Protein AF-0000000079727562 (afdb_homodimer)

Structure (mmCIF, N/CA/C/O backbone):
data_AF-0000000079727562-model_v1
#
loop_
_entity.id
_entity.type
_entity.pdbx_description
1 polymer 'Guanylate cyclase'
#
loop_
_atom_site.group_PDB
_atom_site.id
_atom_site.type_symbol
_atom_site.label_atom_id
_atom_site.label_alt_id
_atom_site.label_comp_id
_atom_site.label_asym_id
_atom_site.label_entity_id
_atom_site.label_seq_id
_atom_site.pdbx_PDB_ins_code
_atom_site.Cartn_x
_atom_site.Cartn_y
_atom_site.Cartn_z
_atom_site.occupancy
_atom_site.B_iso_or_equiv
_atom_site.auth_seq_id
_atom_site.auth_comp_id
_atom_site.auth_asym_id
_atom_site.auth_atom_id
_atom_site.pdbx_PDB_model_num
ATOM 1 N N . MET A 1 1 ? 8.445 -37.344 26.656 1 87.5 1 MET A N 1
ATOM 2 C CA . MET A 1 1 ? 7.121 -37.594 26.094 1 87.5 1 MET A CA 1
ATOM 3 C C . MET A 1 1 ? 7.133 -37.469 24.578 1 87.5 1 MET A C 1
ATOM 5 O O . MET A 1 1 ? 7.984 -36.781 24.016 1 87.5 1 MET A O 1
ATOM 9 N N . LEU A 1 2 ? 6.203 -38.219 24.016 1 90.19 2 LEU A N 1
ATOM 10 C CA . LEU A 1 2 ? 6.082 -38.25 22.562 1 90.19 2 LEU A CA 1
ATOM 11 C C . LEU A 1 2 ? 4.801 -37.531 22.109 1 90.19 2 LEU A C 1
ATOM 13 O O . LEU A 1 2 ? 3.715 -37.844 22.609 1 90.19 2 LEU A O 1
ATOM 17 N N . ILE A 1 3 ? 4.988 -36.531 21.375 1 89.56 3 ILE A N 1
ATOM 18 C CA . ILE A 1 3 ? 3.857 -35.812 20.766 1 89.56 3 ILE A CA 1
ATOM 19 C C . ILE A 1 3 ? 3.842 -36.062 19.266 1 89.56 3 ILE A C 1
ATOM 21 O O . ILE A 1 3 ? 4.797 -35.688 18.562 1 89.56 3 ILE A O 1
ATOM 25 N N . LEU A 1 4 ? 2.805 -36.656 18.844 1 87.56 4 LEU A N 1
ATOM 26 C CA . LEU A 1 4 ? 2.674 -36.906 17.406 1 87.56 4 LEU A CA 1
ATOM 27 C C . LEU A 1 4 ? 1.614 -36.031 16.781 1 87.56 4 LEU A C 1
ATOM 29 O O . LEU A 1 4 ? 0.444 -36.062 17.172 1 87.56 4 LEU A O 1
ATOM 33 N N . PHE A 1 5 ? 1.981 -35.188 15.883 1 83.44 5 PHE A N 1
ATOM 34 C CA . PHE A 1 5 ? 1.043 -34.469 15.031 1 83.44 5 PHE A CA 1
ATOM 35 C C . PHE A 1 5 ? 0.772 -35.25 13.75 1 83.44 5 PHE A C 1
ATOM 37 O O . PHE A 1 5 ? 1.681 -35.469 12.945 1 83.44 5 PHE A O 1
ATOM 44 N N . GLU A 1 6 ? -0.417 -35.625 13.625 1 79.12 6 GLU A N 1
ATOM 45 C CA . GLU A 1 6 ? -0.771 -36.469 12.469 1 79.12 6 GLU A CA 1
ATOM 46 C C . GLU A 1 6 ? -0.336 -35.812 11.164 1 79.12 6 GLU A C 1
ATOM 48 O O . GLU A 1 6 ? -0.551 -34.594 10.969 1 79.12 6 GLU A O 1
ATOM 53 N N . ASN A 1 7 ? 0.292 -36.5 10.242 1 66.06 7 ASN A N 1
ATOM 54 C CA . ASN A 1 7 ? 0.739 -36.125 8.914 1 66.06 7 ASN A CA 1
ATOM 55 C C . ASN A 1 7 ? 1.915 -35.156 8.977 1 66.06 7 ASN A C 1
ATOM 57 O O . ASN A 1 7 ? 2.18 -34.406 8.016 1 66.06 7 ASN A O 1
ATOM 61 N N . ASP A 1 8 ? 2.445 -34.969 10.156 1 74.25 8 ASP A N 1
ATOM 62 C CA . ASP A 1 8 ? 3.66 -34.156 10.297 1 74.25 8 ASP A CA 1
ATOM 63 C C . ASP A 1 8 ? 4.77 -34.969 10.969 1 74.25 8 ASP A C 1
ATOM 65 O O . ASP A 1 8 ? 5.188 -36 10.453 1 74.25 8 ASP A O 1
ATOM 69 N N . ARG A 1 9 ? 5.301 -34.562 12.102 1 75.62 9 ARG A N 1
ATOM 70 C CA . ARG A 1 9 ? 6.426 -35.281 12.688 1 75.62 9 ARG A CA 1
ATOM 71 C C . ARG A 1 9 ? 6.168 -35.594 14.156 1 75.62 9 ARG A C 1
ATOM 73 O O . ARG A 1 9 ? 5.246 -35.062 14.766 1 75.62 9 ARG A O 1
ATOM 80 N N . GLU A 1 10 ? 6.859 -36.719 14.547 1 83.62 10 GLU A N 1
ATOM 81 C CA . GLU A 1 10 ? 6.891 -37.094 15.961 1 83.62 10 GLU A CA 1
ATOM 82 C C . GLU A 1 10 ? 7.961 -36.312 16.719 1 83.62 10 GLU A C 1
ATOM 84 O O . GLU A 1 10 ? 9.102 -36.219 16.266 1 83.62 10 GLU A O 1
ATOM 89 N N . ILE A 1 11 ? 7.5 -35.688 17.75 1 85.62 11 ILE A N 1
ATOM 90 C CA . ILE A 1 11 ? 8.398 -34.844 18.531 1 85.62 11 ILE A CA 1
ATOM 91 C C . ILE A 1 11 ? 8.641 -35.469 19.906 1 85.62 11 ILE A C 1
ATOM 93 O O . ILE A 1 11 ? 7.688 -35.781 20.625 1 85.62 11 ILE A O 1
ATOM 97 N N . SER A 1 12 ? 9.867 -35.781 20.172 1 87.12 12 SER A N 1
ATOM 98 C CA . SER A 1 12 ? 10.25 -36.188 21.516 1 87.12 12 SER A CA 1
ATOM 99 C C . SER A 1 12 ? 10.734 -35 22.344 1 87.12 12 SER A C 1
ATOM 101 O O . SER A 1 12 ? 11.758 -34.406 22.016 1 87.12 12 SER A O 1
ATOM 103 N N . ILE A 1 13 ? 9.969 -34.594 23.25 1 82.19 13 ILE A N 1
ATOM 104 C CA . ILE A 1 13 ? 10.336 -33.375 23.984 1 82.19 13 ILE A CA 1
ATOM 105 C C . ILE A 1 13 ? 9.875 -33.5 25.422 1 82.19 13 ILE A C 1
ATOM 107 O O . ILE A 1 13 ? 8.914 -34.219 25.719 1 82.19 13 ILE A O 1
ATOM 111 N N . ASP A 1 14 ? 10.648 -33.031 26.297 1 82.12 14 ASP A N 1
ATOM 112 C CA . ASP A 1 14 ? 10.266 -32.812 27.688 1 82.12 14 ASP A CA 1
ATOM 113 C C . ASP A 1 14 ? 10.148 -31.312 28.016 1 82.12 14 ASP A C 1
ATOM 115 O O . ASP A 1 14 ? 11.156 -30.641 28.234 1 82.12 14 ASP A O 1
ATOM 119 N N . SER A 1 15 ? 8.883 -30.766 27.734 1 81.06 15 SER A N 1
ATOM 120 C CA . SER A 1 15 ? 8.703 -29.328 27.875 1 81.06 15 SER A CA 1
ATOM 121 C C . SER A 1 15 ? 7.371 -29 28.547 1 81.06 15 SER A C 1
ATOM 123 O O . SER A 1 15 ? 6.438 -29.797 28.516 1 81.06 15 SER A O 1
ATOM 125 N N . ASP A 1 16 ? 7.363 -27.922 29.281 1 88 16 ASP A N 1
ATOM 126 C CA . ASP A 1 16 ? 6.141 -27.406 29.875 1 88 16 ASP A CA 1
ATOM 127 C C . ASP A 1 16 ? 5.465 -26.391 28.969 1 88 16 ASP A C 1
ATOM 129 O O . ASP A 1 16 ? 4.582 -25.641 29.391 1 88 16 ASP A O 1
ATOM 133 N N . GLU A 1 17 ? 5.863 -26.484 27.766 1 91.44 17 GLU A N 1
ATOM 134 C CA . GLU A 1 17 ? 5.293 -25.547 26.797 1 91.44 17 GLU A CA 1
ATOM 135 C C . GLU A 1 17 ? 3.951 -26.047 26.281 1 91.44 17 GLU A C 1
ATOM 137 O O . GLU A 1 17 ? 3.625 -27.234 26.406 1 91.44 17 GLU A O 1
ATOM 142 N N . THR A 1 18 ? 3.129 -25.141 25.828 1 95 18 THR A N 1
ATOM 143 C CA . THR A 1 18 ? 1.855 -25.531 25.234 1 95 18 THR A CA 1
ATOM 144 C C . THR A 1 18 ? 2.076 -26.281 23.922 1 95 18 THR A C 1
ATOM 146 O O . THR A 1 18 ? 3.158 -26.219 23.328 1 95 18 THR A O 1
ATOM 149 N N . LEU A 1 19 ? 1.041 -26.969 23.484 1 92.94 19 LEU A N 1
ATOM 150 C CA . LEU A 1 19 ? 1.109 -27.703 22.234 1 92.94 19 LEU A CA 1
ATOM 151 C C . LEU A 1 19 ? 1.435 -26.766 21.078 1 92.94 19 LEU A C 1
ATOM 153 O O . LEU A 1 19 ? 2.16 -27.141 20.156 1 92.94 19 LEU A O 1
ATOM 157 N N . LEU A 1 20 ? 0.893 -25.516 21.125 1 90.25 20 LEU A N 1
ATOM 158 C CA . LEU A 1 20 ? 1.159 -24.547 20.078 1 90.25 20 LEU A CA 1
ATOM 159 C C . LEU A 1 20 ? 2.629 -24.141 20.078 1 90.25 20 LEU A C 1
ATOM 161 O O . LEU A 1 20 ? 3.268 -24.125 19.016 1 90.25 20 LEU A O 1
ATOM 165 N N . GLN A 1 21 ? 3.115 -23.859 21.219 1 90.38 21 GLN A N 1
ATOM 166 C CA . GLN A 1 21 ? 4.516 -23.469 21.328 1 90.38 21 GLN A CA 1
ATOM 167 C C . GLN A 1 21 ? 5.438 -24.578 20.828 1 90.38 21 GLN A C 1
ATOM 169 O O . GLN A 1 21 ? 6.438 -24.297 20.156 1 90.38 21 GLN A O 1
ATOM 174 N N . ILE A 1 22 ? 5.086 -25.797 21.172 1 88.81 22 ILE A N 1
ATOM 175 C CA . ILE A 1 22 ? 5.871 -26.953 20.75 1 88.81 22 ILE A CA 1
ATOM 176 C C . ILE A 1 22 ? 5.832 -27.078 19.234 1 88.81 22 ILE A C 1
ATOM 178 O O . ILE A 1 22 ? 6.867 -27.25 18.594 1 88.81 22 ILE A O 1
ATOM 182 N N . SER A 1 23 ? 4.664 -26.938 18.656 1 86.62 23 SER A N 1
ATOM 183 C CA . SER A 1 23 ? 4.516 -27.031 17.203 1 86.62 23 SER A CA 1
ATOM 184 C C . SER A 1 23 ? 5.348 -25.969 16.484 1 86.62 23 SER A C 1
ATOM 186 O O . SER A 1 23 ? 6.07 -26.266 15.539 1 86.62 23 SER A O 1
ATOM 188 N N . LEU A 1 24 ? 5.301 -24.797 16.969 1 80.12 24 LEU A N 1
ATOM 189 C CA . LEU A 1 24 ? 6.004 -23.688 16.328 1 80.12 24 LEU A CA 1
ATOM 190 C C . LEU A 1 24 ? 7.512 -23.844 16.469 1 80.12 24 LEU A C 1
ATOM 192 O O . LEU A 1 24 ? 8.258 -23.594 15.523 1 80.12 24 LEU A O 1
ATOM 196 N N . ALA A 1 25 ? 7.918 -24.266 17.656 1 81.62 25 ALA A N 1
ATOM 197 C CA . ALA A 1 25 ? 9.336 -24.453 17.922 1 81.62 25 ALA A CA 1
ATOM 198 C C . ALA A 1 25 ? 9.922 -25.531 17 1 81.62 25 ALA A C 1
ATOM 200 O O . ALA A 1 25 ? 11.094 -25.469 16.625 1 81.62 25 ALA A O 1
ATOM 201 N N . GLU A 1 26 ? 9.086 -26.453 16.672 1 78.56 26 GLU A N 1
ATOM 202 C CA . GLU A 1 26 ? 9.539 -27.578 15.836 1 78.56 26 GLU A CA 1
ATOM 203 C C . GLU A 1 26 ? 9.297 -27.297 14.359 1 78.56 26 GLU A C 1
ATOM 205 O O . GLU A 1 26 ? 9.406 -28.203 13.523 1 78.56 26 GLU A O 1
ATOM 210 N N . GLY A 1 27 ? 8.789 -26.094 14.062 1 72.31 27 GLY A N 1
ATOM 211 C CA . GLY A 1 27 ? 8.617 -25.688 12.68 1 72.31 27 GLY A CA 1
ATOM 212 C C . GLY A 1 27 ? 7.344 -26.25 12.055 1 72.31 27 GLY A C 1
ATOM 213 O O . GLY A 1 27 ? 7.219 -26.297 10.828 1 72.31 27 GLY A O 1
ATOM 214 N N . ILE A 1 28 ? 6.469 -26.781 12.852 1 75.19 28 ILE A N 1
ATOM 215 C CA . ILE A 1 28 ? 5.184 -27.25 12.352 1 75.19 28 ILE A CA 1
ATOM 216 C C . ILE A 1 28 ? 4.238 -26.062 12.164 1 75.19 28 ILE A C 1
ATOM 218 O O . ILE A 1 28 ? 3.979 -25.312 13.109 1 75.19 28 ILE A O 1
ATOM 222 N N . PRO A 1 29 ? 3.805 -25.891 10.938 1 73 29 PRO A N 1
ATOM 223 C CA . PRO A 1 29 ? 2.859 -24.781 10.734 1 73 29 PRO A CA 1
ATOM 224 C C . PRO A 1 29 ? 1.58 -24.953 11.547 1 73 29 PRO A C 1
ATOM 226 O O . PRO A 1 29 ? 0.974 -26.016 11.547 1 73 29 PRO A O 1
ATOM 229 N N . HIS A 1 30 ? 1.269 -24.031 12.32 1 78.25 30 HIS A N 1
ATOM 230 C CA . HIS A 1 30 ? 0.078 -24.062 13.164 1 78.25 30 HIS A CA 1
ATOM 231 C C . HIS A 1 30 ? -0.588 -22.688 13.211 1 78.25 30 HIS A C 1
ATOM 233 O O . HIS A 1 30 ? -0.001 -21.719 13.711 1 78.25 30 HIS A O 1
ATOM 239 N N . VAL A 1 31 ? -1.779 -22.672 12.727 1 77.56 31 VAL A N 1
ATOM 240 C CA . VAL A 1 31 ? -2.475 -21.406 12.648 1 77.56 31 VAL A CA 1
ATOM 241 C C . VAL A 1 31 ? -2.844 -20.922 14.047 1 77.56 31 VAL A C 1
ATOM 243 O O . VAL A 1 31 ? -3.291 -21.703 14.883 1 77.56 31 VAL A O 1
ATOM 246 N N . HIS A 1 32 ? -2.523 -19.75 14.32 1 81.06 32 HIS A N 1
ATOM 247 C CA . HIS A 1 32 ? -2.842 -19.078 15.586 1 81.06 32 HIS A CA 1
ATOM 248 C C . HIS A 1 32 ? -3.125 -17.594 15.375 1 81.06 32 HIS A C 1
ATOM 250 O O . HIS A 1 32 ? -2.332 -16.75 15.773 1 81.06 32 HIS A O 1
ATOM 256 N N . ALA A 1 33 ? -4.258 -17.359 14.922 1 74.12 33 ALA A N 1
ATOM 257 C CA . ALA A 1 33 ? -4.625 -16.016 14.453 1 74.12 33 ALA A CA 1
ATOM 258 C C . ALA A 1 33 ? -4.543 -14.992 15.578 1 74.12 33 ALA A C 1
ATOM 260 O O . ALA A 1 33 ? -4.211 -13.828 15.344 1 74.12 33 ALA A O 1
ATOM 261 N N . CYS A 1 34 ? -4.812 -15.461 16.828 1 77.19 34 CYS A N 1
ATOM 262 C CA . CYS A 1 34 ? -4.832 -14.508 17.938 1 77.19 34 CYS A CA 1
ATOM 263 C C . CYS A 1 34 ? -3.49 -14.477 18.656 1 77.19 34 CYS A C 1
ATOM 265 O O . CYS A 1 34 ? -3.377 -13.906 19.75 1 77.19 34 CYS A O 1
ATOM 267 N N . GLY A 1 35 ? -2.562 -15.148 18.125 1 76.94 35 GLY A N 1
ATOM 268 C CA . GLY A 1 35 ? -1.248 -15.188 18.75 1 76.94 35 GLY A CA 1
ATOM 269 C C . GLY A 1 35 ? -1.159 -16.172 19.891 1 76.94 35 GLY A C 1
ATOM 270 O O . GLY A 1 35 ? -0.282 -16.062 20.75 1 76.94 35 GLY A O 1
ATOM 271 N N . GLY A 1 36 ? -2.102 -17.062 20 1 82.38 36 GLY A N 1
ATOM 272 C CA . GLY A 1 36 ? -2.068 -18.078 21.047 1 82.38 36 GLY A CA 1
ATOM 273 C C . GLY A 1 36 ? -2.656 -17.609 22.359 1 82.38 36 GLY A C 1
ATOM 274 O O . GLY A 1 36 ? -2.129 -17.938 23.422 1 82.38 36 GLY A O 1
ATOM 275 N N . ASN A 1 37 ? -3.732 -16.812 22.297 1 82.06 37 ASN A N 1
ATOM 276 C CA . ASN A 1 37 ? -4.273 -16.203 23.516 1 82.06 37 ASN A CA 1
ATOM 277 C C . ASN A 1 37 ? -5.699 -16.688 23.781 1 82.06 37 ASN A C 1
ATOM 279 O O . ASN A 1 37 ? -6.426 -16.062 24.562 1 82.06 37 ASN A O 1
ATOM 283 N N . ALA A 1 38 ? -6.094 -17.766 23.109 1 86.75 38 ALA A N 1
ATOM 284 C CA . ALA A 1 38 ? -7.422 -18.359 23.266 1 86.75 38 ALA A CA 1
ATOM 285 C C . ALA A 1 38 ? -8.516 -17.344 22.953 1 86.75 38 ALA A C 1
ATOM 287 O O . ALA A 1 38 ? -9.547 -17.297 23.625 1 86.75 38 ALA A O 1
ATOM 288 N N . ARG A 1 39 ? -8.195 -16.516 22.062 1 81.19 39 ARG A N 1
ATOM 289 C CA . ARG A 1 39 ? -9.188 -15.547 21.594 1 81.19 39 ARG A CA 1
ATOM 290 C C . ARG A 1 39 ? -9.727 -15.93 20.219 1 81.19 39 ARG A C 1
ATOM 292 O O . ARG A 1 39 ? -10.57 -15.234 19.656 1 81.19 39 ARG A O 1
ATOM 299 N N . CYS A 1 40 ? -9.188 -16.922 19.734 1 81.38 40 CYS A N 1
ATOM 300 C CA . CYS A 1 40 ? -9.688 -17.531 18.516 1 81.38 40 CYS A CA 1
ATOM 301 C C . CYS A 1 40 ? -9.727 -19.062 18.625 1 81.38 40 CYS A C 1
ATOM 303 O O . CYS A 1 40 ? -9.43 -19.609 19.688 1 81.38 40 CYS A O 1
ATOM 305 N N . SER A 1 41 ? -10.195 -19.703 17.562 1 83.19 41 SER A N 1
ATOM 306 C CA . SER A 1 41 ? -10.281 -21.156 17.609 1 83.19 41 SER A CA 1
ATOM 307 C C . SER A 1 41 ? -9.43 -21.797 16.516 1 83.19 41 SER A C 1
ATOM 309 O O . SER A 1 41 ? -9.703 -22.922 16.078 1 83.19 41 SER A O 1
ATOM 311 N N . THR A 1 42 ? -8.461 -21.031 16.047 1 80.44 42 THR A N 1
ATOM 312 C CA . THR A 1 42 ? -7.781 -21.453 14.82 1 80.44 42 THR A CA 1
ATOM 313 C C . THR A 1 42 ? -6.68 -22.453 15.141 1 80.44 42 THR A C 1
ATOM 315 O O . THR A 1 42 ? -6.227 -23.188 14.258 1 80.44 42 THR A O 1
ATOM 318 N N . CYS A 1 43 ? -6.266 -22.562 16.406 1 86.62 43 CYS A N 1
ATOM 319 C CA . CYS A 1 43 ? -5.188 -23.469 16.75 1 86.62 43 CYS A CA 1
ATOM 320 C C . CYS A 1 43 ? -5.746 -24.797 17.25 1 86.62 43 CYS A C 1
ATOM 322 O O . CYS A 1 43 ? -5.031 -25.578 17.891 1 86.62 43 CYS A O 1
ATOM 324 N N . ARG A 1 44 ? -6.941 -25.078 16.938 1 86 44 ARG A N 1
ATOM 325 C CA . ARG A 1 44 ? -7.625 -26.266 17.438 1 86 44 ARG A CA 1
ATOM 326 C C . ARG A 1 44 ? -6.898 -27.547 17.016 1 86 44 ARG A C 1
ATOM 328 O O . ARG A 1 44 ? -6.355 -27.609 15.914 1 86 44 ARG A O 1
ATOM 335 N N . VAL A 1 45 ? -6.906 -28.469 17.938 1 89.12 45 VAL A N 1
ATOM 336 C CA . VAL A 1 45 ? -6.387 -29.812 17.641 1 89.12 45 VAL A CA 1
ATOM 337 C C . VAL A 1 45 ? -7.395 -30.859 18.094 1 89.12 45 VAL A C 1
ATOM 339 O O . VAL A 1 45 ? -8.094 -30.672 19.094 1 89.12 45 VAL A O 1
ATOM 342 N N . LEU A 1 46 ? -7.461 -31.844 17.281 1 89.38 46 LEU A N 1
ATOM 343 C CA . LEU A 1 46 ? -8.219 -33.031 17.672 1 89.38 46 LEU A CA 1
ATOM 344 C C . LEU A 1 46 ? -7.32 -34.031 18.391 1 89.38 46 LEU A C 1
ATOM 346 O O . LEU A 1 46 ? -6.273 -34.438 17.875 1 89.38 46 LEU A O 1
ATOM 350 N N . VAL A 1 47 ? -7.727 -34.344 19.578 1 92.44 47 VAL A N 1
ATOM 351 C CA . VAL A 1 47 ? -6.973 -35.344 20.359 1 92.44 47 VAL A CA 1
ATOM 352 C C . VAL A 1 47 ? -7.379 -36.75 19.938 1 92.44 47 VAL A C 1
ATOM 354 O O . VAL A 1 47 ? -8.5 -37.188 20.219 1 92.44 47 VAL A O 1
ATOM 357 N N . LEU A 1 48 ? -6.438 -37.375 19.312 1 90.81 48 LEU A N 1
ATOM 358 C CA . LEU A 1 48 ? -6.719 -38.719 18.812 1 90.81 48 LEU A CA 1
ATOM 359 C C . LEU A 1 48 ? -6.426 -39.781 19.891 1 90.81 48 LEU A C 1
ATOM 361 O O . LEU A 1 48 ? -7.191 -40.719 20.078 1 90.81 48 LEU A O 1
ATOM 365 N N . GLU A 1 49 ? -5.27 -39.656 20.5 1 90.88 49 GLU A N 1
ATOM 366 C CA . GLU A 1 49 ? -4.852 -40.531 21.578 1 90.88 49 GLU A CA 1
ATOM 367 C C . GLU A 1 49 ? -4.156 -39.781 22.703 1 90.88 49 GLU A C 1
ATOM 369 O O . GLU A 1 49 ? -3.551 -38.719 22.453 1 90.88 49 GLU A O 1
ATOM 374 N N . GLY A 1 50 ? -4.414 -40.312 23.953 1 92.5 50 GLY A N 1
ATOM 375 C CA . GLY A 1 50 ? -3.666 -39.781 25.078 1 92.5 50 GLY A CA 1
ATOM 376 C C . GLY A 1 50 ? -4.312 -38.531 25.688 1 92.5 50 GLY A C 1
ATOM 377 O O . GLY A 1 50 ? -3.617 -37.656 26.203 1 92.5 50 GLY A O 1
ATOM 378 N N . GLY A 1 51 ? -5.516 -38.375 25.562 1 92.44 51 GLY A N 1
ATOM 379 C CA . GLY A 1 51 ? -6.234 -37.25 26.125 1 92.44 51 GLY A CA 1
ATOM 380 C C . GLY A 1 51 ? -6.039 -37.094 27.625 1 92.44 51 GLY A C 1
ATOM 381 O O . GLY A 1 51 ? -6.09 -36 28.156 1 92.44 51 GLY A O 1
ATOM 382 N N . GLU A 1 52 ? -5.793 -38.188 28.234 1 92.06 52 GLU A N 1
ATOM 383 C CA . GLU A 1 52 ? -5.613 -38.219 29.688 1 92.06 52 GLU A CA 1
ATOM 384 C C . GLU A 1 52 ? -4.285 -37.562 30.078 1 92.06 52 GLU A C 1
ATOM 386 O O . GLU A 1 52 ? -4.086 -37.188 31.234 1 92.06 52 GLU A O 1
ATOM 391 N N . HIS A 1 53 ? -3.439 -37.406 29.109 1 94.31 53 HIS A N 1
ATOM 392 C CA . HIS A 1 53 ? -2.121 -36.875 29.391 1 94.31 53 HIS A CA 1
ATOM 393 C C . HIS A 1 53 ? -2.1 -35.344 29.188 1 94.31 53 HIS A C 1
ATOM 395 O O . HIS A 1 53 ? -1.049 -34.719 29.312 1 94.31 53 HIS A O 1
ATOM 401 N N . LEU A 1 54 ? -3.213 -34.781 28.859 1 94.94 54 LEU A N 1
ATOM 402 C CA . LEU A 1 54 ? -3.258 -33.375 28.578 1 94.94 54 LEU A CA 1
ATOM 403 C C . LEU A 1 54 ? -3.703 -32.562 29.797 1 94.94 54 LEU A C 1
ATOM 405 O O . LEU A 1 54 ? -4.402 -33.094 30.656 1 94.94 54 LEU A O 1
ATOM 409 N N . SER A 1 55 ? -3.225 -31.391 29.828 1 94.88 55 SER A N 1
ATOM 410 C CA . SER A 1 55 ? -3.682 -30.484 30.891 1 94.88 55 SER A CA 1
ATOM 411 C C . SER A 1 55 ? -5.18 -30.234 30.797 1 94.88 55 SER A C 1
ATOM 413 O O . SER A 1 55 ? -5.773 -30.391 29.719 1 94.88 55 SER A O 1
ATOM 415 N N . ARG A 1 56 ? -5.727 -29.891 31.984 1 93.62 56 ARG A N 1
ATOM 416 C CA . ARG A 1 56 ? -7.125 -29.484 31.969 1 93.62 56 ARG A CA 1
ATOM 417 C C . ARG A 1 56 ? -7.305 -28.172 31.219 1 93.62 56 ARG A C 1
ATOM 419 O O . ARG A 1 56 ? -6.348 -27.406 31.047 1 93.62 56 ARG A O 1
ATOM 426 N N . ARG A 1 57 ? -8.539 -27.984 30.703 1 95 57 ARG A N 1
ATOM 427 C CA . ARG A 1 57 ? -8.82 -26.734 30.016 1 95 57 ARG A CA 1
ATOM 428 C C . ARG A 1 57 ? -8.586 -25.547 30.938 1 95 57 ARG A C 1
ATOM 430 O O . ARG A 1 57 ? -8.945 -25.578 32.125 1 95 57 ARG A O 1
ATOM 437 N N . THR A 1 58 ? -7.875 -24.594 30.422 1 94.44 58 THR A N 1
ATOM 438 C CA . THR A 1 58 ? -7.812 -23.312 31.125 1 94.44 58 THR A CA 1
ATOM 439 C C . THR A 1 58 ? -9.18 -22.641 31.141 1 94.44 58 THR A C 1
ATOM 441 O O . THR A 1 58 ? -10.102 -23.078 30.453 1 94.44 58 THR A O 1
ATOM 444 N N . GLU A 1 59 ? -9.305 -21.578 31.938 1 93.19 59 GLU A N 1
ATOM 445 C CA . GLU A 1 59 ? -10.555 -20.828 31.984 1 93.19 59 GLU A CA 1
ATOM 446 C C . GLU A 1 59 ? -10.891 -20.25 30.609 1 93.19 59 GLU A C 1
ATOM 448 O O . GLU A 1 59 ? -12.039 -20.297 30.188 1 93.19 59 GLU A O 1
ATOM 453 N N . LYS A 1 60 ? -9.906 -19.719 30.016 1 92.19 60 LYS A N 1
ATOM 454 C CA . LYS A 1 60 ? -10.109 -19.109 28.703 1 92.19 60 LYS A CA 1
ATOM 455 C C . LYS A 1 60 ? -10.547 -20.156 27.672 1 92.19 60 LYS A C 1
ATOM 457 O O . LYS A 1 60 ? -11.461 -19.906 26.891 1 92.19 60 LYS A O 1
ATOM 462 N N . GLU A 1 61 ? -9.906 -21.312 27.703 1 93.38 61 GLU A N 1
ATOM 463 C CA . GLU A 1 61 ? -10.258 -22.375 26.781 1 93.38 61 GLU A CA 1
ATOM 464 C C . GLU A 1 61 ? -11.672 -22.906 27.047 1 93.38 61 GLU A C 1
ATOM 466 O O . GLU A 1 61 ? -12.422 -23.188 26.125 1 93.38 61 GLU A O 1
ATOM 471 N N . SER A 1 62 ? -11.984 -23.047 28.328 1 92.88 62 SER A N 1
ATOM 472 C CA . SER A 1 62 ? -13.297 -23.547 28.719 1 92.88 62 SER A CA 1
ATOM 473 C C . SER A 1 62 ? -14.414 -22.625 28.234 1 92.88 62 SER A C 1
ATOM 475 O O . SER A 1 62 ? -15.43 -23.094 27.719 1 92.88 62 SER A O 1
ATOM 477 N N . THR A 1 63 ? -14.18 -21.344 28.406 1 90.44 63 THR A N 1
ATOM 478 C CA . THR A 1 63 ? -15.156 -20.359 27.969 1 90.44 63 THR A CA 1
ATOM 479 C C . THR A 1 63 ? -15.375 -20.453 26.453 1 90.44 63 THR A C 1
ATOM 481 O O . THR A 1 63 ? -16.516 -20.453 25.984 1 90.44 63 THR A O 1
ATOM 484 N N . LEU A 1 64 ? -14.328 -20.547 25.812 1 87.31 64 LEU A N 1
ATOM 485 C CA . LEU A 1 64 ? -14.406 -20.609 24.359 1 87.31 64 LEU A CA 1
ATOM 486 C C . LEU A 1 64 ? -15.023 -21.938 23.906 1 87.31 64 LEU A C 1
ATOM 488 O O . LEU A 1 64 ? -15.805 -21.969 22.953 1 87.31 64 LEU A O 1
ATOM 492 N N . ALA A 1 65 ? -14.641 -23 24.5 1 88.25 65 ALA A N 1
ATOM 493 C CA . ALA A 1 65 ? -15.156 -24.328 24.156 1 88.25 65 ALA A CA 1
ATOM 494 C C . ALA A 1 65 ? -16.672 -24.391 24.359 1 88.25 65 ALA A C 1
ATOM 496 O O . ALA A 1 65 ? -17.375 -25.016 23.562 1 88.25 65 ALA A O 1
ATOM 497 N N . GLU A 1 66 ? -17.062 -23.781 25.391 1 87.88 66 GLU A N 1
ATOM 498 C CA . GLU A 1 66 ? -18.484 -23.734 25.656 1 87.88 66 GLU A CA 1
ATOM 499 C C . GLU A 1 66 ? -19.219 -22.891 24.625 1 87.88 66 GLU A C 1
ATOM 501 O O . GLU A 1 66 ? -20.281 -23.297 24.125 1 87.88 66 GLU A O 1
ATOM 506 N N . ARG A 1 67 ? -18.672 -21.828 24.328 1 81.06 67 ARG A N 1
ATOM 507 C CA . ARG A 1 67 ? -19.281 -20.906 23.375 1 81.06 67 ARG A CA 1
ATOM 508 C C . ARG A 1 67 ? -19.359 -21.531 21.984 1 81.06 67 ARG A C 1
ATOM 510 O O . ARG A 1 67 ? -20.328 -21.297 21.25 1 81.06 67 ARG A O 1
ATOM 517 N N . LYS A 1 68 ? -18.344 -22.328 21.641 1 81.62 68 LYS A N 1
ATOM 518 C CA . LYS A 1 68 ? -18.25 -22.859 20.281 1 81.62 68 LYS A CA 1
ATOM 519 C C . LYS A 1 68 ? -18.75 -24.297 20.219 1 81.62 68 LYS A C 1
ATOM 521 O O . LYS A 1 68 ? -18.891 -24.859 19.125 1 81.62 68 LYS A O 1
ATOM 526 N N . GLY A 1 69 ? -18.969 -24.797 21.312 1 81.06 69 GLY A N 1
ATOM 527 C CA . GLY A 1 69 ? -19.469 -26.172 21.375 1 81.06 69 GLY A CA 1
ATOM 528 C C . GLY A 1 69 ? -18.422 -27.203 21 1 81.06 69 GLY A C 1
ATOM 529 O O . GLY A 1 69 ? -18.703 -28.125 20.234 1 81.06 69 GLY A O 1
ATOM 530 N N . PHE A 1 70 ? -17.172 -27 21.484 1 83 70 PHE A N 1
ATOM 531 C CA . PHE A 1 70 ? -16.125 -27.969 21.203 1 83 70 PHE A CA 1
ATOM 532 C C . PHE A 1 70 ? -16.359 -29.266 21.969 1 83 70 PHE A C 1
ATOM 534 O O . PHE A 1 70 ? -16.656 -29.25 23.156 1 83 70 PHE A O 1
ATOM 541 N N . PRO A 1 71 ? -16.25 -30.375 21.188 1 84.31 71 PRO A N 1
ATOM 542 C CA . PRO A 1 71 ? -16.25 -31.641 21.922 1 84.31 71 PRO A CA 1
ATOM 543 C C . PRO A 1 71 ? -15.055 -31.781 22.859 1 84.31 71 PRO A C 1
ATOM 545 O O . PRO A 1 71 ? -14.109 -30.984 22.781 1 84.31 71 PRO A O 1
ATOM 548 N N . GLU A 1 72 ? -15.086 -32.719 23.734 1 85.94 72 GLU A N 1
ATOM 549 C CA . GLU A 1 72 ? -14.062 -32.906 24.75 1 85.94 72 GLU A CA 1
ATOM 550 C C . GLU A 1 72 ? -12.711 -33.219 24.125 1 85.94 72 GLU A C 1
ATOM 552 O O . GLU A 1 72 ? -11.664 -32.875 24.672 1 85.94 72 GLU A O 1
ATOM 557 N N . ASN A 1 73 ? -12.758 -33.781 23 1 90.44 73 ASN A N 1
ATOM 558 C CA . ASN A 1 73 ? -11.5 -34.188 22.391 1 90.44 73 ASN A CA 1
ATOM 559 C C . ASN A 1 73 ? -10.945 -33.094 21.484 1 90.44 73 ASN A C 1
ATOM 561 O O . ASN A 1 73 ? -10 -33.344 20.719 1 90.44 73 ASN A O 1
ATOM 565 N N . VAL A 1 74 ? -11.531 -31.984 21.422 1 90.69 74 VAL A N 1
ATOM 566 C CA . VAL A 1 74 ? -10.992 -30.828 20.688 1 90.69 74 VAL A CA 1
ATOM 567 C C . VAL A 1 74 ? -10.43 -29.812 21.688 1 90.69 74 VAL A C 1
ATOM 569 O O . VAL A 1 74 ? -11.133 -29.391 22.609 1 90.69 74 VAL A O 1
ATOM 572 N N . ARG A 1 75 ? -9.219 -29.5 21.547 1 92.94 75 ARG A N 1
ATOM 573 C CA . ARG A 1 75 ? -8.516 -28.594 22.453 1 92.94 75 ARG A CA 1
ATOM 574 C C . ARG A 1 75 ? -7.891 -27.438 21.672 1 92.94 75 ARG A C 1
ATOM 576 O O . ARG A 1 75 ? -7.68 -27.516 20.469 1 92.94 75 ARG A O 1
ATOM 583 N N . LEU A 1 76 ? -7.688 -26.375 22.391 1 93 76 LEU A N 1
ATOM 584 C CA . LEU A 1 76 ? -6.863 -25.312 21.859 1 93 76 LEU A CA 1
ATOM 585 C C . LEU A 1 76 ? -5.387 -25.562 22.125 1 93 76 LEU A C 1
ATOM 587 O O . LEU A 1 76 ? -4.965 -25.625 23.281 1 93 76 LEU A O 1
ATOM 591 N N . ALA A 1 77 ? -4.68 -25.625 21.109 1 92.75 77 ALA A N 1
ATOM 592 C CA . ALA A 1 77 ? -3.258 -25.938 21.234 1 92.75 77 ALA A CA 1
ATOM 593 C C . ALA A 1 77 ? -2.533 -24.891 22.078 1 92.75 77 ALA A C 1
ATOM 595 O O . ALA A 1 77 ? -1.574 -25.219 22.781 1 92.75 77 ALA A O 1
ATOM 596 N N . CYS A 1 78 ? -2.986 -23.688 22.047 1 93.31 78 CYS A N 1
ATOM 597 C CA . CYS A 1 78 ? -2.316 -22.594 22.719 1 93.31 78 CYS A CA 1
ATOM 598 C C . CYS A 1 78 ? -2.547 -22.656 24.234 1 93.31 78 CYS A C 1
ATOM 600 O O . CYS A 1 78 ? -1.823 -22.031 25 1 93.31 78 CYS A O 1
ATOM 602 N N . GLN A 1 79 ? -3.531 -23.469 24.641 1 94.5 79 GLN A N 1
ATOM 603 C CA . GLN A 1 79 ? -3.875 -23.531 26.062 1 94.5 79 GLN A CA 1
ATOM 604 C C . GLN A 1 79 ? -3.562 -24.906 26.641 1 94.5 79 GLN A C 1
ATOM 606 O O . GLN A 1 79 ? -3.73 -25.141 27.828 1 94.5 79 GLN A O 1
ATOM 611 N N . THR A 1 80 ? -3.121 -25.812 25.75 1 95.19 80 THR A N 1
ATOM 612 C CA . THR A 1 80 ? -3.033 -27.203 26.156 1 95.19 80 THR A CA 1
ATOM 613 C C . THR A 1 80 ? -1.578 -27.625 26.328 1 95.19 80 THR A C 1
ATOM 615 O O . THR A 1 80 ? -0.748 -27.391 25.453 1 95.19 80 THR A O 1
ATOM 618 N N . LYS A 1 81 ? -1.304 -28.219 27.422 1 95.44 81 LYS A N 1
ATOM 619 C CA . LYS A 1 81 ? 0.007 -28.812 27.688 1 95.44 81 LYS A CA 1
ATOM 620 C C . LYS A 1 81 ? -0.073 -30.328 27.734 1 95.44 81 LYS A C 1
ATOM 622 O O . LYS A 1 81 ? -1.109 -30.891 28.109 1 95.44 81 LYS A O 1
ATOM 627 N N . ALA A 1 82 ? 1.022 -30.984 27.359 1 93.69 82 ALA A N 1
ATOM 628 C CA . ALA A 1 82 ? 1.079 -32.438 27.391 1 93.69 82 ALA A CA 1
ATOM 629 C C . ALA A 1 82 ? 2.061 -32.938 28.453 1 93.69 82 ALA A C 1
ATOM 631 O O . ALA A 1 82 ? 3.139 -32.344 28.625 1 93.69 82 ALA A O 1
ATOM 632 N N . PHE A 1 83 ? 1.626 -33.906 29.172 1 92.62 83 PHE A N 1
ATOM 633 C CA . PHE A 1 83 ? 2.453 -34.469 30.219 1 92.62 83 PHE A CA 1
ATOM 634 C C . PHE A 1 83 ? 2.77 -35.938 29.938 1 92.62 83 PHE A C 1
ATOM 636 O O . PHE A 1 83 ? 3.312 -36.656 30.781 1 92.62 83 PHE A O 1
ATOM 643 N N . GLY A 1 84 ? 2.438 -36.375 28.844 1 92.19 84 GLY A N 1
ATOM 644 C CA . GLY A 1 84 ? 2.68 -37.719 28.344 1 92.19 84 GLY A CA 1
ATOM 645 C C . GLY A 1 84 ? 2.504 -37.844 26.844 1 92.19 84 GLY A C 1
ATOM 646 O O . GLY A 1 84 ? 2.439 -36.812 26.141 1 92.19 84 GLY A O 1
ATOM 647 N N . ASP A 1 85 ? 2.455 -39.125 26.391 1 92.62 85 ASP A N 1
ATOM 648 C CA . ASP A 1 85 ? 2.338 -39.344 24.969 1 92.62 85 ASP A CA 1
ATOM 649 C C . ASP A 1 85 ? 0.946 -38.969 24.453 1 92.62 85 ASP A C 1
ATOM 651 O O . ASP A 1 85 ? -0.06 -39.344 25.062 1 92.62 85 ASP A O 1
ATOM 655 N N . VAL A 1 86 ? 0.958 -38.156 23.406 1 94 86 VAL A N 1
ATOM 656 C CA . VAL A 1 86 ? -0.32 -37.75 22.828 1 94 86 VAL A CA 1
ATOM 657 C C . VAL A 1 86 ? -0.225 -37.812 21.312 1 94 86 VAL A C 1
ATOM 659 O O . VAL A 1 86 ? 0.851 -37.594 20.734 1 94 86 VAL A O 1
ATOM 662 N N . LYS A 1 87 ? -1.295 -38.156 20.719 1 92.06 87 LYS A N 1
ATOM 663 C CA . LYS A 1 87 ? -1.464 -38.094 19.266 1 92.06 87 LYS A CA 1
ATOM 664 C C . LYS A 1 87 ? -2.537 -37.062 18.906 1 92.06 87 LYS A C 1
ATOM 666 O O . LYS A 1 87 ? -3.67 -37.156 19.375 1 92.06 87 LYS A O 1
ATOM 671 N N . LEU A 1 88 ? -2.119 -36.062 18.125 1 91.38 88 LEU A N 1
ATOM 672 C CA . LEU A 1 88 ? -2.998 -34.938 17.812 1 91.38 88 LEU A CA 1
ATOM 673 C C . LEU A 1 88 ? -3.145 -34.781 16.297 1 91.38 88 LEU A C 1
ATOM 675 O O . LEU A 1 88 ? -2.277 -35.188 15.539 1 91.38 88 LEU A O 1
ATOM 679 N N . ARG A 1 89 ? -4.297 -34.188 15.93 1 84.38 89 ARG A N 1
ATOM 680 C CA . ARG A 1 89 ? -4.516 -33.719 14.562 1 84.38 89 ARG A CA 1
ATOM 681 C C . ARG A 1 89 ? -4.91 -32.25 14.523 1 84.38 89 ARG A C 1
ATOM 683 O O . ARG A 1 89 ? -5.859 -31.844 15.188 1 84.38 89 ARG A O 1
ATOM 690 N N . ARG A 1 90 ? -4.164 -31.516 13.805 1 80.56 90 ARG A N 1
ATOM 691 C CA . ARG A 1 90 ? -4.535 -30.109 13.625 1 80.56 90 ARG A CA 1
ATOM 692 C C . ARG A 1 90 ? -5.801 -29.984 12.781 1 80.56 90 ARG A C 1
ATOM 694 O O . ARG A 1 90 ? -5.926 -30.625 11.742 1 80.56 90 ARG A O 1
ATOM 701 N N . LEU A 1 91 ? -6.715 -29.312 13.219 1 64.5 91 LEU A N 1
ATOM 702 C CA . LEU A 1 91 ? -8.008 -29.25 12.555 1 64.5 91 LEU A CA 1
ATOM 703 C C . LEU A 1 91 ? -8 -28.172 11.477 1 64.5 91 LEU A C 1
ATOM 705 O O . LEU A 1 91 ? -8.719 -28.281 10.477 1 64.5 91 LEU A O 1
ATOM 709 N N . VAL A 1 92 ? -7.227 -27.078 11.688 1 57.22 92 VAL A N 1
ATOM 710 C CA . VAL A 1 92 ? -7.305 -25.969 10.734 1 57.22 92 VAL A CA 1
ATOM 711 C C . VAL A 1 92 ? -6.117 -26.031 9.773 1 57.22 92 VAL A C 1
ATOM 713 O O . VAL A 1 92 ? -5.203 -25.219 9.844 1 57.22 92 VAL A O 1
ATOM 716 N N . ILE A 1 93 ? -5.629 -27.234 9.266 1 58.66 93 ILE A N 1
ATOM 717 C CA . ILE A 1 93 ? -4.402 -27.094 8.484 1 58.66 93 ILE A CA 1
ATOM 718 C C . ILE A 1 93 ? -4.625 -27.609 7.066 1 58.66 93 ILE A C 1
ATOM 720 O O . ILE A 1 93 ? -5.043 -28.75 6.875 1 58.66 93 ILE A O 1
ATOM 724 N N . ASP A 1 94 ? -5.035 -26.797 6.164 1 63.62 94 ASP A N 1
ATOM 725 C CA . ASP A 1 94 ? -4.789 -27.094 4.758 1 63.62 94 ASP A CA 1
ATOM 726 C C . ASP A 1 94 ? -3.768 -26.125 4.16 1 63.62 94 ASP A C 1
ATOM 728 O O . ASP A 1 94 ? -3.105 -25.391 4.887 1 63.62 94 ASP A O 1
ATOM 732 N N . ASP A 1 95 ? -3.422 -26.359 2.951 1 62.03 95 ASP A N 1
ATOM 733 C CA . ASP A 1 95 ? -2.41 -25.594 2.24 1 62.03 95 ASP A CA 1
ATOM 734 C C . ASP A 1 95 ? -2.66 -24.094 2.395 1 62.03 95 ASP A C 1
ATOM 736 O O . ASP A 1 95 ? -1.716 -23.312 2.543 1 62.03 95 ASP A O 1
ATOM 740 N N . SER A 1 96 ? -3.908 -23.797 2.434 1 65.75 96 SER A N 1
ATOM 741 C CA . SER A 1 96 ? -4.258 -22.391 2.551 1 65.75 96 SER A CA 1
ATOM 742 C C . SER A 1 96 ? -3.863 -21.828 3.916 1 65.75 96 SER A C 1
ATOM 744 O O . SER A 1 96 ? -3.383 -20.703 4.016 1 65.75 96 SER A O 1
ATOM 746 N N . ASP A 1 97 ? -3.967 -22.688 4.852 1 67.69 97 ASP A N 1
ATOM 747 C CA . ASP A 1 97 ? -3.633 -22.25 6.207 1 67.69 97 ASP A CA 1
ATOM 748 C C . ASP A 1 97 ? -2.125 -22.062 6.363 1 67.69 97 ASP A C 1
ATOM 750 O O . ASP A 1 97 ? -1.682 -21.156 7.078 1 67.69 97 ASP A O 1
ATOM 754 N N . LEU A 1 98 ? -1.476 -22.953 5.684 1 64.81 98 LEU A N 1
ATOM 755 C CA . LEU A 1 98 ? -0.023 -22.828 5.734 1 64.81 98 LEU A CA 1
ATOM 756 C C . LEU A 1 98 ? 0.435 -21.5 5.141 1 64.81 98 LEU A C 1
ATOM 758 O O . LEU A 1 98 ? 1.322 -20.844 5.691 1 64.81 98 LEU A O 1
ATOM 762 N N . ILE A 1 99 ? -0.181 -21.188 4.117 1 66.62 99 ILE A N 1
ATOM 763 C CA . ILE A 1 99 ? 0.158 -19.953 3.42 1 66.62 99 ILE A CA 1
ATOM 764 C C . ILE A 1 99 ? -0.173 -18.766 4.305 1 66.62 99 ILE A C 1
ATOM 766 O O . ILE A 1 99 ? 0.64 -17.844 4.453 1 66.62 99 ILE A O 1
ATOM 770 N N . LEU A 1 100 ? -1.25 -18.812 4.887 1 69.38 100 LEU A N 1
ATOM 771 C CA . LEU A 1 100 ? -1.699 -17.703 5.715 1 69.38 100 LEU A CA 1
ATOM 772 C C . LEU A 1 100 ? -0.83 -17.562 6.961 1 69.38 100 LEU A C 1
ATOM 774 O O . LEU A 1 100 ? -0.493 -16.453 7.371 1 69.38 100 LEU A O 1
ATOM 778 N N . ALA A 1 101 ? -0.514 -18.734 7.484 1 65 101 ALA A N 1
ATOM 779 C CA . ALA A 1 101 ? 0.306 -18.734 8.695 1 65 101 ALA A CA 1
ATOM 780 C C . ALA A 1 101 ? 1.695 -18.172 8.414 1 65 101 ALA A C 1
ATOM 782 O O . ALA A 1 101 ? 2.258 -17.453 9.234 1 65 101 ALA A O 1
ATOM 783 N N . SER A 1 102 ? 2.15 -18.547 7.301 1 63.88 102 SER A N 1
ATOM 784 C CA . SER A 1 102 ? 3.502 -18.109 6.961 1 63.88 102 SER A CA 1
ATOM 785 C C . SER A 1 102 ? 3.518 -16.672 6.484 1 63.88 102 SER A C 1
ATOM 787 O O . SER A 1 102 ? 4.531 -15.977 6.613 1 63.88 102 SER A O 1
ATOM 789 N N . SER A 1 103 ? 2.467 -16.312 5.828 1 62.91 103 SER A N 1
ATOM 790 C CA . SER A 1 103 ? 2.389 -14.953 5.305 1 62.91 103 SER A CA 1
ATOM 791 C C . SER A 1 103 ? 2.113 -13.945 6.418 1 62.91 103 SER A C 1
ATOM 793 O O . SER A 1 103 ? 2.518 -12.781 6.328 1 62.91 103 SER A O 1
ATOM 795 N N . PHE A 1 104 ? 1.539 -14.461 7.48 1 59.44 104 PHE A N 1
ATOM 796 C CA . PHE A 1 104 ? 1.077 -13.547 8.516 1 59.44 104 PHE A CA 1
ATOM 797 C C . PHE A 1 104 ? 1.851 -13.758 9.812 1 59.44 104 PHE A C 1
ATOM 799 O O . PHE A 1 104 ? 1.407 -13.336 10.883 1 59.44 104 PHE A O 1
ATOM 806 N N . SER A 1 105 ? 3.014 -14.469 9.625 1 52.38 105 SER A N 1
ATOM 807 C CA . SER A 1 105 ? 3.781 -14.797 10.82 1 52.38 105 SER A CA 1
ATOM 808 C C . SER A 1 105 ? 4.117 -13.547 11.625 1 52.38 105 SER A C 1
ATOM 810 O O . SER A 1 105 ? 4.746 -12.617 11.102 1 52.38 105 SER A O 1
ATOM 812 N N . GLY A 1 106 ? 3.406 -13.32 12.883 1 49.72 106 GLY A N 1
ATOM 813 C CA . GLY A 1 106 ? 3.727 -12.336 13.906 1 49.72 106 GLY A CA 1
ATOM 814 C C . GLY A 1 106 ? 2.764 -11.164 13.93 1 49.72 106 GLY A C 1
ATOM 815 O O . GLY A 1 106 ? 2.828 -10.32 14.828 1 49.72 106 GLY A O 1
ATOM 816 N N . LYS A 1 107 ? 2.201 -11.039 12.898 1 51.97 107 LYS A N 1
ATOM 817 C CA . LYS A 1 107 ? 1.308 -9.891 12.969 1 51.97 107 LYS A CA 1
ATOM 818 C C . LYS A 1 107 ? -0.103 -10.312 13.375 1 51.97 107 LYS A C 1
ATOM 820 O O . LYS A 1 107 ? -0.717 -11.148 12.711 1 51.97 107 LYS A O 1
ATOM 825 N N . VAL A 1 108 ? -0.254 -10.383 14.891 1 51.78 108 VAL A N 1
ATOM 826 C CA . VAL A 1 108 ? -1.579 -10.641 15.438 1 51.78 108 VAL A CA 1
ATOM 827 C C . VAL A 1 108 ? -2.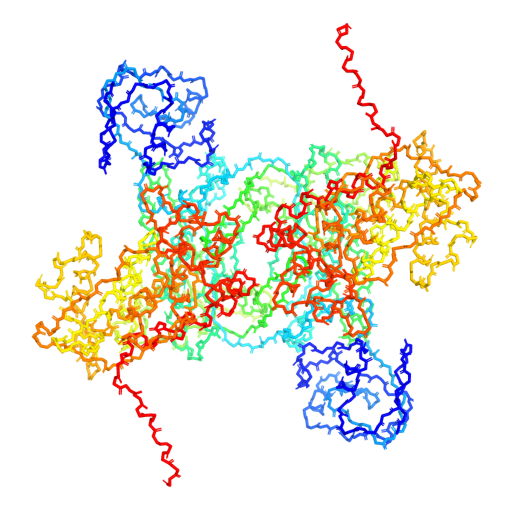648 -10.062 14.516 1 51.78 108 VAL A C 1
ATOM 829 O O . VAL A 1 108 ? -2.602 -8.883 14.164 1 51.78 108 VAL A O 1
ATOM 832 N N . SER A 1 109 ? -3.439 -11.07 13.883 1 61.66 109 SER A N 1
ATOM 833 C CA . SER A 1 109 ? -4.508 -10.766 12.938 1 61.66 109 SER A CA 1
ATOM 834 C C . SER A 1 109 ? -5.832 -10.531 13.656 1 61.66 109 SER A C 1
ATOM 836 O O . SER A 1 109 ? -6.227 -11.328 14.508 1 61.66 109 SER A O 1
ATOM 838 N N . GLY A 1 110 ? -6.434 -9.242 13.891 1 69.25 110 GLY A N 1
ATOM 839 C CA . GLY A 1 110 ? -7.844 -8.945 14.102 1 69.25 110 GLY A CA 1
ATOM 840 C C . GLY A 1 110 ? -8.156 -8.555 15.531 1 69.25 110 GLY A C 1
ATOM 841 O O . GLY A 1 110 ? -7.844 -9.289 16.469 1 69.25 110 GLY A O 1
ATOM 842 N N . LYS A 1 111 ? -8.461 -7.453 15.938 1 77.31 111 LYS A N 1
ATOM 843 C CA . LYS A 1 111 ? -8.906 -6.984 17.25 1 77.31 111 LYS A CA 1
ATOM 844 C C . LYS A 1 111 ? -10.281 -6.312 17.156 1 77.31 111 LYS A C 1
ATOM 846 O O . LYS A 1 111 ? -10.562 -5.605 16.188 1 77.31 111 LYS A O 1
ATOM 851 N N . GLU A 1 112 ? -11.07 -6.816 18.156 1 84.69 112 GLU A N 1
ATOM 852 C CA . GLU A 1 112 ? -12.352 -6.117 18.266 1 84.69 112 GLU A CA 1
ATOM 853 C C . GLU A 1 112 ? -12.211 -4.824 19.062 1 84.69 112 GLU A C 1
ATOM 855 O O . GLU A 1 112 ? -11.602 -4.812 20.125 1 84.69 112 GLU A O 1
ATOM 860 N N . LYS A 1 113 ? -12.656 -3.766 18.531 1 89.81 113 LYS A N 1
ATOM 861 C CA . LYS A 1 113 ? -12.516 -2.469 19.188 1 89.81 113 LYS A CA 1
ATOM 862 C C . LYS A 1 113 ? -13.688 -1.553 18.844 1 89.81 113 LYS A C 1
ATOM 864 O O . LYS A 1 113 ? -14.234 -1.618 17.734 1 89.81 113 LYS A O 1
ATOM 869 N N . ALA A 1 114 ? -14.102 -0.817 19.875 1 94.06 114 ALA A N 1
ATOM 870 C CA . ALA A 1 114 ? -15.062 0.248 19.594 1 94.06 114 ALA A CA 1
ATOM 871 C C . ALA A 1 114 ? -14.391 1.42 18.891 1 94.06 114 ALA A C 1
ATOM 873 O O . ALA A 1 114 ? -13.422 1.991 19.391 1 94.06 114 ALA A O 1
ATOM 874 N N . ILE A 1 115 ? -14.875 1.746 17.688 1 96.38 115 ILE A N 1
ATOM 875 C CA . ILE A 1 115 ? -14.289 2.822 16.906 1 96.38 115 ILE A CA 1
ATOM 876 C C . ILE A 1 115 ? -15.391 3.693 16.312 1 96.38 115 ILE A C 1
ATOM 878 O O . ILE A 1 115 ? -16.562 3.336 16.359 1 96.38 115 ILE A O 1
ATOM 882 N N . THR A 1 116 ? -15.047 4.828 15.859 1 98.5 116 THR A N 1
ATOM 883 C CA . THR A 1 116 ? -15.945 5.707 15.109 1 98.5 116 THR A CA 1
ATOM 884 C C . THR A 1 116 ? -15.594 5.691 13.625 1 98.5 116 THR A C 1
ATOM 886 O O . THR A 1 116 ? -14.438 5.887 13.25 1 98.5 116 THR A O 1
ATOM 889 N N . ILE A 1 117 ? -16.625 5.41 12.844 1 98.31 117 ILE A N 1
ATOM 890 C CA . ILE A 1 117 ? -16.422 5.234 11.406 1 98.31 117 ILE A CA 1
ATOM 891 C C . ILE A 1 117 ? -17.109 6.375 10.648 1 98.31 117 ILE A C 1
ATOM 893 O O . ILE A 1 117 ? -18.266 6.703 10.914 1 98.31 117 ILE A O 1
ATOM 897 N N . LEU A 1 118 ? -16.359 6.965 9.742 1 98.69 118 LEU A N 1
ATOM 898 C CA . LEU A 1 118 ? -16.859 8.055 8.906 1 98.69 118 LEU A CA 1
ATOM 899 C C . LEU A 1 118 ? -16.859 7.652 7.438 1 98.69 118 LEU A C 1
ATOM 901 O O . LEU A 1 118 ? -15.844 7.172 6.922 1 98.69 118 LEU A O 1
ATOM 905 N N . PHE A 1 119 ? -18.016 7.758 6.809 1 97.88 119 PHE A N 1
ATOM 906 C CA . PHE A 1 119 ? -18.125 7.625 5.359 1 97.88 119 PHE A CA 1
ATOM 907 C C . PHE A 1 119 ? -18.5 8.961 4.723 1 97.88 119 PHE A C 1
ATOM 909 O O . PHE A 1 119 ? -19.344 9.695 5.258 1 97.88 119 PHE A O 1
ATOM 916 N N . SER A 1 120 ? -17.891 9.266 3.684 1 97.56 120 SER A N 1
ATOM 917 C CA . SER A 1 120 ? -18.266 10.438 2.891 1 97.56 120 SER A CA 1
ATOM 918 C C . SER A 1 120 ? -18.344 10.094 1.406 1 97.56 120 SER A C 1
ATOM 920 O O . SER A 1 120 ? -17.578 9.25 0.918 1 97.56 120 SER A O 1
ATOM 922 N N . ASP A 1 121 ? -19.203 10.711 0.717 1 94.38 121 ASP A N 1
ATOM 923 C CA . ASP A 1 121 ? -19.375 10.5 -0.718 1 94.38 121 ASP A CA 1
ATOM 924 C C . ASP A 1 121 ? -19.766 11.805 -1.42 1 94.38 121 ASP A C 1
ATOM 926 O O . ASP A 1 121 ? -20.484 12.625 -0.854 1 94.38 121 ASP A O 1
ATOM 930 N N . ILE A 1 122 ? -19.25 11.977 -2.621 1 94.19 122 ILE A N 1
ATOM 931 C CA . ILE A 1 122 ? -19.562 13.156 -3.412 1 94.19 122 ILE A CA 1
ATOM 932 C C . ILE A 1 122 ? -20.891 12.953 -4.141 1 94.19 122 ILE A C 1
ATOM 934 O O . ILE A 1 122 ? -21.094 11.93 -4.797 1 94.19 122 ILE A O 1
ATOM 938 N N . ARG A 1 123 ? -21.719 13.961 -4.02 1 90.75 123 ARG A N 1
ATOM 939 C CA . ARG A 1 123 ? -23 13.906 -4.723 1 90.75 123 ARG A CA 1
ATOM 940 C C . ARG A 1 123 ? -22.859 14.422 -6.152 1 90.75 123 ARG A C 1
ATOM 942 O O . ARG A 1 123 ? -22.25 15.469 -6.383 1 90.75 123 ARG A O 1
ATOM 949 N N . GLY A 1 124 ? -23.375 13.625 -7.09 1 79.75 124 GLY A N 1
ATOM 950 C CA . GLY A 1 124 ? -23.375 14.023 -8.492 1 79.75 124 GLY A CA 1
ATOM 951 C C . GLY A 1 124 ? -22.016 13.883 -9.156 1 79.75 124 GLY A C 1
ATOM 952 O O . GLY A 1 124 ? -21.75 14.523 -10.172 1 79.75 124 GLY A O 1
ATOM 953 N N . PHE A 1 125 ? -21.078 13.188 -8.609 1 84.75 125 PHE A N 1
ATOM 954 C CA . PHE A 1 125 ? -19.734 13.023 -9.172 1 84.75 125 PHE A CA 1
ATOM 955 C C . PHE A 1 125 ? -19.797 12.25 -10.484 1 84.75 125 PHE A C 1
ATOM 957 O O . PHE A 1 125 ? -19.016 12.516 -11.406 1 84.75 125 PHE A O 1
ATOM 964 N N . THR A 1 126 ? -20.672 11.25 -10.523 1 78.81 126 THR A N 1
ATOM 965 C CA . THR A 1 126 ? -20.766 10.438 -11.734 1 78.81 126 THR A CA 1
ATOM 966 C C . THR A 1 126 ? -21.031 11.305 -12.961 1 78.81 126 THR A C 1
ATOM 968 O O . THR A 1 126 ? -20.359 11.156 -13.984 1 78.81 126 THR A O 1
ATOM 971 N N . SER A 1 127 ? -21.969 12.188 -12.805 1 81.75 127 SER A N 1
ATOM 972 C CA . SER A 1 127 ? -22.266 13.109 -13.898 1 81.75 127 SER A CA 1
ATOM 973 C C . SER A 1 127 ? -21.062 13.984 -14.227 1 81.75 127 SER A C 1
ATOM 975 O O . SER A 1 127 ? -20.781 14.258 -15.398 1 81.75 127 SER A O 1
ATOM 977 N N . PHE A 1 128 ? -20.375 14.398 -13.25 1 85.19 128 PHE A N 1
ATOM 978 C CA . PHE A 1 128 ? -19.172 15.219 -13.438 1 85.19 128 PHE A CA 1
ATOM 979 C C . PHE A 1 128 ? -18.109 14.445 -14.195 1 85.19 128 PHE A C 1
ATOM 981 O O . PHE A 1 128 ? -17.5 14.961 -15.133 1 85.19 128 PHE A O 1
ATOM 988 N N . SER A 1 129 ? -17.875 13.219 -13.797 1 82.62 129 SER A N 1
ATOM 989 C CA . SER A 1 129 ? -16.828 12.406 -14.383 1 82.62 129 SER A CA 1
ATOM 990 C C . SER A 1 129 ? -17.125 12.094 -15.852 1 82.62 129 SER A C 1
ATOM 992 O O . SER A 1 129 ? -16.203 11.93 -16.656 1 82.62 129 SER A O 1
ATOM 994 N N . GLU A 1 130 ? -18.344 12.109 -16.219 1 78.62 130 GLU A N 1
ATOM 995 C CA . GLU A 1 130 ? -18.734 11.805 -17.594 1 78.62 130 GLU A CA 1
ATOM 996 C C . GLU A 1 130 ? -18.641 13.047 -18.469 1 78.62 130 GLU A C 1
ATOM 998 O O . GLU A 1 130 ? -18.484 12.938 -19.688 1 78.62 130 GLU A O 1
ATOM 1003 N N . SER A 1 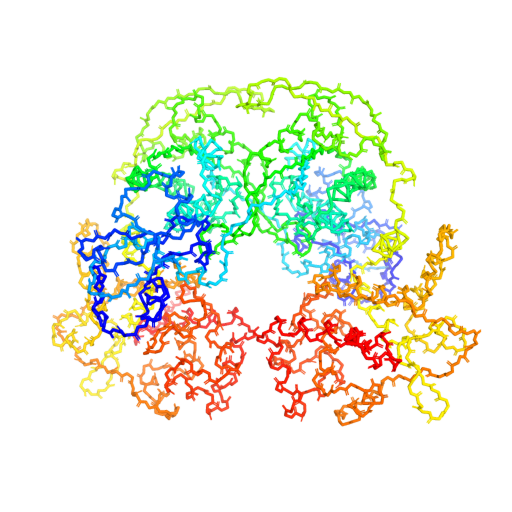131 ? -18.688 14.148 -17.812 1 80.56 131 SER A N 1
ATOM 1004 C CA . SER A 1 131 ? -18.781 15.383 -18.594 1 80.56 131 SER A CA 1
ATOM 1005 C C . SER A 1 131 ? -17.438 16.078 -18.688 1 80.56 131 SER A C 1
ATOM 1007 O O . SER A 1 131 ? -17.312 17.125 -19.328 1 80.56 131 SER A O 1
ATOM 1009 N N . HIS A 1 132 ? -16.422 15.539 -18.094 1 81.94 132 HIS A N 1
ATOM 1010 C CA . HIS A 1 132 ? -15.117 16.188 -18.078 1 81.94 132 HIS A CA 1
ATOM 1011 C C . HIS A 1 132 ? -14.023 15.242 -18.562 1 81.94 132 HIS A C 1
ATOM 1013 O O . HIS A 1 132 ? -14.234 14.031 -18.625 1 81.94 132 HIS A O 1
ATOM 1019 N N . LEU A 1 133 ? -12.938 15.859 -18.922 1 78.75 133 LEU A N 1
ATOM 1020 C CA . LEU A 1 133 ? -11.781 15.094 -19.375 1 78.75 133 LEU A CA 1
ATOM 1021 C C . LEU A 1 133 ? -11.203 14.258 -18.234 1 78.75 133 LEU A C 1
ATOM 1023 O O . LEU A 1 133 ? -11.133 14.711 -17.094 1 78.75 133 LEU A O 1
ATOM 1027 N N . PRO A 1 134 ? -10.812 13.023 -18.578 1 78.75 134 PRO A N 1
ATOM 1028 C CA . PRO A 1 134 ? -10.344 12.086 -17.562 1 78.75 134 PRO A CA 1
ATOM 1029 C C . PRO A 1 134 ? -9.258 12.695 -16.656 1 78.75 134 PRO A C 1
ATOM 1031 O O . PRO A 1 134 ? -9.312 12.539 -15.438 1 78.75 134 PRO A O 1
ATOM 1034 N N . TYR A 1 135 ? -8.312 13.32 -17.25 1 76.81 135 TYR A N 1
ATOM 1035 C CA . TYR A 1 135 ? -7.211 13.875 -16.469 1 76.81 135 TYR A CA 1
ATOM 1036 C C . TYR A 1 135 ? -7.703 14.992 -15.547 1 76.81 135 TYR A C 1
ATOM 1038 O O . TYR A 1 135 ? -7.188 15.156 -14.445 1 76.81 135 TYR A O 1
ATOM 1046 N N . ASP A 1 136 ? -8.672 15.766 -16.031 1 81.62 136 ASP A N 1
ATOM 1047 C CA . ASP A 1 136 ? -9.258 16.812 -15.203 1 81.62 136 ASP A CA 1
ATOM 1048 C C . ASP A 1 136 ? -9.992 16.203 -14.008 1 81.62 136 ASP A C 1
ATOM 1050 O O . ASP A 1 136 ? -9.914 16.734 -12.891 1 81.62 136 ASP A O 1
ATOM 1054 N N . VAL A 1 137 ? -10.664 15.125 -14.32 1 84.06 137 VAL A N 1
ATOM 1055 C CA . VAL A 1 137 ? -11.414 14.438 -13.273 1 84.06 137 VAL A CA 1
ATOM 1056 C C . VAL A 1 137 ? -10.453 13.953 -12.188 1 84.06 137 VAL A C 1
ATOM 1058 O O . VAL A 1 137 ? -10.695 14.164 -10.992 1 84.06 137 VAL A O 1
ATOM 1061 N N . ILE A 1 138 ? -9.383 13.344 -12.586 1 82.81 138 ILE A N 1
ATOM 1062 C CA . ILE A 1 138 ? -8.406 12.805 -11.648 1 82.81 138 ILE A CA 1
ATOM 1063 C C . ILE A 1 138 ? -7.781 13.945 -10.844 1 82.81 138 ILE A C 1
ATOM 1065 O O . ILE A 1 138 ? -7.578 13.82 -9.633 1 82.81 138 ILE A O 1
ATOM 1069 N N . HIS A 1 139 ? -7.523 15.016 -11.492 1 81 139 HIS A N 1
ATOM 1070 C CA . HIS A 1 139 ? -6.938 16.172 -10.828 1 81 139 HIS A CA 1
ATOM 1071 C C . HIS A 1 139 ? -7.859 16.719 -9.742 1 81 139 HIS A C 1
ATOM 1073 O O . HIS A 1 139 ? -7.418 16.984 -8.617 1 81 139 HIS A O 1
ATOM 1079 N N . ILE A 1 140 ? -9.078 16.859 -10.07 1 84.5 140 ILE A N 1
ATOM 1080 C CA . ILE A 1 140 ? -10.047 17.422 -9.141 1 84.5 140 ILE A CA 1
ATOM 1081 C C . ILE A 1 140 ? -10.258 16.469 -7.969 1 84.5 140 ILE A C 1
ATOM 1083 O O . ILE A 1 140 ? -10.352 16.906 -6.816 1 84.5 140 ILE A O 1
ATOM 1087 N N . LEU A 1 141 ? -10.336 15.219 -8.281 1 87.5 141 LEU A N 1
ATOM 1088 C CA . LEU A 1 141 ? -10.516 14.219 -7.23 1 87.5 141 LEU A CA 1
ATOM 1089 C C . LEU A 1 141 ? -9.32 14.211 -6.281 1 87.5 141 LEU A C 1
ATOM 1091 O O . LEU A 1 141 ? -9.492 14.047 -5.07 1 87.5 141 LEU A O 1
ATOM 1095 N N . ASN A 1 142 ? -8.188 14.32 -6.793 1 85.38 142 ASN A N 1
ATOM 1096 C CA . ASN A 1 142 ? -6.996 14.352 -5.945 1 85.38 142 ASN A CA 1
ATOM 1097 C C . ASN A 1 142 ? -6.965 15.602 -5.074 1 85.38 142 ASN A C 1
ATOM 1099 O O . ASN A 1 142 ? -6.527 15.555 -3.922 1 85.38 142 ASN A O 1
ATOM 1103 N N . ARG A 1 143 ? -7.379 16.703 -5.621 1 85.81 143 ARG A N 1
ATOM 1104 C CA . ARG A 1 143 ? -7.5 17.922 -4.812 1 85.81 143 ARG A CA 1
ATOM 1105 C C . ARG A 1 143 ? -8.484 17.719 -3.67 1 85.81 143 ARG A C 1
ATOM 1107 O O . ARG A 1 143 ? -8.227 18.125 -2.537 1 85.81 143 ARG A O 1
ATOM 1114 N N . TYR A 1 144 ? -9.531 17.156 -4.078 1 91 144 TYR A N 1
ATOM 1115 C CA . TYR A 1 144 ? -10.57 16.875 -3.098 1 91 144 TYR A CA 1
ATOM 1116 C C . TYR A 1 144 ? -10.047 15.953 -1.998 1 91 144 TYR A C 1
ATOM 1118 O O . TYR A 1 144 ? -10.156 16.281 -0.812 1 91 144 TYR A O 1
ATOM 1126 N N . PHE A 1 145 ? -9.484 14.812 -2.369 1 91.31 145 PHE A N 1
ATOM 1127 C CA . PHE A 1 145 ? -9.031 13.82 -1.401 1 91.31 145 PHE A CA 1
ATOM 1128 C C . PHE A 1 145 ? -7.875 14.367 -0.569 1 91.31 145 PHE A C 1
ATOM 1130 O O . PHE A 1 145 ? -7.742 14.031 0.611 1 91.31 145 PHE A O 1
ATOM 1137 N N . HIS A 1 146 ? -7.105 15.18 -1.138 1 88.38 146 HIS A N 1
ATOM 1138 C CA . HIS A 1 146 ? -6.031 15.805 -0.373 1 88.38 146 HIS A CA 1
ATOM 1139 C C . HIS A 1 146 ? -6.586 16.672 0.753 1 88.38 146 HIS A C 1
ATOM 1141 O O . HIS A 1 146 ? -6.137 16.562 1.898 1 88.38 146 HIS A O 1
ATOM 1147 N N . LYS A 1 147 ? -7.52 17.484 0.379 1 91.56 147 LYS A N 1
ATOM 1148 C CA . LYS A 1 147 ? -8.109 18.391 1.355 1 91.56 147 LYS A CA 1
ATOM 1149 C C . LYS A 1 147 ? -8.883 17.625 2.426 1 91.56 147 LYS A C 1
ATOM 1151 O O . LYS A 1 147 ? -8.719 17.891 3.619 1 91.56 147 LYS A O 1
ATOM 1156 N N . MET A 1 148 ? -9.719 16.734 1.943 1 95.19 148 MET A N 1
ATOM 1157 C CA . MET A 1 148 ? -10.516 15.953 2.893 1 95.19 148 MET A CA 1
ATOM 1158 C C . MET A 1 148 ? -9.625 15.078 3.764 1 95.19 148 MET A C 1
ATOM 1160 O O . MET A 1 148 ? -9.844 14.969 4.973 1 95.19 148 MET A O 1
ATOM 1164 N N . GLY A 1 149 ? -8.68 14.453 3.121 1 94.25 149 GLY A N 1
ATOM 1165 C CA . GLY A 1 149 ? -7.758 13.602 3.859 1 94.25 149 GLY A CA 1
ATOM 1166 C C . GLY A 1 149 ? -6.984 14.352 4.93 1 94.25 149 GLY A C 1
ATOM 1167 O O . GLY A 1 149 ? -6.734 13.812 6.012 1 94.25 149 GLY A O 1
ATOM 1168 N N . ASP A 1 150 ? -6.598 15.547 4.625 1 94.06 150 ASP A N 1
ATOM 1169 C CA . ASP A 1 150 ? -5.883 16.375 5.59 1 94.06 150 ASP A CA 1
ATOM 1170 C C . ASP A 1 150 ? -6.711 16.594 6.855 1 94.06 150 ASP A C 1
ATOM 1172 O O . ASP A 1 150 ? -6.172 16.594 7.965 1 94.06 150 ASP A O 1
ATOM 1176 N N . LYS A 1 151 ? -8.008 16.766 6.684 1 96.69 151 LYS A N 1
ATOM 1177 C CA . LYS A 1 151 ? -8.883 16.969 7.836 1 96.69 151 LYS A CA 1
ATOM 1178 C C . LYS A 1 151 ? -9.008 15.68 8.648 1 96.69 151 LYS A C 1
ATOM 1180 O O . LYS A 1 151 ? -9.047 15.719 9.883 1 96.69 151 LYS A O 1
ATOM 1185 N N . VAL A 1 152 ? -9.062 14.539 7.969 1 97.38 152 VAL A N 1
ATOM 1186 C CA . VAL A 1 152 ? -9.117 13.258 8.672 1 97.38 152 VAL A CA 1
ATOM 1187 C C . VAL A 1 152 ? -7.883 13.109 9.562 1 97.38 152 VAL A C 1
ATOM 1189 O O . VAL A 1 152 ? -8 12.789 10.742 1 97.38 152 VAL A O 1
ATOM 1192 N N . LEU A 1 153 ? -6.75 13.422 9.023 1 95.81 153 LEU A N 1
ATOM 1193 C CA . LEU A 1 153 ? -5.504 13.281 9.766 1 95.81 153 LEU A CA 1
ATOM 1194 C C . LEU A 1 153 ? -5.414 14.305 10.891 1 95.81 153 LEU A C 1
ATOM 1196 O O . LEU A 1 153 ? -4.957 13.984 11.984 1 95.81 153 LEU A O 1
ATOM 1200 N N . LYS A 1 154 ? -5.84 15.469 10.602 1 95.69 154 LYS A N 1
ATOM 1201 C CA . LYS A 1 154 ? -5.805 16.562 11.562 1 95.69 154 LYS A CA 1
ATOM 1202 C C . LYS A 1 154 ? -6.48 16.172 12.875 1 95.69 154 LYS A C 1
ATOM 1204 O O . LYS A 1 154 ? -5.977 16.469 13.953 1 95.69 154 LYS A O 1
ATOM 1209 N N . TYR A 1 155 ? -7.527 15.453 12.781 1 95.75 155 TYR A N 1
ATOM 1210 C CA . TYR A 1 155 ? -8.32 15.148 13.969 1 95.75 155 TYR A CA 1
ATOM 1211 C C . TYR A 1 155 ? -8.039 13.734 14.461 1 95.75 155 TYR A C 1
ATOM 1213 O O . TYR A 1 155 ? -8.836 13.156 15.203 1 95.75 155 TYR A O 1
ATOM 1221 N N . GLY A 1 156 ? -6.973 13.188 14 1 93.44 156 GLY A N 1
ATOM 1222 C CA . GLY A 1 156 ? -6.484 11.938 14.555 1 93.44 156 GLY A CA 1
ATOM 1223 C C . GLY A 1 156 ? -7.098 10.719 13.898 1 93.44 156 GLY A C 1
ATOM 1224 O O . GLY A 1 156 ? -7.004 9.609 14.43 1 93.44 156 GLY A O 1
ATOM 1225 N N . GLY A 1 157 ? -7.781 10.891 12.789 1 96.12 157 GLY A N 1
ATOM 1226 C CA . GLY A 1 157 ? -8.32 9.773 12.031 1 96.12 157 GLY A CA 1
ATOM 1227 C C . GLY A 1 157 ? -7.309 9.164 11.078 1 96.12 157 GLY A C 1
ATOM 1228 O O . GLY A 1 157 ? -6.211 9.695 10.906 1 96.12 157 GLY A O 1
ATOM 1229 N N . VAL A 1 158 ? -7.719 8 10.586 1 95.75 158 VAL A N 1
ATOM 1230 C CA . VAL A 1 158 ? -6.945 7.32 9.547 1 95.75 158 VAL A CA 1
ATOM 1231 C C . VAL A 1 158 ? -7.82 7.094 8.32 1 95.75 158 VAL A C 1
ATOM 1233 O O . VAL A 1 158 ? -8.992 6.727 8.445 1 95.75 158 VAL A O 1
ATOM 1236 N N . ILE A 1 159 ? -7.27 7.43 7.176 1 95.44 159 ILE A N 1
ATOM 1237 C CA . ILE A 1 159 ? -7.973 7.109 5.941 1 95.44 159 ILE A CA 1
ATOM 1238 C C . ILE A 1 159 ? -7.895 5.605 5.68 1 95.44 159 ILE A C 1
ATOM 1240 O O . ILE A 1 159 ? -6.812 5.07 5.414 1 95.44 159 ILE A O 1
ATOM 1244 N N . ASP A 1 160 ? -8.93 4.898 5.738 1 94.12 160 ASP A N 1
ATOM 1245 C CA . ASP A 1 160 ? -8.945 3.459 5.5 1 94.12 160 ASP A CA 1
ATOM 1246 C C . ASP A 1 160 ? -8.82 3.146 4.008 1 94.12 160 ASP A C 1
ATOM 1248 O O . ASP A 1 160 ? -7.906 2.434 3.592 1 94.12 160 ASP A O 1
ATOM 1252 N N . LYS A 1 161 ? -9.766 3.717 3.244 1 92.25 161 LYS A N 1
ATOM 1253 C CA . LYS A 1 161 ? -9.711 3.508 1.8 1 92.25 161 LYS A CA 1
ATOM 1254 C C . LYS A 1 161 ? -10.602 4.508 1.068 1 92.25 161 LYS A C 1
ATOM 1256 O O . LYS A 1 161 ? -11.398 5.211 1.692 1 92.25 161 LYS A O 1
ATOM 1261 N N . TYR A 1 162 ? -10.344 4.535 -0.211 1 91 162 TYR A N 1
ATOM 1262 C CA . TYR A 1 162 ? -11.18 5.289 -1.141 1 91 162 TYR A CA 1
ATOM 1263 C C . TYR A 1 162 ? -12.086 4.359 -1.935 1 91 162 TYR A C 1
ATOM 1265 O O . TYR A 1 162 ? -11.664 3.281 -2.361 1 91 162 TYR A O 1
ATOM 1273 N N . ILE A 1 163 ? -13.219 4.672 -2.031 1 86.75 163 ILE A N 1
ATOM 1274 C CA . ILE A 1 163 ? -14.195 3.893 -2.789 1 86.75 163 ILE A CA 1
ATOM 1275 C C . ILE A 1 163 ? -14.734 4.73 -3.945 1 86.75 163 ILE A C 1
ATOM 1277 O O . ILE A 1 163 ? -15.867 5.227 -3.885 1 86.75 163 ILE A O 1
ATOM 1281 N N . GLY A 1 164 ? -14 4.785 -5.008 1 81.5 164 GLY A N 1
ATOM 1282 C CA . GLY A 1 164 ? -14.312 5.719 -6.078 1 81.5 164 GLY A CA 1
ATOM 1283 C C . GLY A 1 164 ? -14.188 7.168 -5.66 1 81.5 164 GLY A C 1
ATOM 1284 O O . GLY A 1 164 ? -13.078 7.652 -5.398 1 81.5 164 GLY A O 1
ATOM 1285 N N . ASP A 1 165 ? -15.406 7.738 -5.539 1 87 165 ASP A N 1
ATOM 1286 C CA . ASP A 1 165 ? -15.469 9.141 -5.141 1 87 165 ASP A CA 1
ATOM 1287 C C . ASP A 1 165 ? -15.781 9.281 -3.654 1 87 165 ASP A C 1
ATOM 1289 O O . ASP A 1 165 ? -16 10.383 -3.158 1 87 165 ASP A O 1
ATOM 1293 N N . GLY A 1 166 ? -15.82 8.172 -2.99 1 91.62 166 GLY A N 1
ATOM 1294 C CA . GLY A 1 166 ? -16.047 8.18 -1.554 1 91.62 166 GLY A CA 1
ATOM 1295 C C . GLY A 1 166 ? -14.797 7.902 -0.745 1 91.62 166 GLY A C 1
ATOM 1296 O O . GLY A 1 166 ? -13.75 7.566 -1.306 1 91.62 166 GLY A O 1
ATOM 1297 N N . LEU A 1 167 ? -14.961 8.141 0.572 1 94.31 167 LEU A N 1
ATOM 1298 C CA . LEU A 1 167 ? -13.844 7.945 1.494 1 94.31 167 LEU A CA 1
ATOM 1299 C C . LEU A 1 167 ? -14.32 7.328 2.805 1 94.31 167 LEU A C 1
ATOM 1301 O O . LEU A 1 167 ? -15.398 7.672 3.301 1 94.31 167 LEU A O 1
ATOM 1305 N N . MET A 1 168 ? -13.578 6.375 3.314 1 96.69 168 MET A N 1
ATOM 1306 C CA . MET A 1 168 ? -13.812 5.785 4.633 1 96.69 168 MET A CA 1
ATOM 1307 C C . MET A 1 168 ? -12.664 6.125 5.586 1 96.69 168 MET A C 1
ATOM 1309 O O . MET A 1 168 ? -11.492 5.941 5.246 1 96.69 168 MET A O 1
ATOM 1313 N N . ALA A 1 169 ? -13.039 6.656 6.672 1 97.94 169 ALA A N 1
ATOM 1314 C CA . ALA A 1 169 ? -12.039 6.996 7.688 1 97.94 169 ALA A CA 1
ATOM 1315 C C . ALA A 1 169 ? -12.391 6.375 9.031 1 97.94 169 ALA A C 1
ATOM 1317 O O . ALA A 1 169 ? -13.57 6.137 9.328 1 97.94 169 ALA A O 1
ATOM 1318 N N . LEU A 1 170 ? -11.406 6.082 9.82 1 97.56 170 LEU A N 1
ATOM 1319 C CA . LEU A 1 170 ? -11.562 5.465 11.133 1 97.56 170 LEU A CA 1
ATOM 1320 C C . LEU A 1 170 ? -10.969 6.355 12.219 1 97.56 170 LEU A C 1
ATOM 1322 O O . LEU A 1 170 ? -9.898 6.93 12.047 1 97.56 170 LEU A O 1
ATOM 1326 N N . PHE A 1 171 ? -11.703 6.5 13.305 1 97.81 171 PHE A N 1
ATOM 1327 C CA . PHE A 1 171 ? -11.25 7.227 14.484 1 97.81 171 PHE A CA 1
ATOM 1328 C C . PHE A 1 171 ? -11.266 6.328 15.719 1 97.81 171 PHE A C 1
ATOM 1330 O O . PHE A 1 171 ? -12.062 5.395 15.797 1 97.81 171 PHE A O 1
ATOM 1337 N N . GLY A 1 172 ? -10.383 6.602 16.641 1 95.38 172 GLY A N 1
ATOM 1338 C CA . GLY A 1 172 ? -10.375 5.875 17.906 1 95.38 172 GLY A CA 1
ATOM 1339 C C . GLY A 1 172 ? -9.461 4.66 17.875 1 95.38 172 GLY A C 1
ATOM 1340 O O . GLY A 1 172 ? -9.617 3.752 18.703 1 95.38 172 GLY A O 1
ATOM 1341 N N . LEU A 1 173 ? -8.602 4.625 16.984 1 92.06 173 LEU A N 1
ATOM 1342 C CA . LEU A 1 173 ? -7.676 3.496 16.922 1 92.06 173 LEU A CA 1
ATOM 1343 C C . LEU A 1 173 ? -6.688 3.543 18.078 1 92.06 173 LEU A C 1
ATOM 1345 O O . LEU A 1 173 ? -6.352 2.506 18.656 1 92.06 173 LEU A O 1
ATOM 1349 N N . GLU A 1 174 ? -6.211 4.738 18.422 1 84.62 174 GLU A N 1
ATOM 1350 C CA . GLU A 1 174 ? -5.277 4.906 19.531 1 84.62 174 GLU A CA 1
ATOM 1351 C C . GLU A 1 174 ? -5.957 5.566 20.719 1 84.62 174 GLU A C 1
ATOM 1353 O O . GLU A 1 174 ? -5.445 5.512 21.844 1 84.62 174 GLU A O 1
ATOM 1358 N N . GLU A 1 175 ? -7.047 6.23 20.438 1 82.12 175 GLU A N 1
ATOM 1359 C CA . GLU A 1 175 ? -7.812 6.918 21.484 1 82.12 175 GLU A CA 1
ATOM 1360 C C . GLU A 1 175 ? -8.906 6.02 22.047 1 82.12 175 GLU A C 1
ATOM 1362 O O . GLU A 1 175 ? -9.672 5.41 21.297 1 82.12 175 GLU A O 1
ATOM 1367 N N . SER A 1 176 ? -9.031 6.023 23.406 1 83.38 176 SER A N 1
ATOM 1368 C CA . SER A 1 176 ? -9.977 5.098 24.016 1 83.38 176 SER A CA 1
ATOM 1369 C C . SER A 1 176 ? -11.211 5.832 24.531 1 83.38 176 SER A C 1
ATOM 1371 O O . SER A 1 176 ? -12.234 5.207 24.812 1 83.38 176 SER A O 1
ATOM 1373 N N . ASP A 1 177 ? -11.102 7.141 24.656 1 91.62 177 ASP A N 1
ATOM 1374 C CA . ASP A 1 177 ? -12.25 7.898 25.141 1 91.62 177 ASP A CA 1
ATOM 1375 C C . ASP A 1 177 ? -13.289 8.086 24.047 1 91.62 177 ASP A C 1
ATOM 1377 O O . ASP A 1 177 ? -13.031 8.766 23.047 1 91.62 177 ASP A O 1
ATOM 1381 N N . PRO A 1 178 ? -14.461 7.586 24.281 1 94.44 178 PRO A N 1
ATOM 1382 C CA . PRO A 1 178 ? -15.477 7.645 23.234 1 94.44 178 PRO A CA 1
ATOM 1383 C C . PRO A 1 178 ? -15.906 9.07 22.906 1 94.44 178 PRO A C 1
ATOM 1385 O O . PRO A 1 178 ? -16.188 9.383 21.75 1 94.44 178 PRO A O 1
ATOM 1388 N N . GLU A 1 179 ? -16.047 9.828 23.875 1 94.31 179 GLU A N 1
ATOM 1389 C CA . GLU A 1 179 ? -16.484 11.195 23.609 1 94.31 179 GLU A CA 1
ATOM 1390 C C . GLU A 1 179 ? -15.453 11.953 22.766 1 94.31 179 GLU A C 1
ATOM 1392 O O . GLU A 1 179 ? -15.805 12.617 21.797 1 94.31 179 GLU A O 1
ATOM 1397 N N . ARG A 1 180 ? -14.172 11.82 23.156 1 92.31 180 ARG A N 1
ATOM 1398 C CA . ARG A 1 180 ? -13.109 12.484 22.406 1 92.31 180 ARG A CA 1
ATOM 1399 C C . ARG A 1 180 ? -13.047 11.953 20.984 1 92.31 180 ARG A C 1
ATOM 1401 O O . ARG A 1 180 ? -12.867 12.727 20.031 1 92.31 180 ARG A O 1
ATOM 1408 N N . THR A 1 181 ? -13.211 10.742 20.859 1 95.38 181 THR A N 1
ATOM 1409 C CA . THR A 1 181 ? -13.148 10.094 19.547 1 95.38 181 THR A CA 1
ATOM 1410 C C . THR A 1 181 ? -14.281 10.57 18.656 1 95.38 181 THR A C 1
ATOM 1412 O O . THR A 1 181 ? -14.047 10.93 17.484 1 95.38 181 THR A O 1
ATOM 1415 N N . ASN A 1 182 ? -15.445 10.586 19.188 1 97.62 182 ASN A N 1
ATOM 1416 C CA . ASN A 1 182 ? -16.609 10.977 18.391 1 97.62 182 ASN A CA 1
ATOM 1417 C C . ASN A 1 182 ? -16.594 12.469 18.078 1 97.62 182 ASN A C 1
ATOM 1419 O O . ASN A 1 182 ? -16.969 12.875 16.984 1 97.62 182 ASN A O 1
ATOM 1423 N N . LEU A 1 183 ? -16.188 13.227 19.031 1 96 183 LEU A N 1
ATOM 1424 C CA . LEU A 1 183 ? -16.078 14.664 18.781 1 96 183 LEU A CA 1
ATOM 1425 C C . LEU A 1 183 ? -15.047 14.945 17.703 1 96 183 LEU A C 1
ATOM 1427 O O . LEU A 1 183 ? -15.234 15.844 16.875 1 96 183 LEU A O 1
ATOM 1431 N N . ALA A 1 184 ? -13.93 14.227 17.719 1 95.31 184 ALA A N 1
ATOM 1432 C CA . ALA A 1 184 ? -12.914 14.375 16.672 1 95.31 184 ALA A CA 1
ATOM 1433 C C . ALA A 1 184 ? -13.492 14.086 15.297 1 95.31 184 ALA A C 1
ATOM 1435 O O . ALA A 1 184 ? -13.266 14.852 14.352 1 95.31 184 ALA A O 1
ATOM 1436 N N . ALA A 1 185 ? -14.266 13.023 15.18 1 98.19 185 ALA A N 1
ATOM 1437 C CA . ALA A 1 185 ? -14.891 12.664 13.914 1 98.19 185 ALA A CA 1
ATOM 1438 C C . ALA A 1 185 ? -15.891 13.719 13.461 1 98.19 185 ALA A C 1
ATOM 1440 O O . ALA A 1 185 ? -15.969 14.055 12.273 1 98.19 185 ALA A O 1
ATOM 1441 N N . ILE A 1 186 ? -16.609 14.242 14.414 1 98 186 ILE A N 1
ATOM 1442 C CA . ILE A 1 186 ? -17.609 15.258 14.117 1 98 186 ILE A CA 1
ATOM 1443 C C . ILE A 1 186 ? -16.922 16.531 13.656 1 98 186 ILE A C 1
ATOM 1445 O O . ILE A 1 186 ? -17.328 17.141 12.664 1 98 186 ILE A O 1
ATOM 1449 N N . ARG A 1 187 ? -15.914 16.953 14.367 1 96.38 187 ARG A N 1
ATOM 1450 C CA . ARG A 1 187 ? -15.156 18.141 13.953 1 96.38 187 ARG A CA 1
ATOM 1451 C C . ARG A 1 187 ? -14.586 17.953 12.555 1 96.38 187 ARG A C 1
ATOM 1453 O O . ARG A 1 187 ? -14.609 18.891 11.742 1 96.38 187 ARG A O 1
ATOM 1460 N N . CYS A 1 188 ? -14.062 16.781 12.312 1 97.69 188 CYS A N 1
ATOM 1461 C CA . CYS A 1 188 ? -13.555 16.453 10.984 1 97.69 188 CYS A CA 1
ATOM 1462 C C . CYS A 1 188 ? -14.633 16.641 9.922 1 97.69 188 CYS A C 1
ATOM 1464 O O . CYS A 1 188 ? -14.398 17.328 8.922 1 97.69 188 CYS A O 1
ATOM 1466 N N . ALA A 1 189 ? -15.789 16.125 10.172 1 98.38 189 ALA A N 1
ATOM 1467 C CA . ALA A 1 189 ? -16.891 16.203 9.219 1 98.38 189 ALA A CA 1
ATOM 1468 C C . ALA A 1 189 ? -17.297 17.656 8.961 1 98.38 189 ALA A C 1
ATOM 1470 O O . ALA A 1 189 ? -17.5 18.047 7.809 1 98.38 189 ALA A O 1
ATOM 1471 N N . LEU A 1 190 ? -17.422 18.406 10 1 97 190 LEU A N 1
ATOM 1472 C CA . LEU A 1 190 ? -17.812 19.812 9.875 1 97 190 LEU A CA 1
ATOM 1473 C C . LEU A 1 190 ? -16.766 20.594 9.078 1 97 190 LEU A C 1
ATOM 1475 O O . LEU A 1 190 ? -17.125 21.406 8.227 1 97 190 LEU A O 1
ATOM 1479 N N . GLU A 1 191 ? -15.531 20.328 9.328 1 96.56 191 GLU A N 1
ATOM 1480 C CA . GLU A 1 191 ? -14.484 21.031 8.602 1 96.56 191 GLU A CA 1
ATOM 1481 C C . GLU A 1 191 ? -14.391 20.562 7.152 1 96.56 191 GLU A C 1
ATOM 1483 O O . GLU A 1 191 ? -14.039 21.328 6.258 1 96.56 191 GLU A O 1
ATOM 1488 N N . MET A 1 192 ? -14.648 19.297 6.922 1 97.19 192 MET A N 1
ATOM 1489 C CA . MET A 1 192 ? -14.719 18.812 5.551 1 97.19 192 MET A CA 1
ATOM 1490 C C . MET A 1 192 ? -15.75 19.594 4.746 1 97.19 192 MET A C 1
ATOM 1492 O O . MET A 1 192 ? -15.5 19.953 3.598 1 97.19 192 MET A O 1
ATOM 1496 N N . ARG A 1 193 ? -16.812 19.859 5.348 1 95.56 193 ARG A N 1
ATOM 1497 C CA . ARG A 1 193 ? -17.859 20.625 4.68 1 95.56 193 ARG A CA 1
ATOM 1498 C C . ARG A 1 193 ? -17.406 22.062 4.402 1 95.56 193 ARG A C 1
ATOM 1500 O O . ARG A 1 193 ? -17.688 22.609 3.332 1 95.56 193 ARG A O 1
ATOM 1507 N N . SER A 1 194 ? -16.75 22.594 5.355 1 94.31 194 SER A N 1
ATOM 1508 C CA . SER A 1 194 ? -16.219 23.938 5.16 1 94.31 194 SER A CA 1
ATOM 1509 C C . SER A 1 194 ? -15.18 23.969 4.039 1 94.31 194 SER A C 1
ATOM 1511 O O . SER A 1 194 ? -15.141 24.922 3.25 1 94.31 194 SER A O 1
ATOM 1513 N N . GLU A 1 195 ? -14.344 22.969 4.07 1 92.88 195 GLU A N 1
ATOM 1514 C CA . GLU A 1 195 ? -13.312 22.875 3.045 1 92.88 195 GLU A CA 1
ATOM 1515 C C . GLU A 1 195 ? -13.922 22.688 1.66 1 92.88 195 GLU A C 1
ATOM 1517 O O . GLU A 1 195 ? -13.367 23.156 0.663 1 92.88 195 GLU A O 1
ATOM 1522 N N . LEU A 1 196 ? -14.984 22 1.614 1 93.56 196 LEU A N 1
ATOM 1523 C CA . LEU A 1 196 ? -15.672 21.797 0.344 1 93.56 196 LEU A CA 1
ATOM 1524 C C . LEU A 1 196 ? -16.125 23.125 -0.244 1 93.56 196 LEU A C 1
ATOM 1526 O O . LEU A 1 196 ? -16.078 23.312 -1.461 1 93.56 196 LEU A O 1
ATOM 1530 N N . ASN A 1 197 ? -16.562 23.984 0.596 1 91.12 197 ASN A N 1
ATOM 1531 C CA . ASN A 1 197 ? -16.969 25.297 0.135 1 91.12 197 ASN A CA 1
ATOM 1532 C C . ASN A 1 197 ? -15.82 26.047 -0.54 1 91.12 197 ASN A C 1
ATOM 1534 O O . ASN A 1 197 ? -16.016 26.688 -1.572 1 91.12 197 ASN A O 1
ATOM 1538 N N . SER A 1 198 ? -14.703 25.891 0.03 1 87.75 198 SER A N 1
ATOM 1539 C CA . SER A 1 198 ? -13.516 26.516 -0.55 1 87.75 198 SER A CA 1
ATOM 1540 C C . SER A 1 198 ? -13.164 25.875 -1.894 1 87.75 198 SER A C 1
ATOM 1542 O O . SER A 1 198 ? -12.797 26.578 -2.84 1 87.75 198 SER A O 1
ATOM 1544 N N . LEU A 1 199 ? -13.266 24.625 -1.94 1 87.62 199 LEU A N 1
ATOM 1545 C CA . LEU A 1 199 ? -12.984 23.906 -3.182 1 87.62 199 LEU A CA 1
ATOM 1546 C C . LEU A 1 199 ? -14.008 24.266 -4.258 1 87.62 199 LEU A C 1
ATOM 1548 O O . LEU A 1 199 ? -13.656 24.406 -5.434 1 87.62 199 LEU A O 1
ATOM 1552 N N . ASN A 1 200 ? -15.211 24.438 -3.84 1 91.44 200 ASN A N 1
ATOM 1553 C CA . ASN A 1 200 ? -16.281 24.75 -4.785 1 91.44 200 ASN A CA 1
ATOM 1554 C C . ASN A 1 200 ? -16.062 26.109 -5.434 1 91.44 200 ASN A C 1
ATOM 1556 O O . ASN A 1 200 ? -16.453 26.328 -6.582 1 91.44 200 ASN A O 1
ATOM 1560 N N . SER A 1 201 ? -15.469 27 -4.715 1 87.12 201 SER A N 1
ATOM 1561 C CA . SER A 1 201 ? -15.125 28.281 -5.316 1 87.12 201 SER A CA 1
ATOM 1562 C C . SER A 1 201 ? -14.172 28.109 -6.492 1 87.12 201 SER A C 1
ATOM 1564 O O . SER A 1 201 ? -14.344 28.719 -7.543 1 87.12 201 SER A O 1
ATOM 1566 N N . TYR A 1 202 ? -13.273 27.266 -6.258 1 79.06 202 TYR A N 1
ATOM 1567 C CA . TYR A 1 202 ? -12.32 26.922 -7.309 1 79.06 202 TYR A CA 1
ATOM 1568 C C . TYR A 1 202 ? -13.008 26.203 -8.453 1 79.06 202 TYR A C 1
ATOM 1570 O O . TYR A 1 202 ? -12.789 26.516 -9.625 1 79.06 202 TYR A O 1
ATOM 1578 N N . LEU A 1 203 ? -13.859 25.25 -8.195 1 83.31 203 LEU A N 1
ATOM 1579 C CA . LEU A 1 203 ? -14.531 24.422 -9.195 1 83.31 203 LEU A CA 1
ATOM 1580 C C . LEU A 1 203 ? -15.492 25.266 -10.031 1 83.31 203 LEU A C 1
ATOM 1582 O O . LEU A 1 203 ? -15.594 25.078 -11.25 1 83.31 203 LEU A O 1
ATOM 1586 N N . LYS A 1 204 ? -16.109 26.156 -9.375 1 85.62 204 LYS A N 1
ATOM 1587 C CA . LYS A 1 204 ? -17.031 27.031 -10.086 1 85.62 204 LYS A CA 1
ATOM 1588 C C . LYS A 1 204 ? -16.281 27.938 -11.07 1 85.62 204 LYS A C 1
ATOM 1590 O O . LYS A 1 204 ? -16.719 28.109 -12.211 1 85.62 204 LYS A O 1
ATOM 1595 N N . SER A 1 205 ? -15.211 28.391 -10.609 1 76.44 205 SER A N 1
ATOM 1596 C CA . SER A 1 205 ? -14.438 29.328 -11.422 1 76.44 205 SER A CA 1
ATOM 1597 C C . SER A 1 205 ? -13.758 28.609 -12.586 1 76.44 205 SER A C 1
ATOM 1599 O O . SER A 1 205 ? -13.703 29.141 -13.703 1 76.44 205 SER A O 1
ATOM 1601 N N . GLN A 1 206 ? -13.336 27.391 -12.32 1 72.12 206 GLN A N 1
ATOM 1602 C CA . GLN A 1 206 ? -12.477 26.75 -13.305 1 72.12 206 GLN A CA 1
ATOM 1603 C C . GLN A 1 206 ? -13.25 25.703 -14.117 1 72.12 206 GLN A C 1
ATOM 1605 O O . GLN A 1 206 ? -12.906 25.438 -15.266 1 72.12 206 GLN A O 1
ATOM 1610 N N . PHE A 1 207 ? -14.305 25.188 -13.586 1 76.44 207 PHE A N 1
ATOM 1611 C CA . PHE A 1 207 ? -14.961 24.062 -14.242 1 76.44 207 PHE A CA 1
ATOM 1612 C C . PHE A 1 207 ? -16.469 24.266 -14.281 1 76.44 207 PHE A C 1
ATOM 1614 O O . PHE A 1 207 ? -17.203 23.406 -14.789 1 76.44 207 PHE A O 1
ATOM 1621 N N . ASN A 1 208 ? -16.953 25.344 -13.781 1 80.44 208 ASN A N 1
ATOM 1622 C CA . ASN A 1 208 ? -18.375 25.688 -13.766 1 80.44 208 ASN A CA 1
ATOM 1623 C C . ASN A 1 208 ? -19.203 24.562 -13.156 1 80.44 208 ASN A C 1
ATOM 1625 O O . ASN A 1 208 ? -20.203 24.141 -13.734 1 80.44 208 ASN A O 1
ATOM 1629 N N . THR A 1 209 ? -18.656 24.031 -12.094 1 84.69 209 THR A N 1
ATOM 1630 C CA . THR A 1 209 ? -19.328 22.953 -11.383 1 84.69 209 THR A CA 1
ATOM 1631 C C . THR A 1 209 ? -19.141 23.094 -9.875 1 84.69 209 THR A C 1
ATOM 1633 O O . THR A 1 209 ? -18.406 23.969 -9.414 1 84.69 209 THR A O 1
ATOM 1636 N N . GLY A 1 210 ? -19.984 22.406 -9.109 1 90 210 GLY A N 1
ATOM 1637 C CA . GLY A 1 210 ? -19.875 22.328 -7.66 1 90 210 GLY A CA 1
ATOM 1638 C C . GLY A 1 210 ? -20.25 20.969 -7.098 1 90 210 GLY A C 1
ATOM 1639 O O . GLY A 1 210 ? -21.125 20.297 -7.637 1 90 210 GLY A O 1
ATOM 1640 N N . PHE A 1 211 ? -19.531 20.656 -6.039 1 91.88 211 PHE A N 1
ATOM 1641 C CA . PHE A 1 211 ? -19.781 19.359 -5.41 1 91.88 211 PHE A CA 1
ATOM 1642 C C . PHE A 1 211 ? -20.594 19.531 -4.133 1 91.88 211 PHE A C 1
ATOM 1644 O O . PHE A 1 211 ? -20.578 20.594 -3.514 1 91.88 211 PHE A O 1
ATOM 1651 N N . GLU A 1 212 ? -21.391 18.609 -3.854 1 93.94 212 GLU A N 1
ATOM 1652 C CA . GLU A 1 212 ? -21.969 18.375 -2.531 1 93.94 212 GLU A CA 1
ATOM 1653 C C . GLU A 1 212 ? -21.5 17.031 -1.959 1 93.94 212 GLU A C 1
ATOM 1655 O O . GLU A 1 212 ? -21.172 16.109 -2.709 1 93.94 212 GLU A O 1
ATOM 1660 N N . ILE A 1 213 ? -21.453 17 -0.637 1 96.06 213 ILE A N 1
ATOM 1661 C CA . ILE A 1 213 ? -21 15.734 -0.054 1 96.06 213 ILE A CA 1
ATOM 1662 C C . ILE A 1 213 ? -21.969 15.297 1.039 1 96.06 213 ILE A C 1
ATOM 1664 O O . ILE A 1 213 ? -22.609 16.125 1.674 1 96.06 213 ILE A O 1
ATOM 1668 N N . GLY A 1 214 ? -22.172 14.047 1.118 1 97 214 GLY A N 1
ATOM 1669 C CA . GLY A 1 214 ? -22.828 13.414 2.246 1 97 214 GLY A CA 1
ATOM 1670 C C . GLY A 1 214 ? -21.875 12.711 3.188 1 97 214 GLY A C 1
ATOM 1671 O O . GLY A 1 214 ? -20.969 11.992 2.744 1 97 214 GLY A O 1
ATOM 1672 N N . ILE A 1 215 ? -22.016 13.008 4.5 1 98.38 215 ILE A N 1
ATOM 1673 C CA . ILE A 1 215 ? -21.141 12.391 5.492 1 98.38 215 ILE A CA 1
ATOM 1674 C C . ILE A 1 215 ? -21.984 11.641 6.527 1 98.38 215 ILE A C 1
ATOM 1676 O O . ILE A 1 215 ? -22.953 12.18 7.047 1 98.38 215 ILE A O 1
ATOM 1680 N N . GLY A 1 216 ? -21.656 10.414 6.734 1 98.31 216 GLY A N 1
ATOM 1681 C CA . GLY A 1 216 ? -22.266 9.602 7.781 1 98.31 216 GLY A CA 1
ATOM 1682 C C . GLY A 1 216 ? -21.266 9.109 8.812 1 98.31 216 GLY A C 1
ATOM 1683 O O . GLY A 1 216 ? -20.172 8.672 8.453 1 98.31 216 GLY A O 1
ATOM 1684 N N . ILE A 1 217 ? -21.609 9.234 10.125 1 98.75 217 ILE A N 1
ATOM 1685 C CA . ILE A 1 217 ? -20.719 8.805 11.195 1 98.75 217 ILE A CA 1
ATOM 1686 C C . ILE A 1 217 ? -21.453 7.84 12.125 1 98.75 217 ILE A C 1
ATOM 1688 O O . ILE A 1 217 ? -22.609 8.094 12.5 1 98.75 217 ILE A O 1
ATOM 1692 N N . HIS A 1 218 ? -20.797 6.789 12.445 1 97.94 218 HIS A N 1
ATOM 1693 C CA . HIS A 1 218 ? -21.312 5.805 13.391 1 97.94 218 HIS A CA 1
ATOM 1694 C C . HIS A 1 218 ? -20.219 5.34 14.352 1 97.94 218 HIS A C 1
ATOM 1696 O O . HIS A 1 218 ? -19.047 5.242 13.969 1 97.94 218 HIS A O 1
ATOM 1702 N N . HIS A 1 219 ? -20.625 5.18 15.57 1 97.88 219 HIS A N 1
ATOM 1703 C CA . HIS A 1 219 ? -19.75 4.625 16.594 1 97.88 219 HIS A CA 1
ATOM 1704 C C . HIS A 1 219 ? -20.203 3.234 17.016 1 97.88 219 HIS A C 1
ATOM 1706 O O . HIS A 1 219 ? -21.359 3.039 17.391 1 97.88 219 HIS A O 1
ATOM 1712 N N . GLY A 1 220 ? -19.312 2.279 16.891 1 94.75 220 GLY A N 1
ATOM 1713 C CA . GLY A 1 220 ? -19.625 0.92 17.297 1 94.75 220 GLY A CA 1
ATOM 1714 C C . GLY A 1 220 ? -18.422 -0.01 17.234 1 94.75 220 GLY A C 1
ATOM 1715 O O . GLY A 1 220 ? -17.312 0.421 16.922 1 94.75 220 GLY A O 1
ATOM 1716 N N . THR A 1 221 ? -18.688 -1.227 17.578 1 90 221 THR A N 1
ATOM 1717 C CA . THR A 1 221 ? -17.625 -2.23 17.609 1 90 221 THR A CA 1
ATOM 1718 C C . THR A 1 221 ? -17.344 -2.754 16.203 1 90 221 THR A C 1
ATOM 1720 O O . THR A 1 221 ? -18.281 -2.984 15.43 1 90 221 THR A O 1
ATOM 1723 N N . ALA A 1 222 ? -16.094 -2.844 15.844 1 90.19 222 ALA A N 1
ATOM 1724 C CA . ALA A 1 222 ? -15.656 -3.406 14.57 1 90.19 222 ALA A CA 1
ATOM 1725 C C . ALA A 1 222 ? -14.445 -4.316 14.766 1 90.19 222 ALA A C 1
ATOM 1727 O O . ALA A 1 222 ? -13.797 -4.285 15.812 1 90.19 222 ALA A O 1
ATOM 1728 N N . ILE A 1 223 ? -14.281 -5.164 13.883 1 86.88 223 ILE A N 1
ATOM 1729 C CA . ILE A 1 223 ? -13.102 -6.02 13.875 1 86.88 223 ILE A CA 1
ATOM 1730 C C . ILE A 1 223 ? -12.008 -5.375 13.023 1 86.88 223 ILE A C 1
ATOM 1732 O O . ILE A 1 223 ? -12.195 -5.133 11.828 1 86.88 223 ILE A O 1
ATOM 1736 N N . LEU A 1 224 ? -10.922 -5.012 13.695 1 88.94 224 LEU A N 1
ATOM 1737 C CA . LEU A 1 224 ? -9.758 -4.449 13.023 1 88.94 224 LEU A CA 1
ATOM 1738 C C . LEU A 1 224 ? -8.742 -5.539 12.695 1 88.94 224 LEU A C 1
ATOM 1740 O O . LEU A 1 224 ? -8.492 -6.43 13.508 1 88.94 224 LEU A O 1
ATOM 1744 N N . GLY A 1 225 ? -8.242 -5.516 11.445 1 84.19 225 GLY A N 1
ATOM 1745 C CA . GLY A 1 225 ? -7.25 -6.512 11.086 1 84.19 225 GLY A CA 1
ATOM 1746 C C . GLY A 1 225 ? -6.695 -6.316 9.688 1 84.19 225 GLY A C 1
ATOM 1747 O O . GLY A 1 225 ? -7.121 -5.414 8.961 1 84.19 225 GLY A O 1
ATOM 1748 N N . GLN A 1 226 ? -5.727 -7.09 9.336 1 84.62 226 GLN A N 1
ATOM 1749 C CA . GLN A 1 226 ? -5.152 -7.145 7.992 1 84.62 226 GLN A CA 1
ATOM 1750 C C . GLN A 1 226 ? -5.879 -8.164 7.125 1 84.62 226 GLN A C 1
ATOM 1752 O O . GLN A 1 226 ? -6.02 -9.328 7.508 1 84.62 226 GLN A O 1
ATOM 1757 N N . LEU A 1 227 ? -6.355 -7.699 5.973 1 85.06 227 LEU A N 1
ATOM 1758 C CA . LEU A 1 227 ? -7.18 -8.547 5.113 1 85.06 227 LEU A CA 1
ATOM 1759 C C . LEU A 1 227 ? -6.656 -8.531 3.682 1 85.06 227 LEU A C 1
ATOM 1761 O O . LEU A 1 227 ? -6.176 -7.508 3.199 1 85.06 227 LEU A O 1
ATOM 1765 N N . GLY A 1 228 ? -6.82 -9.703 3.07 1 86.12 228 GLY A N 1
ATOM 1766 C CA . GLY A 1 228 ? -6.598 -9.734 1.633 1 86.12 228 GLY A CA 1
ATOM 1767 C C . GLY A 1 228 ? -5.586 -10.781 1.206 1 86.12 228 GLY A C 1
ATOM 1768 O O . GLY A 1 228 ? -5.09 -11.547 2.033 1 86.12 228 GLY A O 1
ATOM 1769 N N . HIS A 1 229 ? -5.445 -10.828 -0.09 1 85.44 229 HIS A N 1
ATOM 1770 C CA . HIS A 1 229 ? -4.387 -11.648 -0.669 1 85.44 229 HIS A CA 1
ATOM 1771 C C . HIS A 1 229 ? -3.012 -11.18 -0.2 1 85.44 229 HIS A C 1
ATOM 1773 O O . HIS A 1 229 ? -2.801 -9.984 0.028 1 85.44 229 HIS A O 1
ATOM 1779 N N . THR A 1 230 ? -2.117 -12.07 -0.051 1 77 230 THR A N 1
ATOM 1780 C CA . THR A 1 230 ? -0.785 -11.797 0.477 1 77 230 THR A CA 1
ATOM 1781 C C . THR A 1 230 ? -0.127 -10.648 -0.28 1 77 230 THR A C 1
ATOM 1783 O O . THR A 1 230 ? 0.591 -9.836 0.312 1 77 230 THR A O 1
ATOM 1786 N N . LEU A 1 231 ? -0.397 -10.531 -1.573 1 82.19 231 LEU A N 1
ATOM 1787 C CA . LEU A 1 231 ? 0.229 -9.508 -2.402 1 82.19 231 LEU A CA 1
ATOM 1788 C C . LEU A 1 231 ? -0.539 -8.195 -2.314 1 82.19 231 LEU A C 1
ATOM 1790 O O . LEU A 1 231 ? -0.072 -7.16 -2.805 1 82.19 231 LEU A O 1
ATOM 1794 N N . ARG A 1 232 ? -1.729 -8.188 -1.688 1 86.38 232 ARG A N 1
ATOM 1795 C CA . ARG A 1 232 ? -2.574 -6.996 -1.629 1 86.38 232 ARG A CA 1
ATOM 1796 C C . ARG A 1 232 ? -3.299 -6.91 -0.291 1 86.38 232 ARG A C 1
ATOM 1798 O O . ARG A 1 232 ? -4.52 -6.738 -0.25 1 86.38 232 ARG A O 1
ATOM 1805 N N . MET A 1 233 ? -2.537 -7.09 0.742 1 85.38 233 MET A N 1
ATOM 1806 C CA . MET A 1 233 ? -3.088 -7.027 2.092 1 85.38 233 MET A CA 1
ATOM 1807 C C . MET A 1 233 ? -3.361 -5.586 2.504 1 85.38 233 MET A C 1
ATOM 1809 O O . MET A 1 233 ? -2.613 -4.68 2.137 1 85.38 233 MET A O 1
ATOM 1813 N N . SER A 1 234 ? -4.375 -5.383 3.207 1 85.56 234 SER A N 1
ATOM 1814 C CA . SER A 1 234 ? -4.703 -4.051 3.701 1 85.56 234 SER A CA 1
ATOM 1815 C C . SER A 1 234 ? -5.266 -4.109 5.117 1 85.56 234 SER A C 1
ATOM 1817 O O . SER A 1 234 ? -5.969 -5.059 5.473 1 85.56 234 SER A O 1
ATOM 1819 N N . SER A 1 235 ? -4.891 -3.139 5.914 1 87.56 235 SER A N 1
ATOM 1820 C CA . SER A 1 235 ? -5.508 -2.971 7.227 1 87.56 235 SER A CA 1
ATOM 1821 C C . SER A 1 235 ? -6.855 -2.268 7.117 1 87.56 235 SER A C 1
ATOM 1823 O O . SER A 1 235 ? -6.977 -1.241 6.445 1 87.56 235 SER A O 1
ATOM 1825 N N . THR A 1 236 ? -7.801 -2.805 7.727 1 90.56 236 THR A N 1
ATOM 1826 C CA . THR A 1 236 ? -9.141 -2.236 7.598 1 90.56 236 THR A CA 1
ATOM 1827 C C . THR A 1 236 ? -10.023 -2.662 8.766 1 90.56 236 THR A C 1
ATOM 1829 O O . THR A 1 236 ? -9.562 -3.35 9.68 1 90.56 236 THR A O 1
ATOM 1832 N N . ALA A 1 237 ? -11.203 -2.135 8.789 1 90.88 237 ALA A N 1
ATOM 1833 C CA . ALA A 1 237 ? -12.25 -2.5 9.742 1 90.88 237 ALA A CA 1
ATOM 1834 C C . ALA A 1 237 ? -13.406 -3.211 9.047 1 90.88 237 ALA A C 1
ATOM 1836 O O . ALA A 1 237 ? -13.812 -2.822 7.945 1 90.88 237 ALA A O 1
ATOM 1837 N N . ILE A 1 238 ? -13.836 -4.258 9.711 1 88.5 238 ILE A N 1
ATOM 1838 C CA . ILE A 1 238 ? -15 -4.957 9.18 1 88.5 238 ILE A CA 1
ATOM 1839 C C . ILE A 1 238 ? -16.031 -5.164 10.297 1 88.5 238 ILE A C 1
ATOM 1841 O O . ILE A 1 238 ? -15.695 -5.09 11.477 1 88.5 238 ILE A O 1
ATOM 1845 N N . GLY A 1 239 ? -17.281 -5.344 9.891 1 84.88 239 GLY A N 1
ATOM 1846 C CA . GLY A 1 239 ? -18.359 -5.57 10.836 1 84.88 239 GLY A CA 1
ATOM 1847 C C . GLY A 1 239 ? -19.609 -4.762 10.531 1 84.88 239 GLY A C 1
ATOM 1848 O O . GLY A 1 239 ? -19.625 -3.965 9.594 1 84.88 239 GLY A O 1
ATOM 1849 N N . ASP A 1 240 ? -20.594 -4.934 11.312 1 84.25 240 ASP A N 1
ATOM 1850 C CA . ASP A 1 240 ? -21.891 -4.285 11.102 1 84.25 240 ASP A CA 1
ATOM 1851 C C . ASP A 1 240 ? -21.781 -2.77 11.258 1 84.25 240 ASP A C 1
ATOM 1853 O O . ASP A 1 240 ? -22.484 -2.016 10.586 1 84.25 240 ASP A O 1
ATOM 1857 N N . SER A 1 241 ? -20.906 -2.396 12.164 1 90.88 241 SER A N 1
ATOM 1858 C CA . SER A 1 241 ? -20.734 -0.967 12.406 1 90.88 241 SER A CA 1
ATOM 1859 C C . SER A 1 241 ? -20.281 -0.242 11.148 1 90.88 241 SER A C 1
ATOM 1861 O O . SER A 1 241 ? -20.672 0.9 10.906 1 90.88 241 SER A O 1
ATOM 1863 N N . VAL A 1 242 ? -19.453 -0.901 10.406 1 92.25 242 VAL A N 1
ATOM 1864 C CA . VAL A 1 242 ? -18.969 -0.312 9.156 1 92.25 242 VAL A CA 1
ATOM 1865 C C . VAL A 1 242 ? -20.125 -0.152 8.18 1 92.25 242 VAL A C 1
ATOM 1867 O O . VAL A 1 242 ? -20.281 0.902 7.559 1 92.25 242 VAL A O 1
ATOM 1870 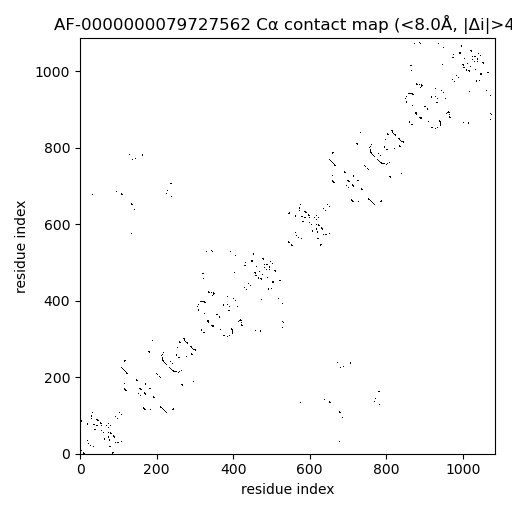N N . ASN A 1 243 ? -20.969 -1.142 8.094 1 86.94 243 ASN A N 1
ATOM 1871 C CA . ASN A 1 243 ? -22.141 -1.09 7.215 1 86.94 243 ASN A CA 1
ATOM 1872 C C . ASN A 1 243 ? -23.109 0.003 7.641 1 86.94 243 ASN A C 1
ATOM 1874 O O . ASN A 1 243 ? -23.703 0.688 6.797 1 86.94 243 ASN A O 1
ATOM 1878 N N . GLN A 1 244 ? -23.234 0.087 8.898 1 91.06 244 GLN A N 1
ATOM 1879 C CA . GLN A 1 244 ? -24.141 1.111 9.422 1 91.06 244 GLN A CA 1
ATOM 1880 C C . GLN A 1 244 ? -23.656 2.51 9.039 1 91.06 244 GLN A C 1
ATOM 1882 O O . GLN A 1 244 ? -24.453 3.354 8.625 1 91.06 244 GLN A O 1
ATOM 1887 N N . ALA A 1 245 ? -22.406 2.744 9.203 1 95.31 245 ALA A N 1
ATOM 1888 C CA . ALA A 1 245 ? -21.844 4.047 8.844 1 95.31 245 ALA A CA 1
ATOM 1889 C C . ALA A 1 245 ? -22.062 4.348 7.363 1 95.31 245 ALA A C 1
ATOM 1891 O O . ALA A 1 245 ? -22.422 5.473 7 1 95.31 245 ALA A O 1
ATOM 1892 N N . SER A 1 246 ? -21.828 3.381 6.543 1 92.19 246 SER A N 1
ATOM 1893 C CA . SER A 1 246 ? -22.031 3.529 5.105 1 92.19 246 SER A CA 1
ATOM 1894 C C . SER A 1 246 ? -23.5 3.832 4.789 1 92.19 246 SER A C 1
ATOM 1896 O O . SER A 1 246 ? -23.797 4.688 3.949 1 92.19 246 SER A O 1
ATOM 1898 N N . ARG A 1 247 ? -24.375 3.195 5.441 1 90.19 247 ARG A N 1
ATOM 1899 C CA . ARG A 1 247 ? -25.797 3.41 5.23 1 90.19 247 ARG A CA 1
ATOM 1900 C C . ARG A 1 247 ? -26.219 4.805 5.68 1 90.19 247 ARG A C 1
ATOM 1902 O O . ARG A 1 247 ? -27.094 5.426 5.07 1 90.19 247 ARG A O 1
ATOM 1909 N N . ILE A 1 248 ? -25.688 5.199 6.762 1 95.25 248 ILE A N 1
ATOM 1910 C CA . ILE A 1 248 ? -25.984 6.543 7.246 1 95.25 248 ILE A CA 1
ATOM 1911 C C . ILE A 1 248 ? -25.547 7.574 6.207 1 95.25 248 ILE A C 1
ATOM 1913 O O . ILE A 1 248 ? -26.281 8.531 5.93 1 95.25 248 ILE A O 1
ATOM 1917 N N . GLU A 1 249 ? -24.344 7.402 5.703 1 95.94 249 GLU A N 1
ATOM 1918 C CA . GLU A 1 249 ? -23.875 8.273 4.629 1 95.94 249 GLU A CA 1
ATOM 1919 C C . GLU A 1 249 ? -24.844 8.281 3.459 1 95.94 249 GLU A C 1
ATOM 1921 O O . GLU A 1 249 ? -25.188 9.344 2.938 1 95.94 249 GLU A O 1
ATOM 1926 N N . SER A 1 250 ? -25.344 7.109 3.061 1 90.88 250 SER A N 1
ATOM 1927 C CA . SER A 1 250 ? -26.281 6.996 1.955 1 90.88 250 SER A CA 1
ATOM 1928 C C . SER A 1 250 ? -27.594 7.703 2.277 1 90.88 250 SER A C 1
ATOM 1930 O O . SER A 1 250 ? -28.234 8.266 1.389 1 90.88 250 SER A O 1
ATOM 1932 N N . ALA A 1 251 ? -27.984 7.648 3.484 1 92.69 251 ALA A N 1
ATOM 1933 C CA . ALA A 1 251 ? -29.25 8.242 3.932 1 92.69 251 ALA A CA 1
ATOM 1934 C C . ALA A 1 251 ? -29.203 9.766 3.826 1 92.69 251 ALA A C 1
ATOM 1936 O O . ALA A 1 251 ? -30.25 10.414 3.785 1 92.69 251 ALA A O 1
ATOM 1937 N N . THR A 1 252 ? -28.016 10.312 3.826 1 95.06 252 THR A N 1
ATOM 1938 C CA . THR A 1 252 ? -27.891 11.766 3.742 1 95.06 252 THR A CA 1
ATOM 1939 C C . THR A 1 252 ? -28.547 12.289 2.467 1 95.06 252 THR A C 1
ATOM 1941 O O . THR A 1 252 ? -29.125 13.375 2.463 1 95.06 252 THR A O 1
ATOM 1944 N N . LYS A 1 253 ? -28.469 11.578 1.42 1 90.12 253 LYS A N 1
ATOM 1945 C CA . LYS A 1 253 ? -29.047 11.984 0.141 1 90.12 253 LYS A CA 1
ATOM 1946 C C . LYS A 1 253 ? -30.562 12.109 0.228 1 90.12 253 LYS A C 1
ATOM 1948 O O . LYS A 1 253 ? -31.141 13.133 -0.151 1 90.12 253 LYS A O 1
ATOM 1953 N N . LYS A 1 254 ? -31.203 11.133 0.753 1 87.81 254 LYS A N 1
ATOM 1954 C CA . LYS A 1 254 ? -32.656 11.117 0.885 1 87.81 254 LYS A CA 1
ATOM 1955 C C . LYS A 1 254 ? -33.125 12.195 1.863 1 87.81 254 LYS A C 1
ATOM 1957 O O . LYS A 1 254 ? -34.188 12.797 1.664 1 87.81 254 LYS A O 1
ATOM 1962 N N . ALA A 1 255 ? -32.344 12.344 2.84 1 91.56 255 ALA A N 1
ATOM 1963 C CA . ALA A 1 255 ? -32.688 13.297 3.881 1 91.56 255 ALA A CA 1
ATOM 1964 C C . ALA A 1 255 ? -32.406 14.727 3.432 1 91.56 255 ALA A C 1
ATOM 1966 O O . ALA A 1 255 ? -32.906 15.688 4.043 1 91.56 255 ALA A O 1
ATOM 1967 N N . GLY A 1 256 ? -31.672 14.875 2.422 1 91.62 256 GLY A N 1
ATOM 1968 C CA . GLY A 1 256 ? -31.234 16.203 2.023 1 91.62 256 GLY A CA 1
ATOM 1969 C C . GLY A 1 256 ? -30.344 16.875 3.051 1 91.62 256 GLY A C 1
ATOM 1970 O O . GLY A 1 256 ? -30.469 18.078 3.303 1 91.62 256 GLY A O 1
ATOM 1971 N N . ALA A 1 257 ? -29.625 16.047 3.773 1 93.06 257 ALA A N 1
ATOM 1972 C CA . ALA A 1 257 ? -28.672 16.531 4.773 1 93.06 257 ALA A CA 1
ATOM 1973 C C . ALA A 1 257 ? -27.234 16.266 4.348 1 93.06 257 ALA A C 1
ATOM 1975 O O . ALA A 1 257 ? -26.953 15.258 3.686 1 93.06 257 ALA A O 1
ATOM 1976 N N . GLY A 1 258 ? -26.391 17.141 4.777 1 93.75 258 GLY A N 1
ATOM 1977 C CA . GLY A 1 258 ? -24.984 16.969 4.414 1 93.75 258 GLY A CA 1
ATOM 1978 C C . GLY A 1 258 ? -24.203 16.141 5.41 1 93.75 258 GLY A C 1
ATOM 1979 O O . GLY A 1 258 ? -23.156 15.586 5.074 1 93.75 258 GLY A O 1
ATOM 1980 N N . PHE A 1 259 ? -24.734 16.078 6.59 1 96.62 259 PHE A N 1
ATOM 1981 C CA . PHE A 1 259 ? -23.984 15.438 7.672 1 96.62 259 PHE A CA 1
ATOM 1982 C C . PHE A 1 259 ? -24.938 14.875 8.719 1 96.62 259 PHE A C 1
ATOM 1984 O O . PHE A 1 259 ? -25.703 15.617 9.344 1 96.62 259 PHE A O 1
ATOM 1991 N N . LEU A 1 260 ? -24.844 13.469 8.867 1 98.06 260 LEU A N 1
ATOM 1992 C CA . LEU A 1 260 ? -25.703 12.773 9.828 1 98.06 260 LEU A CA 1
ATOM 1993 C C . LEU A 1 260 ? -24.875 11.852 10.719 1 98.06 260 LEU A C 1
ATOM 1995 O O . LEU A 1 260 ? -23.875 11.281 10.273 1 98.06 260 LEU A O 1
ATOM 1999 N N . VAL A 1 261 ? -25.328 11.703 11.969 1 98.31 261 VAL A N 1
ATOM 2000 C CA . VAL A 1 261 ? -24.703 10.758 12.891 1 98.31 261 VAL A CA 1
ATOM 2001 C C . VAL A 1 261 ? -25.75 9.789 13.438 1 98.31 261 VAL A C 1
ATOM 2003 O O . VAL A 1 261 ? -26.938 10.109 13.469 1 98.31 261 VAL A O 1
ATOM 2006 N N . SER A 1 262 ? -25.297 8.664 13.859 1 97.19 262 SER A N 1
ATOM 2007 C CA . SER A 1 262 ? -26.172 7.66 14.445 1 97.19 262 SER A CA 1
ATOM 2008 C C . SER A 1 262 ? -26.625 8.07 15.844 1 97.19 262 SER A C 1
ATOM 2010 O O . SER A 1 262 ? -26.062 8.984 16.453 1 97.19 262 SER A O 1
ATOM 2012 N N . GLU A 1 263 ? -27.578 7.344 16.328 1 95.62 263 GLU A N 1
ATOM 2013 C CA . GLU A 1 263 ? -28.062 7.535 17.688 1 95.62 263 GLU A CA 1
ATOM 2014 C C . GLU A 1 263 ? -26.969 7.242 18.719 1 95.62 263 GLU A C 1
ATOM 2016 O O . GLU A 1 263 ? -26.891 7.895 19.766 1 95.62 263 GLU A O 1
ATOM 2021 N N . ASN A 1 264 ? -26.141 6.27 18.453 1 95.69 264 ASN A N 1
ATOM 2022 C CA . ASN A 1 264 ? -25.031 5.938 19.328 1 95.69 264 ASN A CA 1
ATOM 2023 C C . ASN A 1 264 ? -24.078 7.121 19.5 1 95.69 264 ASN A C 1
ATOM 2025 O O . ASN A 1 264 ? -23.672 7.449 20.609 1 95.69 264 ASN A O 1
ATOM 2029 N N . VAL A 1 265 ? -23.781 7.77 18.406 1 98.06 265 VAL A N 1
ATOM 2030 C CA . VAL A 1 265 ? -22.875 8.906 18.422 1 98.06 265 VAL A CA 1
ATOM 2031 C C . VAL A 1 265 ? -23.516 10.078 19.172 1 98.06 265 VAL A C 1
ATOM 2033 O O . VAL A 1 265 ? -22.906 10.68 20.047 1 98.06 265 VAL A O 1
ATOM 2036 N N . TYR A 1 266 ? -24.719 10.352 18.859 1 97.69 266 TYR A N 1
ATOM 2037 C CA . TYR A 1 266 ? -25.406 11.469 19.5 1 97.69 266 TYR A CA 1
ATOM 2038 C C . TYR A 1 266 ? -25.516 11.25 21.016 1 97.69 266 TYR A C 1
ATOM 2040 O O . TYR A 1 266 ? -25.344 12.188 21.797 1 97.69 266 TYR A O 1
ATOM 2048 N N . GLY A 1 267 ? -25.812 10.047 21.359 1 97.06 267 GLY A N 1
ATOM 2049 C CA . GLY A 1 267 ? -25.906 9.742 22.781 1 97.06 267 GLY A CA 1
ATOM 2050 C C . GLY A 1 267 ? -24.625 10.039 23.547 1 97.06 267 GLY A C 1
ATOM 2051 O O . GLY A 1 267 ? -24.672 10.445 24.703 1 97.06 267 GLY A O 1
ATOM 2052 N N . ILE A 1 268 ? -23.531 9.906 22.891 1 96.19 268 ILE A N 1
ATOM 2053 C CA . ILE A 1 268 ? -22.219 10.086 23.516 1 96.19 268 ILE A CA 1
ATOM 2054 C C . ILE A 1 268 ? -21.891 11.57 23.594 1 96.19 268 ILE A C 1
ATOM 2056 O O . ILE A 1 268 ? -21.312 12.039 24.578 1 96.19 268 ILE A O 1
ATOM 2060 N N . VAL A 1 269 ? -22.344 12.406 22.562 1 96.56 269 VAL A N 1
ATOM 2061 C CA . VAL A 1 269 ? -21.797 13.758 22.438 1 96.56 269 VAL A CA 1
ATOM 2062 C C . VAL A 1 269 ? -22.922 14.773 22.641 1 96.56 269 VAL A C 1
ATOM 2064 O O . VAL A 1 269 ? -22.734 15.969 22.375 1 96.56 269 VAL A O 1
ATOM 2067 N N . LYS A 1 270 ? -24.078 14.422 23.062 1 95.06 270 LYS A N 1
ATOM 2068 C CA . LYS A 1 270 ? -25.281 15.242 23.094 1 95.06 270 LYS A CA 1
ATOM 2069 C C . LYS A 1 270 ? -25.047 16.547 23.844 1 95.06 270 LYS A C 1
ATOM 2071 O O . LYS A 1 270 ? -25.594 17.594 23.484 1 95.06 270 LYS A O 1
ATOM 2076 N N . ASN A 1 271 ? -24.172 16.547 24.797 1 93.88 271 ASN A N 1
ATOM 2077 C CA . ASN A 1 271 ? -23.938 17.734 25.594 1 93.88 271 ASN A CA 1
ATOM 2078 C C . ASN A 1 271 ? -22.859 18.625 24.969 1 93.88 271 ASN A C 1
ATOM 2080 O O . ASN A 1 271 ? -22.656 19.75 25.422 1 93.88 271 ASN A O 1
ATOM 2084 N N . SER A 1 272 ? -22.266 18.156 23.922 1 94.69 272 SER A N 1
ATOM 2085 C CA . SER A 1 272 ? -21.109 18.859 23.375 1 94.69 272 SER A CA 1
ATOM 2086 C C . SER A 1 272 ? -21.406 19.391 21.969 1 94.69 272 SER A C 1
ATOM 2088 O O . SER A 1 272 ? -20.562 20.031 21.344 1 94.69 272 SER A O 1
ATOM 2090 N N . VAL A 1 273 ? -22.641 19.156 21.484 1 96.44 273 VAL A N 1
ATOM 2091 C CA . VAL A 1 273 ? -22.922 19.547 20.109 1 96.44 273 VAL A CA 1
ATOM 2092 C C . VAL A 1 273 ? -24.312 20.203 20.031 1 96.44 273 VAL A C 1
ATOM 2094 O O . VAL A 1 273 ? -25.141 20.016 20.938 1 96.44 273 VAL A O 1
ATOM 2097 N N . ARG A 1 274 ? -24.5 20.969 19 1 96.5 274 ARG A N 1
ATOM 2098 C CA . ARG A 1 274 ? -25.828 21.469 18.656 1 96.5 274 ARG A CA 1
ATOM 2099 C C . ARG A 1 274 ? -26.484 20.625 17.578 1 96.5 274 ARG A C 1
ATOM 2101 O O . ARG A 1 274 ? -25.906 20.438 16.484 1 96.5 274 ARG A O 1
ATOM 2108 N N . LYS A 1 275 ? -27.656 20.141 17.875 1 95.19 275 LYS A N 1
ATOM 2109 C CA . LYS A 1 275 ? -28.391 19.234 16.984 1 95.19 275 LYS A CA 1
ATOM 2110 C C . LYS A 1 275 ? -29.281 20.016 16.031 1 95.19 275 LYS A C 1
ATOM 2112 O O . LYS A 1 275 ? -29.844 21.062 16.391 1 95.19 275 LYS A O 1
ATOM 2117 N N . GLY A 1 276 ? -29.359 19.578 14.797 1 96.25 276 GLY A N 1
ATOM 2118 C CA . GLY A 1 276 ? -30.328 20.078 13.836 1 96.25 276 GLY A CA 1
ATOM 2119 C C . GLY A 1 276 ? -31.547 19.188 13.703 1 96.25 276 GLY A C 1
ATOM 2120 O O . GLY A 1 276 ? -32.188 18.859 14.703 1 96.25 276 GLY A O 1
ATOM 2121 N N . ARG A 1 277 ? -31.859 18.781 12.492 1 95.06 277 ARG A N 1
ATOM 2122 C CA . ARG A 1 277 ? -33.031 17.938 12.219 1 95.06 277 ARG A CA 1
ATOM 2123 C C . ARG A 1 277 ? -32.75 16.484 12.633 1 95.06 277 ARG A C 1
ATOM 2125 O O . ARG A 1 277 ? -31.609 16.062 12.758 1 95.06 277 ARG A O 1
ATOM 2132 N N . THR A 1 278 ? -33.812 15.742 12.883 1 95.44 278 THR A N 1
ATOM 2133 C CA . THR A 1 278 ? -33.812 14.312 13.172 1 95.44 278 THR A CA 1
ATOM 2134 C C . THR A 1 278 ? -34.5 13.531 12.062 1 95.44 278 THR A C 1
ATOM 2136 O O . THR A 1 278 ? -35.562 13.945 11.57 1 95.44 278 THR A O 1
ATOM 2139 N N . PHE A 1 279 ? -33.906 12.469 11.672 1 93.44 279 PHE A N 1
ATOM 2140 C CA . PHE A 1 279 ? -34.469 11.648 10.602 1 93.44 279 PHE A CA 1
ATOM 2141 C C . PHE A 1 279 ? -34.625 10.203 11.062 1 93.44 279 PHE A C 1
ATOM 2143 O O . PHE A 1 279 ? -33.906 9.734 11.945 1 93.44 279 PHE A O 1
ATOM 2150 N N . GLU A 1 280 ? -35.656 9.508 10.539 1 89.81 280 GLU A N 1
ATOM 2151 C CA . GLU A 1 280 ? -35.844 8.078 10.781 1 89.81 280 GLU A CA 1
ATOM 2152 C C . GLU A 1 280 ? -35.688 7.273 9.5 1 89.81 280 GLU A C 1
ATOM 2154 O O . GLU A 1 280 ? -36.156 7.68 8.438 1 89.81 280 GLU A O 1
ATOM 2159 N N . THR A 1 281 ? -34.781 6.273 9.594 1 81.94 281 THR A N 1
ATOM 2160 C CA . THR A 1 281 ? -34.562 5.453 8.406 1 81.94 281 THR A CA 1
ATOM 2161 C C . THR A 1 281 ? -34.562 3.971 8.773 1 81.94 281 THR A C 1
ATOM 2163 O O . THR A 1 281 ? -34.438 3.615 9.945 1 81.94 281 THR A O 1
ATOM 2166 N N . SER A 1 282 ? -35.094 3.1 7.77 1 74.56 282 SER A N 1
ATOM 2167 C CA . SER A 1 282 ? -34.938 1.655 7.906 1 74.56 282 SER A CA 1
ATOM 2168 C C . SER A 1 282 ? -33.594 1.188 7.336 1 74.56 282 SER A C 1
ATOM 2170 O O . SER A 1 282 ? -33.156 1.682 6.297 1 74.56 282 SER A O 1
ATOM 2172 N N . LEU A 1 283 ? -32.781 0.711 8.188 1 60.16 283 LEU A N 1
ATOM 2173 C CA . LEU A 1 283 ? -31.5 0.212 7.676 1 60.16 283 LEU A CA 1
ATOM 2174 C C . LEU A 1 283 ? -31.625 -1.244 7.238 1 60.16 283 LEU A C 1
ATOM 2176 O O . LEU A 1 283 ? -32.25 -2.053 7.934 1 60.16 283 LEU A O 1
ATOM 2180 N N . LYS A 1 284 ? -31.234 -1.519 6.07 1 55.12 284 LYS A N 1
ATOM 2181 C CA . LYS A 1 284 ? -31.344 -2.859 5.5 1 55.12 284 LYS A CA 1
ATOM 2182 C C . LYS A 1 284 ? -30.766 -3.904 6.449 1 55.12 284 LYS A C 1
ATOM 2184 O O . LYS A 1 284 ? -29.625 -3.758 6.922 1 55.12 284 LYS A O 1
ATOM 2189 N N . GLY A 1 285 ? -31.453 -5.09 6.82 1 53.34 285 GLY A N 1
ATOM 2190 C CA . GLY A 1 285 ? -31.031 -6.234 7.609 1 53.34 285 GLY A CA 1
ATOM 2191 C C . GLY A 1 285 ? -31.359 -6.09 9.086 1 53.34 285 GLY A C 1
ATOM 2192 O O . GLY A 1 285 ? -31.141 -7.02 9.867 1 53.34 285 GLY A O 1
ATOM 2193 N N . LYS A 1 286 ? -31.562 -4.801 9.461 1 54.53 286 LYS A N 1
ATOM 2194 C CA . LYS A 1 286 ? -31.891 -4.664 10.875 1 54.53 286 LYS A CA 1
ATOM 2195 C C . LYS A 1 286 ? -33.375 -4.328 11.055 1 54.53 286 LYS A C 1
ATOM 2197 O O . LYS A 1 286 ? -33.969 -3.654 10.219 1 54.53 286 LYS A O 1
ATOM 2202 N N . THR A 1 287 ? -33.969 -5.156 11.922 1 55.22 287 THR A N 1
ATOM 2203 C CA . THR A 1 287 ? -35.375 -4.957 12.336 1 55.22 287 THR A CA 1
ATOM 2204 C C . THR A 1 287 ? -35.5 -3.727 13.227 1 55.22 287 THR A C 1
ATOM 2206 O O . THR A 1 287 ? -34.719 -3.547 14.164 1 55.22 287 THR A O 1
ATOM 2209 N N . GLY A 1 288 ? -36 -2.578 12.672 1 61.38 288 GLY A N 1
ATOM 2210 C CA . GLY A 1 288 ? -36.375 -1.445 13.508 1 61.38 288 GLY A CA 1
ATOM 2211 C C . GLY A 1 288 ? -36.031 -0.106 12.883 1 61.38 288 GLY A C 1
ATOM 2212 O O . GLY A 1 288 ? -35.312 -0.051 11.875 1 61.38 288 GLY A O 1
ATOM 2213 N N . LYS A 1 289 ? -36.625 0.855 13.336 1 72.38 289 LYS A N 1
ATOM 2214 C CA . LYS A 1 289 ? -36.406 2.246 12.938 1 72.38 289 LYS A CA 1
ATOM 2215 C C . LYS A 1 289 ? -35.219 2.863 13.672 1 72.38 289 LYS A C 1
ATOM 2217 O O . LYS A 1 289 ? -35.062 2.654 14.875 1 72.38 289 LYS A O 1
ATOM 2222 N N . TYR A 1 290 ? -34.219 3.283 12.852 1 84 290 TYR A N 1
ATOM 2223 C CA . TYR A 1 290 ? -33.031 3.945 13.414 1 84 290 TYR A CA 1
ATOM 2224 C C . TYR A 1 290 ? -33.156 5.457 13.266 1 84 290 TYR A C 1
ATOM 2226 O O . TYR A 1 290 ? -33.594 5.953 12.227 1 84 290 TYR A O 1
ATOM 2234 N N . ARG A 1 291 ? -32.875 6.121 14.352 1 92.75 291 ARG A N 1
ATOM 2235 C CA . ARG A 1 291 ? -32.844 7.578 14.32 1 92.75 291 ARG A CA 1
ATOM 2236 C C . ARG A 1 291 ? -31.484 8.109 13.93 1 92.75 291 ARG A C 1
ATOM 2238 O O . ARG A 1 291 ? -30.453 7.582 14.367 1 92.75 291 ARG A O 1
ATOM 2245 N N . LEU A 1 292 ? -31.469 9.07 13.055 1 96.69 292 LEU A N 1
ATOM 2246 C CA . LEU A 1 292 ? -30.266 9.781 12.625 1 96.69 292 LEU A CA 1
ATOM 2247 C C . LEU A 1 292 ? -30.359 11.266 12.977 1 96.69 292 LEU A C 1
ATOM 2249 O O . LEU A 1 292 ? -31.453 11.844 12.93 1 96.69 292 LEU A O 1
ATOM 2253 N N . TYR A 1 293 ? -29.25 11.875 13.32 1 98 293 TYR A N 1
ATOM 2254 C CA . TYR A 1 293 ? -29.266 13.258 13.773 1 98 293 TYR A CA 1
ATOM 2255 C C . TYR A 1 293 ? -28.328 14.117 12.922 1 98 293 TYR A C 1
ATOM 2257 O O . TYR A 1 293 ? -27.203 13.711 12.625 1 98 293 TYR A O 1
ATOM 2265 N N . GLU A 1 294 ? -28.812 15.234 12.539 1 97.56 294 GLU A N 1
ATOM 2266 C CA . GLU A 1 294 ? -27.969 16.25 11.93 1 97.56 294 GLU A CA 1
ATOM 2267 C C . GLU A 1 294 ? -27.188 17.047 12.984 1 97.56 294 GLU A C 1
ATOM 2269 O O . GLU A 1 294 ? -27.75 17.422 14.016 1 97.56 294 GLU A O 1
ATOM 2274 N N . ILE A 1 295 ? -25.906 17.188 12.812 1 96.94 295 ILE A N 1
ATOM 2275 C CA . ILE A 1 295 ? -25.094 17.984 13.727 1 96.94 295 ILE A CA 1
ATOM 2276 C C . ILE A 1 295 ? -24.719 19.312 13.062 1 96.94 295 ILE A C 1
ATOM 2278 O O . ILE A 1 295 ? -24.172 19.328 11.945 1 96.94 295 ILE A O 1
ATOM 2282 N N . LEU A 1 296 ? -24.906 20.391 13.75 1 95.75 296 LEU A N 1
ATOM 2283 C CA . LEU A 1 296 ? -24.688 21.703 13.164 1 95.75 296 LEU A CA 1
ATOM 2284 C C . LEU A 1 296 ? -23.344 22.297 13.602 1 95.75 296 LEU A C 1
ATOM 2286 O O . LEU A 1 296 ? -22.688 22.969 12.82 1 95.75 296 LEU A O 1
ATOM 2290 N N . GLU A 1 297 ? -23.016 22.109 14.852 1 94.56 297 GLU A N 1
ATOM 2291 C CA . GLU A 1 297 ? -21.766 22.656 15.375 1 94.56 297 GLU A CA 1
ATOM 2292 C C . GLU A 1 297 ? -21.359 21.969 16.672 1 94.56 297 GLU A C 1
ATOM 2294 O O . GLU A 1 297 ? -22.172 21.281 17.297 1 94.56 297 GLU A O 1
ATOM 2299 N N . VAL A 1 298 ? -20.141 22.078 16.938 1 93.88 298 VAL A N 1
ATOM 2300 C CA . VAL A 1 298 ? -19.625 21.688 18.25 1 93.88 298 VAL A CA 1
ATOM 2301 C C . VAL A 1 298 ? -19.656 22.891 19.188 1 93.88 298 VAL A C 1
ATOM 2303 O O . VAL A 1 298 ? -19.219 23.984 18.812 1 93.88 298 VAL A O 1
ATOM 2306 N N . LEU A 1 299 ? -20.156 22.656 20.312 1 92.12 299 LEU A N 1
ATOM 2307 C CA . LEU A 1 299 ? -20.328 23.75 21.266 1 92.12 299 LEU A CA 1
ATOM 2308 C C . LEU A 1 299 ? -18.969 24.188 21.828 1 92.12 299 LEU A C 1
ATOM 2310 O O . LEU A 1 299 ? -18.062 23.375 21.953 1 92.12 299 LEU A O 1
ATOM 2314 N N . PRO A 1 300 ? -18.844 25.453 22.141 1 80.12 300 PRO A N 1
ATOM 2315 C CA . PRO A 1 300 ? -17.562 25.984 22.641 1 80.12 300 PRO A CA 1
ATOM 2316 C C . PRO A 1 300 ? -17.109 25.297 23.922 1 80.12 300 PRO A C 1
ATOM 2318 O O . PRO A 1 300 ? -15.906 25.234 24.188 1 80.12 300 PRO A O 1
ATOM 2321 N N . ASN A 1 301 ? -18.016 24.859 24.766 1 72.75 301 ASN A N 1
ATOM 2322 C CA . ASN A 1 301 ? -17.656 24.281 26.062 1 72.75 301 ASN A CA 1
ATOM 2323 C C . ASN A 1 301 ? -17.172 22.844 25.922 1 72.75 301 ASN A C 1
ATOM 2325 O O . ASN A 1 301 ? -16.75 22.234 26.906 1 72.75 301 ASN A O 1
ATOM 2329 N N . ALA A 1 302 ? -17.438 22.328 24.922 1 67.75 302 ALA A N 1
ATOM 2330 C CA . ALA A 1 302 ? -17.125 20.906 24.781 1 67.75 302 ALA A CA 1
ATOM 2331 C C . ALA A 1 302 ? -15.664 20.641 25.141 1 67.75 302 ALA A C 1
ATOM 2333 O O . ALA A 1 302 ? -15.359 19.781 25.969 1 67.75 302 ALA A O 1
ATOM 2334 N N . GLU A 1 303 ? -14.703 20.375 24.344 1 59.69 303 GLU A N 1
ATOM 2335 C CA . GLU A 1 303 ? -13.383 19.891 24.719 1 59.69 303 GLU A CA 1
ATOM 2336 C C . GLU A 1 303 ? -12.383 21.031 24.844 1 59.69 303 GLU A C 1
ATOM 2338 O O . GLU A 1 303 ? -12.156 21.766 23.875 1 59.69 303 GLU A O 1
ATOM 2343 N N . LYS A 1 304 ? -11.961 21.203 26.172 1 61.81 304 LYS A N 1
ATOM 2344 C CA . LYS A 1 304 ? -11.211 22.156 26.984 1 61.81 304 LYS A CA 1
ATOM 2345 C C . LYS A 1 304 ? -9.711 21.875 26.906 1 61.81 304 LYS A C 1
ATOM 2347 O O . LYS A 1 304 ? -8.938 22.391 27.719 1 61.81 304 LYS A O 1
ATOM 2352 N N . ASP A 1 305 ? -9.312 20.953 25.891 1 76.44 305 ASP A N 1
ATOM 2353 C CA . ASP A 1 305 ? -7.875 20.719 25.969 1 76.44 305 ASP A CA 1
ATOM 2354 C C . ASP A 1 305 ? -7.098 21.734 25.141 1 76.44 305 ASP A C 1
ATOM 2356 O O . ASP A 1 305 ? -7.145 21.703 23.906 1 76.44 305 ASP A O 1
ATOM 2360 N N . PRO A 1 306 ? -6.48 22.703 25.781 1 80.12 306 PRO A N 1
ATOM 2361 C CA . PRO A 1 306 ? -5.742 23.75 25.062 1 80.12 306 PRO A CA 1
ATOM 2362 C C . PRO A 1 306 ? -4.691 23.188 24.109 1 80.12 306 PRO A C 1
ATOM 2364 O O . PRO A 1 306 ? -4.41 23.781 23.062 1 80.12 306 PRO A O 1
ATOM 2367 N N . TRP A 1 307 ? -4.16 22.016 24.422 1 84.94 307 TRP A N 1
ATOM 2368 C CA . TRP A 1 307 ? -3.152 21.391 23.562 1 84.94 307 TRP A CA 1
ATOM 2369 C C . TRP A 1 307 ? -3.758 20.953 22.234 1 84.94 307 TRP A C 1
ATOM 2371 O O . TRP A 1 307 ? -3.123 21.078 21.188 1 84.94 307 TRP A O 1
ATOM 2381 N N . GLN A 1 308 ? -4.996 20.516 22.297 1 85.12 308 GLN A N 1
ATOM 2382 C CA . GLN A 1 308 ? -5.645 20.078 21.062 1 85.12 308 GLN A CA 1
ATOM 2383 C C . GLN A 1 308 ? -5.934 21.25 20.141 1 85.12 308 GLN A C 1
ATOM 2385 O O . GLN A 1 308 ? -5.773 21.141 18.922 1 85.12 308 GLN A O 1
ATOM 2390 N N . GLU A 1 309 ? -6.324 22.266 20.734 1 85.31 309 GLU A N 1
ATOM 2391 C CA . GLU A 1 309 ? -6.605 23.453 19.938 1 85.31 309 GLU A CA 1
ATOM 2392 C C . GLU A 1 309 ? -5.352 23.953 19.219 1 85.31 309 GLU A C 1
ATOM 2394 O O . GLU A 1 309 ? -5.391 24.266 18.031 1 85.31 309 GLU A O 1
ATOM 2399 N N . ILE A 1 310 ? -4.258 24.047 19.984 1 89.69 310 ILE A N 1
ATOM 2400 C CA . ILE A 1 310 ? -3.006 24.531 19.406 1 89.69 310 ILE A CA 1
ATOM 2401 C C . ILE A 1 310 ? -2.535 23.562 18.312 1 89.69 310 ILE A C 1
ATOM 2403 O O . ILE A 1 310 ? -2.025 23.984 17.281 1 89.69 310 ILE A O 1
ATOM 2407 N N . ARG A 1 311 ? -2.709 22.328 18.594 1 92.44 311 ARG A N 1
ATOM 2408 C CA . ARG A 1 311 ? -2.326 21.312 17.625 1 92.44 311 ARG A CA 1
ATOM 2409 C C . ARG A 1 311 ? -3.066 21.516 16.297 1 92.44 311 ARG A C 1
ATOM 2411 O O . ARG A 1 311 ? -2.457 21.484 15.234 1 92.44 311 ARG A O 1
ATOM 2418 N N . TYR A 1 312 ? -4.367 21.766 16.422 1 91.94 312 TYR A N 1
ATOM 2419 C CA . TYR A 1 312 ? -5.191 21.922 15.227 1 91.94 312 TYR A CA 1
ATOM 2420 C C . TYR A 1 312 ? -4.781 23.172 14.445 1 91.94 312 TYR A C 1
ATOM 2422 O O . TYR A 1 312 ? -4.691 23.141 13.219 1 91.94 312 TYR A O 1
ATOM 2430 N N . ARG A 1 313 ? -4.5 24.172 15.148 1 92.5 313 ARG A N 1
ATOM 2431 C CA . ARG A 1 313 ? -4.133 25.422 14.5 1 92.5 313 ARG A CA 1
ATOM 2432 C C . ARG A 1 313 ? -2.779 25.312 13.805 1 92.5 313 ARG A C 1
ATOM 2434 O O . ARG A 1 313 ? -2.607 25.797 12.688 1 92.5 313 ARG A O 1
ATOM 2441 N N . ILE A 1 314 ? -1.836 24.688 14.516 1 95.69 314 ILE A N 1
ATOM 2442 C CA . ILE A 1 314 ? -0.514 24.5 13.93 1 95.69 314 ILE A CA 1
ATOM 2443 C C . ILE A 1 314 ? -0.621 23.594 12.695 1 95.69 314 ILE A C 1
ATOM 2445 O O . ILE A 1 314 ? 0.004 23.875 11.672 1 95.69 314 ILE A O 1
ATOM 2449 N N . TRP A 1 315 ? -1.43 22.562 12.812 1 96.06 315 TRP A N 1
ATOM 2450 C CA . TRP A 1 315 ? -1.634 21.641 11.688 1 96.06 315 TRP A CA 1
ATOM 2451 C C . TRP A 1 315 ? -2.082 22.406 10.445 1 96.06 315 TRP A C 1
ATOM 2453 O O . TRP A 1 315 ? -1.568 22.172 9.352 1 96.06 315 TRP A O 1
ATOM 2463 N N . ASP A 1 316 ? -2.979 23.328 10.617 1 93.5 316 ASP A N 1
ATOM 2464 C CA . ASP A 1 316 ? -3.523 24.094 9.5 1 93.5 316 ASP A CA 1
ATOM 2465 C C . ASP A 1 316 ? -2.467 25.016 8.891 1 93.5 316 ASP A C 1
ATOM 2467 O O . ASP A 1 316 ? -2.541 25.359 7.715 1 93.5 316 ASP A O 1
ATOM 2471 N N . GLU A 1 317 ? -1.458 25.359 9.703 1 94 317 GLU A N 1
ATOM 2472 C CA . GLU A 1 317 ? -0.41 26.266 9.25 1 94 317 GLU A CA 1
ATOM 2473 C C . GLU A 1 317 ? 0.651 25.531 8.438 1 94 317 GLU A C 1
ATOM 2475 O O . GLU A 1 317 ? 1.373 26.141 7.648 1 94 317 GLU A O 1
ATOM 2480 N N . ILE A 1 318 ? 0.735 24.266 8.617 1 94.94 318 ILE A N 1
ATOM 2481 C CA . ILE A 1 318 ? 1.812 23.5 8 1 94.94 318 ILE A CA 1
ATOM 2482 C C . ILE A 1 318 ? 1.41 23.109 6.582 1 94.94 318 ILE A C 1
ATOM 2484 O O . ILE A 1 318 ? 0.487 22.312 6.395 1 94.94 318 ILE A O 1
ATOM 2488 N N . GLU A 1 319 ? 2.127 23.609 5.68 1 88.44 319 GLU A N 1
ATOM 2489 C CA . GLU A 1 319 ? 2.027 23.141 4.301 1 88.44 319 GLU A CA 1
ATOM 2490 C C . GLU A 1 319 ? 3.072 22.062 4.004 1 88.44 319 GLU A C 1
ATOM 2492 O O . GLU A 1 319 ? 4.215 22.172 4.449 1 88.44 319 GLU A O 1
ATOM 2497 N N . LEU A 1 320 ? 2.713 21.141 3.236 1 88.25 320 LEU A N 1
ATOM 2498 C CA . LEU A 1 320 ? 3.557 19.953 3.035 1 88.25 320 LEU A CA 1
ATOM 2499 C C . LEU A 1 320 ? 4.914 20.359 2.469 1 88.25 320 LEU A C 1
ATOM 2501 O O . LEU A 1 320 ? 5.953 19.906 2.961 1 88.25 320 LEU A O 1
ATOM 2505 N N . PRO A 1 321 ? 4.953 21.25 1.468 1 83.56 321 PRO A N 1
ATOM 2506 C CA . PRO A 1 321 ? 6.262 21.594 0.909 1 83.56 321 PRO A CA 1
ATOM 2507 C C . PRO A 1 321 ? 7.152 22.328 1.908 1 83.56 321 PRO A C 1
ATOM 2509 O O . PRO A 1 321 ? 8.367 22.406 1.713 1 83.56 321 PRO A O 1
ATOM 2512 N N . GLU A 1 322 ? 6.551 22.844 3.006 1 90.75 322 GLU A N 1
ATOM 2513 C CA . GLU A 1 322 ? 7.297 23.625 3.988 1 90.75 322 GLU A CA 1
ATOM 2514 C C . GLU A 1 322 ? 7.562 22.797 5.254 1 90.75 322 GLU A C 1
ATOM 2516 O O . GLU A 1 322 ? 8.102 23.328 6.23 1 90.75 322 GLU A O 1
ATOM 2521 N N . ALA A 1 323 ? 7.137 21.578 5.203 1 94.19 323 ALA A N 1
ATOM 2522 C CA . ALA A 1 323 ? 7.262 20.75 6.406 1 94.19 323 ALA A CA 1
ATOM 2523 C C . ALA A 1 323 ? 8.711 20.703 6.887 1 94.19 323 ALA A C 1
ATOM 2525 O O . ALA A 1 323 ? 8.969 20.766 8.094 1 94.19 323 ALA A O 1
ATOM 2526 N N . GLY A 1 324 ? 9.633 20.641 5.961 1 95.31 324 GLY A N 1
ATOM 2527 C CA . GLY A 1 324 ? 11.039 20.641 6.328 1 95.31 324 GLY A CA 1
ATOM 2528 C C . GLY A 1 324 ? 11.453 21.891 7.074 1 95.31 324 GLY A C 1
ATOM 2529 O O . GLY A 1 324 ? 12.25 21.828 8.016 1 95.31 324 GLY A O 1
ATOM 2530 N N . ASN A 1 325 ? 10.953 23.016 6.742 1 95.56 325 ASN A N 1
ATOM 2531 C CA . ASN A 1 325 ? 11.273 24.281 7.383 1 95.56 325 ASN A CA 1
ATOM 2532 C C . ASN A 1 325 ? 10.766 24.328 8.82 1 95.56 325 ASN A C 1
ATOM 2534 O O . ASN A 1 325 ? 11.391 24.953 9.68 1 95.56 325 ASN A O 1
ATOM 2538 N N . TRP A 1 326 ? 9.664 23.719 9.039 1 97.31 326 TRP A N 1
ATOM 2539 C CA . TRP A 1 326 ? 9.133 23.641 10.398 1 97.31 326 TRP A CA 1
ATOM 2540 C C . TRP A 1 326 ? 10.047 22.812 11.289 1 97.31 326 TRP A C 1
ATOM 2542 O O . TRP A 1 326 ? 10.266 23.156 12.453 1 97.31 326 TRP A O 1
ATOM 2552 N N . ILE A 1 327 ? 10.508 21.719 10.742 1 97.12 327 ILE A N 1
ATOM 2553 C CA . ILE A 1 327 ? 11.438 20.875 11.492 1 97.12 327 ILE A CA 1
ATOM 2554 C C . ILE A 1 327 ? 12.734 21.641 11.75 1 97.12 327 ILE A C 1
ATOM 2556 O O . ILE A 1 327 ? 13.266 21.609 12.859 1 97.12 327 ILE A O 1
ATOM 2560 N N . SER A 1 328 ? 13.219 22.328 10.75 1 95.56 328 SER A N 1
ATOM 2561 C CA . SER A 1 328 ? 14.414 23.141 10.883 1 95.56 328 SER A CA 1
ATOM 2562 C C . SER A 1 328 ? 14.242 24.203 11.969 1 95.56 328 SER A C 1
ATOM 2564 O O . SER A 1 328 ? 15.18 24.484 12.719 1 95.56 328 SER A O 1
ATOM 2566 N N . LEU A 1 329 ? 13.094 24.797 11.992 1 96.12 329 LEU A N 1
ATOM 2567 C CA . LEU A 1 329 ? 12.82 25.781 13.023 1 96.12 329 LEU A CA 1
ATOM 2568 C C . LEU A 1 329 ? 13.008 25.188 14.414 1 96.12 329 LEU A C 1
ATOM 2570 O O . LEU A 1 329 ? 13.617 25.812 15.281 1 96.12 329 LEU A O 1
ATOM 2574 N N . ALA A 1 330 ? 12.43 24.031 14.609 1 95.69 330 ALA A N 1
ATOM 2575 C CA . ALA A 1 330 ? 12.578 23.375 15.906 1 95.69 330 ALA A CA 1
ATOM 2576 C C . ALA A 1 330 ? 14.047 23.094 16.219 1 95.69 330 ALA A C 1
ATOM 2578 O O . ALA A 1 330 ? 14.492 23.281 17.359 1 95.69 330 ALA A O 1
ATOM 2579 N N . VAL A 1 331 ? 14.781 22.703 15.242 1 94.31 331 VAL A N 1
ATOM 2580 C CA . VAL A 1 331 ? 16.188 22.391 15.43 1 94.31 331 VAL A CA 1
ATOM 2581 C C . VAL A 1 331 ? 16.984 23.656 15.727 1 94.31 331 VAL A C 1
ATOM 2583 O O . VAL A 1 331 ? 17.797 23.688 16.656 1 94.31 331 VAL A O 1
ATOM 2586 N N . TYR A 1 332 ? 16.75 24.688 14.945 1 93.56 332 TYR A N 1
ATOM 2587 C CA . TYR A 1 332 ? 17.422 25.953 15.18 1 93.56 332 TYR A CA 1
ATOM 2588 C C . TYR A 1 332 ? 17.125 26.469 16.578 1 93.56 332 TYR A C 1
ATOM 2590 O O . TYR A 1 332 ? 18.031 26.922 17.281 1 93.56 332 TYR A O 1
ATOM 2598 N N . SER A 1 333 ? 15.883 26.359 16.938 1 93.56 333 SER A N 1
ATOM 2599 C CA . SER A 1 333 ? 15.445 26.875 18.234 1 93.56 333 SER A CA 1
ATOM 2600 C C . SER A 1 333 ? 16.078 26.078 19.375 1 93.56 333 SER A C 1
ATOM 2602 O O . SER A 1 333 ? 16.156 26.562 20.5 1 93.56 333 SER A O 1
ATOM 2604 N N . SER A 1 334 ? 16.469 24.906 19.078 1 93.12 334 SER A N 1
ATOM 2605 C CA . SER A 1 334 ? 17.078 24.047 20.094 1 93.12 334 SER A CA 1
ATOM 2606 C C . SER A 1 334 ? 18.594 24.188 20.094 1 93.12 334 SER A C 1
ATOM 2608 O O . SER A 1 334 ? 19.281 23.625 20.953 1 93.12 334 SER A O 1
ATOM 2610 N N . SER A 1 335 ? 19.109 24.938 19.125 1 92.81 335 SER A N 1
ATOM 2611 C CA . SER A 1 335 ? 20.547 25.094 18.984 1 92.81 335 SER A CA 1
ATOM 2612 C C . SER A 1 335 ? 21.016 26.422 19.562 1 92.81 335 SER A C 1
ATOM 2614 O O . SER A 1 335 ? 21.719 27.188 18.906 1 92.81 335 SER A O 1
ATOM 2616 N N . ILE A 1 336 ? 20.578 26.656 20.75 1 92 336 ILE A N 1
ATOM 2617 C CA . ILE A 1 336 ? 20.938 27.891 21.453 1 92 336 ILE A CA 1
ATOM 2618 C C . ILE A 1 336 ? 21.953 27.578 22.547 1 92 336 ILE A C 1
ATOM 2620 O O . ILE A 1 336 ? 21.797 26.625 23.297 1 92 336 ILE A O 1
ATOM 2624 N N . PHE A 1 337 ? 22.969 28.438 22.578 1 91.81 337 PHE A N 1
ATOM 2625 C CA . PHE A 1 337 ? 24.078 28.219 23.5 1 91.81 337 PHE A CA 1
ATOM 2626 C C . PHE A 1 337 ? 24.375 29.469 24.312 1 91.81 337 PHE A C 1
ATOM 2628 O O . PHE A 1 337 ? 24.188 30.594 23.812 1 91.81 337 PHE A O 1
ATOM 2635 N N . GLU A 1 338 ? 24.859 29.234 25.469 1 89.12 338 GLU A N 1
ATOM 2636 C CA . GLU A 1 338 ? 25.344 30.328 26.297 1 89.12 338 GLU A CA 1
ATOM 2637 C C . GLU A 1 338 ? 26.672 30.859 25.781 1 89.12 338 GLU A C 1
ATOM 2639 O O . GLU A 1 338 ? 27.297 30.266 24.906 1 89.12 338 GLU A O 1
ATOM 2644 N N . ALA A 1 339 ? 27.031 31.984 26.406 1 86.56 339 ALA A N 1
ATOM 2645 C CA . ALA A 1 339 ? 28.312 32.594 26.031 1 86.56 339 ALA A CA 1
ATOM 2646 C C . ALA A 1 339 ? 29.469 31.656 26.344 1 86.56 339 ALA A C 1
ATOM 2648 O O . ALA A 1 339 ? 30.469 31.625 25.609 1 86.56 339 ALA A O 1
ATOM 2649 N N . ASP A 1 340 ? 29.281 30.844 27.328 1 87.44 340 ASP A N 1
ATOM 2650 C CA . ASP A 1 340 ? 30.359 29.938 27.734 1 87.44 340 ASP A CA 1
ATOM 2651 C C . ASP A 1 340 ? 30.344 28.656 26.922 1 87.44 340 ASP A C 1
ATOM 2653 O O . ASP A 1 340 ? 31.188 27.766 27.125 1 87.44 340 ASP A O 1
ATOM 2657 N N . GLY A 1 341 ? 29.406 28.594 26.125 1 87.12 341 GLY A N 1
ATOM 2658 C CA . GLY A 1 341 ? 29.359 27.438 25.25 1 87.12 341 GLY A CA 1
ATOM 2659 C C . GLY A 1 341 ? 28.422 26.359 25.734 1 87.12 341 GLY A C 1
ATOM 2660 O O . GLY A 1 341 ? 28.203 25.344 25.047 1 87.12 341 GLY A O 1
ATOM 2661 N N . SER A 1 342 ? 27.891 26.594 26.844 1 89.44 342 SER A N 1
ATOM 2662 C CA . SER A 1 342 ? 26.953 25.609 27.375 1 89.44 342 SER A CA 1
ATOM 2663 C C . SER A 1 342 ? 25.656 25.594 26.578 1 89.44 342 SER A C 1
ATOM 2665 O O . SER A 1 342 ? 25.141 26.656 26.203 1 89.44 342 SER A O 1
ATOM 2667 N N . TRP A 1 343 ? 25.172 24.438 26.406 1 92.81 343 TRP A N 1
ATOM 2668 C CA . TRP A 1 343 ? 23.953 24.25 25.625 1 92.81 343 TRP A CA 1
ATOM 2669 C C . TRP A 1 343 ? 22.719 24.609 26.469 1 92.81 343 TRP A C 1
ATOM 2671 O O . TRP A 1 343 ? 22.531 24.078 27.562 1 92.81 343 TRP A O 1
ATOM 2681 N N . ILE A 1 344 ? 21.922 25.578 26.016 1 88.56 344 ILE A N 1
ATOM 2682 C CA . ILE A 1 344 ? 20.688 26 26.672 1 88.56 344 ILE A CA 1
ATOM 2683 C C . ILE A 1 344 ? 19.531 25.125 26.188 1 88.56 344 ILE A C 1
ATOM 2685 O O . ILE A 1 344 ? 18.734 24.625 27 1 88.56 344 ILE A O 1
ATOM 2689 N N . GLY A 1 345 ? 19.422 24.906 24.875 1 90.69 345 GLY A N 1
ATOM 2690 C CA . GLY A 1 345 ? 18.312 24.172 24.312 1 90.69 345 GLY A CA 1
ATOM 2691 C C . GLY A 1 345 ? 17.141 25.062 23.938 1 90.69 345 GLY A C 1
ATOM 2692 O O . GLY A 1 345 ? 17.328 26.219 23.562 1 90.69 345 GLY A O 1
ATOM 2693 N N . LEU A 1 346 ? 16 24.562 23.906 1 92.44 346 LEU A N 1
ATOM 2694 C CA . LEU A 1 346 ? 14.805 25.25 23.422 1 92.44 346 LEU A CA 1
ATOM 2695 C C . LEU A 1 346 ? 14.195 26.109 24.516 1 92.44 346 LEU A C 1
ATOM 2697 O O . LEU A 1 346 ? 13.664 25.594 25.5 1 92.44 346 LEU A O 1
ATOM 2701 N N . ASP A 1 347 ? 14.297 27.422 24.312 1 90.31 347 ASP A N 1
ATOM 2702 C CA . ASP A 1 347 ? 13.773 28.344 25.312 1 90.31 347 ASP A CA 1
ATOM 2703 C C . ASP A 1 347 ? 13.07 29.516 24.656 1 90.31 347 ASP A C 1
ATOM 2705 O O . ASP A 1 347 ? 13.008 30.609 25.234 1 90.31 347 ASP A O 1
ATOM 2709 N N . ALA A 1 348 ? 12.758 29.422 23.375 1 89.5 348 ALA A N 1
ATOM 2710 C CA . ALA A 1 348 ? 11.992 30.375 22.578 1 89.5 348 ALA A CA 1
ATOM 2711 C C . ALA A 1 348 ? 12.742 31.688 22.406 1 89.5 348 ALA A C 1
ATOM 2713 O O . ALA A 1 348 ? 12.141 32.719 22.078 1 89.5 348 ALA A O 1
ATOM 2714 N N . SER A 1 349 ? 14.023 31.672 22.672 1 90.69 349 SER A N 1
ATOM 2715 C CA . SER A 1 349 ? 14.82 32.875 22.5 1 90.69 349 SER A CA 1
ATOM 2716 C C . SER A 1 349 ? 14.859 33.312 21.047 1 90.69 349 SER A C 1
ATOM 2718 O O . SER A 1 349 ? 15.102 34.5 20.75 1 90.69 349 SER A O 1
ATOM 2720 N N . LEU A 1 350 ? 14.602 32.438 20.219 1 90.38 350 LEU A N 1
ATOM 2721 C CA . LEU A 1 350 ? 14.688 32.688 18.781 1 90.38 350 LEU A CA 1
ATOM 2722 C C . LEU A 1 350 ? 13.68 33.719 18.359 1 90.38 350 LEU A C 1
ATOM 2724 O O . LEU A 1 350 ? 13.797 34.312 17.266 1 90.38 350 LEU A O 1
ATOM 2728 N N . ARG A 1 351 ? 12.688 34.031 19.141 1 91.25 351 ARG A N 1
ATOM 2729 C CA . ARG A 1 351 ? 11.656 35 18.781 1 91.25 351 ARG A CA 1
ATOM 2730 C C . ARG A 1 351 ? 12.195 36.438 18.828 1 91.25 351 ARG A C 1
ATOM 2732 O O . ARG A 1 351 ? 11.586 37.344 18.266 1 91.25 351 ARG A O 1
ATOM 2739 N N . PHE A 1 352 ? 13.328 36.562 19.547 1 92.19 352 PHE A N 1
ATOM 2740 C CA . PHE A 1 352 ? 13.891 37.906 19.672 1 92.19 352 PHE A CA 1
ATOM 2741 C C . PHE A 1 352 ? 14.602 38.312 18.391 1 92.19 352 PHE A C 1
ATOM 2743 O O . PHE A 1 352 ? 15.312 37.5 17.781 1 92.19 352 PHE A O 1
ATOM 2750 N N . PRO A 1 353 ? 14.516 39.5 17.984 1 89.69 353 PRO A N 1
ATOM 2751 C CA . PRO A 1 353 ? 15.07 39.969 16.719 1 89.69 353 PRO A CA 1
ATOM 2752 C C . PRO A 1 353 ? 16.578 39.719 16.594 1 89.69 353 PRO A C 1
ATOM 2754 O O . PRO A 1 353 ? 17.062 39.438 15.5 1 89.69 353 PRO A O 1
ATOM 2757 N N . SER A 1 354 ? 17.312 39.812 17.672 1 87.62 354 SER A N 1
ATOM 2758 C CA . SER A 1 354 ? 18.75 39.625 17.641 1 87.62 354 SER A CA 1
ATOM 2759 C C . SER A 1 354 ? 19.109 38.219 17.125 1 87.62 354 SER A C 1
ATOM 2761 O O . SER A 1 354 ? 20.141 38.062 16.469 1 87.62 354 SER A O 1
ATOM 2763 N N . LEU A 1 355 ? 18.266 37.281 17.375 1 89.19 355 LEU A N 1
ATOM 2764 C CA . LEU A 1 355 ? 18.5 35.906 16.938 1 89.19 355 LEU A CA 1
ATOM 2765 C C . LEU A 1 355 ? 17.719 35.594 15.672 1 89.19 355 LEU A C 1
ATOM 2767 O O . LEU A 1 355 ? 18.234 34.938 14.758 1 89.19 355 LEU A O 1
ATOM 2771 N N . LEU A 1 356 ? 16.547 36.094 15.57 1 90.69 356 LEU A N 1
ATOM 2772 C CA . LEU A 1 356 ? 15.641 35.844 14.453 1 90.69 356 LEU A CA 1
ATOM 2773 C C . LEU A 1 356 ? 16.266 36.281 13.133 1 90.69 356 LEU A C 1
ATOM 2775 O O . LEU A 1 356 ? 16.125 35.625 12.109 1 90.69 356 LEU A O 1
ATOM 2779 N N . ASN A 1 357 ? 16.922 37.344 13.164 1 88.75 357 ASN A N 1
ATOM 2780 C CA . ASN A 1 357 ? 17.5 37.906 11.953 1 88.75 357 ASN A CA 1
ATOM 2781 C C . ASN A 1 357 ? 18.688 37.125 11.445 1 88.75 357 ASN A C 1
ATOM 2783 O O . ASN A 1 357 ? 19.125 37.312 10.305 1 88.75 357 ASN A O 1
ATOM 2787 N N . GLU A 1 358 ? 19.156 36.281 12.273 1 86.75 358 GLU A N 1
ATOM 2788 C CA . GLU A 1 358 ? 20.266 35.406 11.859 1 86.75 358 GLU A CA 1
ATOM 2789 C C . GLU A 1 358 ? 19.781 34.312 10.922 1 86.75 358 GLU A C 1
ATOM 2791 O O . GLU A 1 358 ? 20.578 33.719 10.203 1 86.75 358 GLU A O 1
ATOM 2796 N N . ILE A 1 359 ? 18.531 34.062 10.984 1 89.12 359 ILE A N 1
ATOM 2797 C CA . ILE A 1 359 ? 17.969 33.031 10.102 1 89.12 359 ILE A CA 1
ATOM 2798 C C . ILE A 1 359 ? 17.812 33.594 8.695 1 89.12 359 ILE A C 1
ATOM 2800 O O . ILE A 1 359 ? 17.016 34.5 8.469 1 89.12 359 ILE A O 1
ATOM 2804 N N . LYS A 1 360 ? 18.484 33.031 7.793 1 85.56 360 LYS A N 1
ATOM 2805 C CA . LYS A 1 360 ? 18.531 33.562 6.43 1 85.56 360 LYS A CA 1
ATOM 2806 C C . LYS A 1 360 ? 17.281 33.156 5.652 1 85.56 360 LYS A C 1
ATOM 2808 O O . LYS A 1 360 ? 16.844 33.906 4.758 1 85.56 360 LYS A O 1
ATOM 2813 N N . ASN A 1 361 ? 16.734 32.094 5.973 1 88 361 ASN A N 1
ATOM 2814 C CA . ASN A 1 361 ? 15.547 31.625 5.266 1 88 361 ASN A CA 1
ATOM 2815 C C . ASN A 1 361 ? 14.297 32.375 5.699 1 88 361 ASN A C 1
ATOM 2817 O O . ASN A 1 361 ? 13.82 32.219 6.824 1 88 361 ASN A O 1
ATOM 2821 N N . PRO A 1 362 ? 13.82 33.125 4.84 1 89.31 362 PRO A N 1
ATOM 2822 C CA . PRO A 1 362 ? 12.672 33.938 5.223 1 89.31 362 PRO A CA 1
ATOM 2823 C C . PRO A 1 362 ? 11.438 33.125 5.566 1 89.31 362 PRO A C 1
ATOM 2825 O O . PRO A 1 362 ? 10.594 33.562 6.355 1 89.31 362 PRO A O 1
ATOM 2828 N N . ARG A 1 363 ? 11.312 32 5.047 1 89.75 363 ARG A N 1
ATOM 2829 C CA . ARG A 1 363 ? 10.164 31.156 5.34 1 89.75 363 ARG A CA 1
ATOM 2830 C C . ARG A 1 363 ? 10.18 30.703 6.793 1 89.75 363 ARG A C 1
ATOM 2832 O O . ARG A 1 363 ? 9.141 30.672 7.453 1 89.75 363 ARG A O 1
ATOM 2839 N N . ILE A 1 364 ? 11.312 30.422 7.27 1 93 364 ILE A N 1
ATOM 2840 C CA . ILE A 1 364 ? 11.445 29.984 8.656 1 93 364 ILE A CA 1
ATOM 2841 C C . ILE A 1 364 ? 11.117 31.141 9.594 1 93 364 ILE A C 1
ATOM 2843 O O . ILE A 1 364 ? 10.445 30.953 10.617 1 93 364 ILE A O 1
ATOM 2847 N N . ARG A 1 365 ? 11.523 32.312 9.25 1 93.56 365 ARG A N 1
ATOM 2848 C CA . ARG A 1 365 ? 11.188 33.469 10.039 1 93.56 365 ARG A CA 1
ATOM 2849 C C . ARG A 1 365 ? 9.68 33.688 10.078 1 93.56 365 ARG A C 1
ATOM 2851 O O . ARG A 1 365 ? 9.117 34.031 11.133 1 93.56 365 ARG A O 1
ATOM 2858 N N . GLY A 1 366 ? 9.141 33.5 8.922 1 94.19 366 GLY A N 1
ATOM 2859 C CA . GLY A 1 366 ? 7.691 33.594 8.852 1 94.19 366 GLY A CA 1
ATOM 2860 C C . GLY A 1 366 ? 6.969 32.625 9.742 1 94.19 366 GLY A C 1
ATOM 2861 O O . GLY A 1 366 ? 5.922 32.938 10.305 1 94.19 366 GLY A O 1
ATOM 2862 N N . HIS A 1 367 ? 7.5 31.453 9.891 1 95.81 367 HIS A N 1
ATOM 2863 C CA . HIS A 1 367 ? 6.891 30.438 10.727 1 95.81 367 HIS A CA 1
ATOM 2864 C C . HIS A 1 367 ? 6.934 30.828 12.203 1 95.81 367 HIS A C 1
ATOM 2866 O O . HIS A 1 367 ? 6.012 30.516 12.961 1 95.81 367 HIS A O 1
ATOM 2872 N N . VAL A 1 368 ? 7.996 31.484 12.602 1 94.56 368 VAL A N 1
ATOM 2873 C CA . VAL A 1 368 ? 8.078 31.969 13.969 1 94.56 368 VAL A CA 1
ATOM 2874 C C . VAL A 1 368 ? 6.941 32.938 14.242 1 94.56 368 VAL A C 1
ATOM 2876 O O . VAL A 1 368 ? 6.281 32.875 15.281 1 94.56 368 VAL A O 1
ATOM 2879 N N . SER A 1 369 ? 6.742 33.812 13.289 1 93.06 369 SER A N 1
ATOM 2880 C CA . SER A 1 369 ? 5.668 34.781 13.414 1 93.06 369 SER A CA 1
ATOM 2881 C C . SER A 1 369 ? 4.309 34.094 13.508 1 93.06 369 SER A C 1
ATOM 2883 O O . SER A 1 369 ? 3.447 34.531 14.281 1 93.06 369 SER A O 1
ATOM 2885 N N . SER A 1 370 ? 4.141 33.156 12.719 1 95.19 370 SER A N 1
ATOM 2886 C CA . SER A 1 370 ? 2.891 32.406 12.75 1 95.19 370 SER A CA 1
ATOM 2887 C C . SER A 1 370 ? 2.66 31.766 14.117 1 95.19 370 SER A C 1
ATOM 2889 O O . SER A 1 370 ? 1.541 31.781 14.633 1 95.19 370 SER A O 1
ATOM 2891 N N . LEU A 1 371 ? 3.682 31.203 14.695 1 95.5 371 LEU A N 1
ATOM 2892 C CA . LEU A 1 371 ? 3.557 30.562 15.992 1 95.5 371 LEU A CA 1
ATOM 2893 C C . LEU A 1 371 ? 3.283 31.578 17.094 1 95.5 371 LEU A C 1
ATOM 2895 O O . LEU A 1 371 ? 2.535 31.312 18.031 1 95.5 371 LEU A O 1
ATOM 2899 N N . LEU A 1 372 ? 3.916 32.719 16.953 1 92.94 372 LEU A N 1
ATOM 2900 C CA . LEU A 1 372 ? 3.654 33.812 17.891 1 92.94 372 LEU A CA 1
ATOM 2901 C C . LEU A 1 372 ? 2.188 34.219 17.844 1 92.94 372 LEU A C 1
ATOM 2903 O O . LEU A 1 372 ? 1.573 34.438 18.891 1 92.94 372 LEU A O 1
ATOM 2907 N N . ARG A 1 373 ? 1.713 34.312 16.688 1 93.38 373 ARG A N 1
ATOM 2908 C CA . ARG A 1 373 ? 0.306 34.688 16.516 1 93.38 373 ARG A CA 1
ATOM 2909 C C . ARG A 1 373 ? -0.6 33.625 17.141 1 93.38 373 ARG A C 1
ATOM 2911 O O . ARG A 1 373 ? -1.52 33.938 17.891 1 93.38 373 ARG A O 1
ATOM 2918 N N . ILE A 1 374 ? -0.381 32.375 16.844 1 91.88 374 ILE A N 1
ATOM 2919 C CA . ILE A 1 374 ? -1.18 31.266 17.375 1 91.88 374 ILE A CA 1
ATOM 2920 C C . ILE A 1 374 ? -1.11 31.266 18.891 1 91.88 374 ILE A C 1
ATOM 2922 O O . ILE A 1 374 ? -2.127 31.062 19.562 1 91.88 374 ILE A O 1
ATOM 2926 N N . HIS A 1 375 ? 0.102 31.453 19.375 1 87.88 375 HIS A N 1
ATOM 2927 C CA . HIS A 1 375 ? 0.321 31.453 20.828 1 87.88 375 HIS A CA 1
ATOM 2928 C C . HIS A 1 375 ? -0.403 32.625 21.5 1 87.88 375 HIS A C 1
ATOM 2930 O O . HIS A 1 375 ? -0.939 32.469 22.594 1 87.88 375 HIS A O 1
ATOM 2936 N N . SER A 1 376 ? -0.497 33.75 20.859 1 86.25 376 SER A N 1
ATOM 2937 C CA . SER A 1 376 ? -1.111 34.938 21.438 1 86.25 376 SER A CA 1
ATOM 2938 C C . SER A 1 376 ? -2.633 34.875 21.375 1 86.25 376 SER A C 1
ATOM 2940 O O . SER A 1 376 ? -3.32 35.406 22.25 1 86.25 376 SER A O 1
ATOM 2942 N N . GLU A 1 377 ? -3.143 34.25 20.422 1 84.06 377 GLU A N 1
ATOM 2943 C CA . GLU A 1 377 ? -4.582 34.219 20.203 1 84.06 377 GLU A CA 1
ATOM 2944 C C . GLU A 1 377 ? -5.23 33.094 21.031 1 84.06 377 GLU A C 1
ATOM 2946 O O . GLU A 1 377 ? -6.457 33 21.078 1 84.06 377 GLU A O 1
ATOM 2951 N N . ARG A 1 378 ? -4.367 32.312 21.531 1 75.12 378 ARG A N 1
ATOM 2952 C CA . ARG A 1 378 ? -4.922 31.203 22.281 1 75.12 378 ARG A CA 1
ATOM 2953 C C . ARG A 1 378 ? -5.789 31.688 23.438 1 75.12 378 ARG A C 1
ATOM 2955 O O . ARG A 1 378 ? -5.504 32.719 24.047 1 75.12 378 ARG A O 1
ATOM 2962 N N . LYS A 1 379 ? -6.988 31.125 23.5 1 61.06 379 LYS A N 1
ATOM 2963 C CA . LYS A 1 379 ? -7.875 31.453 24.609 1 61.06 379 LYS A CA 1
ATOM 2964 C C . LYS A 1 379 ? -7.25 31.062 25.953 1 61.06 379 LYS A C 1
ATOM 2966 O O . LYS A 1 379 ? -6.848 29.906 26.141 1 61.06 379 LYS A O 1
ATOM 2971 N N . VAL A 1 380 ? -6.461 32.031 26.484 1 57.12 380 VAL A N 1
ATOM 2972 C CA . VAL A 1 380 ? -5.785 31.828 27.75 1 57.12 380 VAL A CA 1
ATOM 2973 C C . VAL A 1 380 ? -6.812 31.484 28.828 1 57.12 380 VAL A C 1
ATOM 2975 O O . VAL A 1 380 ? -7.586 32.344 29.266 1 57.12 380 VAL A O 1
ATOM 2978 N N . ASP A 1 381 ? -7.625 30.562 28.469 1 51.38 381 ASP A N 1
ATOM 2979 C CA . ASP A 1 381 ? -8.367 30.375 29.703 1 51.38 381 ASP A CA 1
ATOM 2980 C C . ASP A 1 381 ? -7.438 29.922 30.844 1 51.38 381 ASP A C 1
ATOM 2982 O O . ASP A 1 381 ? -7.434 30.516 31.922 1 51.38 381 ASP A O 1
ATOM 2986 N N . SER A 1 382 ? -7.531 28.547 30.984 1 50.31 382 SER A N 1
ATOM 2987 C CA . SER A 1 382 ? -7.246 27.75 32.188 1 50.31 382 SER A CA 1
ATOM 2988 C C . SER A 1 382 ? -5.758 27.766 32.531 1 50.31 382 SER A C 1
ATOM 2990 O O . SER A 1 382 ? -4.941 28.219 31.703 1 50.31 382 SER A O 1
ATOM 2992 N N . ASP A 1 383 ? -5.438 27.031 33.594 1 54.59 383 ASP A N 1
ATOM 2993 C CA . ASP A 1 383 ? -4.328 26.719 34.5 1 54.59 383 ASP A CA 1
ATOM 2994 C C . ASP A 1 383 ? -3.152 26.109 33.719 1 54.59 383 ASP A C 1
ATOM 2996 O O . ASP A 1 383 ? -2.076 25.906 34.281 1 54.59 383 ASP A O 1
ATOM 3000 N N . THR A 1 384 ? -3.414 25.578 32.5 1 61.03 384 THR A N 1
ATOM 3001 C CA . THR A 1 384 ? -2.266 24.922 31.906 1 61.03 384 THR A CA 1
ATOM 3002 C C . THR A 1 384 ? -1.575 25.844 30.906 1 61.03 384 THR A C 1
ATOM 3004 O O . THR A 1 384 ? -2.176 26.266 29.922 1 61.03 384 THR A O 1
ATOM 3007 N N . GLU A 1 385 ? -0.425 26.469 31.266 1 72.38 385 GLU A N 1
ATOM 3008 C CA . GLU A 1 385 ? 0.333 27.406 30.453 1 72.38 385 GLU A CA 1
ATOM 3009 C C . GLU A 1 385 ? 1.166 26.688 29.406 1 72.38 385 GLU A C 1
ATOM 3011 O O . GLU A 1 385 ? 1.95 25.797 29.719 1 72.38 385 GLU A O 1
ATOM 3016 N N . ILE A 1 386 ? 0.795 26.703 28.156 1 87 386 ILE A N 1
ATOM 3017 C CA . ILE A 1 386 ? 1.599 26.25 27.031 1 87 386 ILE A CA 1
ATOM 3018 C C . ILE A 1 386 ? 2.578 27.344 26.609 1 87 386 ILE A C 1
ATOM 3020 O O . ILE A 1 386 ? 2.168 28.453 26.234 1 87 386 ILE A O 1
ATOM 3024 N N . SER A 1 387 ? 3.816 27.047 26.766 1 91.25 387 SER A N 1
ATOM 3025 C CA . SER A 1 387 ? 4.844 28.016 26.422 1 91.25 387 SER A CA 1
ATOM 3026 C C . SER A 1 387 ? 5.055 28.109 24.922 1 91.25 387 SER A C 1
ATOM 3028 O O . SER A 1 387 ? 4.555 27.266 24.172 1 91.25 387 SER A O 1
ATOM 3030 N N . LEU A 1 388 ? 5.711 29.172 24.547 1 92.69 388 LEU A N 1
ATOM 3031 C CA . LEU A 1 388 ? 6.09 29.281 23.141 1 92.69 388 LEU A CA 1
ATOM 3032 C C . LEU A 1 388 ? 7.062 28.172 22.766 1 92.69 388 LEU A C 1
ATOM 3034 O O . LEU A 1 388 ? 7.027 27.656 21.641 1 92.69 388 LEU A O 1
ATOM 3038 N N . SER A 1 389 ? 7.922 27.828 23.703 1 93.25 389 SER A N 1
ATOM 3039 C CA . SER A 1 389 ? 8.852 26.719 23.5 1 93.25 389 SER A CA 1
ATOM 3040 C C . SER A 1 389 ? 8.109 25.422 23.203 1 93.25 389 SER A C 1
ATOM 3042 O O . SER A 1 389 ? 8.5 24.656 22.328 1 93.25 389 SER A O 1
ATOM 3044 N N . ASP A 1 390 ? 7.113 25.219 23.938 1 93.06 390 ASP A N 1
ATOM 3045 C CA . ASP A 1 390 ? 6.285 24.047 23.719 1 93.06 390 ASP A CA 1
ATOM 3046 C C . ASP A 1 390 ? 5.648 24.062 22.328 1 93.06 390 ASP A C 1
ATOM 3048 O O . ASP A 1 390 ? 5.57 23.047 21.656 1 93.06 390 ASP A O 1
ATOM 3052 N N . THR A 1 391 ? 5.219 25.219 21.953 1 94.06 391 THR A N 1
ATOM 3053 C CA . THR A 1 391 ? 4.562 25.391 20.656 1 94.06 391 THR A CA 1
ATOM 3054 C C . THR A 1 391 ? 5.535 25.109 19.516 1 94.06 391 THR A C 1
ATOM 3056 O O . THR A 1 391 ? 5.176 24.469 18.531 1 94.06 391 THR A O 1
ATOM 3059 N N . ILE A 1 392 ? 6.73 25.562 19.688 1 95.44 392 ILE A N 1
ATOM 3060 C CA . ILE A 1 392 ? 7.754 25.359 18.672 1 95.44 392 ILE A CA 1
ATOM 3061 C C . ILE A 1 392 ? 8.07 23.859 18.562 1 95.44 392 ILE A C 1
ATOM 3063 O O . ILE A 1 392 ? 8.125 23.312 17.453 1 95.44 392 ILE A O 1
ATOM 3067 N N . ALA A 1 393 ? 8.258 23.219 19.703 1 95.81 393 ALA A N 1
ATOM 3068 C CA . ALA A 1 393 ? 8.531 21.781 19.719 1 95.81 393 ALA A CA 1
ATOM 3069 C C . ALA A 1 393 ? 7.402 21 19.062 1 95.81 393 ALA A C 1
ATOM 3071 O O . ALA A 1 393 ? 7.656 20.078 18.297 1 95.81 393 ALA A O 1
ATOM 3072 N N . LEU A 1 394 ? 6.223 21.375 19.375 1 95.81 394 LEU A N 1
ATOM 3073 C CA . LEU A 1 394 ? 5.047 20.703 18.828 1 95.81 394 LEU A CA 1
ATOM 3074 C C . LEU A 1 394 ? 4.957 20.891 17.328 1 95.81 394 LEU A C 1
ATOM 3076 O O . LEU A 1 394 ? 4.59 19.969 16.594 1 95.81 394 LEU A O 1
ATOM 3080 N N . ALA A 1 395 ? 5.27 22.078 16.859 1 97.25 395 ALA A N 1
ATOM 3081 C CA . ALA A 1 395 ? 5.18 22.375 15.438 1 97.25 395 ALA A CA 1
ATOM 3082 C C . ALA A 1 395 ? 6.09 21.453 14.625 1 97.25 395 ALA A C 1
ATOM 3084 O O . ALA A 1 395 ? 5.684 20.938 13.578 1 97.25 395 ALA A O 1
ATOM 3085 N N . GLY A 1 396 ? 7.27 21.266 15.102 1 97.62 396 GLY A N 1
ATOM 3086 C CA . GLY A 1 396 ? 8.164 20.344 14.422 1 97.62 396 GLY A CA 1
ATOM 3087 C C . GLY A 1 396 ? 7.652 18.906 14.398 1 97.62 396 GLY A C 1
ATOM 3088 O O . GLY A 1 396 ? 7.727 18.234 13.375 1 97.62 396 GLY A O 1
ATOM 3089 N N . ALA A 1 397 ? 7.184 18.469 15.516 1 97.56 397 ALA A N 1
ATOM 3090 C CA . ALA A 1 397 ? 6.645 17.125 15.633 1 97.56 397 ALA A CA 1
ATOM 3091 C C . ALA A 1 397 ? 5.457 16.922 14.695 1 97.56 397 ALA A C 1
ATOM 3093 O O . ALA A 1 397 ? 5.336 15.875 14.055 1 97.56 397 ALA A O 1
ATOM 3094 N N . LEU A 1 398 ? 4.609 17.906 14.602 1 97.5 398 LEU A N 1
ATOM 3095 C CA . LEU A 1 398 ? 3.422 17.812 13.758 1 97.5 398 LEU A CA 1
ATOM 3096 C C . LEU A 1 398 ? 3.803 17.828 12.281 1 97.5 398 LEU A C 1
ATOM 3098 O O . LEU A 1 398 ? 3.146 17.172 11.461 1 97.5 398 LEU A O 1
ATOM 3102 N N . ALA A 1 399 ? 4.832 18.578 11.953 1 97.69 399 ALA A N 1
ATOM 3103 C CA . ALA A 1 399 ? 5.316 18.562 10.578 1 97.69 399 ALA A CA 1
ATOM 3104 C C . ALA A 1 399 ? 5.754 17.156 10.164 1 97.69 399 ALA A C 1
ATOM 3106 O O . ALA A 1 399 ? 5.461 16.719 9.055 1 97.69 399 ALA A O 1
ATOM 3107 N N . VAL A 1 400 ? 6.441 16.469 11.055 1 97.94 400 VAL A N 1
ATOM 3108 C CA . VAL A 1 400 ? 6.871 15.094 10.812 1 97.94 400 VAL A CA 1
ATOM 3109 C C . VAL A 1 400 ? 5.652 14.195 10.625 1 97.94 400 VAL A C 1
ATOM 3111 O O . VAL A 1 400 ? 5.582 13.422 9.664 1 97.94 400 VAL A O 1
ATOM 3114 N N . GLU A 1 401 ? 4.734 14.328 11.477 1 96.31 401 GLU A N 1
ATOM 3115 C CA . GLU A 1 401 ? 3.527 13.508 11.438 1 96.31 401 GLU A CA 1
ATOM 3116 C C . GLU A 1 401 ? 2.732 13.773 10.156 1 96.31 401 GLU A C 1
ATOM 3118 O O . GLU A 1 401 ? 2.27 12.828 9.508 1 96.31 401 GLU A O 1
ATOM 3123 N N . LYS A 1 402 ? 2.549 14.992 9.805 1 95.88 402 LYS A N 1
ATOM 3124 C CA . LYS A 1 402 ? 1.735 15.383 8.656 1 95.88 402 LYS A CA 1
ATOM 3125 C C . LYS A 1 402 ? 2.328 14.852 7.355 1 95.88 402 LYS A C 1
ATOM 3127 O O . LYS A 1 402 ? 1.607 14.641 6.379 1 95.88 402 LYS A O 1
ATOM 3132 N N . THR A 1 403 ? 3.596 14.656 7.355 1 95.38 403 THR A N 1
ATOM 3133 C CA . THR A 1 403 ? 4.262 14.164 6.156 1 95.38 403 THR A CA 1
ATOM 3134 C C . THR A 1 403 ? 4.438 12.648 6.215 1 95.38 403 THR A C 1
ATOM 3136 O O . THR A 1 403 ? 5.18 12.078 5.422 1 95.38 403 THR A O 1
ATOM 3139 N N . GLY A 1 404 ? 3.846 12.039 7.164 1 94.69 404 GLY A N 1
ATOM 3140 C CA . GLY A 1 404 ? 3.82 10.586 7.195 1 94.69 404 GLY A CA 1
ATOM 3141 C C . GLY A 1 404 ? 4.867 9.992 8.125 1 94.69 404 GLY A C 1
ATOM 3142 O O . GLY A 1 404 ? 5.035 8.773 8.172 1 94.69 404 GLY A O 1
ATOM 3143 N N . GLY A 1 405 ? 5.559 10.773 8.844 1 96.38 405 GLY A N 1
ATOM 3144 C CA . GLY A 1 405 ? 6.52 10.289 9.82 1 96.38 405 GLY A CA 1
ATOM 3145 C C . GLY A 1 405 ? 5.875 9.797 11.102 1 96.38 405 GLY A C 1
ATOM 3146 O O . GLY A 1 405 ? 4.648 9.711 11.188 1 96.38 405 GLY A O 1
ATOM 3147 N N . PRO A 1 406 ? 6.715 9.438 12.031 1 95.56 406 PRO A N 1
ATOM 3148 C CA . PRO A 1 406 ? 6.188 8.922 13.297 1 95.56 406 PRO A CA 1
ATOM 3149 C C . PRO A 1 406 ? 5.566 10.016 14.164 1 95.56 406 PRO A C 1
ATOM 3151 O O . PRO A 1 406 ? 5.965 11.18 14.078 1 95.56 406 PRO A O 1
ATOM 3154 N N . LYS A 1 407 ? 4.621 9.586 14.945 1 93.06 407 LYS A N 1
ATOM 3155 C CA . LYS A 1 407 ? 4.129 10.484 15.984 1 93.06 407 LYS A CA 1
ATOM 3156 C C . LYS A 1 407 ? 5.164 10.664 17.094 1 93.06 407 LYS A C 1
ATOM 3158 O O . LYS A 1 407 ? 5.695 9.68 17.609 1 93.06 407 LYS A O 1
ATOM 3163 N N . ILE A 1 408 ? 5.441 11.898 17.375 1 94.81 408 ILE A N 1
ATOM 3164 C CA . ILE A 1 408 ? 6.453 12.203 18.391 1 94.81 408 ILE A CA 1
ATOM 3165 C C . ILE A 1 408 ? 5.797 12.852 19.594 1 94.81 408 ILE A C 1
ATOM 3167 O O . ILE A 1 408 ? 5.051 13.82 19.453 1 94.81 408 ILE A O 1
ATOM 3171 N N . ASN A 1 409 ? 6.016 12.312 20.641 1 83.88 409 ASN A N 1
ATOM 3172 C CA . ASN A 1 409 ? 5.512 12.898 21.875 1 83.88 409 ASN A CA 1
ATOM 3173 C C . ASN A 1 409 ? 6.375 14.078 22.328 1 83.88 409 ASN A C 1
ATOM 3175 O O . ASN A 1 409 ? 7.59 13.93 22.5 1 83.88 409 ASN A O 1
ATOM 3179 N N . VAL A 1 410 ? 5.691 15.195 22.406 1 80.31 410 VAL A N 1
ATOM 3180 C CA . VAL A 1 410 ? 6.387 16.391 22.875 1 80.31 410 VAL A CA 1
ATOM 3181 C C . VAL A 1 410 ? 5.973 16.688 24.312 1 80.31 410 VAL A C 1
ATOM 3183 O O . VAL A 1 410 ? 4.781 16.688 24.641 1 80.31 410 VAL A O 1
ATOM 3186 N N . PHE A 1 411 ? 6.879 16.734 25.188 1 73.44 411 PHE A N 1
ATOM 3187 C CA . PHE A 1 411 ? 6.613 16.938 26.609 1 73.44 411 PHE A CA 1
ATOM 3188 C C . PHE A 1 411 ? 6.355 18.422 26.906 1 73.44 411 PHE A C 1
ATOM 3190 O O . PHE A 1 411 ? 7.086 19.281 26.422 1 73.44 411 PHE A O 1
ATOM 3197 N N . PRO A 1 412 ? 5.348 18.547 27.688 1 78.38 412 PRO A N 1
ATOM 3198 C CA . PRO A 1 412 ? 5.043 19.938 28.047 1 78.38 412 PRO A CA 1
ATOM 3199 C C . PRO A 1 412 ? 5.938 20.469 29.156 1 78.38 412 PRO A C 1
ATOM 3201 O O . PRO A 1 412 ? 6.867 19.781 29.594 1 78.38 412 PRO A O 1
ATOM 3204 N N . GLU A 1 413 ? 5.914 21.781 29.422 1 79.38 413 GLU A N 1
ATOM 3205 C CA . GLU A 1 413 ? 6.445 22.484 30.594 1 79.38 413 GLU A CA 1
ATOM 3206 C C . GLU A 1 413 ? 7.809 23.094 30.281 1 79.38 413 GLU A C 1
ATOM 3208 O O . GLU A 1 413 ? 8.648 23.234 31.172 1 79.38 413 GLU A O 1
ATOM 3213 N N . ARG A 1 414 ? 8.062 23.328 29.062 1 84.56 414 ARG A N 1
ATOM 3214 C CA . ARG A 1 414 ? 9.242 24.125 28.734 1 84.56 414 ARG A CA 1
ATOM 3215 C C . ARG A 1 414 ? 9.047 25.594 29.109 1 84.56 414 ARG A C 1
ATOM 3217 O O . ARG A 1 414 ? 7.922 26.094 29.109 1 84.56 414 ARG A O 1
ATOM 3224 N N . LEU A 1 415 ? 10.141 26.094 29.469 1 85.38 415 LEU A N 1
ATOM 3225 C CA . LEU A 1 415 ? 10.062 27.5 29.859 1 85.38 415 LEU A CA 1
ATOM 3226 C C . LEU A 1 415 ? 10.578 28.406 28.734 1 85.38 415 LEU A C 1
ATOM 3228 O O . LEU A 1 415 ? 11.477 28.016 27.984 1 85.38 415 LEU A O 1
ATOM 3232 N N . ASP A 1 416 ? 9.969 29.578 28.703 1 90 416 ASP A N 1
ATOM 3233 C CA . ASP A 1 416 ? 10.438 30.578 27.75 1 90 416 ASP A CA 1
ATOM 3234 C C . ASP A 1 416 ? 11.438 31.531 28.406 1 90 416 ASP A C 1
ATOM 3236 O O . ASP A 1 416 ? 11.234 31.969 29.547 1 90 416 ASP A O 1
ATOM 3240 N N . SER A 1 417 ? 12.445 31.781 27.672 1 89.88 417 SER A N 1
ATOM 3241 C CA . SER A 1 417 ? 13.398 32.781 28.172 1 89.88 417 SER A CA 1
ATOM 3242 C C . SER A 1 417 ? 12.789 34.156 28.172 1 89.88 417 SER A C 1
ATOM 3244 O O . SER A 1 417 ? 12.039 34.531 27.266 1 89.88 417 SER A O 1
ATOM 3246 N N . LYS A 1 418 ? 13.18 34.938 29.172 1 87.75 418 LYS A N 1
ATOM 3247 C CA . LYS A 1 418 ? 12.672 36.281 29.281 1 87.75 418 LYS A CA 1
ATOM 3248 C C . LYS A 1 418 ? 13.5 37.25 28.438 1 87.75 418 LYS A C 1
ATOM 3250 O O . LYS A 1 418 ? 13 38.312 28.016 1 87.75 418 LYS A O 1
ATOM 3255 N N . PHE A 1 419 ? 14.695 36.938 28.25 1 85.12 419 PHE A N 1
ATOM 3256 C CA . PHE A 1 419 ? 15.617 37.75 27.469 1 85.12 419 PHE A CA 1
ATOM 3257 C C . PHE A 1 419 ? 16.359 36.906 26.438 1 85.12 419 PHE A C 1
ATOM 3259 O O . PHE A 1 419 ? 16.344 35.656 26.516 1 85.12 419 PHE A O 1
ATOM 3266 N N . PRO A 1 420 ? 16.703 37.625 25.406 1 82.69 420 PRO A N 1
ATOM 3267 C CA . PRO A 1 420 ? 17.484 36.875 24.453 1 82.69 420 PRO A CA 1
ATOM 3268 C C . PRO A 1 420 ? 18.734 36.219 25.062 1 82.69 420 PRO A C 1
ATOM 3270 O O . PRO A 1 420 ? 19.719 36.906 25.312 1 82.69 420 PRO A O 1
ATOM 3273 N N . ALA A 1 421 ? 18.438 35.125 25.531 1 72.56 421 ALA A N 1
ATOM 3274 C CA . ALA A 1 421 ? 19.531 34.406 26.172 1 72.56 421 ALA A CA 1
ATOM 3275 C C . ALA A 1 421 ? 20.312 33.562 25.172 1 72.56 421 ALA A C 1
ATOM 3277 O O . ALA A 1 421 ? 19.719 32.875 24.328 1 72.56 421 ALA A O 1
ATOM 3278 N N . GLY A 1 422 ? 21.547 33.812 25.047 1 82.25 422 GLY A N 1
ATOM 3279 C CA . GLY A 1 422 ? 22.438 32.938 24.297 1 82.25 422 GLY A CA 1
ATOM 3280 C C . GLY A 1 422 ? 22.547 33.312 22.844 1 82.25 422 GLY A C 1
ATOM 3281 O O . GLY A 1 422 ? 22.219 34.438 22.453 1 82.25 422 GLY A O 1
ATOM 3282 N N . ARG A 1 423 ? 23.203 32.406 22.078 1 88.44 423 ARG A N 1
ATOM 3283 C CA . ARG A 1 423 ? 23.438 32.562 20.641 1 88.44 423 ARG A CA 1
ATOM 3284 C C . ARG A 1 423 ? 23.078 31.266 19.891 1 88.44 423 ARG A C 1
ATOM 3286 O O . ARG A 1 423 ? 23.281 30.172 20.406 1 88.44 423 ARG A O 1
ATOM 3293 N N . MET A 1 424 ? 22.453 31.5 18.797 1 89.62 424 MET A N 1
ATOM 3294 C CA . MET A 1 424 ? 22.203 30.359 17.922 1 89.62 424 MET A CA 1
ATOM 3295 C C . MET A 1 424 ? 23.469 29.953 17.188 1 89.62 424 MET A C 1
ATOM 3297 O O . MET A 1 424 ? 24.141 30.781 16.594 1 89.62 424 MET A O 1
ATOM 3301 N N . GLU A 1 425 ? 23.797 28.812 17.312 1 87.38 425 GLU A N 1
ATOM 3302 C CA . GLU A 1 425 ? 24.938 28.297 16.562 1 87.38 425 GLU A CA 1
ATOM 3303 C C . GLU A 1 425 ? 24.484 27.406 15.406 1 87.38 425 GLU A C 1
ATOM 3305 O O . GLU A 1 425 ? 23.812 26.391 15.625 1 87.38 425 GLU A O 1
ATOM 3310 N N . LYS A 1 426 ? 24.875 27.797 14.273 1 83.69 426 LYS A N 1
ATOM 3311 C CA . LYS A 1 426 ? 24.516 27.047 13.078 1 83.69 426 LYS A CA 1
ATOM 3312 C C . LYS A 1 426 ? 25.5 25.906 12.828 1 83.69 426 LYS A C 1
ATOM 3314 O O . LYS A 1 426 ? 26.672 26 13.203 1 83.69 426 LYS A O 1
ATOM 3319 N N . GLU A 1 427 ? 24.953 24.953 12.266 1 86.56 427 GLU A N 1
ATOM 3320 C CA . GLU A 1 427 ? 25.797 23.844 11.852 1 86.56 427 GLU A CA 1
ATOM 3321 C C . GLU A 1 427 ? 26.844 24.297 10.844 1 86.56 427 GLU A C 1
ATOM 3323 O O . GLU A 1 427 ? 26.547 25.094 9.938 1 86.56 427 GLU A O 1
ATOM 3328 N N . PRO A 1 428 ? 28.047 23.844 11.039 1 87.5 428 PRO A N 1
ATOM 3329 C CA . PRO A 1 428 ? 29.094 24.25 10.102 1 87.5 428 PRO A CA 1
ATOM 3330 C C . PRO A 1 428 ? 28.875 23.703 8.695 1 87.5 428 PRO A C 1
ATOM 3332 O O . PRO A 1 428 ? 28.406 22.578 8.531 1 87.5 428 PRO A O 1
ATOM 3335 N N . GLU A 1 429 ? 29.188 24.5 7.734 1 87.94 429 GLU A N 1
ATOM 3336 C CA . GLU A 1 429 ? 29.141 24.062 6.344 1 87.94 429 GLU A CA 1
ATOM 3337 C C . GLU A 1 429 ? 30.453 23.406 5.934 1 87.94 429 GLU A C 1
ATOM 3339 O O . GLU A 1 429 ? 31.344 24.078 5.41 1 87.94 429 GLU A O 1
ATOM 3344 N N . THR A 1 430 ? 30.562 22.203 6.184 1 91.44 430 THR A N 1
ATOM 3345 C CA . THR A 1 430 ? 31.797 21.484 5.977 1 91.44 430 THR A CA 1
ATOM 3346 C C . THR A 1 430 ? 31.531 20.078 5.438 1 91.44 430 THR A C 1
ATOM 3348 O O . THR A 1 430 ? 30.406 19.594 5.512 1 91.44 430 THR A O 1
ATOM 3351 N N . SER A 1 431 ? 32.562 19.562 4.832 1 92.81 431 SER A N 1
ATOM 3352 C CA . SER A 1 431 ? 32.5 18.172 4.375 1 92.81 431 SER A CA 1
ATOM 3353 C C . SER A 1 431 ? 33.156 17.219 5.363 1 92.81 431 SER A C 1
ATOM 3355 O O . SER A 1 431 ? 33.188 16.016 5.152 1 92.81 431 SER A O 1
ATOM 3357 N N . ASP A 1 432 ? 33.656 17.812 6.41 1 95.75 432 ASP A N 1
ATOM 3358 C CA . ASP A 1 432 ? 34.312 17 7.43 1 95.75 432 ASP A CA 1
ATOM 3359 C C . ASP A 1 432 ? 33.312 16.469 8.445 1 95.75 432 ASP A C 1
ATOM 3361 O O . ASP A 1 432 ? 32.812 17.219 9.273 1 95.75 432 ASP A O 1
ATOM 3365 N N . ILE A 1 433 ? 33.219 15.164 8.484 1 96.62 433 ILE A N 1
ATOM 3366 C CA . ILE A 1 433 ? 32.188 14.523 9.32 1 96.62 433 ILE A CA 1
ATOM 3367 C C . ILE A 1 433 ? 32.531 14.734 10.797 1 96.62 433 ILE A C 1
ATOM 3369 O O . ILE A 1 433 ? 31.656 14.852 11.641 1 96.62 433 ILE A O 1
ATOM 3373 N N . ARG A 1 434 ? 33.875 14.82 11.203 1 95.88 434 ARG A N 1
ATOM 3374 C CA . ARG A 1 434 ? 34.281 15.023 12.586 1 95.88 434 ARG A CA 1
ATOM 3375 C C . ARG A 1 434 ? 33.812 16.375 13.117 1 95.88 434 ARG A C 1
ATOM 3377 O O . ARG A 1 434 ? 33.344 16.469 14.25 1 95.88 434 ARG A O 1
ATOM 3384 N N . GLU A 1 435 ? 33.844 17.344 12.266 1 96.06 435 GLU A N 1
ATOM 3385 C CA . GLU A 1 435 ? 33.406 18.688 12.656 1 96.06 435 GLU A CA 1
ATOM 3386 C C . GLU A 1 435 ? 31.891 18.719 12.883 1 96.06 435 GLU A C 1
ATOM 3388 O O . GLU A 1 435 ? 31.422 19.375 13.805 1 96.06 435 GLU A O 1
ATOM 3393 N N . ILE A 1 436 ? 31.219 18.062 12.047 1 96.44 436 ILE A N 1
ATOM 3394 C CA . ILE A 1 436 ? 29.766 18.016 12.148 1 96.44 436 ILE A CA 1
ATOM 3395 C C . ILE A 1 436 ? 29.375 17.297 13.438 1 96.44 436 ILE A C 1
ATOM 3397 O O . ILE A 1 436 ? 28.547 17.812 14.203 1 96.44 436 ILE A O 1
ATOM 3401 N N . LEU A 1 437 ? 30 16.156 13.695 1 97.06 437 LEU A N 1
ATOM 3402 C CA . LEU A 1 437 ? 29.672 15.375 14.891 1 97.06 437 LEU A CA 1
ATOM 3403 C C . LEU A 1 437 ? 30.047 16.141 16.156 1 97.06 437 LEU A C 1
ATOM 3405 O O . LEU A 1 437 ? 29.328 16.078 17.156 1 97.06 437 LEU A O 1
ATOM 3409 N N . ASP A 1 438 ? 31.125 16.891 16.094 1 95.44 438 ASP A N 1
ATOM 3410 C CA . ASP A 1 438 ? 31.547 17.688 17.234 1 95.44 438 ASP A CA 1
ATOM 3411 C C . ASP A 1 438 ? 30.516 18.766 17.562 1 95.44 438 ASP A C 1
ATOM 3413 O O . ASP A 1 438 ? 30.234 19.031 18.734 1 95.44 438 ASP A O 1
ATOM 3417 N N . HIS A 1 439 ? 30.047 19.344 16.531 1 94.19 439 HIS A N 1
ATOM 3418 C CA . HIS A 1 439 ? 29.016 20.359 16.719 1 94.19 439 HIS A CA 1
ATOM 3419 C C . HIS A 1 439 ? 27.812 19.797 17.469 1 94.19 439 HIS A C 1
ATOM 3421 O O . HIS A 1 439 ? 27.344 20.391 18.438 1 94.19 439 HIS A O 1
ATOM 3427 N N . TYR A 1 440 ? 27.328 18.672 17.062 1 95.56 440 TYR A N 1
ATOM 3428 C CA . TYR A 1 440 ? 26.125 18.094 17.656 1 95.56 440 TYR A CA 1
ATOM 3429 C C . TYR A 1 440 ? 26.422 17.453 19 1 95.56 440 TYR A C 1
ATOM 3431 O O . TYR A 1 440 ? 25.531 17.312 19.844 1 95.56 440 TYR A O 1
ATOM 3439 N N . ALA A 1 441 ? 27.625 17.062 19.156 1 95.44 441 ALA A N 1
ATOM 3440 C CA . ALA A 1 441 ? 28.031 16.531 20.453 1 95.44 441 ALA A CA 1
ATOM 3441 C C . ALA A 1 441 ? 27.844 17.562 21.562 1 95.44 441 ALA A C 1
ATOM 3443 O O . ALA A 1 441 ? 27.531 17.203 22.703 1 95.44 441 ALA A O 1
ATOM 3444 N N . ARG A 1 442 ? 28 18.797 21.219 1 92.94 442 ARG A N 1
ATOM 3445 C CA . ARG A 1 442 ? 27.766 19.875 22.188 1 92.94 442 ARG A CA 1
ATOM 3446 C C . ARG A 1 442 ? 26.328 19.891 22.656 1 92.94 442 ARG A C 1
ATOM 3448 O O . ARG A 1 442 ? 26.016 20.438 23.719 1 92.94 442 ARG A O 1
ATOM 3455 N N . MET A 1 443 ? 25.484 19.359 21.922 1 94.19 443 MET A N 1
ATOM 3456 C CA . MET A 1 443 ? 24.078 19.234 22.281 1 94.19 443 MET A CA 1
ATOM 3457 C C . MET A 1 443 ? 23.781 17.828 22.812 1 94.19 443 MET A C 1
ATOM 3459 O O . MET A 1 443 ? 22.625 17.391 22.812 1 94.19 443 MET A O 1
ATOM 3463 N N . GLN A 1 444 ? 24.828 17.078 23.016 1 93.94 444 GLN A N 1
ATOM 3464 C CA . GLN A 1 444 ? 24.781 15.758 23.656 1 93.94 444 GLN A CA 1
ATOM 3465 C C . GLN A 1 444 ? 24.203 14.711 22.719 1 93.94 444 GLN A C 1
ATOM 3467 O O . GLN A 1 444 ? 23.5 13.805 23.141 1 93.94 444 GLN A O 1
ATOM 3472 N N . LEU A 1 445 ? 24.391 14.891 21.484 1 96.12 445 LEU A N 1
ATOM 3473 C CA . LEU A 1 445 ? 23.922 13.906 20.516 1 96.12 445 LEU A CA 1
ATOM 3474 C C . LEU A 1 445 ? 25.031 12.953 20.109 1 96.12 445 LEU A C 1
ATOM 3476 O O . LEU A 1 445 ? 26.172 13.383 19.906 1 96.12 445 LEU A O 1
ATOM 3480 N N . GLU A 1 446 ? 24.688 11.719 20.094 1 96.94 446 GLU A N 1
ATOM 3481 C CA . GLU A 1 446 ? 25.609 10.688 19.609 1 96.94 446 GLU A CA 1
ATOM 3482 C C . GLU A 1 446 ? 25.578 10.594 18.094 1 96.94 446 GLU A C 1
ATOM 3484 O O . GLU A 1 446 ? 24.641 11.07 17.453 1 96.94 446 GLU A O 1
ATOM 3489 N N . PRO A 1 447 ? 26.625 10.031 17.516 1 97.81 447 PRO A N 1
ATOM 3490 C CA . PRO A 1 447 ? 26.719 9.969 16.062 1 97.81 447 PRO A CA 1
ATOM 3491 C C . PRO A 1 447 ? 25.469 9.352 15.414 1 97.81 447 PRO A C 1
ATOM 3493 O O . PRO A 1 447 ? 24.969 9.883 14.43 1 97.81 447 PRO A O 1
ATOM 3496 N N . LYS A 1 448 ? 25 8.297 15.961 1 98.12 448 LYS A N 1
ATOM 3497 C CA . LYS A 1 448 ? 23.812 7.656 15.398 1 98.12 448 LYS A CA 1
ATOM 3498 C C . LYS A 1 448 ? 22.609 8.602 15.414 1 98.12 448 LYS A C 1
ATOM 3500 O O . LYS A 1 448 ? 21.812 8.617 14.477 1 98.12 448 LYS A O 1
ATOM 3505 N N . GLU A 1 449 ? 22.547 9.344 16.453 1 98.06 449 GLU A N 1
ATOM 3506 C CA . GLU A 1 449 ? 21.453 10.305 16.594 1 98.06 449 GLU A CA 1
ATOM 3507 C C . GLU A 1 449 ? 21.578 11.438 15.578 1 98.06 449 GLU A C 1
ATOM 3509 O O . GLU A 1 449 ? 20.562 11.922 15.062 1 98.06 449 GLU A O 1
ATOM 3514 N N . VAL A 1 450 ? 22.781 11.82 15.312 1 98 450 VAL A N 1
ATOM 3515 C CA . VAL A 1 450 ? 23.016 12.859 14.32 1 98 450 VAL A CA 1
ATOM 3516 C C . VAL A 1 450 ? 22.562 12.375 12.945 1 98 450 VAL A C 1
ATOM 3518 O O . VAL A 1 450 ? 21.891 13.109 12.219 1 98 450 VAL A O 1
ATOM 3521 N N . VAL A 1 451 ? 22.875 11.141 12.609 1 98.62 451 VAL A N 1
ATOM 3522 C CA . VAL A 1 451 ? 22.453 10.57 11.328 1 98.62 451 VAL A CA 1
ATOM 3523 C C . VAL A 1 451 ? 20.922 10.531 11.258 1 98.62 451 VAL A C 1
ATOM 3525 O O . VAL A 1 451 ? 20.344 10.867 10.227 1 98.62 451 VAL A O 1
ATOM 3528 N N . ALA A 1 452 ? 20.281 10.117 12.352 1 98.56 452 ALA A N 1
ATOM 3529 C CA . ALA A 1 452 ? 18.812 10.086 12.406 1 98.56 452 ALA A CA 1
ATOM 3530 C C . ALA A 1 452 ? 18.234 11.469 12.156 1 98.56 452 ALA A C 1
ATOM 3532 O O . ALA A 1 452 ? 17.25 11.609 11.414 1 98.56 452 ALA A O 1
ATOM 3533 N N . LEU A 1 453 ? 18.828 12.438 12.773 1 97.75 453 LEU A N 1
ATOM 3534 C CA . LEU A 1 453 ? 18.359 13.812 12.617 1 97.75 453 LEU A CA 1
ATOM 3535 C C . LEU A 1 453 ? 18.469 14.266 11.164 1 97.75 453 LEU A C 1
ATOM 3537 O O . LEU A 1 453 ? 17.594 14.953 10.656 1 97.75 453 LEU A O 1
ATOM 3541 N N . PHE A 1 454 ? 19.594 13.898 10.492 1 97.62 454 PHE A N 1
ATOM 3542 C CA . PHE A 1 454 ? 19.797 14.258 9.102 1 97.62 454 PHE A CA 1
ATOM 3543 C C . PHE A 1 454 ? 18.734 13.641 8.211 1 97.62 454 PHE A C 1
ATOM 3545 O O . PHE A 1 454 ? 18.469 14.133 7.109 1 97.62 454 PHE A O 1
ATOM 3552 N N . GLY A 1 455 ? 18.125 12.578 8.703 1 98.06 455 GLY A N 1
ATOM 3553 C CA . GLY A 1 455 ? 17.062 11.93 7.941 1 98.06 455 GLY A CA 1
ATOM 3554 C C . GLY A 1 455 ? 15.906 12.852 7.613 1 98.06 455 GLY A C 1
ATOM 3555 O O . GLY A 1 455 ? 15.164 12.617 6.66 1 98.06 455 GLY A O 1
ATOM 3556 N N . ALA A 1 456 ? 15.742 13.93 8.383 1 97.56 456 ALA A N 1
ATOM 3557 C CA . ALA A 1 456 ? 14.695 14.914 8.109 1 97.56 456 ALA A CA 1
ATOM 3558 C C . ALA A 1 456 ? 14.898 15.578 6.754 1 97.56 456 ALA A C 1
ATOM 3560 O O . ALA A 1 456 ? 13.953 16.125 6.176 1 97.56 456 ALA A O 1
ATOM 3561 N N . HIS A 1 457 ? 16.094 15.453 6.23 1 96.69 457 HIS A N 1
ATOM 3562 C CA . HIS A 1 457 ? 16.422 16.062 4.949 1 96.69 457 HIS A CA 1
ATOM 3563 C C . HIS A 1 457 ? 15.734 15.336 3.799 1 96.69 457 HIS A C 1
ATOM 3565 O O . HIS A 1 457 ? 15.773 15.789 2.654 1 96.69 457 HIS A O 1
ATOM 3571 N N . THR A 1 458 ? 15.094 14.234 4.09 1 96.94 458 THR A N 1
ATOM 3572 C CA . THR A 1 458 ? 14.234 13.633 3.074 1 96.94 458 THR A CA 1
ATOM 3573 C C . THR A 1 458 ? 13.219 14.641 2.551 1 96.94 458 THR A C 1
ATOM 3575 O O . THR A 1 458 ? 12.75 14.531 1.416 1 96.94 458 THR A O 1
ATOM 3578 N N . LEU A 1 459 ? 12.914 15.641 3.354 1 95.06 459 LEU A N 1
ATOM 3579 C CA . LEU A 1 459 ? 12.023 16.734 2.98 1 95.06 459 LEU A CA 1
ATOM 3580 C C . LEU A 1 459 ? 12.82 17.953 2.52 1 95.06 459 LEU A C 1
ATOM 3582 O O . LEU A 1 459 ? 12.258 19.031 2.346 1 95.06 459 LEU A O 1
ATOM 3586 N N . GLY A 1 460 ? 14.094 17.828 2.348 1 87.81 460 GLY A N 1
ATOM 3587 C CA . GLY A 1 460 ? 14.961 18.953 2.111 1 87.81 460 GLY A CA 1
ATOM 3588 C C . GLY A 1 460 ? 15.109 19.312 0.642 1 87.81 460 GLY A C 1
ATOM 3589 O O . GLY A 1 460 ? 14.781 18.5 -0.227 1 87.81 460 GLY A O 1
ATOM 3590 N N . GLN A 1 461 ? 15.484 20.547 0.501 1 85.31 461 GLN A N 1
ATOM 3591 C CA . GLN A 1 461 ? 15.758 21.031 -0.85 1 85.31 461 GLN A CA 1
ATOM 3592 C C . GLN A 1 461 ? 17.031 21.859 -0.885 1 85.31 461 GLN A C 1
ATOM 3594 O O . GLN A 1 461 ? 17.406 22.469 0.12 1 85.31 461 GLN A O 1
ATOM 3599 N N . GLY A 1 462 ? 17.734 21.797 -2.049 1 77.75 462 GLY A N 1
ATOM 3600 C CA . GLY A 1 462 ? 18.906 22.609 -2.289 1 77.75 462 GLY A CA 1
ATOM 3601 C C . GLY A 1 462 ? 18.781 23.484 -3.52 1 77.75 462 GLY A C 1
ATOM 3602 O O . GLY A 1 462 ? 17.672 23.875 -3.9 1 77.75 462 GLY A O 1
ATOM 3603 N N . GLU A 1 463 ? 19.891 23.891 -3.936 1 70.81 463 GLU A N 1
ATOM 3604 C CA . GLU A 1 463 ? 19.938 24.781 -5.09 1 70.81 463 GLU A CA 1
ATOM 3605 C C . GLU A 1 463 ? 19.438 24.078 -6.352 1 70.81 463 GLU A C 1
ATOM 3607 O O . GLU A 1 463 ? 18.875 24.703 -7.242 1 70.81 463 GLU A O 1
ATOM 3612 N N . ARG A 1 464 ? 19.656 22.797 -6.348 1 70.94 464 ARG A N 1
ATOM 3613 C CA . ARG A 1 464 ? 19.328 22.047 -7.555 1 70.94 464 ARG A CA 1
ATOM 3614 C C . ARG A 1 464 ? 17.969 21.359 -7.422 1 70.94 464 ARG A C 1
ATOM 3616 O O . ARG A 1 464 ? 17.656 20.438 -8.188 1 70.94 464 ARG A O 1
ATOM 3623 N N . GLY A 1 465 ? 17.297 21.75 -6.391 1 78.75 465 GLY A N 1
ATOM 3624 C CA . GLY A 1 465 ? 15.969 21.156 -6.238 1 78.75 465 GLY A CA 1
ATOM 3625 C C . GLY A 1 465 ? 15.836 20.297 -4.996 1 78.75 465 GLY A C 1
ATOM 3626 O O . GLY A 1 465 ? 16.547 20.5 -4.016 1 78.75 465 GLY A O 1
ATOM 3627 N N . ASN A 1 466 ? 14.844 19.375 -5.137 1 86 466 ASN A N 1
ATOM 3628 C CA . ASN A 1 466 ? 14.578 18.516 -3.982 1 86 466 ASN A CA 1
ATOM 3629 C C . ASN A 1 466 ? 15.648 17.438 -3.818 1 86 466 ASN A C 1
ATOM 3631 O O . ASN A 1 466 ? 16.188 16.938 -4.809 1 86 466 ASN A O 1
ATOM 3635 N N . TYR A 1 467 ? 15.93 17.062 -2.635 1 91.19 467 TYR A N 1
ATOM 3636 C CA . TYR A 1 467 ? 16.953 16.062 -2.346 1 91.19 467 TYR A CA 1
ATOM 3637 C C . TYR A 1 467 ? 16.484 14.68 -2.756 1 91.19 467 TYR A C 1
ATOM 3639 O O . TYR A 1 467 ? 17.297 13.82 -3.107 1 91.19 467 TYR A O 1
ATOM 3647 N N . THR A 1 468 ? 15.234 14.438 -2.641 1 92.19 468 THR A N 1
ATOM 3648 C CA . THR A 1 468 ? 14.664 13.141 -2.975 1 92.19 468 THR A CA 1
ATOM 3649 C C . THR A 1 468 ? 13.516 13.289 -3.969 1 92.19 468 THR A C 1
ATOM 3651 O O . THR A 1 468 ? 13.086 14.406 -4.262 1 92.19 468 THR A O 1
ATOM 3654 N N . ASP A 1 469 ? 12.984 12.195 -4.457 1 85 469 ASP A N 1
ATOM 3655 C CA . ASP A 1 469 ? 11.883 12.195 -5.414 1 85 469 ASP A CA 1
ATOM 3656 C C . ASP A 1 469 ? 10.531 12.273 -4.699 1 85 469 ASP A C 1
ATOM 3658 O O . ASP A 1 469 ? 9.492 12.375 -5.344 1 85 469 ASP A O 1
ATOM 3662 N N . THR A 1 470 ? 10.555 12.219 -3.385 1 87.81 470 THR A N 1
ATOM 3663 C CA . THR A 1 470 ? 9.344 12.32 -2.582 1 87.81 470 THR A CA 1
ATOM 3664 C C . THR A 1 470 ? 9.477 13.43 -1.539 1 87.81 470 THR A C 1
ATOM 3666 O O . THR A 1 470 ? 9.414 13.164 -0.336 1 87.81 470 THR A O 1
ATOM 3669 N N . PRO A 1 471 ? 9.539 14.617 -1.98 1 88.44 471 PRO A N 1
ATOM 3670 C CA . PRO A 1 471 ? 9.914 15.719 -1.098 1 88.44 471 PRO A CA 1
ATOM 3671 C C . PRO A 1 471 ? 8.828 16.047 -0.071 1 88.44 471 PRO A C 1
ATOM 3673 O O . PRO A 1 471 ? 9.07 16.812 0.869 1 88.44 471 PRO A O 1
ATOM 3676 N N . ASN A 1 472 ? 7.621 15.516 -0.173 1 88.69 472 ASN A N 1
ATOM 3677 C CA . ASN A 1 472 ? 6.535 15.836 0.75 1 88.69 472 ASN A CA 1
ATOM 3678 C C . ASN A 1 472 ? 6.215 14.656 1.666 1 88.69 472 ASN A C 1
ATOM 3680 O O . ASN A 1 472 ? 5.18 14.648 2.336 1 88.69 472 ASN A O 1
ATOM 3684 N N . GLU A 1 473 ? 7.074 13.672 1.612 1 92.81 473 GLU A N 1
ATOM 3685 C CA . GLU A 1 473 ? 6.871 12.484 2.428 1 92.81 473 GLU A CA 1
ATOM 3686 C C . GLU A 1 473 ? 8.062 12.234 3.35 1 92.81 473 GLU A C 1
ATOM 3688 O O . GLU A 1 473 ? 9.203 12.117 2.885 1 92.81 473 GLU A O 1
ATOM 3693 N N . PHE A 1 474 ? 7.801 12.18 4.609 1 97.12 474 PHE A N 1
ATOM 3694 C CA . PHE A 1 474 ? 8.844 11.797 5.555 1 97.12 474 PHE A CA 1
ATOM 3695 C C . PHE A 1 474 ? 9.078 10.289 5.52 1 97.12 474 PHE A C 1
ATOM 3697 O O . PHE A 1 474 ? 8.289 9.523 6.066 1 97.12 474 PHE A O 1
ATOM 3704 N N . ASN A 1 475 ? 10.086 9.891 4.871 1 96.5 475 ASN A N 1
ATOM 3705 C CA . ASN A 1 475 ? 10.469 8.492 4.715 1 96.5 475 ASN A CA 1
ATOM 3706 C C . ASN A 1 475 ? 11.984 8.32 4.684 1 96.5 475 ASN A C 1
ATOM 3708 O O . ASN A 1 475 ? 12.719 9.211 5.117 1 96.5 475 ASN A O 1
ATOM 3712 N N . ASN A 1 476 ? 12.5 7.086 4.273 1 97.75 476 ASN A N 1
ATOM 3713 C CA . ASN A 1 476 ? 13.938 6.84 4.336 1 97.75 476 ASN A CA 1
ATOM 3714 C C . ASN A 1 476 ? 14.594 6.984 2.967 1 97.75 476 ASN A C 1
ATOM 3716 O O . ASN A 1 476 ? 15.672 6.438 2.73 1 97.75 476 ASN A O 1
ATOM 3720 N N . ASP A 1 477 ? 13.922 7.656 1.99 1 96.31 477 ASP A N 1
ATOM 3721 C CA . ASP A 1 477 ? 14.469 7.832 0.647 1 96.31 477 ASP A CA 1
ATOM 3722 C C . ASP A 1 477 ? 15.773 8.617 0.683 1 96.31 477 ASP A C 1
ATOM 3724 O O . ASP A 1 477 ? 16.672 8.383 -0.133 1 96.31 477 ASP A O 1
ATOM 3728 N N . TYR A 1 478 ? 15.836 9.516 1.654 1 97.38 478 TYR A N 1
ATOM 3729 C CA . TYR A 1 478 ? 17.062 10.273 1.855 1 97.38 478 TYR A CA 1
ATOM 3730 C C . TYR A 1 478 ? 18.266 9.344 1.973 1 97.38 478 TYR A C 1
ATOM 3732 O O . TYR A 1 478 ? 19.266 9.539 1.291 1 97.38 478 TYR A O 1
ATOM 3740 N N . PHE A 1 479 ? 18.156 8.344 2.746 1 98.31 479 PHE A N 1
ATOM 3741 C CA . PHE A 1 479 ? 19.25 7.418 2.98 1 98.31 479 PHE A CA 1
ATOM 3742 C C . PHE A 1 479 ? 19.484 6.535 1.761 1 98.31 479 PHE A C 1
ATOM 3744 O O . PHE A 1 479 ? 20.641 6.242 1.412 1 98.31 479 PHE A O 1
ATOM 3751 N N . LYS A 1 480 ? 18.422 6.055 1.171 1 97.56 480 LYS A N 1
ATOM 3752 C CA . LYS A 1 480 ? 18.562 5.242 -0.036 1 97.56 480 LYS A CA 1
ATOM 3753 C C . LYS A 1 480 ? 19.312 5.996 -1.126 1 97.56 480 LYS A C 1
ATOM 3755 O O . LYS A 1 480 ? 20.219 5.445 -1.748 1 97.56 480 LYS A O 1
ATOM 3760 N N . ASP A 1 481 ? 18.922 7.246 -1.326 1 95.75 481 ASP A N 1
ATOM 3761 C CA . ASP A 1 481 ? 19.531 8.062 -2.371 1 95.75 481 ASP A CA 1
ATOM 3762 C C . ASP A 1 481 ? 21 8.367 -2.041 1 95.75 481 ASP A C 1
ATOM 3764 O O . ASP A 1 481 ? 21.844 8.406 -2.936 1 95.75 481 ASP A O 1
ATOM 3768 N N . LEU A 1 482 ? 21.234 8.586 -0.798 1 96.62 482 LEU A N 1
ATOM 3769 C CA . LEU A 1 482 ? 22.625 8.797 -0.371 1 96.62 482 LEU A CA 1
ATOM 3770 C C . LEU A 1 482 ? 23.5 7.609 -0.75 1 96.62 482 LEU A C 1
ATOM 3772 O O . LEU A 1 482 ? 24.609 7.789 -1.252 1 96.62 482 LEU A O 1
ATOM 3776 N N . LEU A 1 483 ? 23.016 6.441 -0.539 1 95.5 483 LEU A N 1
ATOM 3777 C CA . LEU A 1 483 ? 23.781 5.234 -0.816 1 95.5 483 LEU A CA 1
ATOM 3778 C C . LEU A 1 483 ? 23.844 4.961 -2.314 1 95.5 483 LEU A C 1
ATOM 3780 O O . LEU A 1 483 ? 24.859 4.477 -2.82 1 95.5 483 LEU A O 1
ATOM 3784 N N . TYR A 1 484 ? 22.781 5.23 -3 1 93.56 484 TYR A N 1
ATOM 3785 C CA . TYR A 1 484 ? 22.656 4.863 -4.406 1 93.56 484 TYR A CA 1
ATOM 3786 C C . TYR A 1 484 ? 23.578 5.699 -5.277 1 93.56 484 TYR A C 1
ATOM 3788 O O . TYR A 1 484 ? 24.312 5.16 -6.113 1 93.56 484 TYR A O 1
ATOM 3796 N N . ASP A 1 485 ? 23.547 7.047 -5.055 1 91.5 485 ASP A N 1
ATOM 3797 C CA . ASP A 1 485 ? 24.328 7.879 -5.969 1 91.5 485 ASP A CA 1
ATOM 3798 C C . ASP A 1 485 ? 25.25 8.82 -5.199 1 91.5 485 ASP A C 1
ATOM 3800 O O . ASP A 1 485 ? 25.766 9.781 -5.762 1 91.5 485 ASP A O 1
ATOM 3804 N N . GLY A 1 486 ? 25.359 8.586 -3.947 1 91.69 486 GLY A N 1
ATOM 3805 C CA . GLY A 1 486 ? 26.25 9.391 -3.141 1 91.69 486 GLY A CA 1
ATOM 3806 C C . GLY A 1 486 ? 25.656 10.727 -2.734 1 91.69 486 GLY A C 1
ATOM 3807 O O . GLY A 1 486 ? 26.391 11.633 -2.316 1 91.69 486 GLY A O 1
ATOM 3808 N N . GLY A 1 487 ? 24.375 10.875 -2.965 1 91.62 487 GLY A N 1
ATOM 3809 C CA . GLY A 1 487 ? 23.734 12.117 -2.592 1 91.62 487 GLY A CA 1
ATOM 3810 C C . GLY A 1 487 ? 24.047 13.266 -3.537 1 91.62 487 GLY A C 1
ATOM 3811 O O . GLY A 1 487 ? 24.312 14.383 -3.096 1 91.62 487 GLY A O 1
ATOM 3812 N N . THR A 1 488 ? 24 13.016 -4.75 1 90.94 488 THR A N 1
ATOM 3813 C CA . THR A 1 488 ? 24.406 13.992 -5.758 1 90.94 488 THR A CA 1
ATOM 3814 C C . THR A 1 488 ? 23.547 15.242 -5.68 1 90.94 488 THR A C 1
ATOM 3816 O O . THR A 1 488 ? 24.016 16.344 -5.969 1 90.94 488 THR A O 1
ATOM 3819 N N . ARG A 1 489 ? 22.312 15.109 -5.23 1 90.62 489 ARG A N 1
ATOM 3820 C CA . ARG A 1 489 ? 21.391 16.234 -5.137 1 90.62 489 ARG A CA 1
ATOM 3821 C C . ARG A 1 489 ? 21.469 16.891 -3.758 1 90.62 489 ARG A C 1
ATOM 3823 O O . ARG A 1 489 ? 20.812 17.906 -3.512 1 90.62 489 ARG A O 1
ATOM 3830 N N . MET A 1 490 ? 22.25 16.297 -2.869 1 93.88 490 MET A N 1
ATOM 3831 C CA . MET A 1 490 ? 22.234 16.719 -1.472 1 93.88 490 MET A CA 1
ATOM 3832 C C . MET A 1 490 ? 23.422 17.609 -1.158 1 93.88 490 MET A C 1
ATOM 3834 O O . MET A 1 490 ? 24.266 17.859 -2.021 1 93.88 490 MET A O 1
ATOM 3838 N N . SER A 1 491 ? 23.453 18.25 -0.018 1 92.62 491 SER A N 1
ATOM 3839 C CA . SER A 1 491 ? 24.5 19.172 0.381 1 92.62 491 SER A CA 1
ATOM 3840 C C . SER A 1 491 ? 25.797 18.438 0.711 1 92.62 491 SER A C 1
ATOM 3842 O O . SER A 1 491 ? 25.797 17.219 0.859 1 92.62 491 SER A O 1
ATOM 3844 N N . VAL A 1 492 ? 26.812 19.172 0.816 1 93.5 492 VAL A N 1
ATOM 3845 C CA . VAL A 1 492 ? 28.125 18.594 1.132 1 93.5 492 VAL A CA 1
ATOM 3846 C C . VAL A 1 492 ? 28.094 17.969 2.527 1 93.5 492 VAL A C 1
ATOM 3848 O O . VAL A 1 492 ? 28.75 16.969 2.781 1 93.5 492 VAL A O 1
ATOM 3851 N N . ARG A 1 493 ? 27.391 18.547 3.439 1 93.88 493 ARG A N 1
ATOM 3852 C CA . ARG A 1 493 ? 27.266 18.031 4.793 1 93.88 493 ARG A CA 1
ATOM 3853 C C . ARG A 1 493 ? 26.594 16.656 4.793 1 93.88 493 ARG A C 1
ATOM 3855 O O . ARG A 1 493 ? 27 15.766 5.543 1 93.88 493 ARG A O 1
ATOM 3862 N N . ASP A 1 494 ? 25.578 16.516 3.961 1 95.62 494 ASP A N 1
ATOM 3863 C CA . ASP A 1 494 ? 24.875 15.242 3.85 1 95.62 494 ASP A CA 1
ATOM 3864 C C . ASP A 1 494 ? 25.797 14.141 3.338 1 95.62 494 ASP A C 1
ATOM 3866 O O . ASP A 1 494 ? 25.797 13.031 3.873 1 95.62 494 ASP A O 1
ATOM 3870 N N . ARG A 1 495 ? 26.547 14.492 2.348 1 96.25 495 ARG A N 1
ATOM 3871 C CA . ARG A 1 495 ? 27.438 13.523 1.726 1 96.25 495 ARG A CA 1
ATOM 3872 C C . ARG A 1 495 ? 28.547 13.094 2.689 1 96.25 495 ARG A C 1
ATOM 3874 O O . ARG A 1 495 ? 29.062 11.977 2.598 1 96.25 495 ARG A O 1
ATOM 3881 N N . ALA A 1 496 ? 28.859 13.961 3.613 1 97.06 496 ALA A N 1
ATOM 3882 C CA . ALA A 1 496 ? 29.906 13.695 4.598 1 97.06 496 ALA A CA 1
ATOM 3883 C C . ALA A 1 496 ? 29.562 12.477 5.449 1 97.06 496 ALA A C 1
ATOM 3885 O O . ALA A 1 496 ? 30.453 11.828 6.012 1 97.06 496 ALA A O 1
ATOM 3886 N N . LEU A 1 497 ? 28.297 12.125 5.566 1 97.31 497 LEU A N 1
ATOM 3887 C CA . LEU A 1 497 ? 27.859 10.992 6.367 1 97.31 497 LEU A CA 1
ATOM 3888 C C . LEU A 1 497 ? 28.469 9.695 5.844 1 97.31 497 LEU A C 1
ATOM 3890 O O . LEU A 1 497 ? 28.594 8.719 6.586 1 97.31 497 LEU A O 1
ATOM 3894 N N . LEU A 1 498 ? 28.859 9.672 4.566 1 96.75 498 LEU A N 1
ATOM 3895 C CA . LEU A 1 498 ? 29.391 8.461 3.939 1 96.75 498 LEU A CA 1
ATOM 3896 C C . LEU A 1 498 ? 30.891 8.352 4.148 1 96.75 498 LEU A C 1
ATOM 3898 O O . LEU A 1 498 ? 31.5 7.336 3.803 1 96.75 498 LEU A O 1
ATOM 3902 N N . SER A 1 499 ? 31.469 9.32 4.75 1 95.88 499 SER A N 1
ATOM 3903 C CA . SER A 1 499 ? 32.938 9.383 4.836 1 95.88 499 SER A CA 1
ATOM 3904 C C . SER A 1 499 ? 33.438 8.586 6.031 1 95.88 499 SER A C 1
ATOM 3906 O O . SER A 1 499 ? 34.594 8.188 6.062 1 95.88 499 SER A O 1
ATOM 3908 N N . SER A 1 500 ? 32.625 8.438 7.047 1 95.56 500 SER A N 1
ATOM 3909 C CA . SER A 1 500 ? 33 7.633 8.211 1 95.56 500 SER A CA 1
ATOM 3910 C C . SER A 1 500 ? 32.281 6.281 8.188 1 95.56 500 SER A C 1
ATOM 3912 O O . SER A 1 500 ? 31.109 6.195 7.82 1 95.56 500 SER A O 1
ATOM 3914 N N . GLU A 1 501 ? 33 5.254 8.648 1 94.19 501 GLU A N 1
ATOM 3915 C CA . GLU A 1 501 ? 32.438 3.91 8.656 1 94.19 501 GLU A CA 1
ATOM 3916 C C . GLU A 1 501 ? 31.234 3.834 9.586 1 94.19 501 GLU A C 1
ATOM 3918 O O . GLU A 1 501 ? 30.234 3.168 9.273 1 94.19 501 GLU A O 1
ATOM 3923 N N . ASP A 1 502 ? 31.328 4.508 10.695 1 95.5 502 ASP A N 1
ATOM 3924 C CA . ASP A 1 502 ? 30.266 4.457 11.688 1 95.5 502 ASP A CA 1
ATOM 3925 C C . ASP A 1 502 ? 28.984 5.105 11.156 1 95.5 502 ASP A C 1
ATOM 3927 O O . ASP A 1 502 ? 27.906 4.527 11.25 1 95.5 502 ASP A O 1
ATOM 3931 N N . THR A 1 503 ? 29.094 6.297 10.664 1 97.75 503 THR A N 1
ATOM 3932 C CA . THR A 1 503 ? 27.922 6.984 10.141 1 97.75 503 THR A CA 1
ATOM 3933 C C . THR A 1 503 ? 27.391 6.285 8.898 1 97.75 503 THR A C 1
ATOM 3935 O O . THR A 1 503 ? 26.172 6.223 8.68 1 97.75 503 THR A O 1
ATOM 3938 N N . LYS A 1 504 ? 28.297 5.758 8.086 1 96.69 504 LYS A N 1
ATOM 3939 C CA . LYS A 1 504 ? 27.891 5.035 6.887 1 96.69 504 LYS A CA 1
ATOM 3940 C C . LYS A 1 504 ? 27.094 3.785 7.238 1 96.69 504 LYS A C 1
ATOM 3942 O O . LYS A 1 504 ? 26.109 3.457 6.559 1 96.69 504 LYS A O 1
ATOM 3947 N N . ARG A 1 505 ? 27.547 3.115 8.219 1 96 505 ARG A N 1
ATOM 3948 C CA . ARG A 1 505 ? 26.844 1.933 8.68 1 96 505 ARG A CA 1
ATOM 3949 C C . ARG A 1 505 ? 25.422 2.289 9.117 1 96 505 ARG A C 1
ATOM 3951 O O . ARG A 1 505 ? 24.469 1.561 8.82 1 96 505 ARG A O 1
ATOM 3958 N N . THR A 1 506 ? 25.234 3.379 9.867 1 98 506 THR A N 1
ATOM 3959 C CA . THR A 1 506 ? 23.922 3.832 10.312 1 98 506 THR A CA 1
ATOM 3960 C C . THR A 1 506 ? 23.047 4.23 9.117 1 98 506 THR A C 1
ATOM 3962 O O . THR A 1 506 ? 21.859 3.941 9.094 1 98 506 THR A O 1
ATOM 3965 N N . VAL A 1 507 ? 23.688 4.898 8.164 1 98.31 507 VAL A N 1
ATOM 3966 C CA . VAL A 1 507 ? 22.984 5.266 6.945 1 98.31 507 VAL A CA 1
ATOM 3967 C C . VAL A 1 507 ? 22.438 4.016 6.266 1 98.31 507 VAL A C 1
ATOM 3969 O O . VAL A 1 507 ? 21.281 3.988 5.844 1 98.31 507 VAL A O 1
ATOM 3972 N N . LEU A 1 508 ? 23.25 3.008 6.199 1 97.19 508 LEU A N 1
ATOM 3973 C CA . LEU A 1 508 ? 22.844 1.745 5.59 1 97.19 508 LEU A CA 1
ATOM 3974 C C . LEU A 1 508 ? 21.703 1.11 6.371 1 97.19 508 LEU A C 1
ATOM 3976 O O . LEU A 1 508 ? 20.734 0.635 5.781 1 97.19 508 LEU A O 1
ATOM 3980 N N . GLU A 1 509 ? 21.812 1.094 7.641 1 97.12 509 GLU A N 1
ATOM 3981 C CA . GLU A 1 509 ? 20.766 0.531 8.492 1 97.12 509 GLU A CA 1
ATOM 3982 C C . GLU A 1 509 ? 19.422 1.219 8.258 1 97.12 509 GLU A C 1
ATOM 3984 O O . GLU A 1 509 ? 18.406 0.553 8.102 1 97.12 509 GLU A O 1
ATOM 3989 N N . TYR A 1 510 ? 19.438 2.547 8.219 1 98.25 510 TYR A N 1
ATOM 3990 C CA . TYR A 1 510 ? 18.203 3.318 8.047 1 98.25 510 TYR A CA 1
ATOM 3991 C C . TYR A 1 510 ? 17.656 3.156 6.641 1 98.25 510 TYR A C 1
ATOM 3993 O O . TYR A 1 510 ? 16.438 3.236 6.434 1 98.25 510 TYR A O 1
ATOM 4001 N N . ALA A 1 511 ? 18.516 2.898 5.684 1 97.69 511 ALA A N 1
ATOM 4002 C CA . ALA A 1 511 ? 18.078 2.699 4.305 1 97.69 511 ALA A CA 1
ATOM 4003 C C . ALA A 1 511 ? 17.328 1.377 4.148 1 97.69 511 ALA A C 1
ATOM 4005 O O . ALA A 1 511 ? 16.406 1.273 3.352 1 97.69 511 ALA A O 1
ATOM 4006 N N . VAL A 1 512 ? 17.781 0.396 4.957 1 95.88 512 VAL A N 1
ATOM 4007 C CA . VAL A 1 512 ? 17.219 -0.938 4.742 1 95.88 512 VAL A CA 1
ATOM 4008 C C . VAL A 1 512 ? 16.156 -1.229 5.785 1 95.88 512 VAL A C 1
ATOM 4010 O O . VAL A 1 512 ? 15.297 -2.098 5.582 1 95.88 512 VAL A O 1
ATOM 4013 N N . ARG A 1 513 ? 16.188 -0.491 6.898 1 95.38 513 ARG A N 1
ATOM 4014 C CA . ARG A 1 513 ? 15.211 -0.666 7.961 1 95.38 513 ARG A CA 1
ATOM 4015 C C . ARG A 1 513 ? 14.562 0.666 8.336 1 95.38 513 ARG A C 1
ATOM 4017 O O . ARG A 1 513 ? 14.938 1.281 9.336 1 95.38 513 ARG A O 1
ATOM 4024 N N . PRO A 1 514 ? 13.547 1.068 7.605 1 96.31 514 PRO A N 1
ATOM 4025 C CA . PRO A 1 514 ? 12.914 2.363 7.871 1 96.31 514 PRO A CA 1
ATOM 4026 C C . PRO A 1 514 ? 12.328 2.455 9.281 1 96.31 514 PRO A C 1
ATOM 4028 O O . PRO A 1 514 ? 12.297 3.539 9.867 1 96.31 514 PRO A O 1
ATOM 4031 N N . GLU A 1 515 ? 11.898 1.318 9.883 1 95.31 515 GLU A N 1
ATOM 4032 C CA . GLU A 1 515 ? 11.32 1.328 11.219 1 95.31 515 GLU A CA 1
ATOM 4033 C C . GLU A 1 515 ? 12.344 1.767 12.258 1 95.31 515 GLU A C 1
ATOM 4035 O O . GLU A 1 515 ? 12 2.443 13.234 1 95.31 515 GLU A O 1
ATOM 4040 N N . ARG A 1 516 ? 13.523 1.401 12.055 1 96.94 516 ARG A N 1
ATOM 4041 C CA . ARG A 1 516 ? 14.586 1.812 12.961 1 96.94 516 ARG A CA 1
ATOM 4042 C C . ARG A 1 516 ? 14.859 3.309 12.844 1 96.94 516 ARG A C 1
ATOM 4044 O O . ARG A 1 516 ? 15.062 3.986 13.859 1 96.94 516 ARG A O 1
ATOM 4051 N N . PHE A 1 517 ? 14.844 3.738 11.609 1 98.12 517 PHE A N 1
ATOM 4052 C CA . PHE A 1 517 ? 15.008 5.168 11.383 1 98.12 517 PHE A CA 1
ATOM 4053 C C . PHE A 1 517 ? 13.922 5.961 12.109 1 98.12 517 PHE A C 1
ATOM 4055 O O . PHE A 1 517 ? 14.219 6.91 12.836 1 98.12 517 PHE A O 1
ATOM 4062 N N . PHE A 1 518 ? 12.703 5.566 11.938 1 98.38 518 PHE A N 1
ATOM 4063 C CA . PHE A 1 518 ? 11.586 6.285 12.531 1 98.38 518 PHE A CA 1
ATOM 4064 C C . PHE A 1 518 ? 11.688 6.293 14.055 1 98.38 518 PHE A C 1
ATOM 4066 O O . PHE A 1 518 ? 11.469 7.328 14.688 1 98.38 518 PHE A O 1
ATOM 4073 N N . SER A 1 519 ? 12.016 5.168 14.57 1 97.75 519 SER A N 1
ATOM 4074 C CA . SER A 1 519 ? 12.156 5.055 16.016 1 97.75 519 SER A CA 1
ATOM 4075 C C . SER A 1 519 ? 13.281 5.949 16.547 1 97.75 519 SER A C 1
ATOM 4077 O O . SER A 1 519 ? 13.086 6.699 17.5 1 97.75 519 SER A O 1
ATOM 4079 N N . ASP A 1 520 ? 14.398 5.871 15.883 1 98.31 520 ASP A N 1
ATOM 4080 C CA . ASP A 1 520 ? 15.555 6.652 16.328 1 98.31 520 ASP A CA 1
ATOM 4081 C C . ASP A 1 520 ? 15.312 8.148 16.125 1 98.31 520 ASP A C 1
ATOM 4083 O O . ASP A 1 520 ? 15.758 8.961 16.938 1 98.31 520 ASP A O 1
ATOM 4087 N N . PHE A 1 521 ? 14.672 8.516 15.055 1 98.5 521 PHE A N 1
ATOM 4088 C CA . PHE A 1 521 ? 14.383 9.93 14.828 1 98.5 521 PHE A CA 1
ATOM 4089 C C . PHE A 1 521 ? 13.469 10.477 15.914 1 98.5 521 PHE A C 1
ATOM 4091 O O . PHE A 1 521 ? 13.695 11.578 16.422 1 98.5 521 PHE A O 1
ATOM 4098 N N . SER A 1 522 ? 12.406 9.727 16.203 1 97.75 522 SER A N 1
ATOM 4099 C CA . SER A 1 522 ? 11.492 10.148 17.25 1 97.75 522 SER A CA 1
ATOM 4100 C C . SER A 1 522 ? 12.227 10.383 18.562 1 97.75 522 SER A C 1
ATOM 4102 O O . SER A 1 522 ? 11.977 11.367 19.266 1 97.75 522 SER A O 1
ATOM 4104 N N . ALA A 1 523 ? 13.094 9.477 18.859 1 96.38 523 ALA A N 1
ATOM 4105 C CA . ALA A 1 523 ? 13.852 9.562 20.109 1 96.38 523 ALA A CA 1
ATOM 4106 C C . ALA A 1 523 ? 14.758 10.789 20.125 1 96.38 523 ALA A C 1
ATOM 4108 O O . ALA A 1 523 ? 14.812 11.516 21.109 1 96.38 523 ALA A O 1
ATOM 4109 N N . VAL A 1 524 ? 15.453 11.031 19.078 1 97 524 VAL A N 1
ATOM 4110 C CA . VAL A 1 524 ? 16.422 12.125 19.062 1 97 524 VAL A CA 1
ATOM 4111 C C . VAL A 1 524 ? 15.688 13.469 19.016 1 97 524 VAL A C 1
ATOM 4113 O O . VAL A 1 524 ? 16.141 14.445 19.609 1 97 524 VAL A O 1
ATOM 4116 N N . TYR A 1 525 ? 14.641 13.578 18.25 1 96.81 525 TYR A N 1
ATOM 4117 C CA . TYR A 1 525 ? 13.867 14.812 18.25 1 96.81 525 TYR A CA 1
ATOM 4118 C C . TYR A 1 525 ? 13.383 15.164 19.641 1 96.81 525 TYR A C 1
ATOM 4120 O O . TYR A 1 525 ? 13.484 16.312 20.078 1 96.81 525 TYR A O 1
ATOM 4128 N N . SER A 1 526 ? 12.859 14.148 20.297 1 94.38 526 SER A N 1
ATOM 4129 C CA . SER A 1 526 ? 12.398 14.352 21.672 1 94.38 526 SER A CA 1
ATOM 4130 C C . SER A 1 526 ? 13.531 14.812 22.578 1 94.38 526 SER A C 1
ATOM 4132 O O . SER A 1 526 ? 13.352 15.711 23.406 1 94.38 526 SER A O 1
ATOM 4134 N N . LYS A 1 527 ? 14.625 14.18 22.422 1 92.38 527 LYS A N 1
ATOM 4135 C CA . LYS A 1 527 ? 15.805 14.555 23.203 1 92.38 527 LYS A CA 1
ATOM 4136 C C . LYS A 1 527 ? 16.219 15.992 22.906 1 92.38 527 LYS A C 1
ATOM 4138 O O . LYS A 1 527 ? 16.531 16.75 23.828 1 92.38 527 LYS A O 1
ATOM 4143 N N . LEU A 1 528 ? 16.219 16.359 21.703 1 92.94 528 LEU A N 1
ATOM 4144 C CA . LEU A 1 528 ? 16.656 17.688 21.25 1 92.94 528 LEU A CA 1
ATOM 4145 C C . LEU A 1 528 ? 15.758 18.781 21.828 1 92.94 528 LEU A C 1
ATOM 4147 O O . LEU A 1 528 ? 16.25 19.781 22.328 1 92.94 528 LEU A O 1
ATOM 4151 N N . VAL A 1 529 ? 14.477 18.578 21.781 1 92.56 529 VAL A N 1
ATOM 4152 C CA . VAL A 1 529 ? 13.562 19.641 22.203 1 92.56 529 VAL A CA 1
ATOM 4153 C C . VAL A 1 529 ? 13.43 19.641 23.719 1 92.56 529 VAL A C 1
ATOM 4155 O O . VAL A 1 529 ? 12.992 20.625 24.312 1 92.56 529 VAL A O 1
ATOM 4158 N N . ARG A 1 530 ? 13.734 18.547 24.328 1 87.38 530 ARG A N 1
ATOM 4159 C CA . ARG A 1 530 ? 13.719 18.5 25.797 1 87.38 530 ARG A CA 1
ATOM 4160 C C . ARG A 1 530 ? 14.891 19.281 26.375 1 87.38 530 ARG A C 1
ATOM 4162 O O . ARG A 1 530 ? 14.758 19.906 27.438 1 87.38 530 ARG A O 1
ATOM 4169 N N . GLY A 1 531 ? 15.922 19.297 25.797 1 79.69 531 GLY A N 1
ATOM 4170 C CA . GLY A 1 531 ? 17.094 20.047 26.25 1 79.69 531 GLY A CA 1
ATOM 4171 C C . GLY A 1 531 ? 17.781 19.391 27.438 1 79.69 531 GLY A C 1
ATOM 4172 O O . GLY A 1 531 ? 17.672 18.188 27.641 1 79.69 531 GLY A O 1
ATOM 4173 N N . LYS A 1 532 ? 18.719 20.062 28.125 1 68.25 532 LYS A N 1
ATOM 4174 C CA . LYS A 1 532 ? 19.578 19.609 29.219 1 68.25 532 LYS A CA 1
ATOM 4175 C C . LYS A 1 532 ? 18.766 19.25 30.453 1 68.25 532 LYS A C 1
ATOM 4177 O O . LYS A 1 532 ? 19.188 18.422 31.266 1 68.25 532 LYS A O 1
ATOM 4182 N N . ASN A 1 533 ? 17.656 19.859 30.781 1 54.75 533 ASN A N 1
ATOM 4183 C CA . ASN A 1 533 ? 17.109 19.844 32.125 1 54.75 533 ASN A CA 1
ATOM 4184 C C . ASN A 1 533 ? 16.734 18.422 32.562 1 54.75 533 ASN A C 1
ATOM 4186 O O . ASN A 1 533 ? 16.734 18.109 33.75 1 54.75 533 ASN A O 1
ATOM 4190 N N . GLU A 1 534 ? 15.883 17.578 31.891 1 49.97 534 GLU A N 1
ATOM 4191 C CA . GLU A 1 534 ? 15.18 16.578 32.688 1 49.97 534 GLU A CA 1
ATOM 4192 C C . GLU A 1 534 ? 16.031 15.336 32.875 1 49.97 534 GLU A C 1
ATOM 4194 O O . GLU A 1 534 ? 15.828 14.32 32.219 1 49.97 534 GLU A O 1
ATOM 4199 N N . THR A 1 535 ? 17.234 15.391 33.094 1 40.72 535 THR A N 1
ATOM 4200 C CA . THR A 1 535 ? 17.828 14.094 33.438 1 40.72 535 THR A CA 1
ATOM 4201 C C . THR A 1 535 ? 17.016 13.414 34.531 1 40.72 535 THR A C 1
ATOM 4203 O O . THR A 1 535 ? 17.297 12.273 34.906 1 40.72 535 THR A O 1
ATOM 4206 N N . SER A 1 536 ? 16.719 14.156 35.719 1 36.97 536 SER A N 1
ATOM 4207 C CA . SER A 1 536 ? 16.453 13.258 36.844 1 36.97 536 SER A CA 1
ATOM 4208 C C . SER A 1 536 ? 15.141 12.5 36.625 1 36.97 536 SER A C 1
ATOM 4210 O O . SER A 1 536 ? 14.086 13.109 36.469 1 36.97 536 SER A O 1
ATOM 4212 N N . PRO A 1 537 ? 15.18 11.328 36.188 1 37.19 537 PRO A N 1
ATOM 4213 C CA . PRO A 1 537 ? 13.953 10.531 36.125 1 37.19 537 PRO A CA 1
ATOM 4214 C C . PRO A 1 537 ? 13.078 10.703 37.375 1 37.19 537 PRO A C 1
ATOM 4216 O O . PRO A 1 537 ? 13.586 10.992 38.438 1 37.19 537 PRO A O 1
ATOM 4219 N N . PRO A 1 538 ? 11.828 11.125 37.312 1 32.81 538 PRO A N 1
ATOM 4220 C CA . PRO A 1 538 ? 11.125 11.031 38.594 1 32.81 538 PRO A CA 1
ATOM 4221 C C . PRO A 1 538 ? 11.422 9.727 39.344 1 32.81 538 PRO A C 1
ATOM 4223 O O . PRO A 1 538 ? 11.547 8.672 38.719 1 32.81 538 PRO A O 1
ATOM 4226 N N . THR A 1 539 ? 12.266 9.75 40.406 1 30.34 539 THR A N 1
ATOM 4227 C CA . THR A 1 539 ? 12.43 8.664 41.375 1 30.34 539 THR A CA 1
ATOM 4228 C C . THR A 1 539 ? 11.086 8.016 41.688 1 30.34 539 THR A C 1
ATOM 4230 O O . THR A 1 539 ? 10.086 8.703 41.875 1 30.34 539 THR A O 1
ATOM 4233 N N . ASP A 1 540 ? 10.883 6.785 41.281 1 28.09 540 ASP A N 1
ATOM 4234 C CA . ASP A 1 540 ? 9.797 5.895 41.688 1 28.09 540 ASP A CA 1
ATOM 4235 C C . ASP A 1 540 ? 9.438 6.082 43.156 1 28.09 540 ASP A C 1
ATOM 4237 O O . ASP A 1 540 ? 10.305 5.957 44.031 1 28.09 540 ASP A O 1
ATOM 4241 N N . PRO A 1 541 ? 8.469 6.977 43.531 1 28.28 541 PRO A N 1
ATOM 4242 C CA . PRO A 1 541 ? 8.062 6.789 44.938 1 28.28 541 PRO A CA 1
ATOM 4243 C C . PRO A 1 541 ? 7.754 5.332 45.281 1 28.28 541 PRO A C 1
ATOM 4245 O O . PRO A 1 541 ? 6.891 4.723 44.625 1 28.28 541 PRO A O 1
ATOM 4248 N N . GLU A 1 542 ? 8.656 4.461 45.531 1 23 542 GLU A N 1
ATOM 4249 C CA . GLU A 1 542 ? 8.305 3.176 46.125 1 23 542 GLU A CA 1
ATOM 4250 C C . GLU A 1 542 ? 7.301 3.352 47.25 1 23 542 GLU A C 1
ATOM 4252 O O . GLU A 1 542 ? 6.469 2.477 47.5 1 23 542 GLU A O 1
ATOM 4257 N N . ARG A 1 543 ? 7.664 4.281 48.375 1 22.34 543 ARG A N 1
ATOM 4258 C CA . ARG A 1 543 ? 7.09 3.924 49.656 1 22.34 543 ARG A CA 1
ATOM 4259 C C . ARG A 1 543 ? 5.645 4.398 49.781 1 22.34 543 ARG A C 1
ATOM 4261 O O . ARG A 1 543 ? 5.316 5.512 49.344 1 22.34 543 ARG A O 1
ATOM 4268 N N . MET B 1 1 ? 13.664 36.969 -25.203 1 87.44 1 MET B N 1
ATOM 4269 C CA . MET B 1 1 ? 12.281 37.25 -24.844 1 87.44 1 MET B CA 1
ATOM 4270 C C . MET B 1 1 ? 12.062 37.125 -23.344 1 87.44 1 MET B C 1
ATOM 4272 O O . MET B 1 1 ? 12.797 36.406 -22.672 1 87.44 1 MET B O 1
ATOM 4276 N N . LEU B 1 2 ? 11.094 37.906 -22.922 1 90.12 2 LEU B N 1
ATOM 4277 C CA . LEU B 1 2 ? 10.758 37.938 -21.5 1 90.12 2 LEU B CA 1
ATOM 4278 C C . LEU B 1 2 ? 9.398 37.281 -21.25 1 90.12 2 LEU B C 1
ATOM 4280 O O . LEU B 1 2 ? 8.406 37.656 -21.891 1 90.12 2 LEU B O 1
ATOM 4284 N N . ILE B 1 3 ? 9.445 36.25 -20.5 1 89.44 3 ILE B N 1
ATOM 4285 C CA . ILE B 1 3 ? 8.211 35.594 -20.078 1 89.44 3 ILE B CA 1
ATOM 4286 C C . ILE B 1 3 ? 7.984 35.844 -18.594 1 89.44 3 ILE B C 1
ATOM 4288 O O . ILE B 1 3 ? 8.812 35.469 -17.766 1 89.44 3 ILE B O 1
ATOM 4292 N N . LEU B 1 4 ? 6.926 36.469 -18.312 1 87.56 4 LEU B N 1
ATOM 4293 C CA . LEU B 1 4 ? 6.598 36.75 -16.922 1 87.56 4 LEU B CA 1
ATOM 4294 C C . LEU B 1 4 ? 5.426 35.906 -16.469 1 87.56 4 LEU B C 1
ATOM 4296 O O . LEU B 1 4 ? 4.328 36 -17.016 1 87.56 4 LEU B O 1
ATOM 4300 N N . PHE B 1 5 ? 5.629 35.031 -15.531 1 83.25 5 PHE B N 1
ATOM 4301 C CA . PHE B 1 5 ? 4.551 34.375 -14.82 1 83.25 5 PHE B CA 1
ATOM 4302 C C . PHE B 1 5 ? 4.125 35.156 -13.594 1 83.25 5 PHE B C 1
ATOM 4304 O O . PHE B 1 5 ? 4.914 35.344 -12.664 1 83.25 5 PHE B O 1
ATOM 4311 N N . GLU B 1 6 ? 2.949 35.594 -13.648 1 78.88 6 GLU B N 1
ATOM 4312 C CA . GLU B 1 6 ? 2.465 36.438 -12.555 1 78.88 6 GLU B CA 1
ATOM 4313 C C . GLU B 1 6 ? 2.682 35.75 -11.203 1 78.88 6 GLU B C 1
ATOM 4315 O O . GLU B 1 6 ? 2.396 34.562 -11.039 1 78.88 6 GLU B O 1
ATOM 4320 N N . ASN B 1 7 ? 3.193 36.438 -10.195 1 65.56 7 ASN B N 1
ATOM 4321 C CA . ASN B 1 7 ? 3.426 36.031 -8.812 1 65.56 7 ASN B CA 1
ATOM 4322 C C . ASN B 1 7 ? 4.562 35.031 -8.711 1 65.56 7 ASN B C 1
ATOM 4324 O O . ASN B 1 7 ? 4.664 34.312 -7.719 1 65.56 7 ASN B O 1
ATOM 4328 N N . ASP B 1 8 ? 5.258 34.812 -9.797 1 73.94 8 ASP B N 1
ATOM 4329 C CA . ASP B 1 8 ? 6.445 33.938 -9.758 1 73.94 8 ASP B CA 1
ATOM 4330 C C . ASP B 1 8 ? 7.676 34.719 -10.25 1 73.94 8 ASP B C 1
ATOM 4332 O O . ASP B 1 8 ? 8.062 35.719 -9.664 1 73.94 8 ASP B O 1
ATOM 4336 N N . ARG B 1 9 ? 8.328 34.312 -11.312 1 75.12 9 ARG B N 1
ATOM 4337 C CA . ARG B 1 9 ? 9.555 35 -11.727 1 75.12 9 ARG B CA 1
ATOM 4338 C C . ARG B 1 9 ? 9.523 35.312 -13.211 1 75.12 9 ARG B C 1
ATOM 4340 O O . ARG B 1 9 ? 8.68 34.812 -13.953 1 75.12 9 ARG B O 1
ATOM 4347 N N . GLU B 1 10 ? 10.305 36.406 -13.484 1 83.06 10 GLU B N 1
ATOM 4348 C CA . GLU B 1 10 ? 10.562 36.781 -14.875 1 83.06 10 GLU B CA 1
ATOM 4349 C C . GLU B 1 10 ? 11.703 35.969 -15.469 1 83.06 10 GLU B C 1
ATOM 4351 O O . GLU B 1 10 ? 12.758 35.844 -14.852 1 83.06 10 GLU B O 1
ATOM 4356 N N . ILE B 1 11 ? 11.359 35.344 -16.562 1 85.56 11 ILE B N 1
ATOM 4357 C CA . ILE B 1 11 ? 12.336 34.469 -17.203 1 85.56 11 ILE B CA 1
ATOM 4358 C C . ILE B 1 11 ? 12.797 35.094 -18.516 1 85.56 11 ILE B C 1
ATOM 4360 O O . ILE B 1 11 ? 11.977 35.406 -19.375 1 85.56 11 ILE B O 1
ATOM 4364 N N . SER B 1 12 ? 14.062 35.344 -18.594 1 87.06 12 SER B N 1
ATOM 4365 C CA . SER B 1 12 ? 14.656 35.75 -19.859 1 87.06 12 SER B CA 1
ATOM 4366 C C . SER B 1 12 ? 15.211 34.531 -20.609 1 87.06 12 SER B C 1
ATOM 4368 O O . SER B 1 12 ? 16.156 33.906 -20.156 1 87.06 12 SER B O 1
ATOM 4370 N N . ILE B 1 13 ? 14.57 34.156 -21.625 1 82 13 ILE B N 1
ATOM 4371 C CA . ILE B 1 13 ? 15 32.938 -22.312 1 82 13 ILE B CA 1
ATOM 4372 C C . ILE B 1 13 ? 14.75 33.062 -23.812 1 82 13 ILE B C 1
ATOM 4374 O O . ILE B 1 13 ? 13.875 33.812 -24.234 1 82 13 ILE B O 1
ATOM 4378 N N . ASP B 1 14 ? 15.633 32.562 -24.547 1 81.81 14 ASP B N 1
ATOM 4379 C CA . ASP B 1 14 ? 15.461 32.344 -25.984 1 81.81 14 ASP B CA 1
ATOM 4380 C C . ASP B 1 14 ? 15.336 30.875 -26.328 1 81.81 14 ASP B C 1
ATOM 4382 O O . ASP B 1 14 ? 16.328 30.156 -26.391 1 81.81 14 ASP B O 1
ATOM 4386 N N . SER B 1 15 ? 14.008 30.359 -26.25 1 80.88 15 SER B N 1
ATOM 4387 C CA . SER B 1 15 ? 13.805 28.922 -26.438 1 80.88 15 SER B CA 1
ATOM 4388 C C . SER B 1 15 ? 12.578 28.656 -27.297 1 80.88 15 SER B C 1
ATOM 4390 O O . SER B 1 15 ? 11.68 29.484 -27.391 1 80.88 15 SER B O 1
ATOM 4392 N N . ASP B 1 16 ? 12.633 27.594 -28.016 1 87.88 16 ASP B N 1
ATOM 4393 C CA . ASP B 1 16 ? 11.492 27.109 -28.797 1 87.88 16 ASP B CA 1
ATOM 4394 C C . ASP B 1 16 ? 10.656 26.125 -28 1 87.88 16 ASP B C 1
ATOM 4396 O O . ASP B 1 16 ? 9.82 25.406 -28.547 1 87.88 16 ASP B O 1
ATOM 4400 N N . GLU B 1 17 ? 10.867 26.219 -26.75 1 91.38 17 GLU B N 1
ATOM 4401 C CA . GLU B 1 17 ? 10.133 25.297 -25.875 1 91.38 17 GLU B CA 1
ATOM 4402 C C . GLU B 1 17 ? 8.742 25.844 -25.562 1 91.38 17 GLU B C 1
ATOM 4404 O O . GLU B 1 17 ? 8.484 27.031 -25.719 1 91.38 17 GLU B O 1
ATOM 4409 N N . THR B 1 18 ? 7.836 24.969 -25.234 1 95 18 THR B N 1
ATOM 4410 C CA . THR B 1 18 ? 6.504 25.406 -24.828 1 95 18 THR B CA 1
ATOM 4411 C C . THR B 1 18 ? 6.555 26.156 -23.5 1 95 18 THR B C 1
ATOM 4413 O O . THR B 1 18 ? 7.539 26.047 -22.766 1 95 18 THR B O 1
ATOM 4416 N N . LEU B 1 19 ? 5.496 26.859 -23.219 1 92.94 19 LEU B N 1
ATOM 4417 C CA . LEU B 1 19 ? 5.406 27.594 -21.969 1 92.94 19 LEU B CA 1
ATOM 4418 C C . LEU B 1 19 ? 5.523 26.656 -20.766 1 92.94 19 LEU B C 1
ATOM 4420 O O . LEU B 1 19 ? 6.117 27 -19.75 1 92.94 19 LEU B O 1
ATOM 4424 N N . LEU B 1 20 ? 4.945 25.438 -20.922 1 90.31 20 LEU B N 1
ATOM 4425 C CA . LEU B 1 20 ? 5.02 24.453 -19.844 1 90.31 20 LEU B CA 1
ATOM 4426 C C . LEU B 1 20 ? 6.457 24 -19.625 1 90.31 20 LEU B C 1
ATOM 4428 O O . LEU B 1 20 ? 6.926 23.938 -18.484 1 90.31 20 LEU B O 1
ATOM 4432 N N . GLN B 1 21 ? 7.098 23.703 -20.688 1 90.38 21 GLN B N 1
ATOM 4433 C CA . GLN B 1 21 ? 8.484 23.25 -20.594 1 90.38 21 GLN B CA 1
ATOM 4434 C C . GLN B 1 21 ? 9.359 24.328 -19.953 1 90.38 21 GLN B C 1
ATOM 4436 O O . GLN B 1 21 ? 10.242 24.016 -19.141 1 90.38 21 GLN B O 1
ATOM 4441 N N . ILE B 1 22 ? 9.109 25.547 -20.328 1 88.88 22 ILE B N 1
ATOM 4442 C CA . ILE B 1 22 ? 9.867 26.672 -19.797 1 88.88 22 ILE B CA 1
ATOM 4443 C C . ILE B 1 22 ? 9.609 26.797 -18.297 1 88.88 22 ILE B C 1
ATOM 4445 O O . ILE B 1 22 ? 10.547 26.953 -17.516 1 88.88 22 ILE B O 1
ATOM 4449 N N . SER B 1 23 ? 8.359 26.719 -17.906 1 86.56 23 SER B N 1
ATOM 4450 C CA . SER B 1 23 ? 8 26.828 -16.5 1 86.56 23 SER B CA 1
ATOM 4451 C C . SER B 1 23 ? 8.68 25.734 -15.672 1 86.56 23 SER B C 1
ATOM 4453 O O . SER B 1 23 ? 9.258 26.016 -14.617 1 86.56 23 SER B O 1
ATOM 4455 N N . LEU B 1 24 ? 8.664 24.562 -16.156 1 80.19 24 LEU B N 1
ATOM 4456 C CA . LEU B 1 24 ? 9.227 23.422 -15.43 1 80.19 24 LEU B CA 1
ATOM 4457 C C . LEU B 1 24 ? 10.742 23.531 -15.344 1 80.19 24 LEU B C 1
ATOM 4459 O O . LEU B 1 24 ? 11.336 23.25 -14.297 1 80.19 24 LEU B O 1
ATOM 4463 N N . ALA B 1 25 ? 11.336 23.922 -16.438 1 81.5 25 ALA B N 1
ATOM 4464 C CA . ALA B 1 25 ? 12.789 24.062 -16.484 1 81.5 25 ALA B CA 1
ATOM 4465 C C . ALA B 1 25 ? 13.266 25.109 -15.492 1 81.5 25 ALA B C 1
ATOM 4467 O O . ALA B 1 25 ? 14.359 25.016 -14.945 1 81.5 25 ALA B O 1
ATOM 4468 N N . GLU B 1 26 ? 12.414 26.078 -15.289 1 78.5 26 GLU B N 1
ATOM 4469 C CA . GLU B 1 26 ? 12.781 27.172 -14.398 1 78.5 26 GLU B CA 1
ATOM 4470 C C . GLU B 1 26 ? 12.312 26.906 -12.977 1 78.5 26 GLU B C 1
ATOM 4472 O O . GLU B 1 26 ? 12.344 27.797 -12.125 1 78.5 26 GLU B O 1
ATOM 4477 N N . GLY B 1 27 ? 11.734 25.719 -12.766 1 72.12 27 GLY B N 1
ATOM 4478 C CA . GLY B 1 27 ? 11.344 25.328 -11.414 1 72.12 27 GLY B CA 1
ATOM 4479 C C . GLY B 1 27 ? 10.016 25.922 -10.984 1 72.12 27 GLY B C 1
ATOM 4480 O O . GLY B 1 27 ? 9.711 25.984 -9.789 1 72.12 27 GLY B O 1
ATOM 4481 N N . ILE B 1 28 ? 9.297 26.5 -11.898 1 75 28 ILE B N 1
ATOM 4482 C CA . ILE B 1 28 ? 7.965 27.016 -11.586 1 75 28 ILE B CA 1
ATOM 4483 C C . ILE B 1 28 ? 6.965 25.859 -11.547 1 75 28 ILE B C 1
ATOM 4485 O O . ILE B 1 28 ? 6.816 25.125 -12.523 1 75 28 ILE B O 1
ATOM 4489 N N . PRO B 1 29 ? 6.355 25.703 -10.383 1 72.88 29 PRO B N 1
ATOM 4490 C CA . PRO B 1 29 ? 5.352 24.641 -10.328 1 72.88 29 PRO B CA 1
ATOM 4491 C C . PRO B 1 29 ? 4.207 24.844 -11.32 1 72.88 29 PRO B C 1
ATOM 4493 O O . PRO B 1 29 ? 3.643 25.938 -11.391 1 72.88 29 PRO B O 1
ATOM 4496 N N . HIS B 1 30 ? 3.982 23.969 -12.141 1 78.25 30 HIS B N 1
ATOM 4497 C CA . HIS B 1 30 ? 2.928 24.031 -13.148 1 78.25 30 HIS B CA 1
ATOM 4498 C C . HIS B 1 30 ? 2.225 22.688 -13.297 1 78.25 30 HIS B C 1
ATOM 4500 O O . HIS B 1 30 ? 2.838 21.703 -13.719 1 78.25 30 HIS B O 1
ATOM 4506 N N . VAL B 1 31 ? 0.981 22.719 -12.992 1 77.44 31 VAL B N 1
ATOM 4507 C CA . VAL B 1 31 ? 0.231 21.469 -13.016 1 77.44 31 VAL B CA 1
ATOM 4508 C C . VAL B 1 31 ? 0.055 21 -14.453 1 77.44 31 VAL B C 1
ATOM 4510 O O . VAL B 1 31 ? -0.227 21.812 -15.344 1 77.44 31 VAL B O 1
ATOM 4513 N N . HIS B 1 32 ? 0.374 19.812 -14.688 1 80.94 32 HIS B N 1
ATOM 4514 C CA . HIS B 1 32 ? 0.218 19.172 -15.984 1 80.94 32 HIS B CA 1
ATOM 4515 C C . HIS B 1 32 ? -0.147 17.688 -15.82 1 80.94 32 HIS B C 1
ATOM 4517 O O . HIS B 1 32 ? 0.665 16.812 -16.109 1 80.94 32 HIS B O 1
ATOM 4523 N N . ALA B 1 33 ? -1.346 17.484 -15.547 1 74 33 ALA B N 1
ATOM 4524 C CA . ALA B 1 33 ? -1.827 16.172 -15.141 1 74 33 ALA B CA 1
ATOM 4525 C C . ALA B 1 33 ? -1.617 15.141 -16.25 1 74 33 ALA B C 1
ATOM 4527 O O . ALA B 1 33 ? -1.37 13.961 -15.969 1 74 33 ALA B O 1
ATOM 4528 N N . CYS B 1 34 ? -1.683 15.609 -17.531 1 77 34 CYS B N 1
ATOM 4529 C CA . CYS B 1 34 ? -1.579 14.656 -18.625 1 77 34 CYS B CA 1
ATOM 4530 C C . CYS B 1 34 ? -0.148 14.57 -19.141 1 77 34 CYS B C 1
ATOM 4532 O O . CYS B 1 34 ? 0.1 14 -20.203 1 77 34 CYS B O 1
ATOM 4534 N N . GLY B 1 35 ? 0.719 15.211 -18.484 1 76.69 35 GLY B N 1
ATOM 4535 C CA . GLY B 1 35 ? 2.113 15.203 -18.906 1 76.69 35 GLY B CA 1
ATOM 4536 C C . GLY B 1 35 ? 2.408 16.172 -20.031 1 76.69 35 GLY B C 1
ATOM 4537 O O . GLY B 1 35 ? 3.391 16.016 -20.75 1 76.69 35 GLY B O 1
ATOM 4538 N N . GLY B 1 36 ? 1.536 17.094 -20.266 1 82.12 36 GLY B N 1
ATOM 4539 C CA . GLY B 1 36 ? 1.763 18.109 -21.297 1 82.12 36 GLY B CA 1
ATOM 4540 C C . GLY B 1 36 ? 1.357 17.656 -22.688 1 82.12 36 GLY B C 1
ATOM 4541 O O . GLY B 1 36 ? 2.051 17.938 -23.656 1 82.12 36 GLY B O 1
ATOM 4542 N N . ASN B 1 37 ? 0.251 16.891 -22.766 1 81.81 37 ASN B N 1
ATOM 4543 C CA . ASN B 1 37 ? -0.131 16.312 -24.047 1 81.81 37 ASN B CA 1
ATOM 4544 C C . ASN B 1 37 ? -1.482 16.844 -24.531 1 81.81 37 ASN B C 1
ATOM 4546 O O . ASN B 1 37 ? -2.105 16.25 -25.406 1 81.81 37 ASN B O 1
ATOM 4550 N N . ALA B 1 38 ? -1.939 17.922 -23.922 1 86.5 38 ALA B N 1
ATOM 4551 C CA . ALA B 1 38 ? -3.205 18.562 -24.281 1 86.5 38 ALA B CA 1
ATOM 4552 C C . ALA B 1 38 ? -4.371 17.594 -24.141 1 86.5 38 ALA B C 1
ATOM 4554 O O . ALA B 1 38 ? -5.289 17.578 -24.953 1 86.5 38 ALA B O 1
ATOM 4555 N N . ARG B 1 39 ? -4.223 16.766 -23.203 1 80.94 39 ARG B N 1
ATOM 4556 C CA . ARG B 1 39 ? -5.301 15.828 -22.891 1 80.94 39 ARG B CA 1
ATOM 4557 C C . ARG B 1 39 ? -6.023 16.25 -21.609 1 80.94 39 ARG B C 1
ATOM 4559 O O . ARG B 1 39 ? -6.98 15.586 -21.188 1 80.94 39 ARG B O 1
ATOM 4566 N N . CYS B 1 40 ? -5.523 17.219 -21.062 1 81.06 40 CYS B N 1
ATOM 4567 C CA . CYS B 1 40 ? -6.18 17.859 -19.922 1 81.06 40 CYS B CA 1
ATOM 4568 C C . CYS B 1 40 ? -6.141 19.375 -20.031 1 81.06 40 CYS B C 1
ATOM 4570 O O . CYS B 1 40 ? -5.668 19.906 -21.047 1 81.06 40 CYS B O 1
ATOM 4572 N N . SER B 1 41 ? -6.738 20.031 -19.047 1 82.31 41 SER B N 1
ATOM 4573 C CA . SER B 1 41 ? -6.758 21.5 -19.109 1 82.31 41 SER B CA 1
ATOM 4574 C C . SER B 1 41 ? -6.062 22.109 -17.891 1 82.31 41 SER B C 1
ATOM 4576 O O . SER B 1 41 ? -6.352 23.234 -17.516 1 82.31 41 SER B O 1
ATOM 4578 N N . THR B 1 42 ? -5.195 21.297 -17.281 1 80.06 42 THR B N 1
ATOM 4579 C CA . THR B 1 42 ? -4.695 21.703 -15.977 1 80.06 42 THR B CA 1
ATOM 4580 C C . THR B 1 42 ? -3.521 22.672 -16.125 1 80.06 42 THR B C 1
ATOM 4582 O O . THR B 1 42 ? -3.182 23.391 -15.188 1 80.06 42 THR B O 1
ATOM 4585 N N . CYS B 1 43 ? -2.926 22.766 -17.312 1 86.56 43 CYS B N 1
ATOM 4586 C CA . CYS B 1 43 ? -1.777 23.641 -17.5 1 86.56 43 CYS B CA 1
ATOM 4587 C C . CYS B 1 43 ? -2.207 24.984 -18.062 1 86.56 43 CYS B C 1
ATOM 4589 O O . CYS B 1 43 ? -1.381 25.734 -18.594 1 86.56 43 CYS B O 1
ATOM 4591 N N . ARG B 1 44 ? -3.426 25.297 -17.922 1 85.88 44 ARG B N 1
ATOM 4592 C CA . ARG B 1 44 ? -3.982 26.5 -18.516 1 85.88 44 ARG B CA 1
ATOM 4593 C C . ARG B 1 44 ? -3.277 27.75 -17.984 1 85.88 44 ARG B C 1
ATOM 4595 O O . ARG B 1 44 ? -2.906 27.797 -16.812 1 85.88 44 ARG B O 1
ATOM 4602 N N . VAL B 1 45 ? -3.109 28.672 -18.891 1 89 45 VAL B N 1
ATOM 4603 C CA . VAL B 1 45 ? -2.584 29.984 -18.531 1 89 45 VAL B CA 1
ATOM 4604 C C . VAL B 1 45 ? -3.475 31.078 -19.125 1 89 45 VAL B C 1
ATOM 4606 O O . VAL B 1 45 ? -4.023 30.922 -20.203 1 89 45 VAL B O 1
ATOM 4609 N N . LEU B 1 46 ? -3.627 32.062 -18.328 1 89.12 46 LEU B N 1
ATOM 4610 C CA . LEU B 1 46 ? -4.27 33.281 -18.812 1 89.12 46 LEU B CA 1
ATOM 4611 C C . LEU B 1 46 ? -3.242 34.25 -19.391 1 89.12 46 LEU B C 1
ATOM 4613 O O . LEU B 1 46 ? -2.268 34.594 -18.719 1 89.12 46 LEU B O 1
ATOM 4617 N N . VAL B 1 47 ? -3.455 34.594 -20.625 1 92.25 47 VAL B N 1
ATOM 4618 C CA . VAL B 1 47 ? -2.559 35.531 -21.266 1 92.25 47 VAL B CA 1
ATOM 4619 C C . VAL B 1 47 ? -2.969 36.969 -20.906 1 92.25 47 VAL B C 1
ATOM 4621 O O . VAL B 1 47 ? -4.016 37.438 -21.359 1 92.25 47 VAL B O 1
ATOM 4624 N N . LEU B 1 48 ? -2.098 37.562 -20.141 1 90.62 48 LEU B N 1
ATOM 4625 C CA . LEU B 1 48 ? -2.396 38.938 -19.688 1 90.62 48 LEU B CA 1
ATOM 4626 C C . LEU B 1 48 ? -1.907 39.938 -20.703 1 90.62 48 LEU B C 1
ATOM 4628 O O . LEU B 1 48 ? -2.605 40.938 -21 1 90.62 48 LEU B O 1
ATOM 4632 N N . GLU B 1 49 ? -0.689 39.781 -21.141 1 90.69 49 GLU B N 1
ATOM 4633 C CA . GLU B 1 49 ? -0.079 40.656 -22.141 1 90.69 49 GLU B CA 1
ATOM 4634 C C . GLU B 1 49 ? 0.741 39.844 -23.156 1 90.69 49 GLU B C 1
ATOM 4636 O O . GLU B 1 49 ? 1.267 38.781 -22.812 1 90.69 49 GLU B O 1
ATOM 4641 N N . GLY B 1 50 ? 0.679 40.375 -24.422 1 92.44 50 GLY B N 1
ATOM 4642 C CA . GLY B 1 50 ? 1.562 39.812 -25.438 1 92.44 50 GLY B CA 1
ATOM 4643 C C . GLY B 1 50 ? 0.963 38.625 -26.141 1 92.44 50 GLY B C 1
ATOM 4644 O O . GLY B 1 50 ? 1.688 37.688 -26.547 1 92.44 50 GLY B O 1
ATOM 4645 N N . GLY B 1 51 ? -0.248 38.5 -26.172 1 92.5 51 GLY B N 1
ATOM 4646 C CA . GLY B 1 51 ? -0.923 37.406 -26.828 1 92.5 51 GLY B CA 1
ATOM 4647 C C . GLY B 1 51 ? -0.519 37.25 -28.281 1 92.5 51 GLY B C 1
ATOM 4648 O O . GLY B 1 51 ? -0.536 36.125 -28.828 1 92.5 51 GLY B O 1
ATOM 4649 N N . GLU B 1 52 ? -0.15 38.312 -28.859 1 92.06 52 GLU B N 1
ATOM 4650 C CA . GLU B 1 52 ? 0.237 38.312 -30.266 1 92.06 52 GLU B CA 1
ATOM 4651 C C . GLU B 1 52 ? 1.585 37.656 -30.469 1 92.06 52 GLU B C 1
ATOM 4653 O O . GLU B 1 52 ? 1.931 37.25 -31.594 1 92.06 52 GLU B O 1
ATOM 4658 N N . HIS B 1 53 ? 2.279 37.469 -29.375 1 94.31 53 HIS B N 1
ATOM 4659 C CA . HIS B 1 53 ? 3.605 36.875 -29.484 1 94.31 53 HIS B CA 1
ATOM 4660 C C . HIS B 1 53 ? 3.539 35.344 -29.281 1 94.31 53 HIS B C 1
ATOM 4662 O O . HIS B 1 53 ? 4.574 34.688 -29.266 1 94.31 53 HIS B O 1
ATOM 4668 N N . LEU B 1 54 ? 2.377 34.844 -29.125 1 94.88 54 LEU B N 1
ATOM 4669 C CA . LEU B 1 54 ? 2.236 33.406 -28.844 1 94.88 54 LEU B CA 1
ATOM 4670 C C . LEU B 1 54 ? 1.942 32.625 -30.125 1 94.88 54 LEU B C 1
ATOM 4672 O O . LEU B 1 54 ? 1.394 33.188 -31.078 1 94.88 54 LEU B O 1
ATOM 4676 N N . SER B 1 55 ? 2.375 31.453 -30.109 1 94.88 55 SER B N 1
ATOM 4677 C CA . SER B 1 55 ? 2.047 30.578 -31.219 1 94.88 55 SER B CA 1
ATOM 4678 C C . SER B 1 55 ? 0.539 30.375 -31.344 1 94.88 55 SER B C 1
ATOM 4680 O O . SER B 1 55 ? -0.194 30.531 -30.359 1 94.88 55 SER B O 1
ATOM 4682 N N . ARG B 1 56 ? 0.16 30.047 -32.594 1 93.56 56 ARG B N 1
ATOM 4683 C CA . ARG B 1 56 ? -1.239 29.688 -32.781 1 93.56 56 ARG B CA 1
ATOM 4684 C C . ARG B 1 56 ? -1.571 28.375 -32.094 1 93.56 56 ARG B C 1
ATOM 4686 O O . ARG B 1 56 ? -0.678 27.578 -31.781 1 93.56 56 ARG B O 1
ATOM 4693 N N . ARG B 1 57 ? -2.854 28.25 -31.75 1 94.88 57 ARG B N 1
ATOM 4694 C CA . ARG B 1 57 ? -3.279 27 -31.109 1 94.88 57 ARG B CA 1
ATOM 4695 C C . ARG B 1 57 ? -2.961 25.797 -32 1 94.88 57 ARG B C 1
ATOM 4697 O O . ARG B 1 57 ? -3.137 25.859 -33.219 1 94.88 57 ARG B O 1
ATOM 4704 N N . THR B 1 58 ? -2.373 24.828 -31.391 1 94.5 58 THR B N 1
ATOM 4705 C CA . THR B 1 58 ? -2.254 23.562 -32.094 1 94.5 58 THR B CA 1
ATOM 4706 C C . THR B 1 58 ? -3.629 22.938 -32.312 1 94.5 58 THR B C 1
ATOM 4708 O O . THR B 1 58 ? -4.629 23.406 -31.766 1 94.5 58 THR B O 1
ATOM 47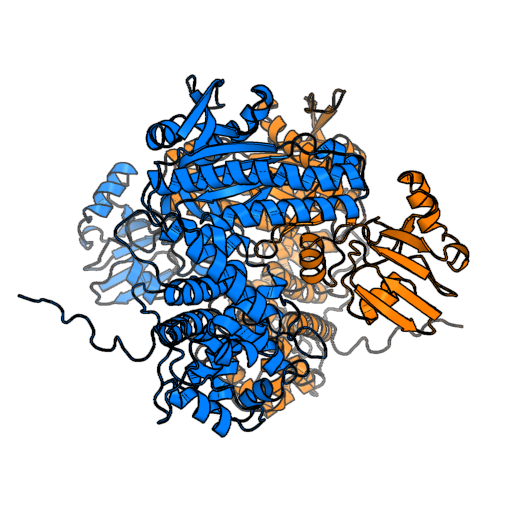11 N N . GLU B 1 59 ? -3.676 21.875 -33.125 1 93.19 59 GLU B N 1
ATOM 4712 C CA . GLU B 1 59 ? -4.93 21.172 -33.344 1 93.19 59 GLU B CA 1
ATOM 4713 C C . GLU B 1 59 ? -5.488 20.594 -32.031 1 93.19 59 GLU B C 1
ATOM 4715 O O . GLU B 1 59 ? -6.688 20.688 -31.781 1 93.19 59 GLU B O 1
ATOM 4720 N N . LYS B 1 60 ? -4.625 20.031 -31.297 1 92 60 LYS B N 1
ATOM 4721 C CA . LYS B 1 60 ? -5.039 19.438 -30.031 1 92 60 LYS B CA 1
ATOM 4722 C C . LYS B 1 60 ? -5.586 20.484 -29.078 1 92 60 LYS B C 1
ATOM 4724 O O . LYS B 1 60 ? -6.613 20.281 -28.438 1 92 60 LYS B O 1
ATOM 4729 N N . GLU B 1 61 ? -4.91 21.625 -29.016 1 93.25 61 GLU B N 1
ATOM 4730 C CA . GLU B 1 61 ? -5.355 22.703 -28.141 1 93.25 61 GLU B CA 1
ATOM 4731 C C . GLU B 1 61 ? -6.688 23.281 -28.609 1 93.25 61 GLU B C 1
ATOM 4733 O O . GLU B 1 61 ? -7.559 23.594 -27.797 1 93.25 61 GLU B O 1
ATOM 4738 N N . SER B 1 62 ? -6.801 23.438 -29.922 1 92.81 62 SER B N 1
ATOM 4739 C CA . SER B 1 62 ? -8.023 24 -30.484 1 92.81 62 SER B CA 1
ATOM 4740 C C . SER B 1 62 ? -9.234 23.125 -30.172 1 92.81 62 SER B C 1
ATOM 4742 O O . SER B 1 62 ? -10.297 23.625 -29.812 1 92.81 62 SER B O 1
ATOM 4744 N N . THR B 1 63 ? -9.023 21.828 -30.312 1 90.38 63 THR B N 1
ATOM 4745 C CA . THR B 1 63 ? -10.094 20.891 -30.031 1 90.38 63 THR B CA 1
ATOM 4746 C C . THR B 1 63 ? -10.523 20.984 -28.578 1 90.38 63 THR B C 1
ATOM 4748 O O . THR B 1 63 ? -11.719 21.016 -28.281 1 90.38 63 THR B O 1
ATOM 4751 N N . LEU B 1 64 ? -9.586 21.031 -27.797 1 87.12 64 LEU B N 1
ATOM 4752 C CA . LEU B 1 64 ? -9.867 21.109 -26.359 1 87.12 64 LEU B CA 1
ATOM 4753 C C . LEU B 1 64 ? -10.5 22.453 -26 1 87.12 64 LEU B C 1
ATOM 4755 O O . LEU B 1 64 ? -11.414 22.5 -25.172 1 87.12 64 LEU B O 1
ATOM 4759 N N . ALA B 1 65 ? -9.984 23.5 -26.531 1 87.94 65 ALA B N 1
ATOM 4760 C CA . ALA B 1 65 ? -10.492 24.844 -26.266 1 87.94 65 ALA B CA 1
ATOM 4761 C C . ALA B 1 65 ? -11.953 24.969 -26.688 1 87.94 65 ALA B C 1
ATOM 4763 O O . ALA B 1 65 ? -12.75 25.609 -25.984 1 87.94 65 ALA B O 1
ATOM 4764 N N . GLU B 1 66 ? -12.211 24.375 -27.766 1 87.69 66 GLU B N 1
ATOM 4765 C CA . GLU B 1 66 ? -13.594 24.375 -28.234 1 87.69 66 GLU B CA 1
ATOM 4766 C C . GLU B 1 66 ? -14.5 23.578 -27.312 1 87.69 66 GLU B C 1
ATOM 4768 O O . GLU B 1 66 ? -15.602 24 -26.984 1 87.69 66 GLU B O 1
ATOM 4773 N N . ARG B 1 67 ? -14.047 22.469 -26.969 1 80.5 67 ARG B N 1
ATOM 4774 C CA . ARG B 1 67 ? -14.828 21.578 -26.109 1 80.5 67 ARG B CA 1
ATOM 4775 C C . ARG B 1 67 ? -15.094 22.203 -24.75 1 80.5 67 ARG B C 1
ATOM 4777 O O . ARG B 1 67 ? -16.156 22.016 -24.172 1 80.5 67 ARG B O 1
ATOM 4784 N N . LYS B 1 68 ? -14.102 22.969 -24.25 1 81.12 68 LYS B N 1
ATOM 4785 C CA . LYS B 1 68 ? -14.195 23.484 -22.891 1 81.12 68 LYS B CA 1
ATOM 4786 C C . LYS B 1 68 ? -14.633 24.953 -22.891 1 81.12 68 LYS B C 1
ATOM 4788 O O . LYS B 1 68 ? -14.914 25.531 -21.844 1 81.12 68 LYS B O 1
ATOM 4793 N N . GLY B 1 69 ? -14.672 25.469 -24.016 1 80.56 69 GLY B N 1
ATOM 4794 C CA . GLY B 1 69 ? -15.102 26.844 -24.156 1 80.56 69 GLY B CA 1
ATOM 4795 C C . GLY B 1 69 ? -14.086 27.844 -23.625 1 80.56 69 GLY B C 1
ATOM 4796 O O . GLY B 1 69 ? -14.438 28.781 -22.906 1 80.56 69 GLY B O 1
ATOM 4797 N N . PHE B 1 70 ? -12.789 27.578 -23.906 1 82.44 70 PHE B N 1
ATOM 4798 C CA . PHE B 1 70 ? -11.75 28.5 -23.469 1 82.44 70 PHE B CA 1
ATOM 4799 C C . PHE B 1 70 ? -11.82 29.812 -24.25 1 82.44 70 PHE B C 1
ATOM 4801 O O . PHE B 1 70 ? -11.953 29.797 -25.484 1 82.44 70 PHE B O 1
ATOM 4808 N N . PRO B 1 71 ? -11.789 30.938 -23.438 1 83.94 71 PRO B N 1
ATOM 4809 C CA . PRO B 1 71 ? -11.633 32.188 -24.172 1 83.94 71 PRO B CA 1
ATOM 4810 C C . PRO B 1 71 ? -10.305 32.281 -24.922 1 83.94 71 PRO B C 1
ATOM 4812 O O . PRO B 1 71 ? -9.414 31.469 -24.703 1 83.94 71 PRO B O 1
ATOM 4815 N N . GLU B 1 72 ? -10.188 33.219 -25.781 1 85.69 72 GLU B N 1
ATOM 4816 C CA . GLU B 1 72 ? -9.016 33.375 -26.656 1 85.69 72 GLU B CA 1
ATOM 4817 C C . GLU B 1 72 ? -7.754 33.625 -25.828 1 85.69 72 GLU B C 1
ATOM 4819 O O . GLU B 1 72 ? -6.66 33.219 -26.219 1 85.69 72 GLU B O 1
ATOM 4824 N N . ASN B 1 73 ? -7.945 34.188 -24.734 1 90.19 73 ASN B N 1
ATOM 4825 C CA . ASN B 1 73 ? -6.773 34.562 -23.953 1 90.19 73 ASN B CA 1
ATOM 4826 C C . ASN B 1 73 ? -6.398 33.438 -22.969 1 90.19 73 ASN B C 1
ATOM 4828 O O . ASN B 1 73 ? -5.559 33.656 -22.078 1 90.19 73 ASN B O 1
ATOM 4832 N N . VAL B 1 74 ? -7.035 32.344 -22.984 1 90.62 74 VAL B N 1
ATOM 4833 C CA . VAL B 1 74 ? -6.652 31.188 -22.203 1 90.62 74 VAL B CA 1
ATOM 4834 C C . VAL B 1 74 ? -5.992 30.156 -23.094 1 90.62 74 VAL B C 1
ATOM 4836 O O . VAL B 1 74 ? -6.566 29.734 -24.109 1 90.62 74 VAL B O 1
ATOM 4839 N N . ARG B 1 75 ? -4.828 29.797 -22.797 1 92.94 75 ARG B N 1
ATOM 4840 C CA . ARG B 1 75 ? -4.039 28.859 -23.578 1 92.94 75 ARG B CA 1
ATOM 4841 C C . ARG B 1 75 ? -3.58 27.672 -22.734 1 92.94 75 ARG B C 1
ATOM 4843 O O . ARG B 1 75 ? -3.545 27.766 -21.5 1 92.94 75 ARG B O 1
ATOM 4850 N N . LEU B 1 76 ? -3.307 26.609 -23.422 1 93 76 LEU B N 1
ATOM 4851 C CA . LEU B 1 76 ? -2.613 25.516 -22.766 1 93 76 LEU B CA 1
ATOM 4852 C C . LEU B 1 76 ? -1.104 25.719 -22.812 1 93 76 LEU B C 1
ATOM 4854 O O . LEU B 1 76 ? -0.513 25.766 -23.891 1 93 76 LEU B O 1
ATOM 4858 N N . ALA B 1 77 ? -0.548 25.766 -21.703 1 92.69 77 ALA B N 1
ATOM 4859 C CA . ALA B 1 77 ? 0.886 26.031 -21.625 1 92.69 77 ALA B CA 1
ATOM 4860 C C . ALA B 1 77 ? 1.687 24.953 -22.344 1 92.69 77 ALA B C 1
ATOM 4862 O O . ALA B 1 77 ? 2.75 25.234 -22.906 1 92.69 77 ALA B O 1
ATOM 4863 N N . CYS B 1 78 ? 1.191 23.766 -22.391 1 93.31 78 CYS B N 1
ATOM 4864 C CA . CYS B 1 78 ? 1.913 22.641 -22.969 1 93.31 78 CYS B CA 1
ATOM 4865 C C . CYS B 1 78 ? 1.907 22.703 -24.484 1 93.31 78 CYS B C 1
ATOM 4867 O O . CYS B 1 78 ? 2.711 22.047 -25.156 1 93.31 78 CYS B O 1
ATOM 4869 N N . GLN B 1 79 ? 1.025 23.547 -25.047 1 94.44 79 GLN B N 1
ATOM 4870 C CA . GLN B 1 79 ? 0.895 23.625 -26.5 1 94.44 79 GLN B CA 1
ATOM 4871 C C . GLN B 1 79 ? 1.339 25 -27.016 1 94.44 79 GLN B C 1
ATOM 4873 O O . GLN B 1 79 ? 1.36 25.234 -28.219 1 94.44 79 GLN B O 1
ATOM 4878 N N . THR B 1 80 ? 1.672 25.875 -26.078 1 95.12 80 THR B N 1
ATOM 4879 C CA . THR B 1 80 ? 1.87 27.266 -26.453 1 95.12 80 THR B CA 1
ATOM 4880 C C . THR B 1 80 ? 3.35 27.625 -26.422 1 95.12 80 THR B C 1
ATOM 4882 O O . THR B 1 80 ? 4.035 27.359 -25.422 1 95.12 80 THR B O 1
ATOM 4885 N N . LYS B 1 81 ? 3.803 28.203 -27.453 1 95.31 81 LYS B N 1
ATOM 4886 C CA . LYS B 1 81 ? 5.16 28.734 -27.516 1 95.31 81 LYS B CA 1
ATOM 4887 C C . LYS B 1 81 ? 5.145 30.266 -27.578 1 95.31 81 LYS B C 1
ATOM 4889 O O . LYS B 1 81 ? 4.195 30.859 -28.094 1 95.31 81 LYS B O 1
ATOM 4894 N N . ALA B 1 82 ? 6.195 30.875 -27.031 1 93.62 82 ALA B N 1
ATOM 4895 C CA . ALA B 1 82 ? 6.309 32.312 -27.047 1 93.62 82 ALA B CA 1
ATOM 4896 C C . ALA B 1 82 ? 7.453 32.781 -27.953 1 93.62 82 ALA B C 1
ATOM 4898 O O . ALA B 1 82 ? 8.523 32.156 -27.969 1 93.62 82 ALA B O 1
ATOM 4899 N N . PHE B 1 83 ? 7.164 33.75 -28.719 1 92.56 83 PHE B N 1
ATOM 4900 C CA . PHE B 1 83 ? 8.156 34.312 -29.641 1 92.56 83 PHE B CA 1
ATOM 4901 C C . PHE B 1 83 ? 8.477 35.75 -29.297 1 92.56 83 PHE B C 1
ATOM 4903 O O . PHE B 1 83 ? 9.164 36.438 -30.062 1 92.56 83 PHE B O 1
ATOM 4910 N N . GLY B 1 84 ? 8.008 36.188 -28.281 1 92.19 84 GLY B N 1
ATOM 4911 C CA . GLY B 1 84 ? 8.219 37.531 -27.75 1 92.19 84 GLY B CA 1
ATOM 4912 C C . GLY B 1 84 ? 7.836 37.656 -26.281 1 92.19 84 GLY B C 1
ATOM 4913 O O . GLY B 1 84 ? 7.633 36.656 -25.609 1 92.19 84 GLY B O 1
ATOM 4914 N N . ASP B 1 85 ? 7.77 38.938 -25.844 1 92.5 85 ASP B N 1
ATOM 4915 C CA . ASP B 1 85 ? 7.453 39.188 -24.438 1 92.5 85 ASP B CA 1
ATOM 4916 C C . ASP B 1 85 ? 5.988 38.875 -24.141 1 92.5 85 ASP B C 1
ATOM 4918 O O . ASP B 1 85 ? 5.098 39.25 -24.891 1 92.5 85 ASP B O 1
ATOM 4922 N N . VAL B 1 86 ? 5.82 38.062 -23.109 1 94 86 VAL B N 1
ATOM 4923 C CA . VAL B 1 86 ? 4.461 37.719 -22.734 1 94 86 VAL B CA 1
ATOM 4924 C C . VAL B 1 86 ? 4.332 37.75 -21.203 1 94 86 VAL B C 1
ATOM 4926 O O . VAL B 1 86 ? 5.309 37.5 -20.484 1 94 86 VAL B O 1
ATOM 4929 N N . LYS B 1 87 ? 3.209 38.156 -20.781 1 91.94 87 LYS B N 1
ATOM 4930 C CA . LYS B 1 87 ? 2.828 38.062 -19.375 1 91.94 87 LYS B CA 1
ATOM 4931 C C . LYS B 1 87 ? 1.676 37.094 -19.172 1 91.94 87 LYS B C 1
ATOM 4933 O O . LYS B 1 87 ? 0.625 37.219 -19.797 1 91.94 87 LYS B O 1
ATOM 4938 N N . LEU B 1 88 ? 1.941 36.062 -18.359 1 91.25 88 LEU B N 1
ATOM 4939 C CA . LEU B 1 88 ? 0.988 35 -18.172 1 91.25 88 LEU B CA 1
ATOM 4940 C C . LEU B 1 88 ? 0.615 34.812 -16.703 1 91.25 88 LEU B C 1
ATOM 4942 O O . LEU B 1 88 ? 1.378 35.219 -15.82 1 91.25 88 LEU B O 1
ATOM 4946 N N . ARG B 1 89 ? -0.608 34.281 -16.5 1 84.06 89 ARG B N 1
ATOM 4947 C CA . ARG B 1 89 ? -1.044 33.844 -15.188 1 84.06 89 ARG B CA 1
ATOM 4948 C C . ARG B 1 89 ? -1.488 32.375 -15.211 1 84.06 89 ARG B C 1
ATOM 4950 O O . ARG B 1 89 ? -2.344 32 -16.016 1 84.06 89 ARG B O 1
ATOM 4957 N N . ARG B 1 90 ? -0.885 31.625 -14.398 1 80.44 90 ARG B N 1
ATOM 4958 C CA . ARG B 1 90 ? -1.328 30.234 -14.281 1 80.44 90 ARG B CA 1
ATOM 4959 C C . ARG B 1 90 ? -2.705 30.156 -13.633 1 80.44 90 ARG B C 1
ATOM 4961 O O . ARG B 1 90 ? -2.961 30.812 -12.625 1 80.44 90 ARG B O 1
ATOM 4968 N N . LEU B 1 91 ? -3.566 29.516 -14.203 1 63.97 91 LEU B N 1
ATOM 4969 C CA . LEU B 1 91 ? -4.945 29.484 -13.727 1 63.97 91 LEU B CA 1
ATOM 4970 C C . LEU B 1 91 ? -5.133 28.406 -12.664 1 63.97 91 LEU B C 1
ATOM 4972 O O . LEU B 1 91 ? -5.984 28.547 -11.781 1 63.97 91 LEU B O 1
ATOM 4976 N N . VAL B 1 92 ? -4.371 27.297 -12.773 1 57.06 92 VAL B N 1
ATOM 4977 C CA . VAL B 1 92 ? -4.605 26.219 -11.828 1 57.06 92 VAL B CA 1
ATOM 4978 C C . VAL B 1 92 ? -3.557 26.266 -10.719 1 57.06 92 VAL B C 1
ATOM 4980 O O . VAL B 1 92 ? -2.646 25.422 -10.688 1 57.06 92 VAL B O 1
ATOM 4983 N N . ILE B 1 93 ? -3.195 27.453 -10.078 1 58.66 93 ILE B N 1
ATOM 4984 C CA . ILE B 1 93 ? -2.088 27.328 -9.133 1 58.66 93 ILE B CA 1
ATOM 4985 C C . ILE B 1 93 ? -2.529 27.797 -7.75 1 58.66 93 ILE B C 1
ATOM 4987 O O . ILE B 1 93 ? -2.994 28.938 -7.594 1 58.66 93 ILE B O 1
ATOM 4991 N N . ASP B 1 94 ? -3.107 26.953 -6.945 1 63 94 ASP B N 1
ATOM 4992 C CA . ASP B 1 94 ? -3.072 27.234 -5.512 1 63 94 ASP B CA 1
ATOM 4993 C C . ASP B 1 94 ? -2.186 26.219 -4.781 1 63 94 ASP B C 1
ATOM 4995 O O . ASP B 1 94 ? -1.459 25.453 -5.41 1 63 94 ASP B O 1
ATOM 4999 N N . ASP B 1 95 ? -1.992 26.469 -3.547 1 61.53 95 ASP B N 1
ATOM 5000 C CA . ASP B 1 95 ? -1.127 25.641 -2.701 1 61.53 95 ASP B CA 1
ATOM 5001 C C . ASP B 1 95 ? -1.41 24.156 -2.9 1 61.53 95 ASP B C 1
ATOM 5003 O O . ASP B 1 95 ? -0.486 23.344 -2.914 1 61.53 95 ASP B O 1
ATOM 5007 N N . SER B 1 96 ? -2.645 23.922 -3.115 1 65.5 96 SER B N 1
ATOM 5008 C CA . SER B 1 96 ? -3.031 22.531 -3.295 1 65.5 96 SER B CA 1
ATOM 5009 C C . SER B 1 96 ? -2.463 21.969 -4.594 1 65.5 96 SER B C 1
ATOM 5011 O O . SER B 1 96 ? -2.02 20.812 -4.629 1 65.5 96 SER B O 1
ATOM 5013 N N . ASP B 1 97 ? -2.398 22.812 -5.531 1 67.31 97 ASP B N 1
ATOM 5014 C CA . ASP B 1 97 ? -1.885 22.391 -6.824 1 67.31 97 ASP B CA 1
ATOM 5015 C C . ASP B 1 97 ? -0.381 22.125 -6.762 1 67.31 97 ASP B C 1
ATOM 5017 O O . ASP B 1 97 ? 0.126 21.203 -7.41 1 67.31 97 ASP B O 1
ATOM 5021 N N . LEU B 1 98 ? 0.197 22.984 -5.98 1 64.38 98 LEU B N 1
ATOM 5022 C CA . LEU B 1 98 ? 1.636 22.812 -5.82 1 64.38 98 LEU B CA 1
ATOM 5023 C C . LEU B 1 98 ? 1.953 21.469 -5.176 1 64.38 98 LEU B C 1
ATOM 5025 O O . LEU B 1 98 ? 2.887 20.781 -5.594 1 64.38 98 LEU B O 1
ATOM 5029 N N . ILE B 1 99 ? 1.19 21.172 -4.25 1 65.94 99 ILE B N 1
ATOM 5030 C CA . ILE B 1 99 ? 1.376 19.922 -3.523 1 65.94 99 ILE B CA 1
ATOM 5031 C C . ILE B 1 99 ? 1.137 18.75 -4.461 1 65.94 99 ILE B C 1
ATOM 5033 O O . ILE B 1 99 ? 1.929 17.797 -4.496 1 65.94 99 ILE B O 1
ATOM 5037 N N . LEU B 1 100 ? 0.158 18.844 -5.195 1 68.69 100 LEU B N 1
ATOM 5038 C CA . LEU B 1 100 ? -0.203 17.766 -6.094 1 68.69 100 LEU B CA 1
ATOM 5039 C C . LEU B 1 100 ? 0.838 17.594 -7.195 1 68.69 100 LEU B C 1
ATOM 5041 O O . LEU B 1 100 ? 1.189 16.469 -7.562 1 68.69 100 LEU B O 1
ATOM 5045 N N . ALA B 1 101 ? 1.263 18.766 -7.664 1 64.69 101 ALA B N 1
ATOM 5046 C CA . ALA B 1 101 ? 2.252 18.734 -8.734 1 64.69 101 ALA B CA 1
ATOM 5047 C C . ALA B 1 101 ? 3.564 18.125 -8.258 1 64.69 101 ALA B C 1
ATOM 5049 O O . ALA B 1 101 ? 4.215 17.375 -9 1 64.69 101 ALA B O 1
ATOM 5050 N N . SER B 1 102 ? 3.873 18.453 -7.09 1 63.38 102 SER B N 1
ATOM 5051 C CA . SER B 1 102 ? 5.145 17.984 -6.559 1 63.38 102 SER B CA 1
ATOM 5052 C C . SER B 1 102 ? 5.039 16.531 -6.094 1 63.38 102 SER B C 1
ATOM 5054 O O . SER B 1 102 ? 6.035 15.805 -6.07 1 63.38 102 SER B O 1
ATOM 5056 N N . SER B 1 103 ? 3.893 16.219 -5.594 1 62.62 103 SER B N 1
ATOM 5057 C CA . SER B 1 103 ? 3.693 14.859 -5.094 1 62.62 103 SER B CA 1
ATOM 5058 C C . SER B 1 103 ? 3.549 13.867 -6.242 1 62.62 103 SER B C 1
ATOM 5060 O O . SER B 1 103 ? 3.887 12.688 -6.098 1 62.62 103 SER B O 1
ATOM 5062 N N . PHE B 1 104 ? 3.156 14.414 -7.375 1 59.12 104 PHE B N 1
ATOM 5063 C CA . PHE B 1 104 ? 2.82 13.516 -8.469 1 59.12 104 PHE B CA 1
ATOM 5064 C C . PHE B 1 104 ? 3.783 13.695 -9.641 1 59.12 104 PHE B C 1
ATOM 5066 O O . PHE B 1 104 ? 3.486 13.297 -10.766 1 59.12 104 PHE B O 1
ATOM 5073 N N . SER B 1 105 ? 4.922 14.375 -9.297 1 51.62 105 SER B N 1
ATOM 5074 C CA . SER B 1 105 ? 5.867 14.656 -10.367 1 51.62 105 SER B CA 1
ATOM 5075 C C . SER B 1 105 ? 6.293 13.375 -11.078 1 51.62 105 SER B C 1
ATOM 5077 O O . SER B 1 105 ? 6.816 12.453 -10.445 1 51.62 105 SER B O 1
ATOM 5079 N N . GLY B 1 106 ? 5.77 13.141 -12.445 1 49.41 106 GLY B N 1
ATOM 5080 C CA . GLY B 1 106 ? 6.207 12.125 -13.383 1 49.41 106 GLY B CA 1
ATOM 5081 C C . GLY B 1 106 ? 5.211 10.992 -13.547 1 49.41 106 GLY B C 1
ATOM 5082 O O . GLY B 1 106 ? 5.371 10.133 -14.414 1 49.41 106 GLY B O 1
ATOM 5083 N N . LYS B 1 107 ? 4.484 10.93 -12.609 1 52.03 107 LYS B N 1
ATOM 5084 C CA . LYS B 1 107 ? 3.574 9.805 -12.812 1 52.03 107 LYS B CA 1
ATOM 5085 C C . LYS B 1 107 ? 2.258 10.281 -13.43 1 52.03 107 LYS B C 1
ATOM 5087 O O . LYS B 1 107 ? 1.573 11.133 -12.859 1 52.03 107 LYS B O 1
ATOM 5092 N N . VAL B 1 108 ? 2.373 10.359 -14.938 1 51.53 108 VAL B N 1
ATOM 5093 C CA . VAL B 1 108 ? 1.16 10.68 -15.68 1 51.53 108 VAL B CA 1
ATOM 5094 C C . VAL B 1 108 ? -0.057 10.109 -14.953 1 51.53 108 VAL B C 1
ATOM 5096 O O . VAL B 1 108 ? -0.102 8.914 -14.648 1 51.53 108 VAL B O 1
ATOM 5099 N N . SER B 1 109 ? -0.909 11.086 -14.391 1 61.56 109 SER B N 1
ATOM 5100 C CA . SER B 1 109 ? -2.102 10.758 -13.617 1 61.56 109 SER B CA 1
ATOM 5101 C C . SER B 1 109 ? -3.328 10.641 -14.523 1 61.56 109 SER B C 1
ATOM 5103 O O . SER B 1 109 ? -3.547 11.484 -15.391 1 61.56 109 SER B O 1
ATOM 5105 N N . GLY B 1 110 ? -3.957 9.445 -14.906 1 68.56 110 GLY B N 1
ATOM 5106 C CA . GLY B 1 110 ? -5.332 9.25 -15.336 1 68.56 110 GLY B CA 1
ATOM 5107 C C . GLY B 1 110 ? -5.453 8.852 -16.797 1 68.56 110 GLY B C 1
ATOM 5108 O O . GLY B 1 110 ? -4.996 9.578 -17.672 1 68.56 110 GLY B O 1
ATOM 5109 N N . LYS B 1 111 ? -5.695 7.746 -17.219 1 76.81 111 LYS B N 1
ATOM 5110 C CA . LYS B 1 111 ? -5.957 7.285 -18.594 1 76.81 111 LYS B CA 1
ATOM 5111 C C . LYS B 1 111 ? -7.344 6.66 -18.703 1 76.81 111 LYS B C 1
ATOM 5113 O O . LYS B 1 111 ? -7.793 5.961 -17.797 1 76.81 111 LYS B O 1
ATOM 5118 N N . GLU B 1 112 ? -7.961 7.191 -19.797 1 84.31 112 GLU B N 1
ATOM 5119 C CA . GLU B 1 112 ? -9.227 6.531 -20.094 1 84.31 112 GLU B CA 1
ATOM 5120 C C . GLU B 1 112 ? -9.016 5.23 -20.859 1 84.31 112 GLU B C 1
ATOM 5122 O O . GLU B 1 112 ? -8.25 5.195 -21.828 1 84.31 112 GLU B O 1
ATOM 5127 N N . LYS B 1 113 ? -9.57 4.195 -20.406 1 89.69 113 LYS B N 1
ATOM 5128 C CA . LYS B 1 113 ? -9.383 2.893 -21.047 1 89.69 113 LYS B CA 1
ATOM 5129 C C . LYS B 1 113 ? -10.625 2.021 -20.891 1 89.69 113 LYS B C 1
ATOM 5131 O O . LYS B 1 113 ? -11.336 2.111 -19.875 1 89.69 113 LYS B O 1
ATOM 5136 N N . ALA B 1 114 ? -10.898 1.291 -21.969 1 94 114 ALA B N 1
ATOM 5137 C CA . ALA B 1 114 ? -11.93 0.261 -21.859 1 94 114 ALA B CA 1
ATOM 5138 C C . ALA B 1 114 ? -11.422 -0.934 -21.062 1 94 114 ALA B C 1
ATOM 5140 O O . ALA B 1 114 ? -10.406 -1.54 -21.406 1 94 114 ALA B O 1
ATOM 5141 N N . ILE B 1 115 ? -12.094 -1.241 -19.953 1 96.38 115 ILE B N 1
ATOM 5142 C CA . ILE B 1 115 ? -11.664 -2.338 -19.094 1 96.38 115 ILE B CA 1
ATOM 5143 C C . ILE B 1 115 ? -12.875 -3.166 -18.672 1 96.38 115 ILE B C 1
ATOM 5145 O O . ILE B 1 115 ? -14.023 -2.764 -18.891 1 96.38 115 ILE B O 1
ATOM 5149 N N . THR B 1 116 ? -12.648 -4.312 -18.172 1 98.5 116 THR B N 1
ATOM 5150 C CA . THR B 1 116 ? -13.672 -5.156 -17.562 1 98.5 116 THR B CA 1
ATOM 5151 C C . THR B 1 116 ? -13.547 -5.148 -16.047 1 98.5 116 THR B C 1
ATOM 5153 O O . THR B 1 116 ? -12.469 -5.383 -15.5 1 98.5 116 THR B O 1
ATOM 5156 N N . ILE B 1 117 ? -14.672 -4.828 -15.438 1 98.31 117 ILE B N 1
ATOM 5157 C CA . ILE B 1 117 ? -14.688 -4.652 -13.984 1 98.31 117 ILE B CA 1
ATOM 5158 C C . ILE B 1 117 ? -15.508 -5.766 -13.336 1 98.31 117 ILE B C 1
ATOM 5160 O O . ILE B 1 117 ? -16.625 -6.055 -13.773 1 98.31 117 ILE B O 1
ATOM 5164 N N . LEU B 1 118 ? -14.93 -6.379 -12.328 1 98.69 118 LEU B N 1
ATOM 5165 C CA . LEU B 1 118 ? -15.586 -7.445 -11.578 1 98.69 118 LEU B CA 1
ATOM 5166 C C . LEU B 1 118 ? -15.789 -7.039 -10.125 1 98.69 118 LEU B C 1
ATOM 5168 O O . LEU B 1 118 ? -14.859 -6.586 -9.461 1 98.69 118 LEU B O 1
ATOM 5172 N N . PHE B 1 119 ? -17.031 -7.109 -9.68 1 97.88 119 PHE B N 1
ATOM 5173 C CA . PHE B 1 119 ? -17.359 -6.973 -8.258 1 97.88 119 PHE B CA 1
ATOM 5174 C C . PHE B 1 119 ? -17.875 -8.289 -7.691 1 97.88 119 PHE B C 1
ATOM 5176 O O . PHE B 1 119 ? -18.641 -8.992 -8.352 1 97.88 119 PHE B O 1
ATOM 5183 N N . SER B 1 120 ? -17.453 -8.609 -6.566 1 97.5 120 SER B N 1
ATOM 5184 C CA . SER B 1 120 ? -17.984 -9.766 -5.84 1 97.5 120 SER B CA 1
ATOM 5185 C C . SER B 1 120 ? -18.266 -9.414 -4.383 1 97.5 120 SER B C 1
ATOM 5187 O O . SER B 1 120 ? -17.547 -8.602 -3.783 1 97.5 120 SER B O 1
ATOM 5189 N N . ASP B 1 121 ? -19.234 -9.992 -3.84 1 94.31 121 ASP B N 1
ATOM 5190 C CA . ASP B 1 121 ? -19.609 -9.773 -2.445 1 94.31 121 ASP B CA 1
ATOM 5191 C C . ASP B 1 121 ? -20.141 -11.055 -1.814 1 94.31 121 ASP B C 1
ATOM 5193 O O . ASP B 1 121 ? -20.812 -11.852 -2.482 1 94.31 121 ASP B O 1
ATOM 5197 N N . ILE B 1 122 ? -19.828 -11.242 -0.547 1 94.25 122 ILE B N 1
ATOM 5198 C CA . ILE B 1 122 ? -20.297 -12.414 0.183 1 94.25 122 ILE B CA 1
ATOM 5199 C C . ILE B 1 122 ? -21.703 -12.156 0.708 1 94.25 122 ILE B C 1
ATOM 5201 O O . ILE B 1 122 ? -21.969 -11.133 1.336 1 94.25 122 ILE B O 1
ATOM 5205 N N . ARG B 1 123 ? -22.547 -13.133 0.462 1 90.69 123 ARG B N 1
ATOM 5206 C CA . ARG B 1 123 ? -23.922 -13.031 0.969 1 90.69 123 ARG B CA 1
ATOM 5207 C C . ARG B 1 123 ? -24 -13.547 2.4 1 90.69 123 ARG B C 1
ATOM 5209 O O . ARG B 1 123 ? -23.469 -14.609 2.717 1 90.69 123 ARG B O 1
ATOM 5216 N N . GLY B 1 124 ? -24.609 -12.742 3.25 1 79.81 124 GLY B N 1
ATOM 5217 C CA . GLY B 1 124 ? -24.844 -13.141 4.633 1 79.81 124 GLY B CA 1
ATOM 5218 C C . GLY B 1 124 ? -23.594 -13.047 5.492 1 79.81 124 GLY B C 1
ATOM 5219 O O . GLY B 1 124 ? -23.516 -13.688 6.543 1 79.81 124 GLY B O 1
ATOM 5220 N N . PHE B 1 125 ? -22.547 -12.406 5.105 1 84.75 125 PHE B N 1
ATOM 5221 C CA . PHE B 1 125 ? -21.297 -12.281 5.863 1 84.75 125 PHE B CA 1
ATOM 5222 C C . PHE B 1 125 ? -21.531 -11.5 7.152 1 84.75 125 PHE B C 1
ATOM 5224 O O . PHE B 1 125 ? -20.922 -11.789 8.18 1 84.75 125 PHE B O 1
ATOM 5231 N N . THR B 1 126 ? -22.375 -10.461 7.074 1 79.06 126 THR B N 1
ATOM 5232 C CA . THR B 1 126 ? -22.625 -9.641 8.258 1 79.06 126 THR B CA 1
ATOM 5233 C C . THR B 1 126 ? -23.094 -10.5 9.422 1 79.06 126 THR B C 1
ATOM 5235 O O . THR B 1 126 ? -22.578 -10.367 10.539 1 79.06 126 THR B O 1
ATOM 5238 N N . SER B 1 127 ? -24.016 -11.367 9.117 1 82.19 127 SER B N 1
ATOM 5239 C CA . SER B 1 127 ? -24.5 -12.273 10.148 1 82.19 127 SER B CA 1
ATOM 5240 C C . SER B 1 127 ? -23.391 -13.18 10.656 1 82.19 127 SER B C 1
ATOM 5242 O O . SER B 1 127 ? -23.312 -13.453 11.859 1 82.19 127 SER B O 1
ATOM 5244 N N . PHE B 1 128 ? -22.578 -13.648 9.844 1 85.81 128 PHE B N 1
ATOM 5245 C CA . PHE B 1 128 ? -21.453 -14.5 10.203 1 85.81 128 PHE B CA 1
ATOM 5246 C C . PHE B 1 128 ? -20.469 -13.75 11.109 1 85.81 128 PHE B C 1
ATOM 5248 O O . PHE B 1 128 ? -20.031 -14.281 12.125 1 85.81 128 PHE B O 1
ATOM 5255 N N . SER B 1 129 ? -20.172 -12.508 10.719 1 82.62 129 SER B N 1
ATOM 5256 C CA . SER B 1 129 ? -19.188 -11.727 11.461 1 82.62 129 SER B CA 1
ATOM 5257 C C . SER B 1 129 ? -19.688 -11.383 12.859 1 82.62 129 SER B C 1
ATOM 5259 O O . SER B 1 129 ? -18.891 -11.234 13.789 1 82.62 129 SER B O 1
ATOM 5261 N N . GLU B 1 130 ? -20.969 -11.352 13.031 1 79.12 130 GLU B N 1
ATOM 5262 C CA . GLU B 1 130 ? -21.547 -11.031 14.336 1 79.12 130 GLU B CA 1
ATOM 5263 C C . GLU B 1 130 ? -21.641 -12.266 15.219 1 79.12 130 GLU B C 1
ATOM 5265 O O . GLU B 1 130 ? -21.672 -12.156 16.453 1 79.12 130 GLU B O 1
ATOM 5270 N N . SER B 1 131 ? -21.609 -13.383 14.562 1 81.25 131 SER B N 1
ATOM 5271 C CA . SER B 1 131 ? -21.859 -14.609 15.32 1 81.25 131 SER B CA 1
ATOM 5272 C C . SER B 1 131 ? -20.562 -15.352 15.609 1 81.25 131 SER B C 1
ATOM 5274 O O . SER B 1 131 ? -20.578 -16.391 16.281 1 81.25 131 SER B O 1
ATOM 5276 N N . HIS B 1 132 ? -19.469 -14.852 15.18 1 82.5 132 HIS B N 1
ATOM 5277 C CA . HIS B 1 132 ? -18.203 -15.555 15.367 1 82.5 132 HIS B CA 1
ATOM 5278 C C . HIS B 1 132 ? -17.156 -14.641 16 1 82.5 132 HIS B C 1
ATOM 5280 O O . HIS B 1 132 ? -17.328 -13.422 16.047 1 82.5 132 HIS B O 1
ATOM 5286 N N . LEU B 1 133 ? -16.156 -15.305 16.5 1 79.5 133 LEU B N 1
ATOM 5287 C CA . LEU B 1 133 ? -15.062 -14.578 17.141 1 79.5 133 LEU B CA 1
ATOM 5288 C C . LEU B 1 133 ? -14.289 -13.766 16.094 1 79.5 133 LEU B C 1
ATOM 5290 O O . LEU B 1 133 ? -14.062 -14.227 14.977 1 79.5 133 LEU B O 1
ATOM 5294 N N . PRO B 1 134 ? -13.906 -12.539 16.5 1 79.31 134 PRO B N 1
ATOM 5295 C CA . PRO B 1 134 ? -13.258 -11.625 15.562 1 79.31 134 PRO B CA 1
ATOM 5296 C C . PRO B 1 134 ? -12.078 -12.273 14.836 1 79.31 134 PRO B C 1
ATOM 5298 O O . PRO B 1 134 ? -11.938 -12.117 13.617 1 79.31 134 PRO B O 1
ATOM 5301 N N . TYR B 1 135 ? -11.234 -12.938 15.562 1 77.31 135 TYR B N 1
ATOM 5302 C CA . TYR B 1 135 ? -10.055 -13.531 14.961 1 77.31 135 TYR B CA 1
ATOM 5303 C C . TYR B 1 135 ? -10.438 -14.633 13.977 1 77.31 135 TYR B C 1
ATOM 5305 O O . TYR B 1 135 ? -9.773 -14.82 12.953 1 77.31 135 TYR B O 1
ATOM 5313 N N . ASP B 1 136 ? -11.5 -15.367 14.305 1 81.88 136 ASP B N 1
ATOM 5314 C CA . ASP B 1 136 ? -11.992 -16.391 13.391 1 81.88 136 ASP B CA 1
ATOM 5315 C C . ASP B 1 136 ? -12.516 -15.766 12.102 1 81.88 136 ASP B C 1
ATOM 5317 O O . ASP B 1 136 ? -12.289 -16.297 11.008 1 81.88 136 ASP B O 1
ATOM 5321 N N . VAL B 1 137 ? -13.188 -14.664 12.305 1 84.31 137 VAL B N 1
ATOM 5322 C CA . VAL B 1 137 ? -13.75 -13.953 11.164 1 84.31 137 VAL B CA 1
ATOM 5323 C C . VAL B 1 137 ? -12.617 -13.508 10.234 1 84.31 137 VAL B C 1
ATOM 5325 O O . VAL B 1 137 ? -12.688 -13.719 9.016 1 84.31 137 VAL B O 1
ATOM 5328 N N . ILE B 1 138 ? -11.594 -12.93 10.789 1 83 138 ILE B N 1
ATOM 5329 C CA . ILE B 1 138 ? -10.469 -12.43 10.008 1 83 138 ILE B CA 1
ATOM 5330 C C . ILE B 1 138 ? -9.773 -13.594 9.305 1 83 138 ILE B C 1
ATOM 5332 O O . ILE B 1 138 ? -9.391 -13.484 8.141 1 83 138 ILE B O 1
ATOM 5336 N N . HIS B 1 139 ? -9.648 -14.672 9.984 1 81.31 139 HIS B N 1
ATOM 5337 C CA . HIS B 1 139 ? -9.016 -15.859 9.414 1 81.31 139 HIS B CA 1
ATOM 5338 C C . HIS B 1 139 ? -9.781 -16.359 8.195 1 81.31 139 HIS B C 1
ATOM 5340 O O . HIS B 1 139 ? -9.188 -16.641 7.152 1 81.31 139 HIS B O 1
ATOM 5346 N N . ILE B 1 140 ? -11.047 -16.484 8.344 1 84.69 140 ILE B N 1
ATOM 5347 C CA . ILE B 1 140 ? -11.883 -17.016 7.273 1 84.69 140 ILE B CA 1
ATOM 5348 C C . ILE B 1 140 ? -11.883 -16.047 6.086 1 84.69 140 ILE B C 1
ATOM 5350 O O . ILE B 1 140 ? -11.82 -16.484 4.934 1 84.69 140 ILE B O 1
ATOM 5354 N N . LEU B 1 141 ? -11.961 -14.789 6.383 1 87.69 141 LEU B N 1
ATOM 5355 C CA . LEU B 1 141 ? -11.953 -13.797 5.316 1 87.69 141 LEU B CA 1
ATOM 5356 C C . LEU B 1 141 ? -10.625 -13.828 4.559 1 87.69 141 LEU B C 1
ATOM 5358 O O . LEU B 1 141 ? -10.602 -13.664 3.338 1 87.69 141 LEU B O 1
ATOM 5362 N N . ASN B 1 142 ? -9.586 -13.969 5.246 1 85.62 142 ASN B N 1
ATOM 5363 C CA . ASN B 1 142 ? -8.281 -14.047 4.59 1 85.62 142 ASN B CA 1
ATOM 5364 C C . ASN B 1 142 ? -8.164 -15.305 3.727 1 85.62 142 ASN B C 1
ATOM 5366 O O . ASN B 1 142 ? -7.562 -15.273 2.654 1 85.62 142 ASN B O 1
ATOM 5370 N N . ARG B 1 143 ? -8.695 -16.391 4.191 1 85.88 143 ARG B N 1
ATOM 5371 C CA . ARG B 1 143 ? -8.742 -17.609 3.375 1 85.88 143 ARG B CA 1
ATOM 5372 C C . ARG B 1 143 ? -9.539 -17.375 2.096 1 85.88 143 ARG B C 1
ATOM 5374 O O . ARG B 1 143 ? -9.125 -17.797 1.015 1 85.88 143 ARG B O 1
ATOM 5381 N N . TYR B 1 144 ? -10.625 -16.766 2.344 1 91.19 144 TYR B N 1
ATOM 5382 C CA . TYR B 1 144 ? -11.5 -16.438 1.22 1 91.19 144 TYR B CA 1
ATOM 5383 C C . TYR B 1 144 ? -10.781 -15.555 0.212 1 91.19 144 TYR B C 1
ATOM 5385 O O . TYR B 1 144 ? -10.727 -15.875 -0.978 1 91.19 144 TYR B O 1
ATOM 5393 N N . PHE B 1 145 ? -10.227 -14.43 0.666 1 91.31 145 PHE B N 1
ATOM 5394 C CA . PHE B 1 145 ? -9.594 -13.453 -0.222 1 91.31 145 PHE B CA 1
ATOM 5395 C C . PHE B 1 145 ? -8.352 -14.047 -0.871 1 91.31 145 PHE B C 1
ATOM 5397 O O . PHE B 1 145 ? -8.031 -13.727 -2.018 1 91.31 145 PHE B O 1
ATOM 5404 N N . HIS B 1 146 ? -7.703 -14.891 -0.193 1 88.44 146 HIS B N 1
ATOM 5405 C CA . HIS B 1 146 ? -6.551 -15.555 -0.79 1 88.44 146 HIS B CA 1
ATOM 5406 C C . HIS B 1 146 ? -6.961 -16.406 -1.989 1 88.44 146 HIS B C 1
ATOM 5408 O O . HIS B 1 146 ? -6.344 -16.312 -3.053 1 88.44 146 HIS B O 1
ATOM 5414 N N . LYS B 1 147 ? -7.973 -17.172 -1.765 1 91.56 147 LYS B N 1
ATOM 5415 C CA . LYS B 1 147 ? -8.438 -18.062 -2.82 1 91.56 147 LYS B CA 1
ATOM 5416 C C . LYS B 1 147 ? -9.016 -17.281 -3.992 1 91.56 147 LYS B C 1
ATOM 5418 O O . LYS B 1 147 ? -8.688 -17.547 -5.148 1 91.56 147 LYS B O 1
ATOM 5423 N N . MET B 1 148 ? -9.891 -16.344 -3.645 1 95.25 148 MET B N 1
ATOM 5424 C CA . MET B 1 148 ? -10.5 -15.547 -4.699 1 95.25 148 MET B CA 1
ATOM 5425 C C . MET B 1 148 ? -9.461 -14.711 -5.422 1 95.25 148 MET B C 1
ATOM 5427 O O . MET B 1 148 ? -9.492 -14.594 -6.648 1 95.25 148 MET B O 1
ATOM 5431 N N . GLY B 1 149 ? -8.602 -14.117 -4.641 1 94.38 149 GLY B N 1
ATOM 5432 C CA . GLY B 1 149 ? -7.551 -13.297 -5.23 1 94.38 149 GLY B CA 1
ATOM 5433 C C . GLY B 1 149 ? -6.652 -14.078 -6.176 1 94.38 149 GLY B C 1
ATOM 5434 O O . GLY B 1 149 ? -6.223 -13.547 -7.207 1 94.38 149 GLY B O 1
ATOM 5435 N N . ASP B 1 150 ? -6.355 -15.289 -5.82 1 94.12 150 ASP B N 1
ATOM 5436 C CA . ASP B 1 150 ? -5.531 -16.141 -6.672 1 94.12 150 ASP B CA 1
ATOM 5437 C C . ASP B 1 150 ? -6.168 -16.328 -8.047 1 94.12 150 ASP B C 1
ATOM 5439 O O . ASP B 1 150 ? -5.469 -16.359 -9.062 1 94.12 150 ASP B O 1
ATOM 5443 N N . LYS B 1 151 ? -7.48 -16.469 -8.07 1 96.69 151 LYS B N 1
ATOM 5444 C CA . LYS B 1 151 ? -8.18 -16.625 -9.336 1 96.69 151 LYS B CA 1
ATOM 5445 C C . LYS B 1 151 ? -8.141 -15.344 -10.156 1 96.69 151 LYS B C 1
ATOM 5447 O O . LYS B 1 151 ? -7.992 -15.383 -11.383 1 96.69 151 LYS B O 1
ATOM 5452 N N . VAL B 1 152 ? -8.258 -14.195 -9.492 1 97.38 152 VAL B N 1
ATOM 5453 C CA . VAL B 1 152 ? -8.156 -12.914 -10.188 1 97.38 152 VAL B CA 1
ATOM 5454 C C . VAL B 1 152 ? -6.801 -12.812 -10.883 1 97.38 152 VAL B C 1
ATOM 5456 O O . VAL B 1 152 ? -6.73 -12.484 -12.07 1 97.38 152 VAL B O 1
ATOM 5459 N N . LEU B 1 153 ? -5.777 -13.172 -10.188 1 95.88 153 LEU B N 1
ATOM 5460 C CA . LEU B 1 153 ? -4.426 -13.07 -10.734 1 95.88 153 LEU B CA 1
ATOM 5461 C C . LEU B 1 153 ? -4.203 -14.102 -11.836 1 95.88 153 LEU B C 1
ATOM 5463 O O . LEU B 1 153 ? -3.578 -13.805 -12.852 1 95.88 153 LEU B O 1
ATOM 5467 N N . LYS B 1 154 ? -4.715 -15.25 -11.617 1 95.75 154 LYS B N 1
ATOM 5468 C CA . LYS B 1 154 ? -4.57 -16.344 -12.562 1 95.75 154 LYS B CA 1
ATOM 5469 C C . LYS B 1 154 ? -5.031 -15.938 -13.961 1 95.75 154 LYS B C 1
ATOM 5471 O O . LYS B 1 154 ? -4.379 -16.25 -14.953 1 95.75 154 LYS B O 1
ATOM 5476 N N . TYR B 1 155 ? -6.051 -15.188 -14.023 1 95.81 155 TYR B N 1
ATOM 5477 C CA . TYR B 1 155 ? -6.648 -14.859 -15.312 1 95.81 155 TYR B CA 1
ATOM 5478 C C . TYR B 1 155 ? -6.246 -13.461 -15.758 1 95.81 155 TYR B C 1
ATOM 5480 O O . TYR B 1 155 ? -6.906 -12.867 -16.609 1 95.81 155 TYR B O 1
ATOM 5488 N N . GLY B 1 156 ? -5.242 -12.945 -15.133 1 93.5 156 GLY B N 1
ATOM 5489 C CA . GLY B 1 156 ? -4.637 -11.711 -15.609 1 93.5 156 GLY B CA 1
ATOM 5490 C C . GLY B 1 156 ? -5.293 -10.469 -15.047 1 93.5 156 GLY B C 1
ATOM 5491 O O . GLY B 1 156 ? -5.082 -9.367 -15.547 1 93.5 156 GLY B O 1
ATOM 5492 N N . GLY B 1 157 ? -6.148 -10.617 -14.055 1 96.12 157 GLY B N 1
ATOM 5493 C CA . GLY B 1 157 ? -6.754 -9.477 -13.375 1 96.12 157 GLY B CA 1
ATOM 5494 C C . GLY B 1 157 ? -5.875 -8.898 -12.281 1 96.12 157 GLY B C 1
ATOM 5495 O O . GLY B 1 157 ? -4.836 -9.469 -11.945 1 96.12 157 GLY B O 1
ATOM 5496 N N . VAL B 1 158 ? -6.309 -7.723 -11.859 1 95.75 158 VAL B N 1
ATOM 5497 C CA . VAL B 1 158 ? -5.676 -7.07 -10.719 1 95.75 158 VAL B CA 1
ATOM 5498 C C . VAL B 1 158 ? -6.719 -6.809 -9.633 1 95.75 158 VAL B C 1
ATOM 5500 O O . VAL B 1 158 ? -7.844 -6.398 -9.93 1 95.75 158 VAL B O 1
ATOM 5503 N N . ILE B 1 159 ? -6.355 -7.156 -8.43 1 95.5 159 ILE B N 1
ATOM 5504 C CA . ILE B 1 159 ? -7.223 -6.809 -7.309 1 95.5 159 ILE B CA 1
ATOM 5505 C C . ILE B 1 159 ? -7.133 -5.309 -7.031 1 95.5 159 ILE B C 1
ATOM 5507 O O . ILE B 1 159 ? -6.086 -4.812 -6.609 1 95.5 159 ILE B O 1
ATOM 5511 N N . ASP B 1 160 ? -8.125 -4.566 -7.238 1 94.12 160 ASP B N 1
ATOM 5512 C CA . ASP B 1 160 ? -8.125 -3.127 -7.004 1 94.12 160 ASP B CA 1
ATOM 5513 C C . ASP B 1 160 ? -8.219 -2.816 -5.512 1 94.12 160 ASP B C 1
ATOM 5515 O O . ASP B 1 160 ? -7.348 -2.137 -4.957 1 94.12 160 ASP B O 1
ATOM 5519 N N . LYS B 1 161 ? -9.281 -3.346 -4.895 1 92.25 161 LYS B N 1
ATOM 5520 C CA . LYS B 1 161 ? -9.445 -3.133 -3.457 1 92.25 161 LYS B CA 1
ATOM 5521 C C . LYS B 1 161 ? -10.469 -4.098 -2.871 1 92.25 161 LYS B C 1
ATOM 5523 O O . LYS B 1 161 ? -11.195 -4.766 -3.611 1 92.25 161 LYS B O 1
ATOM 5528 N N . TYR B 1 162 ? -10.406 -4.129 -1.561 1 91.12 162 TYR B N 1
ATOM 5529 C CA . TYR B 1 162 ? -11.398 -4.848 -0.769 1 91.12 162 TYR B CA 1
ATOM 5530 C C . TYR B 1 162 ? -12.383 -3.885 -0.12 1 91.12 162 TYR B C 1
ATOM 5532 O O . TYR B 1 162 ? -11.992 -2.82 0.365 1 91.12 162 TYR B O 1
ATOM 5540 N N . ILE B 1 163 ? -13.523 -4.164 -0.198 1 86.81 163 ILE B N 1
ATOM 5541 C CA . ILE B 1 163 ? -14.57 -3.348 0.408 1 86.81 163 ILE B CA 1
ATOM 5542 C C . ILE B 1 163 ? -15.312 -4.164 1.462 1 86.81 163 ILE B C 1
ATOM 5544 O O . ILE B 1 163 ? -16.438 -4.621 1.225 1 86.81 163 ILE B O 1
ATOM 5548 N N . GLY B 1 164 ? -14.742 -4.238 2.631 1 81.5 164 GLY B N 1
ATOM 5549 C CA . GLY B 1 164 ? -15.258 -5.16 3.633 1 81.5 164 GLY B CA 1
ATOM 5550 C C . GLY B 1 164 ? -15.109 -6.617 3.232 1 81.5 164 GLY B C 1
ATOM 5551 O O . GLY B 1 164 ? -13.992 -7.133 3.143 1 81.5 164 GLY B O 1
ATOM 5552 N N . ASP B 1 165 ? -16.312 -7.145 2.926 1 87.06 165 ASP B N 1
ATOM 5553 C CA . ASP B 1 165 ? -16.359 -8.547 2.516 1 87.06 165 ASP B CA 1
ATOM 5554 C C . ASP B 1 165 ? -16.453 -8.672 0.996 1 87.06 165 ASP B C 1
ATOM 5556 O O . ASP B 1 165 ? -16.609 -9.773 0.466 1 87.06 165 ASP B O 1
ATOM 5560 N N . GLY B 1 166 ? -16.359 -7.562 0.344 1 91.62 166 GLY B N 1
ATOM 5561 C CA . GLY B 1 166 ? -16.375 -7.562 -1.109 1 91.62 166 GLY B CA 1
ATOM 5562 C C . GLY B 1 166 ? -15 -7.344 -1.72 1 91.62 166 GLY B C 1
ATOM 5563 O O . GLY B 1 166 ? -14.039 -7.047 -1.008 1 91.62 166 GLY B O 1
ATOM 5564 N N . LEU B 1 167 ? -14.969 -7.574 -3.049 1 94.38 167 LEU B N 1
ATOM 5565 C CA . LEU B 1 167 ? -13.727 -7.43 -3.793 1 94.38 167 LEU B CA 1
ATOM 5566 C C . LEU B 1 167 ? -13.977 -6.797 -5.16 1 94.38 167 LEU B C 1
ATOM 5568 O O . LEU B 1 167 ? -14.984 -7.098 -5.809 1 94.38 167 LEU B O 1
ATOM 5572 N N . MET B 1 168 ? -13.133 -5.863 -5.555 1 96.75 168 MET B N 1
ATOM 5573 C CA . MET B 1 168 ? -13.141 -5.27 -6.891 1 96.75 168 MET B CA 1
ATOM 5574 C C . MET B 1 168 ? -11.883 -5.652 -7.66 1 96.75 168 MET B C 1
ATOM 5576 O O . MET B 1 168 ? -10.766 -5.516 -7.148 1 96.75 168 MET B O 1
ATOM 5580 N N . ALA B 1 169 ? -12.102 -6.18 -8.797 1 97.94 169 ALA B N 1
ATOM 5581 C CA . ALA B 1 169 ? -10.977 -6.559 -9.648 1 97.94 169 ALA B CA 1
ATOM 5582 C C . ALA B 1 169 ? -11.102 -5.93 -11.031 1 97.94 169 ALA B C 1
ATOM 5584 O O . ALA B 1 169 ? -12.211 -5.652 -11.5 1 97.94 169 ALA B O 1
ATOM 5585 N N . LEU B 1 170 ? -10 -5.672 -11.656 1 97.5 170 LEU B N 1
ATOM 5586 C CA . LEU B 1 170 ? -9.93 -5.055 -12.977 1 97.5 170 LEU B CA 1
ATOM 5587 C C . LEU B 1 170 ? -9.219 -5.969 -13.969 1 97.5 170 LEU B C 1
ATOM 5589 O O . LEU B 1 170 ? -8.195 -6.574 -13.633 1 97.5 170 LEU B O 1
ATOM 5593 N N . PHE B 1 171 ? -9.773 -6.094 -15.148 1 97.81 171 PHE B N 1
ATOM 5594 C CA . PHE B 1 171 ? -9.172 -6.844 -16.25 1 97.81 171 PHE B CA 1
ATOM 5595 C C . PHE B 1 171 ? -8.969 -5.949 -17.469 1 97.81 171 PHE B C 1
ATOM 5597 O O . PHE B 1 171 ? -9.719 -4.992 -17.672 1 97.81 171 PHE B O 1
ATOM 5604 N N . GLY B 1 172 ? -7.977 -6.254 -18.234 1 95.38 172 GLY B N 1
ATOM 5605 C CA . GLY B 1 172 ? -7.75 -5.531 -19.484 1 95.38 172 GLY B CA 1
ATOM 5606 C C . GLY B 1 172 ? -6.812 -4.352 -19.328 1 95.38 172 GLY B C 1
ATOM 5607 O O . GLY B 1 172 ? -6.805 -3.441 -20.156 1 95.38 172 GLY B O 1
ATOM 5608 N N . LEU B 1 173 ? -6.098 -4.34 -18.312 1 91.94 173 LEU B N 1
ATOM 5609 C CA . LEU B 1 173 ? -5.152 -3.246 -18.109 1 91.94 173 LEU B CA 1
ATOM 5610 C C . LEU B 1 173 ? -4 -3.332 -19.094 1 91.94 173 LEU B C 1
ATOM 5612 O O . LEU B 1 173 ? -3.539 -2.311 -19.609 1 91.94 173 LEU B O 1
ATOM 5616 N N . GLU B 1 174 ? -3.525 -4.539 -19.359 1 84.69 174 GLU B N 1
ATOM 5617 C CA . GLU B 1 174 ? -2.439 -4.742 -20.312 1 84.69 174 GLU B CA 1
ATOM 5618 C C . GLU B 1 174 ? -2.949 -5.387 -21.609 1 84.69 174 GLU B C 1
ATOM 5620 O O . GLU B 1 174 ? -2.262 -5.371 -22.625 1 84.69 174 GLU B O 1
ATOM 5625 N N . GLU B 1 175 ? -4.098 -6.004 -21.5 1 82.25 175 GLU B N 1
ATOM 5626 C CA . GLU B 1 175 ? -4.719 -6.668 -22.641 1 82.25 175 GLU B CA 1
ATOM 5627 C C . GLU B 1 175 ? -5.68 -5.73 -23.375 1 82.25 175 GLU B C 1
ATOM 5629 O O . GLU B 1 175 ? -6.527 -5.094 -22.75 1 82.25 175 GLU B O 1
ATOM 5634 N N . SER B 1 176 ? -5.594 -5.742 -24.734 1 83.38 176 SER B N 1
ATOM 5635 C CA . SER B 1 176 ? -6.398 -4.789 -25.484 1 83.38 176 SER B CA 1
ATOM 5636 C C . SER B 1 176 ? -7.562 -5.477 -26.188 1 83.38 176 SER B C 1
ATOM 5638 O O . SER B 1 176 ? -8.516 -4.82 -26.609 1 83.38 176 SER B O 1
ATOM 5640 N N . ASP B 1 177 ? -7.5 -6.785 -26.281 1 91.5 177 ASP B N 1
ATOM 5641 C CA . ASP B 1 177 ? -8.594 -7.5 -26.938 1 91.5 177 ASP B CA 1
ATOM 5642 C C . ASP B 1 177 ? -9.789 -7.652 -26 1 91.5 177 ASP B C 1
ATOM 5644 O O . ASP B 1 177 ? -9.703 -8.336 -24.984 1 91.5 177 ASP B O 1
ATOM 5648 N N . PRO B 1 178 ? -10.883 -7.109 -26.422 1 94.5 178 PRO B N 1
ATOM 5649 C CA . PRO B 1 178 ? -12.047 -7.129 -25.531 1 94.5 178 PRO B CA 1
ATOM 5650 C C . PRO B 1 178 ? -12.57 -8.539 -25.281 1 94.5 178 PRO B C 1
ATOM 5652 O O . PRO B 1 178 ? -13.031 -8.844 -24.172 1 94.5 178 PRO B O 1
ATOM 5655 N N . GLU B 1 179 ? -12.586 -9.297 -26.25 1 94.38 179 GLU B N 1
ATOM 5656 C CA . GLU B 1 179 ? -13.109 -10.648 -26.062 1 94.38 179 GLU B CA 1
ATOM 5657 C C . GLU B 1 179 ? -12.25 -11.438 -25.078 1 94.38 179 GLU B C 1
ATOM 5659 O O . GLU B 1 179 ? -12.773 -12.086 -24.172 1 94.38 179 GLU B O 1
ATOM 5664 N N . ARG B 1 180 ? -10.922 -11.344 -25.266 1 92.31 180 ARG B N 1
ATOM 5665 C CA . ARG B 1 180 ? -10.023 -12.047 -24.359 1 92.31 180 ARG B CA 1
ATOM 5666 C C . ARG B 1 180 ? -10.148 -11.516 -22.938 1 92.31 180 ARG B C 1
ATOM 5668 O O . ARG B 1 180 ? -10.148 -12.289 -21.984 1 92.31 180 ARG B O 1
ATOM 5675 N N . THR B 1 181 ? -10.289 -10.297 -22.844 1 95.31 181 THR B N 1
ATOM 5676 C CA . THR B 1 181 ? -10.391 -9.641 -21.547 1 95.31 181 THR B CA 1
ATOM 5677 C C . THR B 1 181 ? -11.664 -10.078 -20.828 1 95.31 181 THR B C 1
ATOM 5679 O O . THR B 1 181 ? -11.617 -10.445 -19.656 1 95.31 181 THR B O 1
ATOM 5682 N N . ASN B 1 182 ? -12.734 -10.047 -21.547 1 97.62 182 ASN B N 1
ATOM 5683 C CA . ASN B 1 182 ? -14.016 -10.391 -20.922 1 97.62 182 ASN B CA 1
ATOM 5684 C C . ASN B 1 182 ? -14.102 -11.883 -20.609 1 97.62 182 ASN B C 1
ATOM 5686 O O . ASN B 1 182 ? -14.648 -12.281 -19.578 1 97.62 182 ASN B O 1
ATOM 5690 N N . LEU B 1 183 ? -13.578 -12.664 -21.5 1 96 183 LEU B N 1
ATOM 5691 C CA . LEU B 1 183 ? -13.562 -14.102 -21.234 1 96 183 LEU B CA 1
ATOM 5692 C C . LEU B 1 183 ? -12.719 -14.422 -20.016 1 96 183 LEU B C 1
ATOM 5694 O O . LEU B 1 183 ? -13.062 -15.305 -19.219 1 96 183 LEU B O 1
ATOM 5698 N N . ALA B 1 184 ? -11.594 -13.734 -19.859 1 95.38 184 ALA B N 1
ATOM 5699 C CA . ALA B 1 184 ? -10.742 -13.922 -18.672 1 95.38 184 ALA B CA 1
ATOM 5700 C C . ALA B 1 184 ? -11.516 -13.609 -17.406 1 95.38 184 ALA B C 1
ATOM 5702 O O . ALA B 1 184 ? -11.461 -14.375 -16.438 1 95.38 184 ALA B O 1
ATOM 5703 N N . ALA B 1 185 ? -12.258 -12.531 -17.406 1 98.19 185 ALA B N 1
ATOM 5704 C CA . ALA B 1 185 ? -13.047 -12.141 -16.234 1 98.19 185 ALA B CA 1
ATOM 5705 C C . ALA B 1 185 ? -14.141 -13.164 -15.953 1 98.19 185 ALA B C 1
ATOM 5707 O O . ALA B 1 185 ? -14.406 -13.492 -14.789 1 98.19 185 ALA B O 1
ATOM 5708 N N . ILE B 1 186 ? -14.719 -13.648 -17 1 97.94 186 ILE B N 1
ATOM 5709 C CA . ILE B 1 186 ? -15.789 -14.633 -16.859 1 97.94 186 ILE B CA 1
ATOM 5710 C C . ILE B 1 186 ? -15.227 -15.938 -16.297 1 97.94 186 ILE B C 1
ATOM 5712 O O . ILE B 1 186 ? -15.797 -16.531 -15.383 1 97.94 186 ILE B O 1
ATOM 5716 N N . ARG B 1 187 ? -14.148 -16.391 -16.844 1 96.38 187 ARG B N 1
ATOM 5717 C CA . ARG B 1 187 ? -13.508 -17.594 -16.328 1 96.38 187 ARG B CA 1
ATOM 5718 C C . ARG B 1 187 ? -13.141 -17.438 -14.859 1 96.38 187 ARG B C 1
ATOM 5720 O O . ARG B 1 187 ? -13.32 -18.359 -14.07 1 96.38 187 ARG B O 1
ATOM 5727 N N . CYS B 1 188 ? -12.625 -16.281 -14.539 1 97.69 188 CYS B N 1
ATOM 5728 C CA . CYS B 1 188 ? -12.312 -15.961 -13.156 1 97.69 188 CYS B CA 1
ATOM 5729 C C . CYS B 1 188 ? -13.539 -16.125 -12.266 1 97.69 188 CYS B C 1
ATOM 5731 O O . CYS B 1 188 ? -13.484 -16.812 -11.242 1 97.69 188 CYS B O 1
ATOM 5733 N N . ALA B 1 189 ? -14.625 -15.562 -12.688 1 98.38 189 ALA B N 1
ATOM 5734 C CA . ALA B 1 189 ? -15.859 -15.594 -11.898 1 98.38 189 ALA B CA 1
ATOM 5735 C C . ALA B 1 189 ? -16.344 -17.031 -11.711 1 98.38 189 ALA B C 1
ATOM 5737 O O . ALA B 1 189 ? -16.734 -17.422 -10.609 1 98.38 189 ALA B O 1
ATOM 5738 N N . LEU B 1 190 ? -16.344 -17.781 -12.766 1 97 190 LEU B N 1
ATOM 5739 C CA . LEU B 1 190 ? -16.797 -19.172 -12.711 1 97 190 LEU B CA 1
ATOM 5740 C C . LEU B 1 190 ? -15.914 -19.984 -11.773 1 97 190 LEU B C 1
ATOM 5742 O O . LEU B 1 190 ? -16.422 -20.781 -10.984 1 97 190 LEU B O 1
ATOM 5746 N N . GLU B 1 191 ? -14.648 -19.766 -11.82 1 96.56 191 GLU B N 1
ATOM 5747 C CA . GLU B 1 191 ? -13.75 -20.5 -10.945 1 96.56 191 GLU B CA 1
ATOM 5748 C C . GLU B 1 191 ? -13.859 -20.031 -9.5 1 96.56 191 GLU B C 1
ATOM 5750 O O . GLU B 1 191 ? -13.68 -20.812 -8.57 1 96.56 191 GLU B O 1
ATOM 5755 N N . MET B 1 192 ? -14.102 -18.75 -9.305 1 97.25 192 MET B N 1
ATOM 5756 C CA . MET B 1 192 ? -14.367 -18.266 -7.957 1 97.25 192 MET B CA 1
ATOM 5757 C C . MET B 1 192 ? -15.531 -19.016 -7.32 1 97.25 192 MET B C 1
ATOM 5759 O O . MET B 1 192 ? -15.469 -19.375 -6.148 1 97.25 192 MET B O 1
ATOM 5763 N N . ARG B 1 193 ? -16.5 -19.25 -8.086 1 95.56 193 ARG B N 1
ATOM 5764 C CA . ARG B 1 193 ? -17.672 -19.969 -7.582 1 95.56 193 ARG B CA 1
ATOM 5765 C C . ARG B 1 193 ? -17.312 -21.406 -7.238 1 95.56 193 ARG B C 1
ATOM 5767 O O . ARG B 1 193 ? -17.766 -21.938 -6.223 1 95.56 193 ARG B O 1
ATOM 5774 N N . SER B 1 194 ? -16.531 -21.984 -8.078 1 94.31 194 SER B N 1
ATOM 5775 C CA . SER B 1 194 ? -16.078 -23.344 -7.809 1 94.31 194 SER B CA 1
ATOM 5776 C C . SER B 1 194 ? -15.227 -23.406 -6.547 1 94.31 194 SER B C 1
ATOM 5778 O O . SER B 1 194 ? -15.344 -24.344 -5.758 1 94.31 194 SER B O 1
ATOM 5780 N N . GLU B 1 195 ? -14.367 -22.438 -6.445 1 92.88 195 GLU B N 1
ATOM 5781 C CA . GLU B 1 195 ? -13.492 -22.375 -5.273 1 92.88 195 GLU B CA 1
ATOM 5782 C C . GLU B 1 195 ? -14.305 -22.156 -3.996 1 92.88 195 GLU B C 1
ATOM 5784 O O . GLU B 1 195 ? -13.922 -22.641 -2.928 1 92.88 195 GLU B O 1
ATOM 5789 N N . LEU B 1 196 ? -15.32 -21.422 -4.113 1 93.5 196 LEU B N 1
ATOM 5790 C CA . LEU B 1 196 ? -16.188 -21.188 -2.963 1 93.5 196 LEU B CA 1
ATOM 5791 C C . LEU B 1 196 ? -16.781 -22.5 -2.451 1 93.5 196 LEU B C 1
ATOM 5793 O O . LEU B 1 196 ? -16.922 -22.688 -1.24 1 93.5 196 LEU B O 1
ATOM 5797 N N . ASN B 1 197 ? -17.109 -23.344 -3.352 1 91.12 197 ASN B N 1
ATOM 5798 C CA . ASN B 1 197 ? -17.625 -24.656 -2.959 1 91.12 197 ASN B CA 1
ATOM 5799 C C . ASN B 1 197 ? -16.625 -25.422 -2.121 1 91.12 197 ASN B C 1
ATOM 5801 O O . ASN B 1 197 ? -16.984 -26.062 -1.128 1 91.12 197 ASN B O 1
ATOM 5805 N N . SER B 1 198 ? -15.43 -25.328 -2.51 1 87.75 198 SER B N 1
ATOM 5806 C CA . SER B 1 198 ? -14.367 -25.984 -1.762 1 87.75 198 SER B CA 1
ATOM 5807 C C . SER B 1 198 ? -14.195 -25.359 -0.38 1 87.75 198 SER B C 1
ATOM 5809 O O . SER B 1 198 ? -14.008 -26.078 0.609 1 87.75 198 SER B O 1
ATOM 5811 N N . LEU B 1 199 ? -14.25 -24.109 -0.341 1 87.69 199 LEU B N 1
ATOM 5812 C CA . LEU B 1 199 ? -14.133 -23.391 0.93 1 87.69 199 LEU B CA 1
ATOM 5813 C C . LEU B 1 199 ? -15.32 -23.719 1.839 1 87.69 199 LEU B C 1
ATOM 5815 O O . LEU B 1 199 ? -15.148 -23.859 3.053 1 87.69 199 LEU B O 1
ATOM 5819 N N . ASN B 1 200 ? -16.453 -23.844 1.242 1 91.5 200 ASN B N 1
ATOM 5820 C CA . ASN B 1 200 ? -17.656 -24.109 2.018 1 91.5 200 ASN B CA 1
ATOM 5821 C C . ASN B 1 200 ? -17.594 -25.484 2.688 1 91.5 200 ASN B C 1
ATOM 5823 O O . ASN B 1 200 ? -18.156 -25.672 3.766 1 91.5 200 ASN B O 1
ATOM 5827 N N . SER B 1 201 ? -16.938 -26.391 2.07 1 87.19 201 SER B N 1
ATOM 5828 C CA . SER B 1 201 ? -16.734 -27.672 2.713 1 87.19 201 SER B CA 1
ATOM 5829 C C . SER B 1 201 ? -15.953 -27.531 4.02 1 87.19 201 SER B C 1
ATOM 5831 O O . SER B 1 201 ? -16.312 -28.141 5.027 1 87.19 201 SER B O 1
ATOM 5833 N N . TYR B 1 202 ? -15 -26.734 3.93 1 79.12 202 TYR B N 1
ATOM 5834 C CA . TYR B 1 202 ? -14.203 -26.422 5.113 1 79.12 202 TYR B CA 1
ATOM 5835 C C . TYR B 1 202 ? -15.031 -25.656 6.141 1 79.12 202 TYR B C 1
ATOM 5837 O O . TYR B 1 202 ? -15.008 -25.984 7.328 1 79.12 202 TYR B O 1
ATOM 5845 N N . LEU B 1 203 ? -15.797 -24.688 5.754 1 83.44 203 LEU B N 1
ATOM 5846 C CA . LEU B 1 203 ? -16.578 -23.844 6.637 1 83.44 203 LEU B CA 1
ATOM 5847 C C . LEU B 1 203 ? -17.688 -24.641 7.32 1 83.44 203 LEU B C 1
ATOM 5849 O O . LEU B 1 203 ? -17.969 -24.438 8.5 1 83.44 203 LEU B O 1
ATOM 5853 N N . LYS B 1 204 ? -18.234 -25.5 6.57 1 85.75 204 LYS B N 1
ATOM 5854 C CA . LYS B 1 204 ? -19.281 -26.344 7.129 1 85.75 204 LYS B CA 1
ATOM 5855 C C . LYS B 1 204 ? -18.734 -27.266 8.211 1 85.75 204 LYS B C 1
ATOM 5857 O O . LYS B 1 204 ? -19.344 -27.406 9.273 1 85.75 204 LYS B O 1
ATOM 5862 N N . SER B 1 205 ? -17.609 -27.766 7.93 1 76.62 205 SER B N 1
ATOM 5863 C CA . SER B 1 205 ? -17 -28.719 8.852 1 76.62 205 SER B CA 1
ATOM 5864 C C . SER B 1 205 ? -16.484 -28.016 10.109 1 76.62 205 SER B C 1
ATOM 5866 O O . SER B 1 205 ? -16.625 -28.547 11.219 1 76.62 205 SER B O 1
ATOM 5868 N N . GLN B 1 206 ? -15.984 -26.828 9.906 1 72.44 206 GLN B N 1
ATOM 5869 C CA . GLN B 1 206 ? -15.266 -26.203 11.016 1 72.44 206 GLN B CA 1
ATOM 5870 C C . GLN B 1 206 ? -16.125 -25.141 11.695 1 72.44 206 GLN B C 1
ATOM 5872 O O . GLN B 1 206 ? -15.945 -24.875 12.891 1 72.44 206 GLN B O 1
ATOM 5877 N N . PHE B 1 207 ? -17.062 -24.594 11.016 1 76.69 207 PHE B N 1
ATOM 5878 C CA . PHE B 1 207 ? -17.766 -23.438 11.57 1 76.69 207 PHE B CA 1
ATOM 5879 C C . PHE B 1 207 ? -19.281 -23.594 11.383 1 76.69 207 PHE B C 1
ATOM 5881 O O . PHE B 1 207 ? -20.047 -22.703 11.766 1 76.69 207 PHE B O 1
ATOM 5888 N N . ASN B 1 208 ? -19.703 -24.656 10.805 1 80.75 208 ASN B N 1
ATOM 5889 C CA . ASN B 1 208 ? -21.125 -24.938 10.57 1 80.75 208 ASN B CA 1
ATOM 5890 C C . ASN B 1 208 ? -21.812 -23.797 9.844 1 80.75 208 ASN B C 1
ATOM 5892 O O . ASN B 1 208 ? -22.875 -23.344 10.258 1 80.75 208 ASN B O 1
ATOM 5896 N N . THR B 1 209 ? -21.078 -23.266 8.891 1 84.94 209 THR B N 1
ATOM 5897 C CA . THR B 1 209 ? -21.609 -22.172 8.086 1 84.94 209 THR B CA 1
ATOM 5898 C C . THR B 1 209 ? -21.203 -22.328 6.621 1 84.94 209 THR B C 1
ATOM 5900 O O . THR B 1 209 ? -20.453 -23.234 6.277 1 84.94 209 THR B O 1
ATOM 5903 N N . GLY B 1 210 ? -21.891 -21.625 5.727 1 90 210 GLY B N 1
ATOM 5904 C CA . GLY B 1 210 ? -21.562 -21.562 4.309 1 90 210 GLY B CA 1
ATOM 5905 C C . GLY B 1 210 ? -21.797 -20.188 3.701 1 90 210 GLY B C 1
ATOM 5906 O O . GLY B 1 210 ? -22.734 -19.484 4.094 1 90 210 GLY B O 1
ATOM 5907 N N . PHE B 1 211 ? -20.938 -19.891 2.768 1 91.88 211 PHE B N 1
ATOM 5908 C CA . PHE B 1 211 ? -21.031 -18.594 2.113 1 91.88 211 PHE B CA 1
ATOM 5909 C C . PHE B 1 211 ? -21.656 -18.734 0.729 1 91.88 211 PHE B C 1
ATOM 5911 O O . PHE B 1 211 ? -21.594 -19.797 0.116 1 91.88 211 PHE B O 1
ATOM 5918 N N . GLU B 1 212 ? -22.375 -17.781 0.332 1 93.94 212 GLU B N 1
ATOM 5919 C CA . GLU B 1 212 ? -22.734 -17.531 -1.06 1 93.94 212 GLU B CA 1
ATOM 5920 C C . GLU B 1 212 ? -22.141 -16.219 -1.555 1 93.94 212 GLU B C 1
ATOM 5922 O O . GLU B 1 212 ? -21.906 -15.297 -0.765 1 93.94 212 GLU B O 1
ATOM 5927 N N . ILE B 1 213 ? -21.891 -16.188 -2.852 1 96.06 213 ILE B N 1
ATOM 5928 C CA . ILE B 1 213 ? -21.297 -14.953 -3.357 1 96.06 213 ILE B CA 1
ATOM 5929 C C . ILE B 1 213 ? -22.078 -14.477 -4.586 1 96.06 213 ILE B C 1
ATOM 5931 O O . ILE B 1 213 ? -22.656 -15.289 -5.312 1 96.06 213 ILE B O 1
ATOM 5935 N N . GLY B 1 214 ? -22.219 -13.219 -4.695 1 97 214 GLY B N 1
ATOM 5936 C CA . GLY B 1 214 ? -22.672 -12.57 -5.91 1 97 214 GLY B CA 1
ATOM 5937 C C . GLY B 1 214 ? -21.562 -11.906 -6.695 1 97 214 GLY B C 1
ATOM 5938 O O . GLY B 1 214 ? -20.703 -11.227 -6.121 1 97 214 GLY B O 1
ATOM 5939 N N . ILE B 1 215 ? -21.531 -12.203 -8.016 1 98.38 215 ILE B N 1
ATOM 5940 C CA . ILE B 1 215 ? -20.5 -11.625 -8.867 1 98.38 215 ILE B CA 1
ATOM 5941 C C . ILE B 1 215 ? -21.141 -10.844 -10.008 1 98.38 215 ILE B C 1
ATOM 5943 O O . ILE B 1 215 ? -22.047 -11.344 -10.672 1 98.38 215 ILE B O 1
ATOM 5947 N N . GLY B 1 216 ? -20.734 -9.633 -10.164 1 98.31 216 GLY B N 1
ATOM 5948 C CA . GLY B 1 216 ? -21.156 -8.797 -11.289 1 98.31 216 GLY B CA 1
ATOM 5949 C C . GLY B 1 216 ? -19.984 -8.344 -12.148 1 98.31 216 GLY B C 1
ATOM 5950 O O . GLY B 1 216 ? -18.953 -7.941 -11.641 1 98.31 216 GLY B O 1
ATOM 5951 N N . ILE B 1 217 ? -20.141 -8.461 -13.5 1 98.75 217 ILE B N 1
ATOM 5952 C CA . ILE B 1 217 ? -19.078 -8.062 -14.422 1 98.75 217 ILE B CA 1
ATOM 5953 C C . ILE B 1 217 ? -19.641 -7.078 -15.453 1 98.75 217 ILE B C 1
ATOM 5955 O O . ILE B 1 217 ? -20.734 -7.289 -15.992 1 98.75 217 ILE B O 1
ATOM 5959 N N . HIS B 1 218 ? -18.891 -6.047 -15.672 1 97.94 218 HIS B N 1
ATOM 5960 C CA . HIS B 1 218 ? -19.234 -5.047 -16.672 1 97.94 218 HIS B CA 1
ATOM 5961 C C . HIS B 1 218 ? -18 -4.621 -17.469 1 97.94 218 HIS B C 1
ATOM 5963 O O . HIS B 1 218 ? -16.891 -4.559 -16.906 1 97.94 218 HIS B O 1
ATOM 5969 N N . HIS B 1 219 ? -18.219 -4.461 -18.734 1 97.88 219 HIS B N 1
ATOM 5970 C CA . HIS B 1 219 ? -17.172 -3.941 -19.625 1 97.88 219 HIS B CA 1
ATOM 5971 C C . HIS B 1 219 ? -17.516 -2.533 -20.109 1 97.88 219 HIS B C 1
ATOM 5973 O O . HIS B 1 219 ? -18.594 -2.301 -20.641 1 97.88 219 HIS B O 1
ATOM 5979 N N . GLY B 1 220 ? -16.625 -1.612 -19.828 1 94.69 220 GLY B N 1
ATOM 5980 C CA . GLY B 1 220 ? -16.812 -0.243 -20.281 1 94.69 220 GLY B CA 1
ATOM 5981 C C . GLY B 1 220 ? -15.609 0.644 -20.031 1 94.69 220 GLY B C 1
ATOM 5982 O O . GLY B 1 220 ? -14.578 0.174 -19.547 1 94.69 220 GLY B O 1
ATOM 5983 N N . THR B 1 221 ? -15.766 1.876 -20.406 1 89.88 221 THR B N 1
ATOM 5984 C CA . THR B 1 221 ? -14.68 2.84 -20.266 1 89.88 221 THR B CA 1
ATOM 5985 C C . THR B 1 221 ? -14.594 3.352 -18.828 1 89.88 221 THR B C 1
ATOM 5987 O O . THR B 1 221 ? -15.617 3.619 -18.203 1 89.88 221 THR B O 1
ATOM 5990 N N . ALA B 1 222 ? -13.406 3.395 -18.281 1 90.06 222 ALA B N 1
ATOM 5991 C CA . ALA B 1 222 ? -13.141 3.939 -16.953 1 90.06 222 ALA B CA 1
ATOM 5992 C C . ALA B 1 222 ? -11.883 4.805 -16.969 1 90.06 222 ALA B C 1
ATOM 5994 O O . ALA B 1 222 ? -11.086 4.746 -17.906 1 90.06 222 ALA B O 1
ATOM 5995 N N . ILE B 1 223 ? -11.828 5.656 -16.078 1 86.62 223 ILE B N 1
ATOM 5996 C CA . ILE B 1 223 ? -10.633 6.465 -15.883 1 86.62 223 ILE B CA 1
ATOM 5997 C C . ILE B 1 223 ? -9.695 5.785 -14.883 1 86.62 223 ILE B C 1
ATOM 5999 O O . ILE B 1 223 ? -10.078 5.551 -13.734 1 86.62 223 ILE B O 1
ATOM 6003 N N . LEU B 1 224 ? -8.539 5.383 -15.375 1 88.81 224 LEU B N 1
ATOM 6004 C CA . LEU B 1 224 ? -7.512 4.781 -14.539 1 88.81 224 LEU B CA 1
ATOM 6005 C C . LEU B 1 224 ? -6.52 5.836 -14.055 1 88.81 224 LEU B C 1
ATOM 6007 O O . LEU B 1 224 ? -6.113 6.711 -14.82 1 88.81 224 LEU B O 1
ATOM 6011 N N . GLY B 1 225 ? -6.219 5.801 -12.75 1 84.12 225 GLY B N 1
ATOM 6012 C CA . GLY B 1 225 ? -5.254 6.762 -12.234 1 84.12 225 GLY B CA 1
ATOM 6013 C C . GLY B 1 225 ? -4.922 6.551 -10.773 1 84.12 225 GLY B C 1
ATOM 6014 O O . GLY B 1 225 ? -5.484 5.664 -10.125 1 84.12 225 GLY B O 1
ATOM 6015 N N . GLN B 1 226 ? -3.994 7.293 -10.273 1 84.44 226 GLN B N 1
ATOM 6016 C CA . GLN B 1 226 ? -3.627 7.328 -8.867 1 84.44 226 GLN B CA 1
ATOM 6017 C C . GLN B 1 226 ? -4.441 8.375 -8.109 1 84.44 226 GLN B C 1
ATOM 6019 O O . GLN B 1 226 ? -4.477 9.539 -8.508 1 84.44 226 GLN B O 1
ATOM 6024 N N . LEU B 1 227 ? -5.109 7.926 -7.043 1 84.94 227 LEU B N 1
ATOM 6025 C CA . LEU B 1 227 ? -6.02 8.805 -6.316 1 84.94 227 LEU B CA 1
ATOM 6026 C C . LEU B 1 227 ? -5.719 8.781 -4.82 1 84.94 227 LEU B C 1
ATOM 6028 O O . LEU B 1 227 ? -5.348 7.734 -4.273 1 84.94 227 LEU B O 1
ATOM 6032 N N . GLY B 1 228 ? -5.93 9.961 -4.234 1 86.12 228 GLY B N 1
ATOM 6033 C CA . GLY B 1 228 ? -5.922 9.984 -2.779 1 86.12 228 GLY B CA 1
ATOM 6034 C C . GLY B 1 228 ? -4.953 10.992 -2.201 1 86.12 228 GLY B C 1
ATOM 6035 O O . GLY B 1 228 ? -4.324 11.75 -2.943 1 86.12 228 GLY B O 1
ATOM 6036 N N . HIS B 1 229 ? -5 11.039 -0.906 1 85.62 229 HIS B N 1
ATOM 6037 C CA . HIS B 1 229 ? -4.012 11.828 -0.174 1 85.62 229 HIS B CA 1
ATOM 6038 C C . HIS B 1 229 ? -2.6 11.312 -0.433 1 85.62 229 HIS B C 1
ATOM 6040 O O . HIS B 1 229 ? -2.396 10.117 -0.63 1 85.62 229 HIS B O 1
ATOM 6046 N N . THR B 1 230 ? -1.664 12.164 -0.447 1 77.12 230 THR B N 1
ATOM 6047 C CA . THR B 1 230 ? -0.279 11.852 -0.773 1 77.12 230 THR B CA 1
ATOM 6048 C C . THR B 1 230 ? 0.222 10.68 0.069 1 77.12 230 THR B C 1
ATOM 6050 O O . THR B 1 230 ? 0.995 9.844 -0.411 1 77.12 230 THR B O 1
ATOM 6053 N N . LEU B 1 231 ? -0.235 10.578 1.303 1 82.25 231 LEU B N 1
ATOM 6054 C CA . LEU B 1 231 ? 0.228 9.539 2.211 1 82.25 231 LEU B CA 1
ATOM 6055 C C . LEU B 1 231 ? -0.566 8.25 2.014 1 82.25 231 LEU B C 1
ATOM 6057 O O . LEU B 1 231 ? -0.218 7.211 2.574 1 82.25 231 LEU B O 1
ATOM 6061 N N . ARG B 1 232 ? -1.641 8.273 1.213 1 86.31 232 ARG B N 1
ATOM 6062 C CA . ARG B 1 232 ? -2.506 7.113 1.025 1 86.31 232 ARG B CA 1
ATOM 6063 C C . ARG B 1 232 ? -3.031 7.047 -0.404 1 86.31 232 ARG B C 1
ATOM 6065 O O . ARG B 1 232 ? -4.238 6.918 -0.623 1 86.31 232 ARG B O 1
ATOM 6072 N N . MET B 1 233 ? -2.125 7.195 -1.309 1 85.38 233 MET B N 1
ATOM 6073 C CA . MET B 1 233 ? -2.477 7.148 -2.725 1 85.38 233 MET B CA 1
ATOM 6074 C C . MET B 1 233 ? -2.74 5.715 -3.174 1 85.38 233 MET B C 1
ATOM 6076 O O . MET B 1 233 ? -2.094 4.781 -2.695 1 85.38 233 MET B O 1
ATOM 6080 N N . SER B 1 234 ? -3.643 5.543 -4.027 1 85.62 234 SER B N 1
ATOM 6081 C CA . SER B 1 234 ? -3.941 4.223 -4.574 1 85.62 234 SER B CA 1
ATOM 6082 C C . SER B 1 234 ? -4.285 4.301 -6.059 1 85.62 234 SER B C 1
ATOM 6084 O O . SER B 1 234 ? -4.887 5.277 -6.508 1 85.62 234 SER B O 1
ATOM 6086 N N . SER B 1 235 ? -3.83 3.311 -6.793 1 87.62 235 SER B N 1
ATOM 6087 C CA . SER B 1 235 ? -4.246 3.164 -8.18 1 87.62 235 SER B CA 1
ATOM 6088 C C . SER B 1 235 ? -5.621 2.512 -8.281 1 87.62 235 SER B C 1
ATOM 6090 O O . SER B 1 235 ? -5.875 1.487 -7.645 1 87.62 235 SER B O 1
ATOM 6092 N N . THR B 1 236 ? -6.449 3.086 -9.016 1 90.56 236 THR B N 1
ATOM 6093 C CA . THR B 1 236 ? -7.809 2.566 -9.086 1 90.56 236 THR B CA 1
ATOM 6094 C C . THR B 1 236 ? -8.492 3.02 -10.375 1 90.56 236 THR B C 1
ATOM 6096 O O . THR B 1 236 ? -7.879 3.699 -11.203 1 90.56 236 THR B O 1
ATOM 6099 N N . ALA B 1 237 ? -9.664 2.531 -10.578 1 90.88 237 ALA B N 1
ATOM 6100 C CA . ALA B 1 237 ? -10.539 2.932 -11.68 1 90.88 237 ALA B CA 1
ATOM 6101 C C . ALA B 1 237 ? -11.766 3.684 -11.164 1 90.88 237 ALA B C 1
ATOM 6103 O O . ALA B 1 237 ? -12.336 3.318 -10.133 1 90.88 237 ALA B O 1
ATOM 6104 N N . ILE B 1 238 ? -12.055 4.75 -11.891 1 88.31 238 ILE B N 1
ATOM 6105 C CA . ILE B 1 238 ? -13.258 5.492 -11.539 1 88.31 238 ILE B CA 1
ATOM 6106 C C . ILE B 1 238 ? -14.094 5.734 -12.789 1 88.31 238 ILE B C 1
ATOM 6108 O O . ILE B 1 238 ? -13.586 5.648 -13.914 1 88.31 238 ILE B O 1
ATOM 6112 N N . GLY B 1 239 ? -15.391 5.965 -12.586 1 84.62 239 GLY B N 1
ATOM 6113 C CA . GLY B 1 239 ? -16.297 6.227 -13.688 1 84.62 239 GLY B CA 1
ATOM 6114 C C . GLY B 1 239 ? -17.609 5.465 -13.578 1 84.62 239 GLY B C 1
ATOM 6115 O O . GLY B 1 239 ? -17.797 4.676 -12.648 1 84.62 239 GLY B O 1
ATOM 6116 N N . ASP B 1 240 ? -18.469 5.664 -14.484 1 84.12 240 ASP B N 1
ATOM 6117 C CA . ASP B 1 240 ? -19.797 5.062 -14.469 1 84.12 240 ASP B CA 1
ATOM 6118 C C . ASP B 1 240 ? -19.703 3.545 -14.609 1 84.12 240 ASP B C 1
ATOM 6120 O O . ASP B 1 240 ? -20.531 2.818 -14.055 1 84.12 240 ASP B O 1
ATOM 6124 N N . SER B 1 241 ? -18.719 3.129 -15.383 1 90.75 241 SER B N 1
ATOM 6125 C CA . SER B 1 241 ? -18.578 1.693 -15.602 1 90.75 241 SER B CA 1
ATOM 6126 C C . SER B 1 241 ? -18.344 0.957 -14.289 1 90.75 241 SER B C 1
ATOM 6128 O O . SER B 1 241 ? -18.812 -0.169 -14.109 1 90.75 241 SER B O 1
ATOM 6130 N N . VAL B 1 242 ? -17.609 1.591 -13.422 1 92.19 242 VAL B N 1
ATOM 6131 C CA . VAL B 1 242 ? -17.344 0.991 -12.125 1 92.19 242 VAL B CA 1
ATOM 6132 C C . VAL B 1 242 ? -18.641 0.876 -11.328 1 92.19 242 VAL B C 1
ATOM 6134 O O . VAL B 1 242 ? -18.922 -0.168 -10.742 1 92.19 242 VAL B O 1
ATOM 6137 N N . ASN B 1 243 ? -19.453 1.897 -11.367 1 86.88 243 ASN B N 1
ATOM 6138 C CA . ASN B 1 243 ? -20.734 1.889 -10.68 1 86.88 243 ASN B CA 1
ATOM 6139 C C . ASN B 1 243 ? -21.672 0.828 -11.25 1 86.88 243 ASN B C 1
ATOM 6141 O O . ASN B 1 243 ? -22.406 0.167 -10.508 1 86.88 243 ASN B O 1
ATOM 6145 N N . GLN B 1 244 ? -21.625 0.747 -12.516 1 91.06 244 GLN B N 1
ATOM 6146 C CA . GLN B 1 244 ? -22.469 -0.249 -13.164 1 91.06 244 GLN B CA 1
ATOM 6147 C C . GLN B 1 244 ? -22.094 -1.661 -12.727 1 91.06 244 GLN B C 1
ATOM 6149 O O . GLN B 1 244 ? -22.969 -2.475 -12.43 1 91.06 244 GLN B O 1
ATOM 6154 N N . ALA B 1 245 ? -20.828 -1.941 -12.695 1 95.31 245 ALA B N 1
ATOM 6155 C CA . ALA B 1 245 ? -20.375 -3.26 -12.258 1 95.31 245 ALA B CA 1
ATOM 6156 C C . ALA B 1 245 ? -20.844 -3.551 -10.828 1 95.31 245 ALA B C 1
ATOM 6158 O O . ALA B 1 245 ? -21.281 -4.66 -10.523 1 95.31 245 ALA B O 1
ATOM 6159 N N . SER B 1 246 ? -20.688 -2.586 -9.977 1 92.19 246 SER B N 1
ATOM 6160 C CA . SER B 1 246 ? -21.125 -2.723 -8.586 1 92.19 246 SER B CA 1
ATOM 6161 C C . SER B 1 246 ? -22.625 -2.975 -8.5 1 92.19 246 SER B C 1
ATOM 6163 O O . SER B 1 246 ? -23.062 -3.816 -7.715 1 92.19 246 SER B O 1
ATOM 6165 N N . ARG B 1 247 ? -23.359 -2.311 -9.266 1 90.19 247 ARG B N 1
ATOM 6166 C CA . ARG B 1 247 ? -24.812 -2.473 -9.273 1 90.19 247 ARG B CA 1
ATOM 6167 C C . ARG B 1 247 ? -25.203 -3.854 -9.789 1 90.19 247 ARG B C 1
ATOM 6169 O O . ARG B 1 247 ? -26.172 -4.441 -9.32 1 90.19 247 ARG B O 1
ATOM 6176 N N . ILE B 1 248 ? -24.531 -4.266 -10.773 1 95.31 248 ILE B N 1
ATOM 6177 C CA . ILE B 1 248 ? -24.797 -5.602 -11.305 1 95.31 248 ILE B CA 1
ATOM 6178 C C . I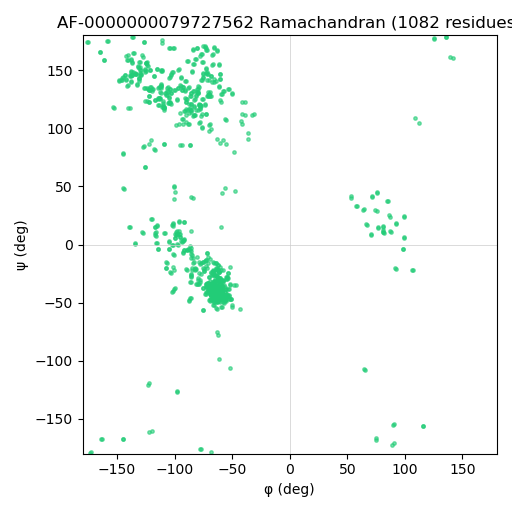LE B 1 248 ? -24.562 -6.645 -10.219 1 95.31 248 ILE B C 1
ATOM 6180 O O . ILE B 1 248 ? -25.359 -7.574 -10.055 1 95.31 248 ILE B O 1
ATOM 6184 N N . GLU B 1 249 ? -23.438 -6.516 -9.531 1 95.94 249 GLU B N 1
ATOM 6185 C CA . GLU B 1 249 ? -23.172 -7.402 -8.406 1 95.94 249 GLU B CA 1
ATOM 6186 C C . GLU B 1 249 ? -24.312 -7.371 -7.395 1 95.94 249 GLU B C 1
ATOM 6188 O O . GLU B 1 249 ? -24.766 -8.422 -6.934 1 95.94 249 GLU B O 1
ATOM 6193 N N . SER B 1 250 ? -24.812 -6.184 -7.078 1 90.88 250 SER B N 1
ATOM 6194 C CA . SER B 1 250 ? -25.922 -6.039 -6.125 1 90.88 250 SER B CA 1
ATOM 6195 C C . SER B 1 250 ? -27.188 -6.699 -6.645 1 90.88 250 SER B C 1
ATOM 6197 O O . SER B 1 250 ? -27.984 -7.238 -5.863 1 90.88 250 SER B O 1
ATOM 6199 N N . ALA B 1 251 ? -27.391 -6.629 -7.895 1 92.75 251 ALA B N 1
ATOM 6200 C CA . ALA B 1 251 ? -28.578 -7.176 -8.531 1 92.75 251 ALA B CA 1
ATOM 6201 C C . ALA B 1 251 ? -28.609 -8.703 -8.422 1 92.75 251 ALA B C 1
ATOM 6203 O O . ALA B 1 251 ? -29.672 -9.312 -8.539 1 92.75 251 ALA B O 1
ATOM 6204 N N . THR B 1 252 ? -27.453 -9.305 -8.25 1 95.06 252 THR B N 1
ATOM 6205 C CA . THR B 1 252 ? -27.406 -10.758 -8.148 1 95.06 252 THR B CA 1
ATOM 6206 C C . THR B 1 252 ? -28.266 -11.258 -6.988 1 95.06 252 THR B C 1
ATOM 6208 O O . THR B 1 252 ? -28.875 -12.32 -7.074 1 95.06 252 THR B O 1
ATOM 6211 N N . LYS B 1 253 ? -28.328 -10.539 -5.945 1 90.12 253 LYS B N 1
ATOM 6212 C CA . LYS B 1 253 ? -29.094 -10.922 -4.77 1 90.12 253 LYS B CA 1
ATOM 6213 C C . LYS B 1 253 ? -30.594 -10.977 -5.09 1 90.12 253 LYS B C 1
ATOM 6215 O O . LYS B 1 253 ? -31.25 -11.977 -4.801 1 90.12 253 LYS B O 1
ATOM 6220 N N . LYS B 1 254 ? -31.109 -9.984 -5.703 1 87.81 254 LYS B N 1
ATOM 6221 C CA . LYS B 1 254 ? -32.531 -9.914 -6.055 1 87.81 254 LYS B CA 1
ATOM 6222 C C . LYS B 1 254 ? -32.875 -10.969 -7.094 1 87.81 254 LYS B C 1
ATOM 6224 O O . LYS B 1 254 ? -33.969 -11.539 -7.055 1 87.81 254 LYS B O 1
ATOM 6229 N N . ALA B 1 255 ? -31.953 -11.164 -7.938 1 91.62 255 ALA B N 1
ATOM 6230 C CA . ALA B 1 255 ? -32.188 -12.117 -9.023 1 91.62 255 ALA B CA 1
ATOM 6231 C C . ALA B 1 255 ? -32.031 -13.555 -8.539 1 91.62 255 ALA B C 1
ATOM 6233 O O . ALA B 1 255 ? -32.438 -14.492 -9.211 1 91.62 255 ALA B O 1
ATOM 6234 N N . GLY B 1 256 ? -31.453 -13.719 -7.426 1 91.69 256 GLY B N 1
ATOM 6235 C CA . GLY B 1 256 ? -31.125 -15.062 -6.965 1 91.69 256 GLY B CA 1
ATOM 6236 C C . GLY B 1 256 ? -30.109 -15.766 -7.852 1 91.69 256 GLY B C 1
ATOM 6237 O O . GLY B 1 256 ? -30.25 -16.953 -8.125 1 91.69 256 GLY B O 1
ATOM 6238 N N . ALA B 1 257 ? -29.25 -14.953 -8.445 1 93.06 257 ALA B N 1
ATOM 6239 C CA . ALA B 1 257 ? -28.188 -15.484 -9.297 1 93.06 257 ALA B CA 1
ATOM 6240 C C . ALA B 1 257 ? -26.812 -15.266 -8.664 1 93.06 257 ALA B C 1
ATOM 6242 O O . ALA B 1 257 ? -26.609 -14.273 -7.957 1 93.06 257 ALA B O 1
ATOM 6243 N N . GLY B 1 258 ? -25.938 -16.172 -8.953 1 93.81 258 GLY B N 1
ATOM 6244 C CA . GLY B 1 258 ? -24.609 -16.062 -8.383 1 93.81 258 GLY B CA 1
ATOM 6245 C C . GLY B 1 258 ? -23.656 -15.25 -9.25 1 93.81 258 GLY B C 1
ATOM 6246 O O . GLY B 1 258 ? -22.641 -14.742 -8.766 1 93.81 258 GLY B O 1
ATOM 6247 N N . PHE B 1 259 ? -24 -15.18 -10.5 1 96.62 259 PHE B N 1
ATOM 6248 C CA . PHE B 1 259 ? -23.078 -14.578 -11.461 1 96.62 259 PHE B CA 1
ATOM 6249 C C . PHE B 1 259 ? -23.844 -13.977 -12.633 1 96.62 259 PHE B C 1
ATOM 6251 O O . PHE B 1 259 ? -24.531 -14.688 -13.367 1 96.62 259 PHE B O 1
ATOM 6258 N N . LEU B 1 260 ? -23.688 -12.57 -12.766 1 98.06 260 LEU B N 1
ATOM 6259 C CA . LEU B 1 260 ? -24.359 -11.836 -13.836 1 98.06 260 LEU B CA 1
ATOM 6260 C C . LEU B 1 260 ? -23.375 -10.953 -14.586 1 98.06 260 LEU B C 1
ATOM 6262 O O . LEU B 1 260 ? -22.422 -10.422 -13.992 1 98.06 260 LEU B O 1
ATOM 6266 N N . VAL B 1 261 ? -23.625 -10.797 -15.891 1 98.31 261 VAL B N 1
ATOM 6267 C CA . VAL B 1 261 ? -22.828 -9.875 -16.703 1 98.31 261 VAL B CA 1
ATOM 6268 C C . VAL B 1 261 ? -23.75 -8.875 -17.406 1 98.31 261 VAL B C 1
ATOM 6270 O O . VAL B 1 261 ? -24.938 -9.148 -17.609 1 98.31 261 VAL B O 1
ATOM 6273 N N . SER B 1 262 ? -23.188 -7.762 -17.75 1 97.19 262 SER B N 1
ATOM 6274 C CA . SER B 1 262 ? -23.938 -6.73 -18.453 1 97.19 262 SER B CA 1
ATOM 6275 C C . SER B 1 262 ? -24.188 -7.129 -19.906 1 97.19 262 SER B C 1
ATOM 6277 O O . SER B 1 262 ? -23.562 -8.062 -20.422 1 97.19 262 SER B O 1
ATOM 6279 N N . GLU B 1 263 ? -25.016 -6.371 -20.531 1 95.69 263 GLU B N 1
ATOM 6280 C CA . GLU B 1 263 ? -25.297 -6.551 -21.953 1 95.69 263 GLU B CA 1
ATOM 6281 C C . GLU B 1 263 ? -24.047 -6.301 -22.797 1 95.69 263 GLU B C 1
ATOM 6283 O O . GLU B 1 263 ? -23.844 -6.957 -23.812 1 95.69 263 GLU B O 1
ATOM 6288 N N . ASN B 1 264 ? -23.25 -5.359 -22.406 1 95.69 264 ASN B N 1
ATOM 6289 C CA . ASN B 1 264 ? -22 -5.07 -23.109 1 95.69 264 ASN B CA 1
ATOM 6290 C C . ASN B 1 264 ? -21.078 -6.285 -23.125 1 95.69 264 ASN B C 1
ATOM 6292 O O . ASN B 1 264 ? -20.531 -6.633 -24.172 1 95.69 264 ASN B O 1
ATOM 6296 N N . VAL B 1 265 ? -20.984 -6.938 -22.016 1 98.06 265 VAL B N 1
ATOM 6297 C CA . VAL B 1 265 ? -20.125 -8.109 -21.891 1 98.06 265 VAL B CA 1
ATOM 6298 C C . VAL B 1 265 ? -20.688 -9.25 -22.734 1 98.06 265 VAL B C 1
ATOM 6300 O O . VAL B 1 265 ? -19.969 -9.883 -23.516 1 98.06 265 VAL B O 1
ATOM 6303 N N . TYR B 1 266 ? -21.922 -9.484 -22.625 1 97.69 266 TYR B N 1
ATOM 6304 C CA . TYR B 1 266 ? -22.547 -10.57 -23.359 1 97.69 266 TYR B CA 1
ATOM 6305 C C . TYR B 1 266 ? -22.422 -10.359 -24.859 1 97.69 266 TYR B C 1
ATOM 6307 O O . TYR B 1 266 ? -22.172 -11.305 -25.609 1 97.69 266 TYR B O 1
ATOM 6315 N N . GLY B 1 267 ? -22.625 -9.148 -25.25 1 97.06 267 GLY B N 1
ATOM 6316 C CA . GLY B 1 267 ? -22.5 -8.836 -26.672 1 97.06 267 GLY B CA 1
ATOM 6317 C C . GLY B 1 267 ? -21.125 -9.188 -27.234 1 97.06 267 GLY B C 1
ATOM 6318 O O . GLY B 1 267 ? -21.016 -9.594 -28.391 1 97.06 267 GLY B O 1
ATOM 6319 N N . ILE B 1 268 ? -20.125 -9.094 -26.422 1 96.25 268 ILE B N 1
ATOM 6320 C CA . ILE B 1 268 ? -18.75 -9.328 -26.828 1 96.25 268 ILE B CA 1
ATOM 6321 C C . ILE B 1 268 ? -18.453 -10.82 -26.859 1 96.25 268 ILE B C 1
ATOM 6323 O O . ILE B 1 268 ? -17.75 -11.312 -27.734 1 96.25 268 ILE B O 1
ATOM 6327 N N . VAL B 1 269 ? -19.094 -11.633 -25.906 1 96.56 269 VAL B N 1
ATOM 6328 C CA . VAL B 1 269 ? -18.641 -13 -25.703 1 96.56 269 VAL B CA 1
ATOM 6329 C C . VAL B 1 269 ? -19.75 -13.977 -26.078 1 96.56 269 VAL B C 1
ATOM 6331 O O . VAL B 1 269 ? -19.641 -15.18 -25.797 1 96.56 269 VAL B O 1
ATOM 6334 N N . LYS B 1 270 ? -20.812 -13.578 -26.688 1 95.06 270 LYS B N 1
ATOM 6335 C CA . LYS B 1 270 ? -22.031 -14.367 -26.891 1 95.06 270 LYS B CA 1
ATOM 6336 C C . LYS B 1 270 ? -21.719 -15.68 -27.594 1 95.06 270 LYS B C 1
ATOM 6338 O O . LYS B 1 270 ? -22.359 -16.703 -27.328 1 95.06 270 LYS B O 1
ATOM 6343 N N . ASN B 1 271 ? -20.719 -15.719 -28.406 1 93.94 271 ASN B N 1
ATOM 6344 C CA . ASN B 1 271 ? -20.406 -16.922 -29.156 1 93.94 271 ASN B CA 1
ATOM 6345 C C . ASN B 1 271 ? -19.469 -17.844 -28.391 1 93.94 271 ASN B C 1
ATOM 6347 O O . ASN B 1 271 ? -19.234 -18.984 -28.797 1 93.94 271 ASN B O 1
ATOM 6351 N N . SER B 1 272 ? -19.031 -17.391 -27.266 1 94.75 272 SER B N 1
ATOM 6352 C CA . SER B 1 272 ? -18 -18.141 -26.531 1 94.75 272 SER B CA 1
ATOM 6353 C C . SER B 1 272 ? -18.531 -18.641 -25.188 1 94.75 272 SER B C 1
ATOM 6355 O O . SER B 1 272 ? -17.812 -19.312 -24.453 1 94.75 272 SER B O 1
ATOM 6357 N N . VAL B 1 273 ? -19.812 -18.359 -24.906 1 96.44 273 VAL B N 1
ATOM 6358 C CA . VAL B 1 273 ? -20.328 -18.75 -23.594 1 96.44 273 VAL B CA 1
ATOM 6359 C C . VAL B 1 273 ? -21.719 -19.344 -23.734 1 96.44 273 VAL B C 1
ATOM 6361 O O . VAL B 1 273 ? -22.391 -19.125 -24.75 1 96.44 273 VAL B O 1
ATOM 6364 N N . ARG B 1 274 ? -22.094 -20.094 -22.734 1 96.44 274 ARG B N 1
ATOM 6365 C CA . ARG B 1 274 ? -23.469 -20.547 -22.594 1 96.44 274 ARG B CA 1
ATOM 6366 C C . ARG B 1 274 ? -24.25 -19.672 -21.625 1 96.44 274 ARG B C 1
ATOM 6368 O O . ARG B 1 274 ? -23.844 -19.516 -20.469 1 96.44 274 ARG B O 1
ATOM 6375 N N . LYS B 1 275 ? -25.359 -19.156 -22.094 1 95.19 275 LYS B N 1
ATOM 6376 C CA . LYS B 1 275 ? -26.172 -18.219 -21.312 1 95.19 275 LYS B CA 1
ATOM 6377 C C . LYS B 1 275 ? -27.234 -18.953 -20.5 1 95.19 275 LYS B C 1
ATOM 6379 O O . LYS B 1 275 ? -27.766 -19.984 -20.953 1 95.19 275 LYS B O 1
ATOM 6384 N N . GLY B 1 276 ? -27.469 -18.516 -19.312 1 96.25 276 GLY B N 1
ATOM 6385 C CA . GLY B 1 276 ? -28.594 -18.984 -18.5 1 96.25 276 GLY B CA 1
ATOM 6386 C C . GLY B 1 276 ? -29.781 -18.047 -18.562 1 96.25 276 GLY B C 1
ATOM 6387 O O . GLY B 1 276 ? -30.266 -17.703 -19.641 1 96.25 276 GLY B O 1
ATOM 6388 N N . ARG B 1 277 ? -30.266 -17.625 -17.406 1 95.12 277 ARG B N 1
ATOM 6389 C CA . ARG B 1 277 ? -31.422 -16.734 -17.312 1 95.12 277 ARG B CA 1
ATOM 6390 C C . ARG B 1 277 ? -31.047 -15.305 -17.688 1 95.12 277 ARG B C 1
ATOM 6392 O O . ARG B 1 277 ? -29.875 -14.93 -17.625 1 95.12 277 ARG B O 1
ATOM 6399 N N . THR B 1 278 ? -32.031 -14.523 -18.094 1 95.5 278 THR B N 1
ATOM 6400 C CA . THR B 1 278 ? -31.922 -13.102 -18.375 1 95.5 278 THR B CA 1
ATOM 6401 C C . THR B 1 278 ? -32.75 -12.289 -17.391 1 95.5 278 THR B C 1
ATOM 6403 O O . THR B 1 278 ? -33.875 -12.664 -17.078 1 95.5 278 THR B O 1
ATOM 6406 N N . PHE B 1 279 ? -32.156 -11.25 -16.906 1 93.5 279 PHE B N 1
ATOM 6407 C CA . PHE B 1 279 ? -32.844 -10.406 -15.938 1 93.5 279 PHE B CA 1
ATOM 6408 C C . PHE B 1 279 ? -32.875 -8.953 -16.422 1 93.5 279 PHE B C 1
ATOM 6410 O O . PHE B 1 279 ? -32 -8.523 -17.188 1 93.5 279 PHE B O 1
ATOM 6417 N N . GLU B 1 280 ? -33.938 -8.219 -16.047 1 89.75 280 GLU B N 1
ATOM 6418 C CA . GLU B 1 280 ? -34.062 -6.789 -16.312 1 89.75 280 GLU B CA 1
ATOM 6419 C C . GLU B 1 280 ? -34.062 -5.984 -15.016 1 89.75 280 GLU B C 1
ATOM 6421 O O . GLU B 1 280 ? -34.688 -6.371 -14.039 1 89.75 280 GLU B O 1
ATOM 6426 N N . THR B 1 281 ? -33.125 -5.023 -14.984 1 81.75 281 THR B N 1
ATOM 6427 C CA . THR B 1 281 ? -33.062 -4.211 -13.773 1 81.75 281 THR B CA 1
ATOM 6428 C C . THR B 1 281 ? -32.938 -2.73 -14.125 1 81.75 281 THR B C 1
ATOM 6430 O O . THR B 1 281 ? -32.625 -2.383 -15.266 1 81.75 281 THR B O 1
ATOM 6433 N N . SER B 1 282 ? -33.562 -1.834 -13.203 1 74.69 282 SER B N 1
ATOM 6434 C CA . SER B 1 282 ? -33.344 -0.397 -13.312 1 74.69 282 SER B CA 1
ATOM 6435 C C . SER B 1 282 ? -32.094 0.023 -12.531 1 74.69 282 SER B C 1
ATOM 6437 O O . SER B 1 282 ? -31.844 -0.465 -11.43 1 74.69 282 SER B O 1
ATOM 6439 N N . LEU B 1 283 ? -31.125 0.442 -13.258 1 60.34 283 LEU B N 1
ATOM 6440 C CA . LEU B 1 283 ? -29.938 0.888 -12.555 1 60.34 283 LEU B CA 1
ATOM 6441 C C . LEU B 1 283 ? -30.062 2.348 -12.133 1 60.34 283 LEU B C 1
ATOM 6443 O O . LEU B 1 283 ? -30.547 3.182 -12.906 1 60.34 283 LEU B O 1
ATOM 6447 N N . LYS B 1 284 ? -29.844 2.602 -10.906 1 55.12 284 LYS B N 1
ATOM 6448 C CA . LYS B 1 284 ? -29.984 3.945 -10.352 1 55.12 284 LYS B CA 1
ATOM 6449 C C . LYS B 1 284 ? -29.219 4.969 -11.188 1 55.12 284 LYS B C 1
ATOM 6451 O O . LYS B 1 284 ? -28.047 4.777 -11.492 1 55.12 284 LYS B O 1
ATOM 6456 N N . GLY B 1 285 ? -29.828 6.18 -11.656 1 53.59 285 GLY B N 1
ATOM 6457 C CA . GLY B 1 285 ? -29.234 7.305 -12.375 1 53.59 285 GLY B CA 1
ATOM 6458 C C . GLY B 1 285 ? -29.344 7.176 -13.883 1 53.59 285 GLY B C 1
ATOM 6459 O O . GLY B 1 285 ? -28.984 8.094 -14.617 1 53.59 285 GLY B O 1
ATOM 6460 N N . LYS B 1 286 ? -29.547 5.895 -14.289 1 54.75 286 LYS B N 1
ATOM 6461 C CA . LYS B 1 286 ? -29.672 5.777 -15.742 1 54.75 286 LYS B CA 1
ATOM 6462 C C . LYS B 1 286 ? -31.125 5.5 -16.141 1 54.75 286 LYS B C 1
ATOM 6464 O O . LYS B 1 286 ? -31.859 4.848 -15.398 1 54.75 286 LYS B O 1
ATOM 6469 N N . THR B 1 287 ? -31.562 6.355 -17.078 1 55.22 287 THR B N 1
ATOM 6470 C CA . THR B 1 287 ? -32.875 6.211 -17.703 1 55.22 287 THR B CA 1
ATOM 6471 C C . THR B 1 287 ? -32.906 4.988 -18.609 1 55.22 287 THR B C 1
ATOM 6473 O O . THR B 1 287 ? -32 4.777 -19.406 1 55.22 287 THR B O 1
ATOM 6476 N N . GLY B 1 288 ? -33.562 3.854 -18.141 1 61.69 288 GLY B N 1
ATOM 6477 C CA . GLY B 1 288 ? -33.844 2.734 -19.016 1 61.69 288 GLY B CA 1
ATOM 6478 C C . GLY B 1 288 ? -33.625 1.384 -18.359 1 61.69 288 GLY B C 1
ATOM 6479 O O . GLY B 1 288 ? -33.094 1.306 -17.25 1 61.69 288 GLY B O 1
ATOM 6480 N N . LYS B 1 289 ? -34.188 0.447 -18.922 1 72.69 289 LYS B N 1
ATOM 6481 C CA . LYS B 1 289 ? -34.094 -0.949 -18.5 1 72.69 289 LYS B CA 1
ATOM 6482 C C . LYS B 1 289 ? -32.844 -1.608 -19.047 1 72.69 289 LYS B C 1
ATOM 6484 O O . LYS B 1 289 ? -32.469 -1.399 -20.203 1 72.69 289 LYS B O 1
ATOM 6489 N N . TYR B 1 290 ? -31.953 -2.072 -18.078 1 84.12 290 TYR B N 1
ATOM 6490 C CA . TYR B 1 290 ? -30.734 -2.771 -18.484 1 84.12 290 TYR B CA 1
ATOM 6491 C C . TYR B 1 290 ? -30.906 -4.281 -18.344 1 84.12 290 TYR B C 1
ATOM 6493 O O . TYR B 1 290 ? -31.531 -4.762 -17.391 1 84.12 290 TYR B O 1
ATOM 6501 N N . ARG B 1 291 ? -30.5 -4.957 -19.391 1 92.88 291 ARG B N 1
ATOM 6502 C CA . ARG B 1 291 ? -30.547 -6.418 -19.359 1 92.88 291 ARG B CA 1
ATOM 6503 C C . ARG B 1 291 ? -29.266 -6.992 -18.766 1 92.88 291 ARG B C 1
ATOM 6505 O O . ARG B 1 291 ? -28.172 -6.496 -19.031 1 92.88 291 ARG B O 1
ATOM 6512 N N . LEU B 1 292 ? -29.422 -7.949 -17.906 1 96.69 292 LEU B N 1
ATOM 6513 C CA . LEU B 1 292 ? -28.328 -8.703 -17.297 1 96.69 292 LEU B CA 1
ATOM 6514 C C . LEU B 1 292 ? -28.422 -10.18 -17.656 1 96.69 292 LEU B C 1
ATOM 6516 O O . LEU B 1 292 ? -29.516 -10.727 -17.781 1 96.69 292 LEU B O 1
ATOM 6520 N N . TYR B 1 293 ? -27.297 -10.828 -17.828 1 98 293 TYR B N 1
ATOM 6521 C CA . TYR B 1 293 ? -27.281 -12.219 -18.281 1 98 293 TYR B CA 1
ATOM 6522 C C . TYR B 1 293 ? -26.531 -13.102 -17.297 1 98 293 TYR B C 1
ATOM 6524 O O . TYR B 1 293 ? -25.438 -12.734 -16.828 1 98 293 TYR B O 1
ATOM 6532 N N . GLU B 1 294 ? -27.109 -14.203 -17 1 97.56 294 GLU B N 1
ATOM 6533 C CA . GLU B 1 294 ? -26.406 -15.25 -16.266 1 97.56 294 GLU B CA 1
ATOM 6534 C C . GLU B 1 294 ? -25.516 -16.062 -17.188 1 97.56 294 GLU B C 1
ATOM 6536 O O . GLU B 1 294 ? -25.922 -16.422 -18.297 1 97.56 294 GLU B O 1
ATOM 6541 N N . ILE B 1 295 ? -24.266 -16.266 -16.812 1 96.94 295 ILE B N 1
ATOM 6542 C CA . ILE B 1 295 ? -23.359 -17.094 -17.594 1 96.94 295 ILE B CA 1
ATOM 6543 C C . ILE B 1 295 ? -23.141 -18.422 -16.891 1 96.94 295 ILE B C 1
ATOM 6545 O O . ILE B 1 295 ? -22.781 -18.453 -15.711 1 96.94 295 ILE B O 1
ATOM 6549 N N . LEU B 1 296 ? -23.25 -19.484 -17.609 1 95.81 296 LEU B N 1
ATOM 6550 C CA . LEU B 1 296 ? -23.188 -20.812 -17 1 95.81 296 LEU B CA 1
ATOM 6551 C C . LEU B 1 296 ? -21.812 -21.453 -17.219 1 95.81 296 LEU B C 1
ATOM 6553 O O . LEU B 1 296 ? -21.297 -22.141 -16.344 1 95.81 296 LEU B O 1
ATOM 6557 N N . GLU B 1 297 ? -21.281 -21.281 -18.406 1 94.69 297 GLU B N 1
ATOM 6558 C CA . GLU B 1 297 ? -19.984 -21.875 -18.734 1 94.69 297 GLU B CA 1
ATOM 6559 C C . GLU B 1 297 ? -19.359 -21.203 -19.953 1 94.69 297 GLU B C 1
ATOM 6561 O O . GLU B 1 297 ? -20.047 -20.5 -20.703 1 94.69 297 GLU B O 1
ATOM 6566 N N . VAL B 1 298 ? -18.125 -21.359 -20.016 1 93.88 298 VAL B N 1
ATOM 6567 C CA . VAL B 1 298 ? -17.422 -21 -21.25 1 93.88 298 VAL B CA 1
ATOM 6568 C C . VAL B 1 298 ? -17.344 -22.203 -22.172 1 93.88 298 VAL B C 1
ATOM 6570 O O . VAL B 1 298 ? -17.016 -23.312 -21.75 1 93.88 298 VAL B O 1
ATOM 6573 N N . LEU B 1 299 ? -17.656 -21.953 -23.359 1 92.12 299 LEU B N 1
ATOM 6574 C CA . LEU B 1 299 ? -17.703 -23.031 -24.328 1 92.12 299 LEU B CA 1
ATOM 6575 C C . LEU B 1 299 ? -16.312 -23.531 -24.672 1 92.12 299 LEU B C 1
ATOM 6577 O O . LEU B 1 299 ? -15.352 -22.75 -24.672 1 92.12 299 LEU B O 1
ATOM 6581 N N . PRO B 1 300 ? -16.156 -24.797 -24.953 1 80 300 PRO B N 1
ATOM 6582 C CA . PRO B 1 300 ? -14.852 -25.391 -25.25 1 80 300 PRO B CA 1
ATOM 6583 C C . PRO B 1 300 ? -14.164 -24.734 -26.438 1 80 300 PRO B C 1
ATOM 6585 O O . PRO B 1 300 ? -12.938 -24.703 -26.516 1 80 300 PRO B O 1
ATOM 6588 N N . ASN B 1 301 ? -14.891 -24.234 -27.391 1 73.19 301 ASN B N 1
ATOM 6589 C CA . ASN B 1 301 ? -14.305 -23.672 -28.594 1 73.19 301 ASN B CA 1
ATOM 6590 C C . ASN B 1 301 ? -13.805 -22.25 -28.375 1 73.19 301 ASN B C 1
ATOM 6592 O O . ASN B 1 301 ? -13.195 -21.656 -29.266 1 73.19 301 ASN B O 1
ATOM 6596 N N . ALA B 1 302 ? -14.117 -21.734 -27.375 1 67 302 ALA B N 1
ATOM 6597 C CA . ALA B 1 302 ? -13.789 -20.328 -27.188 1 67 302 ALA B CA 1
ATOM 6598 C C . ALA B 1 302 ? -12.281 -20.109 -27.203 1 67 302 ALA B C 1
ATOM 6600 O O . ALA B 1 302 ? -11.773 -19.234 -27.906 1 67 302 ALA B O 1
ATOM 6601 N N . GLU B 1 303 ? -11.547 -20.406 -26.109 1 61.84 303 GLU B N 1
ATOM 6602 C CA . GLU B 1 303 ? -10.133 -20.031 -26.078 1 61.84 303 GLU B CA 1
ATOM 6603 C C . GLU B 1 303 ? -9.25 -21.141 -26.641 1 61.84 303 GLU B C 1
ATOM 6605 O O . GLU B 1 303 ? -9.18 -22.234 -26.078 1 61.84 303 GLU B O 1
ATOM 6610 N N . LYS B 1 304 ? -8.672 -20.75 -27.875 1 62.84 304 LYS B N 1
ATOM 6611 C CA . LYS B 1 304 ? -7.867 -21.609 -28.734 1 62.84 304 LYS B CA 1
ATOM 6612 C C . LYS B 1 304 ? -6.375 -21.406 -28.484 1 62.84 304 LYS B C 1
ATOM 6614 O O . LYS B 1 304 ? -5.543 -22.016 -29.156 1 62.84 304 LYS B O 1
ATOM 6619 N N . ASP B 1 305 ? -6.047 -20.625 -27.297 1 77.44 305 ASP B N 1
ATOM 6620 C CA . ASP B 1 305 ? -4.609 -20.422 -27.156 1 77.44 305 ASP B CA 1
ATOM 6621 C C . ASP B 1 305 ? -3.998 -21.453 -26.219 1 77.44 305 ASP B C 1
ATOM 6623 O O . ASP B 1 305 ? -4.219 -21.422 -25 1 77.44 305 ASP B O 1
ATOM 6627 N N . PRO B 1 306 ? -3.312 -22.469 -26.75 1 80.44 306 PRO B N 1
ATOM 6628 C CA . PRO B 1 306 ? -2.721 -23.531 -25.938 1 80.44 306 PRO B CA 1
ATOM 6629 C C . PRO B 1 306 ? -1.808 -23 -24.828 1 80.44 306 PRO B C 1
ATOM 6631 O O . PRO B 1 306 ? -1.706 -23.609 -23.766 1 80.44 306 PRO B O 1
ATOM 6634 N N . TRP B 1 307 ? -1.194 -21.875 -25.031 1 85.06 307 TRP B N 1
ATOM 6635 C CA . TRP B 1 307 ? -0.305 -21.281 -24.031 1 85.06 307 TRP B CA 1
ATOM 6636 C C . TRP B 1 307 ? -1.09 -20.812 -22.812 1 85.06 307 TRP B C 1
ATOM 6638 O O . TRP B 1 307 ? -0.627 -20.953 -21.688 1 85.06 307 TRP B O 1
ATOM 6648 N N . GLN B 1 308 ? -2.281 -20.344 -23.078 1 85.25 308 GLN B N 1
ATOM 6649 C CA . GLN B 1 308 ? -3.096 -19.875 -21.953 1 85.25 308 GLN B CA 1
ATOM 6650 C C . GLN B 1 308 ? -3.564 -21.047 -21.094 1 85.25 308 GLN B C 1
ATOM 6652 O O . GLN B 1 308 ? -3.59 -20.938 -19.859 1 85.25 308 GLN B O 1
ATOM 6657 N N . GLU B 1 309 ? -3.895 -22.047 -21.75 1 85.56 309 GLU B N 1
ATOM 6658 C CA . GLU B 1 309 ? -4.34 -23.219 -21 1 85.56 309 GLU B CA 1
ATOM 6659 C C . GLU B 1 309 ? -3.23 -23.766 -20.109 1 85.56 309 GLU B C 1
ATOM 6661 O O . GLU B 1 309 ? -3.465 -24.078 -18.938 1 85.56 309 GLU B O 1
ATOM 6666 N N . ILE B 1 310 ? -2.047 -23.906 -20.688 1 89.94 310 ILE B N 1
ATOM 6667 C CA . ILE B 1 310 ? -0.917 -24.438 -19.922 1 89.94 310 ILE B CA 1
ATOM 6668 C C . ILE B 1 310 ? -0.582 -23.484 -18.781 1 89.94 310 ILE B C 1
ATOM 6670 O O . ILE B 1 310 ? -0.255 -23.922 -17.672 1 89.94 310 ILE B O 1
ATOM 6674 N N . ARG B 1 311 ? -0.663 -22.25 -19.078 1 92.5 311 ARG B N 1
ATOM 6675 C CA . ARG B 1 311 ? -0.394 -21.25 -18.047 1 92.5 311 ARG B CA 1
ATOM 6676 C C . ARG B 1 311 ? -1.334 -21.406 -16.859 1 92.5 311 ARG B C 1
ATOM 6678 O O . ARG B 1 311 ? -0.895 -21.391 -15.711 1 92.5 311 ARG B O 1
ATOM 6685 N N . TYR B 1 312 ? -2.604 -21.625 -17.172 1 92.25 312 TYR B N 1
ATOM 6686 C CA . TYR B 1 312 ? -3.602 -21.75 -16.125 1 92.25 312 TYR B CA 1
ATOM 6687 C C . TYR B 1 312 ? -3.361 -23 -15.289 1 92.25 312 TYR B C 1
ATOM 6689 O O . TYR B 1 312 ? -3.453 -22.969 -14.062 1 92.25 312 TYR B O 1
ATOM 6697 N N . ARG B 1 313 ? -3.016 -24.016 -15.938 1 92.94 313 ARG B N 1
ATOM 6698 C CA . ARG B 1 313 ? -2.795 -25.281 -15.242 1 92.94 313 ARG B CA 1
ATOM 6699 C C . ARG B 1 313 ? -1.559 -25.203 -14.352 1 92.94 313 ARG B C 1
ATOM 6701 O O . ARG B 1 313 ? -1.576 -25.688 -13.219 1 92.94 313 ARG B O 1
ATOM 6708 N N . ILE B 1 314 ? -0.501 -24.625 -14.922 1 95.75 314 ILE B N 1
ATOM 6709 C CA . ILE B 1 314 ? 0.723 -24.484 -14.141 1 95.75 314 ILE B CA 1
ATOM 6710 C C . ILE B 1 314 ? 0.466 -23.578 -12.938 1 95.75 314 ILE B C 1
ATOM 6712 O O . ILE B 1 314 ? 0.919 -23.859 -11.828 1 95.75 314 ILE B O 1
ATOM 6716 N N . TRP B 1 315 ? -0.282 -22.5 -13.164 1 96.12 315 TRP B N 1
ATOM 6717 C CA . TRP B 1 315 ? -0.618 -21.578 -12.086 1 96.12 315 TRP B CA 1
ATOM 6718 C C . TRP B 1 315 ? -1.276 -22.312 -10.922 1 96.12 315 TRP B C 1
ATOM 6720 O O . TRP B 1 315 ? -0.923 -22.094 -9.766 1 96.12 315 TRP B O 1
ATOM 6730 N N . ASP B 1 316 ? -2.166 -23.203 -11.219 1 93.69 316 ASP B N 1
ATOM 6731 C CA . ASP B 1 316 ? -2.902 -23.953 -10.203 1 93.69 316 ASP B CA 1
ATOM 6732 C C . ASP B 1 316 ? -1.984 -24.906 -9.453 1 93.69 316 ASP B C 1
ATOM 6734 O O . ASP B 1 316 ? -2.246 -25.25 -8.297 1 93.69 316 ASP B O 1
ATOM 6738 N N . GLU B 1 317 ? -0.88 -25.297 -10.102 1 94 317 GLU B N 1
ATOM 6739 C CA . GLU B 1 317 ? 0.053 -26.25 -9.5 1 94 317 GLU B CA 1
ATOM 6740 C C . GLU B 1 317 ? 1.01 -25.547 -8.539 1 94 317 GLU B C 1
ATOM 6742 O O . GLU B 1 317 ? 1.583 -26.172 -7.652 1 94 317 GLU B O 1
ATOM 6747 N N . ILE B 1 318 ? 1.165 -24.297 -8.695 1 94.94 318 ILE B N 1
ATOM 6748 C CA . ILE B 1 318 ? 2.164 -23.562 -7.922 1 94.94 318 ILE B CA 1
ATOM 6749 C C . ILE B 1 318 ? 1.568 -23.141 -6.578 1 94.94 318 ILE B C 1
ATOM 6751 O O . ILE B 1 318 ? 0.648 -22.328 -6.531 1 94.94 318 ILE B O 1
ATOM 6755 N N . GLU B 1 319 ? 2.123 -23.656 -5.574 1 88.5 319 GLU B N 1
ATOM 6756 C CA . GLU B 1 319 ? 1.833 -23.188 -4.223 1 88.5 319 GLU B CA 1
ATOM 6757 C C . GLU B 1 319 ? 2.857 -22.141 -3.77 1 88.5 319 GLU B C 1
ATOM 6759 O O . GLU B 1 319 ? 4.055 -22.297 -4.035 1 88.5 319 GLU B O 1
ATOM 6764 N N . LEU B 1 320 ? 2.426 -21.203 -3.07 1 88.31 320 LEU B N 1
ATOM 6765 C CA . LEU B 1 320 ? 3.27 -20.062 -2.744 1 88.31 320 LEU B CA 1
ATOM 6766 C C . LEU B 1 320 ? 4.516 -20.5 -1.981 1 88.31 320 LEU B C 1
ATOM 6768 O O . LEU B 1 320 ? 5.629 -20.094 -2.312 1 88.31 320 LEU B O 1
ATOM 6772 N N . PRO B 1 321 ? 4.375 -21.391 -0.992 1 83.56 321 PRO B N 1
ATOM 6773 C CA . PRO B 1 321 ? 5.57 -21.781 -0.245 1 83.56 321 PRO B CA 1
ATOM 6774 C C . PRO B 1 321 ? 6.574 -22.562 -1.1 1 83.56 321 PRO B C 1
ATOM 6776 O O . PRO B 1 321 ? 7.746 -22.688 -0.723 1 83.56 321 PRO B O 1
ATOM 6779 N N . GLU B 1 322 ? 6.129 -23.047 -2.273 1 90.81 322 GLU B N 1
ATOM 6780 C CA . GLU B 1 322 ? 6.988 -23.859 -3.137 1 90.81 322 GLU B CA 1
ATOM 6781 C C . GLU B 1 322 ? 7.469 -23.062 -4.34 1 90.81 322 GLU B C 1
ATOM 6783 O O . GLU B 1 322 ? 8.133 -23.594 -5.23 1 90.81 322 GLU B O 1
ATOM 6788 N N . ALA B 1 323 ? 7.082 -21.812 -4.352 1 94.31 323 ALA B N 1
ATOM 6789 C CA . ALA B 1 323 ? 7.418 -21 -5.52 1 94.31 323 ALA B CA 1
ATOM 6790 C C . ALA B 1 323 ? 8.922 -21 -5.777 1 94.31 323 ALA B C 1
ATOM 6792 O O . ALA B 1 323 ? 9.359 -21.078 -6.926 1 94.31 323 ALA B O 1
ATOM 6793 N N . GLY B 1 324 ? 9.695 -20.969 -4.723 1 95.38 324 GLY B N 1
ATOM 6794 C CA . GLY B 1 324 ? 11.141 -21.016 -4.875 1 95.38 324 GLY B CA 1
ATOM 6795 C C . GLY B 1 324 ? 11.617 -22.297 -5.555 1 95.38 324 GLY B C 1
ATOM 6796 O O . GLY B 1 324 ? 12.547 -22.266 -6.359 1 95.38 324 GLY B O 1
ATOM 6797 N N . ASN B 1 325 ? 11.031 -23.391 -5.309 1 95.62 325 ASN B N 1
ATOM 6798 C CA . ASN B 1 325 ? 11.391 -24.672 -5.898 1 95.62 325 ASN B CA 1
ATOM 6799 C C . ASN B 1 325 ? 11.109 -24.703 -7.395 1 95.62 325 ASN B C 1
ATOM 6801 O O . ASN B 1 325 ? 11.836 -25.344 -8.156 1 95.62 325 ASN B O 1
ATOM 6805 N N . TRP B 1 326 ? 10.078 -24.047 -7.766 1 97.38 326 TRP B N 1
ATOM 6806 C CA . TRP B 1 326 ? 9.766 -23.969 -9.188 1 97.38 326 TRP B CA 1
ATOM 6807 C C . TRP B 1 326 ? 10.828 -23.172 -9.938 1 97.38 326 TRP B C 1
ATOM 6809 O O . TRP B 1 326 ? 11.203 -23.516 -11.055 1 97.38 326 TRP B O 1
ATOM 6819 N N . ILE B 1 327 ? 11.234 -22.094 -9.32 1 97.19 327 ILE B N 1
ATOM 6820 C CA . ILE B 1 327 ? 12.289 -21.281 -9.922 1 97.19 327 ILE B CA 1
ATOM 6821 C C . ILE B 1 327 ? 13.586 -22.094 -9.984 1 97.19 327 ILE B C 1
ATOM 6823 O O . ILE B 1 327 ? 14.281 -22.078 -11.008 1 97.19 327 ILE B O 1
ATOM 6827 N N . SER B 1 328 ? 13.891 -22.797 -8.93 1 95.62 328 SER B N 1
ATOM 6828 C CA . SER B 1 328 ? 15.07 -23.656 -8.891 1 95.62 328 SER B CA 1
ATOM 6829 C C . SER B 1 328 ? 15.023 -24.719 -9.992 1 95.62 328 SER B C 1
ATOM 6831 O O . SER B 1 328 ? 16.047 -25.031 -10.594 1 95.62 328 SER B O 1
ATOM 6833 N N . LEU B 1 329 ? 13.875 -25.266 -10.172 1 96.19 329 LEU B N 1
ATOM 6834 C CA . LEU B 1 329 ? 13.719 -26.25 -11.234 1 96.19 329 LEU B CA 1
ATOM 6835 C C . LEU B 1 329 ? 14.125 -25.672 -12.586 1 96.19 329 LEU B C 1
ATOM 6837 O O . LEU B 1 329 ? 14.844 -26.312 -13.352 1 96.19 329 LEU B O 1
ATOM 6841 N N . ALA B 1 330 ? 13.625 -24.484 -12.867 1 95.75 330 ALA B N 1
ATOM 6842 C CA . ALA B 1 330 ? 13.984 -23.828 -14.125 1 95.75 330 ALA B CA 1
ATOM 6843 C C . ALA B 1 330 ? 15.492 -23.609 -14.211 1 95.75 330 ALA B C 1
ATOM 6845 O O . ALA B 1 330 ? 16.094 -23.812 -15.273 1 95.75 330 ALA B O 1
ATOM 6846 N N . VAL B 1 331 ? 16.078 -23.234 -13.141 1 94.38 331 VAL B N 1
ATOM 6847 C CA . VAL B 1 331 ? 17.516 -22.969 -13.109 1 94.38 331 VAL B CA 1
ATOM 6848 C C . VAL B 1 331 ? 18.297 -24.266 -13.297 1 94.38 331 VAL B C 1
ATOM 6850 O O . VAL B 1 331 ? 19.234 -24.328 -14.094 1 94.38 331 VAL B O 1
ATOM 6853 N N . TYR B 1 332 ? 17.922 -25.281 -12.555 1 93.56 332 TYR B N 1
ATOM 6854 C CA . TYR B 1 332 ? 18.562 -26.578 -12.695 1 93.56 332 TYR B CA 1
ATOM 6855 C C . TYR B 1 332 ? 18.469 -27.094 -14.125 1 93.56 332 TYR B C 1
ATOM 6857 O O . TYR B 1 332 ? 19.453 -27.578 -14.688 1 93.56 332 TYR B O 1
ATOM 6865 N N . SER B 1 333 ? 17.297 -26.938 -14.656 1 93.62 333 SER B N 1
ATOM 6866 C CA . SER B 1 333 ? 17.047 -27.438 -16.016 1 93.62 333 SER B CA 1
ATOM 6867 C C . SER B 1 333 ? 17.859 -26.672 -17.047 1 93.62 333 SER B C 1
ATOM 6869 O O . SER B 1 333 ? 18.094 -27.156 -18.156 1 93.62 333 SER B O 1
ATOM 6871 N N . SER B 1 334 ? 18.25 -25.5 -16.688 1 93.06 334 SER B N 1
ATOM 6872 C CA . SER B 1 334 ? 19.031 -24.672 -17.594 1 93.06 334 SER B CA 1
ATOM 6873 C C . SER B 1 334 ? 20.531 -24.875 -17.375 1 93.06 334 SER B C 1
ATOM 6875 O O . SER B 1 334 ? 21.344 -24.328 -18.125 1 93.06 334 SER B O 1
ATOM 6877 N N . SER B 1 335 ? 20.859 -25.625 -16.328 1 92.75 335 SER B N 1
ATOM 6878 C CA . SER B 1 335 ? 22.266 -25.828 -15.984 1 92.75 335 SER B CA 1
ATOM 6879 C C . SER B 1 335 ? 22.766 -27.188 -16.484 1 92.75 335 SER B C 1
ATOM 6881 O O . SER B 1 335 ? 23.328 -27.969 -15.727 1 92.75 335 SER B O 1
ATOM 6883 N N . ILE B 1 336 ? 22.5 -27.406 -17.719 1 91.94 336 ILE B N 1
ATOM 6884 C CA . ILE B 1 336 ? 22.922 -28.656 -18.359 1 91.94 336 ILE B CA 1
ATOM 6885 C C . ILE B 1 336 ? 24.109 -28.391 -19.281 1 91.94 336 ILE B C 1
ATOM 6887 O O . ILE B 1 336 ? 24.078 -27.438 -20.062 1 91.94 336 ILE B O 1
ATOM 6891 N N . PHE B 1 337 ? 25.062 -29.266 -19.188 1 91.88 337 PHE B N 1
ATOM 6892 C CA . PHE B 1 337 ? 26.312 -29.094 -19.922 1 91.88 337 PHE B CA 1
ATOM 6893 C C . PHE B 1 337 ? 26.672 -30.359 -20.688 1 91.88 337 PHE B C 1
ATOM 6895 O O . PHE B 1 337 ? 26.391 -31.469 -20.234 1 91.88 337 PHE B O 1
ATOM 6902 N N . GLU B 1 338 ? 27.344 -30.141 -21.766 1 89.06 338 GLU B N 1
ATOM 6903 C CA . GLU B 1 338 ? 27.906 -31.266 -22.516 1 89.06 338 GLU B CA 1
ATOM 6904 C C . GLU B 1 338 ? 29.125 -31.844 -21.828 1 89.06 338 GLU B C 1
ATOM 6906 O O . GLU B 1 338 ? 29.625 -31.266 -20.859 1 89.06 338 GLU B O 1
ATOM 6911 N N . ALA B 1 339 ? 29.531 -32.969 -22.375 1 86.56 339 ALA B N 1
ATOM 6912 C CA . ALA B 1 339 ? 30.719 -33.625 -21.828 1 86.56 339 ALA B CA 1
ATOM 6913 C C . ALA B 1 339 ? 31.953 -32.719 -21.953 1 86.56 339 ALA B C 1
ATOM 6915 O O . ALA B 1 339 ? 32.812 -32.75 -21.078 1 86.56 339 ALA B O 1
ATOM 6916 N N . ASP B 1 340 ? 31.922 -31.906 -22.969 1 87.5 340 ASP B N 1
ATOM 6917 C CA . ASP B 1 340 ? 33.094 -31.062 -23.219 1 87.5 340 ASP B CA 1
ATOM 6918 C C . ASP B 1 340 ? 33 -29.766 -22.406 1 87.5 340 ASP B C 1
ATOM 6920 O O . ASP B 1 340 ? 33.875 -28.922 -22.484 1 87.5 340 ASP B O 1
ATOM 6924 N N . GLY B 1 341 ? 31.953 -29.672 -21.734 1 87 341 GLY B N 1
ATOM 6925 C CA . GLY B 1 341 ? 31.828 -28.5 -20.875 1 87 341 GLY B CA 1
ATOM 6926 C C . GLY B 1 341 ? 31 -27.391 -21.5 1 87 341 GLY B C 1
ATOM 6927 O O . GLY B 1 341 ? 30.719 -26.391 -20.844 1 87 341 GLY B O 1
ATOM 6928 N N . SER B 1 342 ? 30.625 -27.625 -22.672 1 89.38 342 SER B N 1
ATOM 6929 C CA . SER B 1 342 ? 29.812 -26.594 -23.328 1 89.38 342 SER B CA 1
ATOM 6930 C C . SER B 1 342 ? 28.406 -26.531 -22.734 1 89.38 342 SER B C 1
ATOM 6932 O O . SER B 1 342 ? 27.812 -27.578 -22.438 1 89.38 342 SER B O 1
ATOM 6934 N N . TRP B 1 343 ? 27.953 -25.375 -22.625 1 92.81 343 TRP B N 1
ATOM 6935 C CA . TRP B 1 343 ? 26.641 -25.141 -22.047 1 92.81 343 TRP B CA 1
ATOM 6936 C C . TRP B 1 343 ? 25.531 -25.453 -23.047 1 92.81 343 TRP B C 1
ATOM 6938 O O . TRP B 1 343 ? 25.516 -24.922 -24.156 1 92.81 343 TRP B O 1
ATOM 6948 N N . ILE B 1 344 ? 24.656 -26.391 -22.734 1 88.44 344 ILE B N 1
ATOM 6949 C CA . ILE B 1 344 ? 23.516 -26.766 -23.562 1 88.44 344 ILE B CA 1
ATOM 6950 C C . ILE B 1 344 ? 22.328 -25.859 -23.266 1 88.44 344 ILE B C 1
ATOM 6952 O O . ILE B 1 344 ? 21.688 -25.344 -24.188 1 88.44 344 ILE B O 1
ATOM 6956 N N . GLY B 1 345 ? 22.047 -25.625 -21.984 1 90.5 345 GLY B N 1
ATOM 6957 C CA . GLY B 1 345 ? 20.875 -24.844 -21.594 1 90.5 345 GLY B CA 1
ATOM 6958 C C . GLY B 1 345 ? 19.641 -25.703 -21.391 1 90.5 345 GLY B C 1
ATOM 6959 O O . GLY B 1 345 ? 19.734 -26.859 -20.984 1 90.5 345 GLY B O 1
ATOM 6960 N N . LEU B 1 346 ? 18.516 -25.156 -21.516 1 92.44 346 LEU B N 1
ATOM 6961 C CA . LEU B 1 346 ? 17.25 -25.812 -21.219 1 92.44 346 LEU B CA 1
ATOM 6962 C C . LEU B 1 346 ? 16.781 -26.656 -22.391 1 92.44 346 LEU B C 1
ATOM 6964 O O . LEU B 1 346 ? 16.422 -26.125 -23.438 1 92.44 346 LEU B O 1
ATOM 6968 N N . ASP B 1 347 ? 16.812 -27.953 -22.172 1 90.38 347 ASP B N 1
ATOM 6969 C CA . ASP B 1 347 ? 16.406 -28.859 -23.25 1 90.38 347 ASP B CA 1
ATOM 6970 C C . ASP B 1 347 ? 15.562 -30.016 -22.703 1 90.38 347 ASP B C 1
ATOM 6972 O O . ASP B 1 347 ? 15.547 -31.109 -23.281 1 90.38 347 ASP B O 1
ATOM 6976 N N . ALA B 1 348 ? 15.062 -29.906 -21.484 1 89.75 348 ALA B N 1
ATOM 6977 C CA . ALA B 1 348 ? 14.141 -30.812 -20.797 1 89.75 348 ALA B CA 1
ATOM 6978 C C . ALA B 1 348 ? 14.805 -32.156 -20.531 1 89.75 348 ALA B C 1
ATOM 6980 O O . ALA B 1 348 ? 14.125 -33.156 -20.297 1 89.75 348 ALA B O 1
ATOM 6981 N N . SER B 1 349 ? 16.125 -32.188 -20.609 1 91.12 349 SER B N 1
ATOM 6982 C CA . SER B 1 349 ? 16.844 -33.438 -20.328 1 91.12 349 SER B CA 1
ATOM 6983 C C . SER B 1 349 ? 16.656 -33.875 -18.875 1 91.12 349 SER B C 1
ATOM 6985 O O . SER B 1 349 ? 16.797 -35.031 -18.547 1 91.12 349 SER B O 1
ATOM 6987 N N . LEU B 1 350 ? 16.297 -32.938 -18.094 1 90.56 350 LEU B N 1
ATOM 6988 C CA . LEU B 1 350 ? 16.172 -33.188 -16.672 1 90.56 350 LEU B CA 1
ATOM 6989 C C . LEU B 1 350 ? 15.062 -34.219 -16.391 1 90.56 350 LEU B C 1
ATOM 6991 O O . LEU B 1 350 ? 15 -34.781 -15.297 1 90.56 350 LEU B O 1
ATOM 6995 N N . ARG B 1 351 ? 14.195 -34.5 -17.312 1 91.44 351 ARG B N 1
ATOM 6996 C CA . ARG B 1 351 ? 13.086 -35.438 -17.125 1 91.44 351 ARG B CA 1
ATOM 6997 C C . ARG B 1 351 ? 13.578 -36.875 -17.078 1 91.44 351 ARG B C 1
ATOM 6999 O O . ARG B 1 351 ? 12.859 -37.781 -16.625 1 91.44 351 ARG B O 1
ATOM 7006 N N . PHE B 1 352 ? 14.797 -37.062 -17.625 1 92.25 352 PHE B N 1
ATOM 7007 C CA . PHE B 1 352 ? 15.32 -38.406 -17.672 1 92.25 352 PHE B CA 1
ATOM 7008 C C . PHE B 1 352 ? 15.82 -38.844 -16.297 1 92.25 352 PHE B C 1
ATOM 7010 O O . PHE B 1 352 ? 16.453 -38.062 -15.586 1 92.25 352 PHE B O 1
ATOM 7017 N N . PRO B 1 353 ? 15.625 -40.031 -15.922 1 89.88 353 PRO B N 1
ATOM 7018 C CA . PRO B 1 353 ? 15.969 -40.531 -14.586 1 89.88 353 PRO B CA 1
ATOM 7019 C C . PRO B 1 353 ? 17.438 -40.312 -14.242 1 89.88 353 PRO B C 1
ATOM 7021 O O . PRO B 1 353 ? 17.781 -40.062 -13.086 1 89.88 353 PRO B O 1
ATOM 7024 N N . SER B 1 354 ? 18.344 -40.438 -15.195 1 87.88 354 SER B N 1
ATOM 7025 C CA . SER B 1 354 ? 19.766 -40.281 -14.953 1 87.88 354 SER B CA 1
ATOM 7026 C C . SER B 1 354 ? 20.094 -38.906 -14.391 1 87.88 354 SER B C 1
ATOM 7028 O O . SER B 1 354 ? 21.016 -38.781 -13.586 1 87.88 354 SER B O 1
ATOM 7030 N N . LEU B 1 355 ? 19.328 -37.938 -14.758 1 89.62 355 LEU B N 1
ATOM 7031 C CA . LEU B 1 355 ? 19.547 -36.562 -14.289 1 89.62 355 LEU B CA 1
ATOM 7032 C C . LEU B 1 355 ? 18.594 -36.219 -13.148 1 89.62 355 LEU B C 1
ATOM 7034 O O . LEU B 1 355 ? 19 -35.594 -12.172 1 89.62 355 LEU B O 1
ATOM 7038 N N . LEU B 1 356 ? 17.375 -36.688 -13.234 1 91 356 LEU B N 1
ATOM 7039 C CA . LEU B 1 356 ? 16.344 -36.375 -12.258 1 91 356 LEU B CA 1
ATOM 7040 C C . LEU B 1 356 ? 16.734 -36.875 -10.867 1 91 356 LEU B C 1
ATOM 7042 O O . LEU B 1 356 ? 16.469 -36.188 -9.875 1 91 356 LEU B O 1
ATOM 7046 N N . ASN B 1 357 ? 17.359 -37.938 -10.781 1 89 357 ASN B N 1
ATOM 7047 C CA . ASN B 1 357 ? 17.719 -38.531 -9.508 1 89 357 ASN B CA 1
ATOM 7048 C C . ASN B 1 357 ? 18.844 -37.781 -8.82 1 89 357 ASN B C 1
ATOM 7050 O O . ASN B 1 357 ? 19.094 -37.969 -7.633 1 89 357 ASN B O 1
ATOM 7054 N N . GLU B 1 358 ? 19.484 -36.938 -9.57 1 87 358 GLU B N 1
ATOM 7055 C CA . GLU B 1 358 ? 20.547 -36.125 -8.992 1 87 358 GLU B CA 1
ATOM 7056 C C . GLU B 1 358 ? 19.969 -35 -8.133 1 87 358 GLU B C 1
ATOM 7058 O O . GLU B 1 358 ? 20.672 -34.438 -7.305 1 87 358 GLU B O 1
ATOM 7063 N N . ILE B 1 359 ? 18.75 -34.719 -8.383 1 89.25 359 ILE B N 1
ATOM 7064 C CA . ILE B 1 359 ? 18.094 -33.656 -7.598 1 89.25 359 ILE B CA 1
ATOM 7065 C C . ILE B 1 359 ? 17.703 -34.219 -6.227 1 89.25 359 ILE B C 1
ATOM 7067 O O . ILE B 1 359 ? 16.844 -35.094 -6.121 1 89.25 359 ILE B O 1
ATOM 7071 N N . LYS B 1 360 ? 18.266 -33.688 -5.23 1 85.62 360 LYS B N 1
ATOM 7072 C CA . LYS B 1 360 ? 18.094 -34.188 -3.871 1 85.62 360 LYS B CA 1
ATOM 7073 C C . LYS B 1 360 ? 16.75 -33.75 -3.291 1 85.62 360 LYS B C 1
ATOM 7075 O O . LYS B 1 360 ? 16.156 -34.469 -2.48 1 85.62 360 LYS B O 1
ATOM 7080 N N . ASN B 1 361 ? 16.297 -32.656 -3.688 1 88 361 ASN B N 1
ATOM 7081 C CA . ASN B 1 361 ? 15.031 -32.156 -3.17 1 88 361 ASN B CA 1
ATOM 7082 C C . ASN B 1 361 ? 13.844 -32.875 -3.789 1 88 361 ASN B C 1
ATOM 7084 O O . ASN B 1 361 ? 13.547 -32.688 -4.973 1 88 361 ASN B O 1
ATOM 7088 N N . PRO B 1 362 ? 13.195 -33.594 -3.018 1 89.56 362 PRO B N 1
ATOM 7089 C CA . PRO B 1 362 ? 12.094 -34.375 -3.572 1 89.56 362 PRO B CA 1
ATOM 7090 C C . PRO B 1 362 ? 10.953 -33.5 -4.098 1 89.56 362 PRO B C 1
ATOM 7092 O O . PRO B 1 362 ? 10.227 -33.906 -5.004 1 89.56 362 PRO B O 1
ATOM 7095 N N . ARG B 1 363 ? 10.805 -32.375 -3.594 1 89.75 363 ARG B N 1
ATOM 7096 C CA . ARG B 1 363 ? 9.734 -31.5 -4.059 1 89.75 363 ARG B CA 1
ATOM 7097 C C . ARG B 1 363 ? 9.992 -31.047 -5.492 1 89.75 363 ARG B C 1
ATOM 7099 O O . ARG B 1 363 ? 9.062 -30.984 -6.301 1 89.75 363 ARG B O 1
ATOM 7106 N N . ILE B 1 364 ? 11.195 -30.812 -5.793 1 93.06 364 ILE B N 1
ATOM 7107 C CA . ILE B 1 364 ? 11.547 -30.375 -7.141 1 93.06 364 ILE B CA 1
ATOM 7108 C C . ILE B 1 364 ? 11.328 -31.531 -8.125 1 93.06 364 ILE B C 1
ATOM 7110 O O . ILE B 1 364 ? 10.828 -31.328 -9.227 1 93.06 364 ILE B O 1
ATOM 7114 N N . ARG B 1 365 ? 11.641 -32.688 -7.719 1 93.62 365 ARG B N 1
ATOM 7115 C CA . ARG B 1 365 ? 11.391 -33.875 -8.562 1 93.62 365 ARG B CA 1
ATOM 7116 C C . ARG B 1 365 ? 9.898 -34.031 -8.828 1 93.62 365 ARG B C 1
ATOM 7118 O O . ARG B 1 365 ? 9.492 -34.344 -9.953 1 93.62 365 ARG B O 1
ATOM 7125 N N . GLY B 1 366 ? 9.188 -33.812 -7.758 1 94.31 366 GLY B N 1
ATOM 7126 C CA . GLY B 1 366 ? 7.742 -33.875 -7.906 1 94.31 366 GLY B CA 1
ATOM 7127 C C . GLY B 1 366 ? 7.195 -32.844 -8.898 1 94.31 366 GLY B C 1
ATOM 7128 O O . GLY B 1 366 ? 6.234 -33.125 -9.609 1 94.31 366 GLY B O 1
ATOM 7129 N N . HIS B 1 367 ? 7.789 -31.719 -8.961 1 95.88 367 HIS B N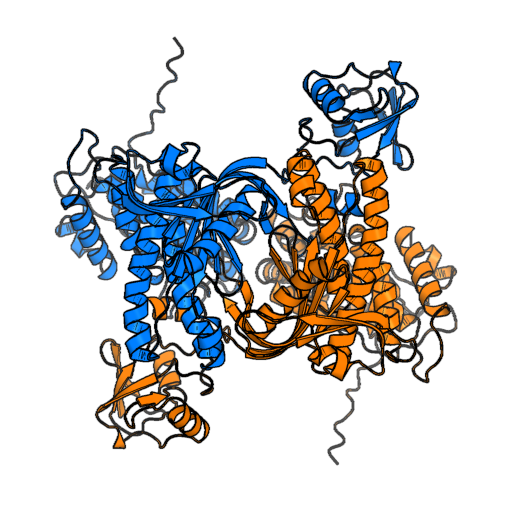 1
ATOM 7130 C CA . HIS B 1 367 ? 7.344 -30.672 -9.883 1 95.88 367 HIS B CA 1
ATOM 7131 C C . HIS B 1 367 ? 7.598 -31.062 -11.328 1 95.88 367 HIS B C 1
ATOM 7133 O O . HIS B 1 367 ? 6.812 -30.719 -12.219 1 95.88 367 HIS B O 1
ATOM 7139 N N . VAL B 1 368 ? 8.688 -31.766 -11.57 1 94.69 368 VAL B N 1
ATOM 7140 C CA . VAL B 1 368 ? 8.953 -32.25 -12.914 1 94.69 368 VAL B CA 1
ATOM 7141 C C . VAL B 1 368 ? 7.836 -33.188 -13.352 1 94.69 368 VAL B C 1
ATOM 7143 O O . VAL B 1 368 ? 7.34 -33.094 -14.484 1 94.69 368 VAL B O 1
ATOM 7146 N N . SER B 1 369 ? 7.469 -34.062 -12.445 1 93.25 369 SER B N 1
ATOM 7147 C CA . SER B 1 369 ? 6.387 -34.969 -12.734 1 93.25 369 SER B CA 1
ATOM 7148 C C . SER B 1 369 ? 5.086 -34.25 -13.023 1 93.25 369 SER B C 1
ATOM 7150 O O . SER B 1 369 ? 4.332 -34.625 -13.914 1 93.25 369 SER B O 1
ATOM 7152 N N . SER B 1 370 ? 4.832 -33.281 -12.266 1 95.25 370 SER B N 1
ATOM 715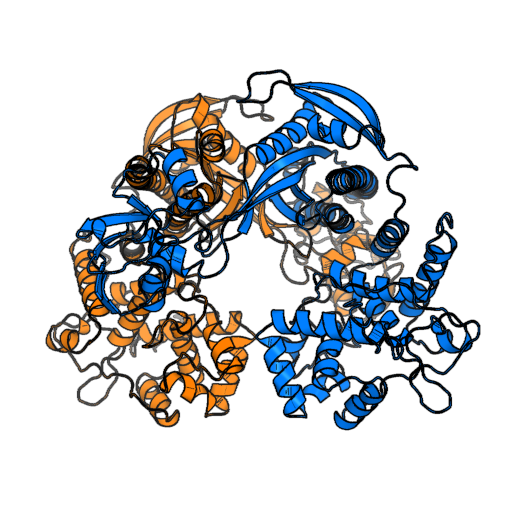3 C CA . SER B 1 370 ? 3.629 -32.469 -12.477 1 95.25 370 SER B CA 1
ATOM 7154 C C . SER B 1 370 ? 3.627 -31.844 -13.859 1 95.25 370 SER B C 1
ATOM 7156 O O . SER B 1 370 ? 2.598 -31.828 -14.539 1 95.25 370 SER B O 1
ATOM 7158 N N . LEU B 1 371 ? 4.742 -31.344 -14.281 1 95.62 371 LEU B N 1
ATOM 7159 C CA . LEU B 1 371 ? 4.836 -30.688 -15.586 1 95.62 371 LEU B CA 1
ATOM 7160 C C . LEU B 1 371 ? 4.695 -31.703 -16.719 1 95.62 371 LEU B C 1
ATOM 7162 O O . LEU B 1 371 ? 4.102 -31.406 -17.75 1 95.62 371 LEU B O 1
ATOM 7166 N N . LEU B 1 372 ? 5.25 -32.875 -16.484 1 93.06 372 LEU B N 1
ATOM 7167 C CA . LEU B 1 372 ? 5.094 -33.938 -17.453 1 93.06 372 LEU B CA 1
ATOM 7168 C C . LEU B 1 372 ? 3.623 -34.312 -17.641 1 93.06 372 LEU B C 1
ATOM 7170 O O . LEU B 1 372 ? 3.162 -34.5 -18.766 1 93.06 372 LEU B O 1
ATOM 7174 N N . ARG B 1 373 ? 2.969 -34.406 -16.547 1 93.5 373 ARG B N 1
ATOM 7175 C CA . ARG B 1 373 ? 1.542 -34.688 -16.594 1 93.5 373 ARG B CA 1
ATOM 7176 C C . ARG B 1 373 ? 0.778 -33.594 -17.344 1 93.5 373 ARG B C 1
ATOM 7178 O O . ARG B 1 373 ? -0.03 -33.906 -18.234 1 93.5 373 ARG B O 1
ATOM 7185 N N . ILE B 1 374 ? 0.995 -32.344 -17.016 1 92.06 374 ILE B N 1
ATOM 7186 C CA . ILE B 1 374 ? 0.323 -31.234 -17.656 1 92.06 374 ILE B CA 1
ATOM 7187 C C . ILE B 1 374 ? 0.617 -31.234 -19.156 1 92.06 374 ILE B C 1
ATOM 7189 O O . ILE B 1 374 ? -0.281 -31.016 -19.969 1 92.06 374 ILE B O 1
ATOM 7193 N N . HIS B 1 375 ? 1.881 -31.469 -19.469 1 88.06 375 HIS B N 1
ATOM 7194 C CA . HIS B 1 375 ? 2.312 -31.469 -20.859 1 88.06 375 HIS B CA 1
ATOM 7195 C C . HIS B 1 375 ? 1.656 -32.625 -21.625 1 88.06 375 HIS B C 1
ATOM 7197 O O . HIS B 1 375 ? 1.292 -32.438 -22.797 1 88.06 375 HIS B O 1
ATOM 7203 N N . SER B 1 376 ? 1.433 -33.75 -21.031 1 86.25 376 SER B N 1
ATOM 7204 C CA . SER B 1 376 ? 0.87 -34.906 -21.688 1 86.25 376 SER B CA 1
ATOM 7205 C C . SER B 1 376 ? -0.64 -34.781 -21.859 1 86.25 376 SER B C 1
ATOM 7207 O O . SER B 1 376 ? -1.211 -35.312 -22.828 1 86.25 376 SER B O 1
ATOM 7209 N N . GLU B 1 377 ? -1.268 -34.156 -20.984 1 84.44 377 GLU B N 1
ATOM 7210 C CA . GLU B 1 377 ? -2.723 -34.062 -20.984 1 84.44 377 GLU B CA 1
ATOM 7211 C C . GLU B 1 377 ? -3.201 -32.938 -21.891 1 84.44 377 GLU B C 1
ATOM 7213 O O . GLU B 1 377 ? -4.402 -32.781 -22.141 1 84.44 377 GLU B O 1
ATOM 7218 N N . ARG B 1 378 ? -2.25 -32.188 -22.266 1 76.25 378 ARG B N 1
ATOM 7219 C CA . ARG B 1 378 ? -2.65 -31.062 -23.094 1 76.25 378 ARG B CA 1
ATOM 7220 C C . ARG B 1 378 ? -3.334 -31.531 -24.375 1 76.25 378 ARG B C 1
ATOM 7222 O O . ARG B 1 378 ? -2.967 -32.562 -24.938 1 76.25 378 ARG B O 1
ATOM 7229 N N . LYS B 1 379 ? -4.5 -30.969 -24.656 1 62.38 379 LYS B N 1
ATOM 7230 C CA . LYS B 1 379 ? -5.207 -31.281 -25.891 1 62.38 379 LYS B CA 1
ATOM 7231 C C . LYS B 1 379 ? -4.398 -30.844 -27.125 1 62.38 379 LYS B C 1
ATOM 7233 O O . LYS B 1 379 ? -3.982 -29.688 -27.219 1 62.38 379 LYS B O 1
ATOM 7238 N N . VAL B 1 380 ? -3.578 -31.781 -27.609 1 58.31 380 VAL B N 1
ATOM 7239 C CA . VAL B 1 380 ? -2.705 -31.547 -28.766 1 58.31 380 VAL B CA 1
ATOM 7240 C C . VAL B 1 380 ? -3.543 -31.156 -29.969 1 58.31 380 VAL B C 1
ATOM 7242 O O . VAL B 1 380 ? -4.227 -32 -30.562 1 58.31 380 VAL B O 1
ATOM 7245 N N . ASP B 1 381 ? -4.445 -30.297 -29.703 1 51.94 381 ASP B N 1
ATOM 7246 C CA . ASP B 1 381 ? -5.031 -30.062 -31.031 1 51.94 381 ASP B CA 1
ATOM 7247 C C . ASP B 1 381 ? -4.004 -29.469 -31.984 1 51.94 381 ASP B C 1
ATOM 7249 O O . ASP B 1 381 ? -4.02 -29.766 -33.188 1 51.94 381 ASP B O 1
ATOM 7253 N N . SER B 1 382 ? -3.736 -28.156 -31.766 1 52.38 382 SER B N 1
ATOM 7254 C CA . SER B 1 382 ? -3.25 -27.234 -32.781 1 52.38 382 SER B CA 1
ATOM 7255 C C . SER B 1 382 ? -1.761 -27.438 -33.031 1 52.38 382 SER B C 1
ATOM 7257 O O . SER B 1 382 ? -1.07 -28.094 -32.25 1 52.38 382 SER B O 1
ATOM 7259 N N . ASP B 1 383 ? -1.363 -26.891 -34.188 1 55.5 383 ASP B N 1
ATOM 7260 C CA . ASP B 1 383 ? -0.104 -26.766 -34.938 1 55.5 383 ASP B CA 1
ATOM 7261 C C . ASP B 1 383 ? 0.997 -26.203 -34.031 1 55.5 383 ASP B C 1
ATOM 7263 O O . ASP B 1 383 ? 2.162 -26.156 -34.406 1 55.5 383 ASP B O 1
ATOM 7267 N N . THR B 1 384 ? 0.592 -25.547 -32.906 1 61.19 384 THR B N 1
ATOM 7268 C CA . THR B 1 384 ? 1.684 -24.953 -32.125 1 61.19 384 THR B CA 1
ATOM 7269 C C . THR B 1 384 ? 2.17 -25.906 -31.047 1 61.19 384 THR B C 1
ATOM 7271 O O . THR B 1 384 ? 1.402 -26.281 -30.156 1 61.19 384 THR B O 1
ATOM 7274 N N . GLU B 1 385 ? 3.322 -26.562 -31.25 1 72.5 385 GLU B N 1
ATOM 7275 C CA . GLU B 1 385 ? 3.902 -27.531 -30.328 1 72.5 385 GLU B CA 1
ATOM 7276 C C . GLU B 1 385 ? 4.602 -26.828 -29.156 1 72.5 385 GLU B C 1
ATOM 7278 O O . GLU B 1 385 ? 5.477 -25.984 -29.375 1 72.5 385 GLU B O 1
ATOM 7283 N N . ILE B 1 386 ? 4.051 -26.797 -28 1 87.12 386 ILE B N 1
ATOM 7284 C CA . ILE B 1 386 ? 4.695 -26.359 -26.766 1 87.12 386 ILE B CA 1
ATOM 7285 C C . ILE B 1 386 ? 5.562 -27.484 -26.219 1 87.12 386 ILE B C 1
ATOM 7287 O O . ILE B 1 386 ? 5.055 -28.562 -25.891 1 87.12 386 ILE B O 1
ATOM 7291 N N . SER B 1 387 ? 6.816 -27.219 -26.188 1 91.38 387 SER B N 1
ATOM 7292 C CA . SER B 1 387 ? 7.746 -28.234 -25.703 1 91.38 387 SER B CA 1
ATOM 7293 C C . SER B 1 387 ? 7.727 -28.328 -24.172 1 91.38 387 SER B C 1
ATOM 7295 O O . SER B 1 387 ? 7.145 -27.469 -23.516 1 91.38 387 SER B O 1
ATOM 7297 N N . LEU B 1 388 ? 8.273 -29.422 -23.703 1 92.81 388 LEU B N 1
ATOM 7298 C CA . LEU B 1 388 ? 8.438 -29.516 -22.266 1 92.81 388 LEU B CA 1
ATOM 7299 C C . LEU B 1 388 ? 9.383 -28.453 -21.734 1 92.81 388 LEU B C 1
ATOM 7301 O O . LEU B 1 388 ? 9.203 -27.938 -20.625 1 92.81 388 LEU B O 1
ATOM 7305 N N . SER B 1 389 ? 10.398 -28.141 -22.531 1 93.38 389 SER B N 1
ATOM 7306 C CA . SER B 1 389 ? 11.328 -27.078 -22.188 1 93.38 389 SER B CA 1
ATOM 7307 C C . SER B 1 389 ? 10.602 -25.75 -22.031 1 93.38 389 SER B C 1
ATOM 7309 O O . SER B 1 389 ? 10.883 -25 -21.094 1 93.38 389 SER B O 1
ATOM 7311 N N . ASP B 1 390 ? 9.727 -25.516 -22.891 1 93.25 390 ASP B N 1
ATOM 7312 C CA . ASP B 1 390 ? 8.922 -24.312 -22.797 1 93.25 390 ASP B CA 1
ATOM 7313 C C . ASP B 1 390 ? 8.078 -24.312 -21.516 1 93.25 390 ASP B C 1
ATOM 7315 O O . ASP B 1 390 ? 7.945 -23.281 -20.859 1 93.25 390 ASP B O 1
ATOM 7319 N N . THR B 1 391 ? 7.559 -25.438 -21.219 1 94.25 391 THR B N 1
ATOM 7320 C CA . THR B 1 391 ? 6.707 -25.578 -20.031 1 94.25 391 THR B CA 1
ATOM 7321 C C . THR B 1 391 ? 7.508 -25.344 -18.766 1 94.25 391 THR B C 1
ATOM 7323 O O . THR B 1 391 ? 7.027 -24.672 -17.844 1 94.25 391 THR B O 1
ATOM 7326 N N . ILE B 1 392 ? 8.703 -25.844 -18.75 1 95.56 392 ILE B N 1
ATOM 7327 C CA . ILE B 1 392 ? 9.57 -25.656 -17.578 1 95.56 392 ILE B CA 1
ATOM 7328 C C . ILE B 1 392 ? 9.914 -24.188 -17.422 1 95.56 392 ILE B C 1
ATOM 7330 O O . ILE B 1 392 ? 9.828 -23.641 -16.312 1 95.56 392 ILE B O 1
ATOM 7334 N N . ALA B 1 393 ? 10.297 -23.547 -18.516 1 95.94 393 ALA B N 1
ATOM 7335 C CA . ALA B 1 393 ? 10.625 -22.125 -18.5 1 95.94 393 ALA B CA 1
ATOM 7336 C C . ALA B 1 393 ? 9.438 -21.297 -18.016 1 95.94 393 ALA B C 1
ATOM 7338 O O . ALA B 1 393 ? 9.602 -20.375 -17.203 1 95.94 393 ALA B O 1
ATOM 7339 N N . LEU B 1 394 ? 8.297 -21.641 -18.5 1 95.94 394 LEU B N 1
ATOM 7340 C CA . LEU B 1 394 ? 7.078 -20.922 -18.141 1 95.94 394 LEU B CA 1
ATOM 7341 C C . LEU B 1 394 ? 6.758 -21.094 -16.656 1 95.94 394 LEU B C 1
ATOM 7343 O O . LEU B 1 394 ? 6.32 -20.156 -15.992 1 95.94 394 LEU B O 1
ATOM 7347 N N . ALA B 1 395 ? 6.961 -22.281 -16.156 1 97.31 395 ALA B N 1
ATOM 7348 C CA . ALA B 1 395 ? 6.648 -22.578 -14.758 1 97.31 395 ALA B CA 1
ATOM 7349 C C . ALA B 1 395 ? 7.457 -21.688 -13.82 1 97.31 395 ALA B C 1
ATOM 7351 O O . ALA B 1 395 ? 6.918 -21.156 -12.852 1 97.31 395 ALA B O 1
ATOM 7352 N N . GLY B 1 396 ? 8.703 -21.531 -14.109 1 97.69 396 GLY B N 1
ATOM 7353 C CA . GLY B 1 396 ? 9.523 -20.641 -13.305 1 97.69 396 GLY B CA 1
ATOM 7354 C C . GLY B 1 396 ? 9.062 -19.203 -13.359 1 97.69 396 GLY B C 1
ATOM 7355 O O . GLY B 1 396 ? 9.008 -18.516 -12.328 1 97.69 396 GLY B O 1
ATOM 7356 N N . ALA B 1 397 ? 8.781 -18.75 -14.531 1 97.62 397 ALA B N 1
ATOM 7357 C CA . ALA B 1 397 ? 8.312 -17.375 -14.727 1 97.62 397 ALA B CA 1
ATOM 7358 C C . ALA B 1 397 ? 7.004 -17.141 -13.977 1 97.62 397 ALA B C 1
ATOM 7360 O O . ALA B 1 397 ? 6.824 -16.078 -13.359 1 97.62 397 ALA B O 1
ATOM 7361 N N . LEU B 1 398 ? 6.109 -18.078 -14.008 1 97.56 398 LEU B N 1
ATOM 7362 C CA . LEU B 1 398 ? 4.816 -17.953 -13.352 1 97.56 398 LEU B CA 1
ATOM 7363 C C . LEU B 1 398 ? 4.969 -17.969 -11.836 1 97.56 398 LEU B C 1
ATOM 7365 O O . LEU B 1 398 ? 4.223 -17.297 -11.125 1 97.56 398 LEU B O 1
ATOM 7369 N N . ALA B 1 399 ? 5.922 -18.75 -11.359 1 97.75 399 ALA B N 1
ATOM 7370 C CA . ALA B 1 399 ? 6.195 -18.75 -9.93 1 97.75 399 ALA B CA 1
ATOM 7371 C C . ALA B 1 399 ? 6.617 -17.359 -9.453 1 97.75 399 ALA B C 1
ATOM 7373 O O . ALA B 1 399 ? 6.172 -16.891 -8.398 1 97.75 399 ALA B O 1
ATOM 7374 N N . VAL B 1 400 ? 7.449 -16.703 -10.227 1 97.94 400 VAL B N 1
ATOM 7375 C CA . VAL B 1 400 ? 7.891 -15.344 -9.914 1 97.94 400 VAL B CA 1
ATOM 7376 C C . VAL B 1 400 ? 6.691 -14.398 -9.914 1 97.94 400 VAL B C 1
ATOM 7378 O O . VAL B 1 400 ? 6.504 -13.625 -8.977 1 97.94 400 VAL B O 1
ATOM 7381 N N . GLU B 1 401 ? 5.902 -14.508 -10.898 1 96.38 401 GLU B N 1
ATOM 7382 C CA . GLU B 1 401 ? 4.727 -13.648 -11.039 1 96.38 401 GLU B CA 1
ATOM 7383 C C . GLU B 1 401 ? 3.742 -13.875 -9.898 1 96.38 401 GLU B C 1
ATOM 7385 O O . GLU B 1 401 ? 3.219 -12.914 -9.32 1 96.38 401 GLU B O 1
ATOM 7390 N N . LYS B 1 402 ? 3.475 -15.086 -9.57 1 95.88 402 LYS B N 1
ATOM 7391 C CA . LYS B 1 402 ? 2.486 -15.445 -8.562 1 95.88 402 LYS B CA 1
ATOM 7392 C C . LYS B 1 402 ? 2.896 -14.922 -7.184 1 95.88 402 LYS B C 1
ATOM 7394 O O . LYS B 1 402 ? 2.045 -14.68 -6.328 1 95.88 402 LYS B O 1
ATOM 7399 N N . THR B 1 403 ? 4.152 -14.781 -6.996 1 95.44 403 THR B N 1
ATOM 7400 C CA . THR B 1 403 ? 4.648 -14.305 -5.711 1 95.44 403 THR B CA 1
ATOM 7401 C C . THR B 1 403 ? 4.879 -12.797 -5.742 1 95.44 403 THR B C 1
ATOM 7403 O O . THR B 1 403 ? 5.516 -12.242 -4.844 1 95.44 403 THR B O 1
ATOM 7406 N N . GLY B 1 404 ? 4.461 -12.164 -6.773 1 94.62 404 GLY B N 1
ATOM 7407 C CA . GLY B 1 404 ? 4.488 -10.711 -6.809 1 94.62 404 GLY B CA 1
ATOM 7408 C C . GLY B 1 404 ? 5.684 -10.156 -7.562 1 94.62 404 GLY B C 1
ATOM 7409 O O . GLY B 1 404 ? 5.898 -8.938 -7.582 1 94.62 404 GLY B O 1
ATOM 7410 N N . GLY B 1 405 ? 6.453 -10.953 -8.172 1 96.44 405 GLY B N 1
ATOM 7411 C CA . GLY B 1 405 ? 7.57 -10.508 -8.992 1 96.44 405 GLY B CA 1
ATOM 7412 C C . GLY B 1 405 ? 7.145 -9.992 -10.352 1 96.44 405 GLY B C 1
ATOM 7413 O O . GLY B 1 405 ? 5.949 -9.859 -10.625 1 96.44 405 GLY B O 1
ATOM 7414 N N . PRO B 1 406 ? 8.133 -9.672 -11.141 1 95.62 406 PRO B N 1
ATOM 7415 C CA . PRO B 1 406 ? 7.816 -9.141 -12.469 1 95.62 406 PRO B CA 1
ATOM 7416 C C . PRO B 1 406 ? 7.293 -10.211 -13.43 1 95.62 406 PRO B C 1
ATOM 7418 O O . PRO B 1 406 ? 7.633 -11.391 -13.289 1 95.62 406 PRO B O 1
ATOM 7421 N N . LYS B 1 407 ? 6.488 -9.758 -14.336 1 93.19 407 LYS B N 1
ATOM 7422 C CA . LYS B 1 407 ? 6.125 -10.641 -15.445 1 93.19 407 LYS B CA 1
ATOM 7423 C C . LYS B 1 407 ? 7.309 -10.859 -16.375 1 93.19 407 LYS B C 1
ATOM 7425 O O . LYS B 1 407 ? 7.949 -9.898 -16.812 1 93.19 407 LYS B O 1
ATOM 7430 N N . ILE B 1 408 ? 7.582 -12.117 -16.625 1 95 408 ILE B N 1
ATOM 7431 C CA . ILE B 1 408 ? 8.719 -12.453 -17.469 1 95 408 ILE B CA 1
ATOM 7432 C C . ILE B 1 408 ? 8.227 -13.078 -18.766 1 95 408 ILE B C 1
ATOM 7434 O O . ILE B 1 408 ? 7.434 -14.016 -18.75 1 95 408 ILE B O 1
ATOM 7438 N N . ASN B 1 409 ? 8.633 -12.547 -19.766 1 84.12 409 ASN B N 1
ATOM 7439 C CA . ASN B 1 409 ? 8.297 -13.109 -21.078 1 84.12 409 ASN B CA 1
ATOM 7440 C C . ASN B 1 409 ? 9.156 -14.328 -21.391 1 84.12 409 ASN B C 1
ATOM 7442 O O . ASN B 1 409 ? 10.391 -14.242 -21.391 1 84.12 409 ASN B O 1
ATOM 7446 N N . VAL B 1 410 ? 8.43 -15.414 -21.562 1 80.94 410 VAL B N 1
ATOM 7447 C CA . VAL B 1 410 ? 9.125 -16.641 -21.938 1 80.94 410 VAL B CA 1
ATOM 7448 C C . VAL B 1 410 ? 8.922 -16.922 -23.422 1 80.94 410 VAL B C 1
ATOM 7450 O O . VAL B 1 410 ? 7.789 -16.906 -23.922 1 80.94 410 VAL B O 1
ATOM 7453 N N . PHE B 1 411 ? 9.938 -17 -24.172 1 74.12 411 PHE B N 1
ATOM 7454 C CA . PHE B 1 411 ? 9.875 -17.203 -25.625 1 74.12 411 PHE B CA 1
ATOM 7455 C C . PHE B 1 411 ? 9.633 -18.672 -25.953 1 74.12 411 PHE B C 1
ATOM 7457 O O . PHE B 1 411 ? 10.281 -19.547 -25.375 1 74.12 411 PHE B O 1
ATOM 7464 N N . PRO B 1 412 ? 8.758 -18.797 -26.875 1 79 412 PRO B N 1
ATOM 7465 C CA . PRO B 1 412 ? 8.477 -20.172 -27.266 1 79 412 PRO B CA 1
ATOM 7466 C C . PRO B 1 412 ? 9.516 -20.734 -28.234 1 79 412 PRO B C 1
ATOM 7468 O O . PRO B 1 412 ? 10.523 -20.078 -28.531 1 79 412 PRO B O 1
ATOM 7471 N N . GLU B 1 413 ? 9.5 -22.047 -28.5 1 79.94 413 GLU B N 1
ATOM 7472 C CA . GLU B 1 413 ? 10.195 -22.766 -29.562 1 79.94 413 GLU B CA 1
ATOM 7473 C C . GLU B 1 413 ? 11.469 -23.422 -29.047 1 79.94 413 GLU B C 1
ATOM 7475 O O . GLU B 1 413 ? 12.43 -23.594 -29.797 1 79.94 413 GLU B O 1
ATOM 7480 N N . ARG B 1 414 ? 11.492 -23.672 -27.812 1 84.75 414 ARG B N 1
ATOM 7481 C CA . ARG B 1 414 ? 12.578 -24.5 -27.297 1 84.75 414 ARG B CA 1
ATOM 7482 C C . ARG B 1 414 ? 12.391 -25.953 -27.703 1 84.75 414 ARG B C 1
ATOM 7484 O O . ARG B 1 414 ? 11.258 -26.422 -27.875 1 84.75 414 ARG B O 1
ATOM 7491 N N . LEU B 1 415 ? 13.508 -26.5 -27.875 1 85.56 415 LEU B N 1
ATOM 7492 C CA . LEU B 1 415 ? 13.438 -27.906 -28.281 1 85.56 415 LEU B CA 1
ATOM 7493 C C . LEU B 1 415 ? 13.742 -28.828 -27.094 1 85.56 415 LEU B C 1
ATOM 7495 O O . LEU B 1 415 ? 14.516 -28.469 -26.203 1 85.56 415 LEU B O 1
ATOM 7499 N N . ASP B 1 416 ? 13.102 -29.984 -27.156 1 90.12 416 ASP B N 1
ATOM 7500 C CA . ASP B 1 416 ? 13.375 -31.016 -26.156 1 90.12 416 ASP B CA 1
ATOM 7501 C C . ASP B 1 416 ? 14.438 -32 -26.656 1 90.12 416 ASP B C 1
ATOM 7503 O O . ASP B 1 416 ? 14.391 -32.438 -27.812 1 90.12 416 ASP B O 1
ATOM 7507 N N . SER B 1 417 ? 15.305 -32.281 -25.766 1 90.06 417 SER B N 1
ATOM 7508 C CA . SER B 1 417 ? 16.281 -33.312 -26.125 1 90.06 417 SER B CA 1
ATOM 7509 C C . SER B 1 417 ? 15.625 -34.688 -26.234 1 90.06 417 SER B C 1
ATOM 7511 O O . SER B 1 417 ? 14.734 -35 -25.453 1 90.06 417 SER B O 1
ATOM 7513 N N . LYS B 1 418 ? 16.125 -35.438 -27.156 1 87.88 418 LYS B N 1
ATOM 7514 C CA . LYS B 1 418 ? 15.57 -36.781 -27.359 1 87.88 418 LYS B CA 1
ATOM 7515 C C . LYS B 1 418 ? 16.234 -37.781 -26.406 1 87.88 418 LYS B C 1
ATOM 7517 O O . LYS B 1 418 ? 15.633 -38.812 -26.078 1 87.88 418 LYS B O 1
ATOM 7522 N N . PHE B 1 419 ? 17.406 -37.5 -26.031 1 85.38 419 PHE B N 1
ATOM 7523 C CA . PHE B 1 419 ? 18.172 -38.375 -25.141 1 85.38 419 PHE B CA 1
ATOM 7524 C C . PHE B 1 419 ? 18.781 -37.562 -24 1 85.38 419 PHE B C 1
ATOM 7526 O O . PHE B 1 419 ? 18.828 -36.344 -24.062 1 85.38 419 PHE B O 1
ATOM 7533 N N . PRO B 1 420 ? 18.953 -38.344 -22.938 1 82.94 420 PRO B N 1
ATOM 7534 C CA . PRO B 1 420 ? 19.625 -37.594 -21.859 1 82.94 420 PRO B CA 1
ATOM 7535 C C . PRO B 1 420 ? 20.969 -37.031 -22.281 1 82.94 420 PRO B C 1
ATOM 7537 O O . PRO B 1 420 ? 21.938 -37.781 -22.453 1 82.94 420 PRO B O 1
ATOM 7540 N N . ALA B 1 421 ? 20.828 -35.875 -22.766 1 73.06 421 ALA B N 1
ATOM 7541 C CA . ALA B 1 421 ? 22.031 -35.219 -23.219 1 73.06 421 ALA B CA 1
ATOM 7542 C C . ALA B 1 421 ? 22.656 -34.375 -22.109 1 73.06 421 ALA B C 1
ATOM 7544 O O . ALA B 1 421 ? 21.922 -33.75 -21.328 1 73.06 421 ALA B O 1
ATOM 7545 N N . GLY B 1 422 ? 23.844 -34.594 -21.844 1 82.31 422 GLY B N 1
ATOM 7546 C CA . GLY B 1 422 ? 24.609 -33.719 -20.969 1 82.31 422 GLY B CA 1
ATOM 7547 C C . GLY B 1 422 ? 24.516 -34.094 -19.5 1 82.31 422 GLY B C 1
ATOM 7548 O O . GLY B 1 422 ? 24.109 -35.219 -19.172 1 82.31 422 GLY B O 1
ATOM 7549 N N . ARG B 1 423 ? 25.078 -33.219 -18.641 1 88.5 423 ARG B N 1
ATOM 7550 C CA . ARG B 1 423 ? 25.094 -33.375 -17.203 1 88.5 423 ARG B CA 1
ATOM 7551 C C . ARG B 1 423 ? 24.688 -32.094 -16.5 1 88.5 423 ARG B C 1
ATOM 7553 O O . ARG B 1 423 ? 25.016 -31 -16.984 1 88.5 423 ARG B O 1
ATOM 7560 N N . MET B 1 424 ? 23.891 -32.312 -15.516 1 89.56 424 MET B N 1
ATOM 7561 C CA . MET B 1 424 ? 23.562 -31.156 -14.695 1 89.56 424 MET B CA 1
ATOM 7562 C C . MET B 1 424 ? 24.719 -30.781 -13.773 1 89.56 424 MET B C 1
ATOM 7564 O O . MET B 1 424 ? 25.266 -31.641 -13.086 1 89.56 424 MET B O 1
ATOM 7568 N N . GLU B 1 425 ? 25.109 -29.672 -13.836 1 87.19 425 GLU B N 1
ATOM 7569 C CA . GLU B 1 425 ? 26.141 -29.203 -12.922 1 87.19 425 GLU B CA 1
ATOM 7570 C C . GLU B 1 425 ? 25.562 -28.297 -11.844 1 87.19 425 GLU B C 1
ATOM 7572 O O . GLU B 1 425 ? 24.969 -27.25 -12.141 1 87.19 425 GLU B O 1
ATOM 7577 N N . LYS B 1 426 ? 25.766 -28.703 -10.664 1 83.5 426 LYS B N 1
ATOM 7578 C CA . LYS B 1 426 ? 25.266 -27.953 -9.531 1 83.5 426 LYS B CA 1
ATOM 7579 C C . LYS B 1 426 ? 26.234 -26.844 -9.141 1 83.5 426 LYS B C 1
ATOM 7581 O O . LYS B 1 426 ? 27.453 -26.969 -9.336 1 83.5 426 LYS B O 1
ATOM 7586 N N . GLU B 1 427 ? 25.625 -25.859 -8.664 1 86.56 427 GLU B N 1
ATOM 7587 C CA . GLU B 1 427 ? 26.453 -24.781 -8.125 1 86.56 427 GLU B CA 1
ATOM 7588 C C . GLU B 1 427 ? 27.312 -25.266 -6.969 1 86.56 427 GLU B C 1
ATOM 7590 O O . GLU B 1 427 ? 26.859 -26.031 -6.121 1 86.56 427 GLU B O 1
ATOM 7595 N N . PRO B 1 428 ? 28.547 -24.859 -6.992 1 87.5 428 PRO B N 1
ATOM 7596 C CA . PRO B 1 428 ? 29.438 -25.281 -5.91 1 87.5 428 PRO B CA 1
ATOM 7597 C C . PRO B 1 428 ? 29.016 -24.734 -4.551 1 87.5 428 PRO B C 1
ATOM 7599 O O . PRO B 1 428 ? 28.578 -23.578 -4.457 1 87.5 428 PRO B O 1
ATOM 7602 N N . GLU B 1 429 ? 29.141 -25.531 -3.555 1 87.88 429 GLU B N 1
ATOM 7603 C CA . GLU B 1 429 ? 28.906 -25.094 -2.186 1 87.88 429 GLU B CA 1
ATOM 7604 C C . GLU B 1 429 ? 30.172 -24.484 -1.581 1 87.88 429 GLU B C 1
ATOM 7606 O O . GLU B 1 429 ? 30.953 -25.172 -0.93 1 87.88 429 GLU B O 1
ATOM 7611 N N . THR B 1 430 ? 30.359 -23.281 -1.82 1 91.5 430 THR B N 1
ATOM 7612 C CA . THR B 1 430 ? 31.578 -22.594 -1.426 1 91.5 430 THR B CA 1
ATOM 7613 C C . THR B 1 430 ? 31.281 -21.188 -0.931 1 91.5 430 THR B C 1
ATOM 7615 O O . THR B 1 430 ? 30.203 -20.656 -1.178 1 91.5 430 THR B O 1
ATOM 7618 N N . SER B 1 431 ? 32.219 -20.703 -0.172 1 92.81 431 SER B N 1
ATOM 7619 C CA . SER B 1 431 ? 32.125 -19.312 0.271 1 92.81 431 SER B CA 1
ATOM 7620 C C . SER B 1 431 ? 32.969 -18.391 -0.603 1 92.81 431 SER B C 1
ATOM 7622 O O . SER B 1 431 ? 33.031 -17.172 -0.38 1 92.81 431 SER B O 1
ATOM 7624 N N . ASP B 1 432 ? 33.594 -18.984 -1.566 1 95.81 432 ASP B N 1
ATOM 7625 C CA . ASP B 1 432 ? 34.438 -18.203 -2.473 1 95.81 432 ASP B CA 1
ATOM 7626 C C . ASP B 1 432 ? 33.625 -17.641 -3.627 1 95.81 432 ASP B C 1
ATOM 7628 O O . ASP B 1 432 ? 33.219 -18.375 -4.527 1 95.81 432 ASP B O 1
ATOM 7632 N N . ILE B 1 433 ? 33.562 -16.344 -3.674 1 96.62 433 ILE B N 1
ATOM 7633 C CA . ILE B 1 433 ? 32.719 -15.664 -4.652 1 96.62 433 ILE B CA 1
ATOM 7634 C C . ILE B 1 433 ? 33.281 -15.898 -6.059 1 96.62 433 ILE B C 1
ATOM 7636 O O . ILE B 1 433 ? 32.5 -15.977 -7.027 1 96.62 433 ILE B O 1
ATOM 7640 N N . ARG B 1 434 ? 34.656 -16.031 -6.258 1 95.94 434 ARG B N 1
ATOM 7641 C CA . ARG B 1 434 ? 35.25 -16.25 -7.566 1 95.94 434 ARG B CA 1
ATOM 7642 C C . ARG B 1 434 ? 34.812 -17.578 -8.156 1 95.94 434 ARG B C 1
ATOM 7644 O O . ARG B 1 434 ? 34.531 -17.672 -9.352 1 95.94 434 ARG B O 1
ATOM 7651 N N . GLU B 1 435 ? 34.688 -18.562 -7.312 1 96.06 435 GLU B N 1
ATOM 7652 C CA . GLU B 1 435 ? 34.25 -19.875 -7.77 1 96.06 435 GLU B CA 1
ATOM 7653 C C . GLU B 1 435 ? 32.812 -19.859 -8.219 1 96.06 435 GLU B C 1
ATOM 7655 O O . GLU B 1 435 ? 32.438 -20.5 -9.203 1 96.06 435 GLU B O 1
ATOM 7660 N N . ILE B 1 436 ? 32.031 -19.188 -7.492 1 96.44 436 ILE B N 1
ATOM 7661 C CA . ILE B 1 436 ? 30.625 -19.062 -7.805 1 96.44 436 ILE B CA 1
ATOM 7662 C C . ILE B 1 436 ? 30.438 -18.359 -9.141 1 96.44 436 ILE B C 1
ATOM 7664 O O . ILE B 1 436 ? 29.719 -18.844 -10.023 1 96.44 436 ILE B O 1
ATOM 7668 N N . LEU B 1 437 ? 31.141 -17.234 -9.305 1 97.06 437 LEU B N 1
ATOM 7669 C CA . LEU B 1 437 ? 31.031 -16.453 -10.531 1 97.06 437 LEU B CA 1
ATOM 7670 C C . LEU B 1 437 ? 31.547 -17.234 -11.727 1 97.06 437 LEU B C 1
ATOM 7672 O O . LEU B 1 437 ? 31 -17.141 -12.828 1 97.06 437 LEU B O 1
ATOM 7676 N N . ASP B 1 438 ? 32.562 -18.016 -11.508 1 95.44 438 ASP B N 1
ATOM 7677 C CA . ASP B 1 438 ? 33.125 -18.844 -12.578 1 95.44 438 ASP B CA 1
ATOM 7678 C C . ASP B 1 438 ? 32.125 -19.875 -13.055 1 95.44 438 ASP B C 1
ATOM 7680 O O . ASP B 1 438 ? 32 -20.141 -14.258 1 95.44 438 ASP B O 1
ATOM 7684 N N . HIS B 1 439 ? 31.5 -20.438 -12.117 1 94.19 439 HIS B N 1
ATOM 7685 C CA . HIS B 1 439 ? 30.469 -21.406 -12.453 1 94.19 439 HIS B CA 1
ATOM 7686 C C . HIS B 1 439 ? 29.406 -20.812 -13.367 1 94.19 439 HIS B C 1
ATOM 7688 O O . HIS B 1 439 ? 29.078 -21.391 -14.406 1 94.19 439 HIS B O 1
ATOM 7694 N N . TYR B 1 440 ? 28.922 -19.656 -13.047 1 95.5 440 TYR B N 1
ATOM 7695 C CA . TYR B 1 440 ? 27.828 -19.047 -13.805 1 95.5 440 TYR B CA 1
ATOM 7696 C C . TYR B 1 440 ? 28.344 -18.422 -15.094 1 95.5 440 TYR B C 1
ATOM 7698 O O . TYR B 1 440 ? 27.594 -18.25 -16.062 1 95.5 440 TYR B O 1
ATOM 7706 N N . ALA B 1 441 ? 29.594 -18.078 -15.07 1 95.44 441 ALA B N 1
ATOM 7707 C CA . ALA B 1 441 ? 30.203 -17.562 -16.297 1 95.44 441 ALA B CA 1
ATOM 7708 C C . ALA B 1 441 ? 30.141 -18.594 -17.422 1 95.44 441 ALA B C 1
ATOM 7710 O O . ALA B 1 441 ? 30.031 -18.234 -18.594 1 95.44 441 ALA B O 1
ATOM 7711 N N . ARG B 1 442 ? 30.188 -19.844 -17.062 1 92.94 442 ARG B N 1
ATOM 7712 C CA . ARG B 1 442 ? 30.062 -20.906 -18.047 1 92.94 442 ARG B CA 1
ATOM 7713 C C . ARG B 1 442 ? 28.703 -20.859 -18.734 1 92.94 442 ARG B C 1
ATOM 7715 O O . ARG B 1 442 ? 28.547 -21.406 -19.828 1 92.94 442 ARG B O 1
ATOM 7722 N N . MET B 1 443 ? 27.781 -20.297 -18.125 1 94.19 443 MET B N 1
ATOM 7723 C CA . MET B 1 443 ? 26.453 -20.125 -18.703 1 94.19 443 MET B CA 1
ATOM 7724 C C . MET B 1 443 ? 26.297 -18.719 -19.281 1 94.19 443 MET B C 1
ATOM 7726 O O . MET B 1 443 ? 25.172 -18.234 -19.453 1 94.19 443 MET B O 1
ATOM 7730 N N . GLN B 1 444 ? 27.391 -17.984 -19.312 1 93.94 444 GLN B N 1
ATOM 7731 C CA . GLN B 1 444 ? 27.484 -16.688 -19.953 1 93.94 444 GLN B CA 1
ATOM 7732 C C . GLN B 1 444 ? 26.812 -15.602 -19.109 1 93.94 444 GLN B C 1
ATOM 7734 O O . GLN B 1 444 ? 26.203 -14.68 -19.641 1 93.94 444 GLN B O 1
ATOM 7739 N N . LEU B 1 445 ? 26.812 -15.797 -17.844 1 96.12 445 LEU B N 1
ATOM 7740 C CA . LEU B 1 445 ? 26.234 -14.789 -16.969 1 96.12 445 LEU B CA 1
ATOM 7741 C C . LEU B 1 445 ? 27.312 -13.875 -16.391 1 96.12 445 LEU B C 1
ATOM 7743 O O . LEU B 1 445 ? 28.391 -14.344 -16.016 1 96.12 445 LEU B O 1
ATOM 7747 N N . GLU B 1 446 ? 27 -12.617 -16.438 1 96.94 446 GLU B N 1
ATOM 7748 C CA . GLU B 1 446 ? 27.875 -11.617 -15.82 1 96.94 446 GLU B CA 1
ATOM 7749 C C . GLU B 1 446 ? 27.625 -11.523 -14.312 1 96.94 446 GLU B C 1
ATOM 7751 O O . GLU B 1 446 ? 26.578 -11.961 -13.82 1 96.94 446 GLU B O 1
ATOM 7756 N N . PRO B 1 447 ? 28.594 -11 -13.594 1 97.81 447 PRO B N 1
ATOM 7757 C CA . PRO B 1 447 ? 28.469 -10.938 -12.141 1 97.81 447 PRO B CA 1
ATOM 7758 C C . PRO B 1 447 ? 27.172 -10.273 -11.688 1 97.81 447 PRO B C 1
ATOM 7760 O O . PRO B 1 447 ? 26.484 -10.789 -10.789 1 97.81 447 PRO B O 1
ATOM 7763 N N . LYS B 1 448 ? 26.797 -9.203 -12.289 1 98.12 448 LYS B N 1
ATOM 7764 C CA . LYS B 1 448 ? 25.578 -8.523 -11.906 1 98.12 448 LYS B CA 1
ATOM 7765 C C . LYS B 1 448 ? 24.359 -9.422 -12.109 1 98.12 448 LYS B C 1
ATOM 7767 O O . LYS B 1 448 ? 23.422 -9.406 -11.305 1 98.12 448 LYS B O 1
ATOM 7772 N N . GLU B 1 449 ? 24.422 -10.164 -13.141 1 98.06 449 GLU B N 1
ATOM 7773 C CA . GLU B 1 449 ? 23.328 -11.078 -13.453 1 98.06 449 GLU B CA 1
ATOM 7774 C C . GLU B 1 449 ? 23.25 -12.211 -12.43 1 98.06 449 GLU B C 1
ATOM 7776 O O . GLU B 1 449 ? 22.172 -12.656 -12.07 1 98.06 449 GLU B O 1
ATOM 7781 N N . VAL B 1 450 ? 24.406 -12.633 -11.992 1 98 450 VAL B N 1
ATOM 7782 C CA . VAL B 1 450 ? 24.453 -13.68 -10.977 1 98 450 VAL B CA 1
ATOM 7783 C C . VAL B 1 450 ? 23.797 -13.18 -9.688 1 98 450 VAL B C 1
ATOM 7785 O O . VAL B 1 450 ? 23 -13.883 -9.078 1 98 450 VAL B O 1
ATOM 7788 N N . VAL B 1 451 ? 24.109 -11.961 -9.297 1 98.62 451 VAL B N 1
ATOM 7789 C CA . VAL B 1 451 ? 23.531 -11.367 -8.102 1 98.62 451 VAL B CA 1
ATOM 7790 C C . VAL B 1 451 ? 22.016 -11.281 -8.258 1 98.62 451 VAL B C 1
ATOM 7792 O O . VAL B 1 451 ? 21.266 -11.594 -7.328 1 98.62 451 VAL B O 1
ATOM 7795 N N . ALA B 1 452 ? 21.547 -10.836 -9.445 1 98.62 452 ALA B N 1
ATOM 7796 C CA . ALA B 1 452 ? 20.109 -10.75 -9.711 1 98.62 452 ALA B CA 1
ATOM 7797 C C . ALA B 1 452 ? 19.438 -12.117 -9.555 1 98.62 452 ALA B C 1
ATOM 7799 O O . ALA B 1 452 ? 18.359 -12.219 -8.969 1 98.62 452 ALA B O 1
ATOM 7800 N N . LEU B 1 453 ? 20.094 -13.109 -10.062 1 97.81 453 LEU B N 1
ATOM 7801 C CA . LEU B 1 453 ? 19.547 -14.461 -9.984 1 97.81 453 LEU B CA 1
ATOM 7802 C C . LEU B 1 453 ? 19.438 -14.922 -8.539 1 97.81 453 LEU B C 1
ATOM 7804 O O . LEU B 1 453 ? 18.469 -15.578 -8.164 1 97.81 453 LEU B O 1
ATOM 7808 N N . PHE B 1 454 ? 20.453 -14.586 -7.715 1 97.62 454 PHE B N 1
ATOM 7809 C CA . PHE B 1 454 ? 20.438 -14.953 -6.305 1 97.62 454 PHE B CA 1
ATOM 7810 C C . PHE B 1 454 ? 19.281 -14.289 -5.582 1 97.62 454 PHE B C 1
ATOM 7812 O O . PHE B 1 454 ? 18.828 -14.773 -4.535 1 97.62 454 PHE B O 1
ATOM 7819 N N . GLY B 1 455 ? 18.766 -13.211 -6.164 1 98.06 455 GLY B N 1
ATOM 7820 C CA . GLY B 1 455 ? 17.641 -12.523 -5.562 1 98.06 455 GLY B CA 1
ATOM 7821 C C . GLY B 1 455 ? 16.422 -13.406 -5.41 1 98.06 455 GLY B C 1
ATOM 7822 O O . GLY B 1 455 ? 15.555 -13.148 -4.574 1 98.06 455 GLY B O 1
ATOM 7823 N N . ALA B 1 456 ? 16.328 -14.484 -6.188 1 97.62 456 ALA B N 1
ATOM 7824 C CA . ALA B 1 456 ? 15.227 -15.43 -6.082 1 97.62 456 ALA B CA 1
ATOM 7825 C C . ALA B 1 456 ? 15.195 -16.094 -4.707 1 97.62 456 ALA B C 1
ATOM 7827 O O . ALA B 1 456 ? 14.164 -16.594 -4.277 1 97.62 456 ALA B O 1
ATOM 7828 N N . HIS B 1 457 ? 16.297 -16 -4.016 1 96.75 457 HIS B N 1
ATOM 7829 C CA . HIS B 1 457 ? 16.422 -16.625 -2.699 1 96.75 457 HIS B CA 1
ATOM 7830 C C . HIS B 1 457 ? 15.586 -15.867 -1.666 1 96.75 457 HIS B C 1
ATOM 7832 O O . HIS B 1 457 ? 15.445 -16.312 -0.526 1 96.75 457 HIS B O 1
ATOM 7838 N N . THR B 1 458 ? 15.039 -14.742 -2.053 1 96.94 458 THR B N 1
ATOM 7839 C CA . THR B 1 458 ? 14.062 -14.109 -1.175 1 96.94 458 THR B CA 1
ATOM 7840 C C . THR B 1 458 ? 12.945 -15.078 -0.81 1 96.94 458 THR B C 1
ATOM 7842 O O . THR B 1 458 ? 12.312 -14.945 0.243 1 96.94 458 THR B O 1
ATOM 7845 N N . LEU B 1 459 ? 12.727 -16.062 -1.647 1 95.06 459 LEU B N 1
ATOM 7846 C CA . LEU B 1 459 ? 11.75 -17.125 -1.41 1 95.06 459 LEU B CA 1
ATOM 7847 C C . LEU B 1 459 ? 12.43 -18.375 -0.839 1 95.06 459 LEU B C 1
ATOM 7849 O O . LEU B 1 459 ? 11.812 -19.438 -0.763 1 95.06 459 LEU B O 1
ATOM 7853 N N . GLY B 1 460 ? 13.664 -18.281 -0.484 1 87.62 460 GLY B N 1
ATOM 7854 C CA . GLY B 1 460 ? 14.461 -19.453 -0.118 1 87.62 460 GLY B CA 1
ATOM 7855 C C . GLY B 1 460 ? 14.359 -19.797 1.355 1 87.62 460 GLY B C 1
ATOM 7856 O O . GLY B 1 460 ? 13.93 -18.984 2.166 1 87.62 460 GLY B O 1
ATOM 7857 N N . GLN B 1 461 ? 14.664 -21.047 1.563 1 85.44 461 GLN B N 1
ATOM 7858 C CA . GLN B 1 461 ? 14.711 -21.531 2.939 1 85.44 461 GLN B CA 1
ATOM 7859 C C . GLN B 1 461 ? 15.93 -22.422 3.172 1 85.44 461 GLN B C 1
ATOM 7861 O O . GLN B 1 461 ? 16.438 -23.047 2.238 1 85.44 461 GLN B O 1
ATOM 7866 N N . GLY B 1 462 ? 16.469 -22.328 4.398 1 77.5 462 GLY B N 1
ATOM 7867 C CA . GLY B 1 462 ? 17.562 -23.203 4.812 1 77.5 462 GLY B CA 1
ATOM 7868 C C . GLY B 1 462 ? 17.219 -24.062 6.008 1 77.5 462 GLY B C 1
ATOM 7869 O O . GLY B 1 462 ? 16.047 -24.406 6.215 1 77.5 462 GLY B O 1
ATOM 7870 N N . GLU B 1 463 ? 18.25 -24.5 6.586 1 70.25 463 GLU B N 1
ATOM 7871 C CA . GLU B 1 463 ? 18.094 -25.391 7.727 1 70.25 463 GLU B CA 1
ATOM 7872 C C . GLU B 1 463 ? 17.422 -24.688 8.898 1 70.25 463 GLU B C 1
ATOM 7874 O O . GLU B 1 463 ? 16.688 -25.312 9.68 1 70.25 463 GLU B O 1
ATOM 7879 N N . ARG B 1 464 ? 17.703 -23.406 8.961 1 71.88 464 ARG B N 1
ATOM 7880 C CA . ARG B 1 464 ? 17.219 -22.656 10.109 1 71.88 464 ARG B CA 1
ATOM 7881 C C . ARG B 1 464 ? 15.922 -21.922 9.766 1 71.88 464 ARG B C 1
ATOM 7883 O O . ARG B 1 464 ? 15.531 -20.984 10.461 1 71.88 464 ARG B O 1
ATOM 7890 N N . GLY B 1 465 ? 15.344 -22.25 8.641 1 79.19 465 GLY B N 1
ATOM 7891 C CA . GLY B 1 465 ? 14.086 -21.625 8.281 1 79.19 465 GLY B CA 1
ATOM 7892 C C . GLY B 1 465 ? 14.18 -20.766 7.039 1 79.19 465 GLY B C 1
ATOM 7893 O O . GLY B 1 465 ? 15.031 -21 6.176 1 79.19 465 GLY B O 1
ATOM 7894 N N . ASN B 1 466 ? 13.219 -19.828 7.016 1 86.19 466 ASN B N 1
ATOM 7895 C CA . ASN B 1 466 ? 13.164 -18.969 5.836 1 86.19 466 ASN B CA 1
ATOM 7896 C C . ASN B 1 466 ? 14.281 -17.922 5.84 1 86.19 466 ASN B C 1
ATOM 7898 O O . ASN B 1 466 ? 14.672 -17.438 6.898 1 86.19 466 ASN B O 1
ATOM 7902 N N . TYR B 1 467 ? 14.758 -17.578 4.707 1 91.25 467 TYR B N 1
ATOM 7903 C CA . TYR B 1 467 ? 15.844 -16.625 4.578 1 91.25 467 TYR B CA 1
ATOM 7904 C C . TYR B 1 467 ? 15.375 -15.211 4.918 1 91.25 467 TYR B C 1
ATOM 7906 O O . TYR B 1 467 ? 16.156 -14.383 5.391 1 91.25 467 TYR B O 1
ATOM 7914 N N . THR B 1 468 ? 14.148 -14.922 4.621 1 92.19 468 THR B N 1
ATOM 7915 C CA . THR B 1 468 ? 13.586 -13.602 4.871 1 92.19 468 THR B CA 1
ATOM 7916 C C . THR B 1 468 ? 12.297 -13.703 5.68 1 92.19 468 THR B C 1
ATOM 7918 O O . THR B 1 468 ? 11.789 -14.805 5.906 1 92.19 468 THR B O 1
ATOM 7921 N N . ASP B 1 469 ? 11.734 -12.594 6.082 1 85.12 469 ASP B N 1
ATOM 7922 C CA . ASP B 1 469 ? 10.508 -12.555 6.863 1 85.12 469 ASP B CA 1
ATOM 7923 C C . ASP B 1 469 ? 9.281 -12.586 5.957 1 85.12 469 ASP B C 1
ATOM 7925 O O . ASP B 1 469 ? 8.141 -12.641 6.438 1 85.12 469 ASP B O 1
ATOM 7929 N N . THR B 1 470 ? 9.5 -12.539 4.664 1 87.88 470 THR B N 1
ATOM 7930 C CA . THR B 1 470 ? 8.414 -12.602 3.689 1 87.88 470 THR B CA 1
ATOM 7931 C C . THR B 1 470 ? 8.656 -13.711 2.678 1 87.88 470 THR B C 1
ATOM 7933 O O . THR B 1 470 ? 8.789 -13.453 1.479 1 87.88 470 THR B O 1
ATOM 7936 N N . PRO B 1 471 ? 8.617 -14.891 3.123 1 88.44 471 PRO B N 1
ATOM 7937 C CA . PRO B 1 471 ? 9.078 -16.016 2.307 1 88.44 471 PRO B CA 1
ATOM 7938 C C . PRO B 1 471 ? 8.156 -16.297 1.126 1 88.44 471 PRO B C 1
ATOM 7940 O O . PRO B 1 471 ? 8.516 -17.078 0.233 1 88.44 471 PRO B O 1
ATOM 7943 N N . ASN B 1 472 ? 6.969 -15.734 1.051 1 88.81 472 ASN B N 1
ATOM 7944 C CA . ASN B 1 472 ? 6.027 -16.016 -0.027 1 88.81 472 ASN B CA 1
ATOM 7945 C C . ASN B 1 472 ? 5.891 -14.836 -0.978 1 88.81 472 ASN B C 1
ATOM 7947 O O . ASN B 1 472 ? 4.969 -14.797 -1.796 1 88.81 472 ASN B O 1
ATOM 7951 N N . GLU B 1 473 ? 6.758 -13.883 -0.797 1 92.88 473 GLU B N 1
ATOM 7952 C CA . GLU B 1 473 ? 6.723 -12.688 -1.633 1 92.88 473 GLU B CA 1
ATOM 7953 C C . GLU B 1 473 ? 8.047 -12.484 -2.363 1 92.88 473 GLU B C 1
ATOM 7955 O O . GLU B 1 473 ? 9.102 -12.406 -1.734 1 92.88 473 GLU B O 1
ATOM 7960 N N . PHE B 1 474 ? 7.98 -12.43 -3.652 1 97.12 474 PHE B N 1
ATOM 7961 C CA . PHE B 1 474 ? 9.164 -12.086 -4.43 1 97.12 474 PHE B CA 1
ATOM 7962 C C . PHE B 1 474 ? 9.445 -10.594 -4.359 1 97.12 474 PHE B C 1
ATOM 7964 O O . PHE B 1 474 ? 8.773 -9.797 -5.02 1 97.12 474 PHE B O 1
ATOM 7971 N N . ASN B 1 475 ? 10.352 -10.227 -3.559 1 96.56 475 ASN B N 1
ATOM 7972 C CA . ASN B 1 475 ? 10.75 -8.844 -3.344 1 96.56 475 ASN B CA 1
ATOM 7973 C C . ASN B 1 475 ? 12.25 -8.727 -3.088 1 96.56 475 ASN B C 1
ATOM 7975 O O . ASN B 1 475 ? 13.016 -9.641 -3.412 1 96.56 475 ASN B O 1
ATOM 7979 N N . ASN B 1 476 ? 12.742 -7.508 -2.598 1 97.75 476 ASN B N 1
ATOM 7980 C CA . ASN B 1 476 ? 14.18 -7.312 -2.449 1 97.75 476 ASN B CA 1
ATOM 7981 C C . ASN B 1 476 ? 14.625 -7.477 -0.996 1 97.75 476 ASN B C 1
ATOM 7983 O O . ASN B 1 476 ? 15.68 -6.973 -0.602 1 97.75 476 ASN B O 1
ATOM 7987 N N . ASP B 1 477 ? 13.789 -8.117 -0.134 1 96.31 477 ASP B N 1
ATOM 7988 C CA . ASP B 1 477 ? 14.125 -8.312 1.274 1 96.31 477 ASP B CA 1
ATOM 7989 C C . ASP B 1 477 ? 15.391 -9.141 1.432 1 96.31 477 ASP B C 1
ATOM 7991 O O . ASP B 1 477 ? 16.172 -8.93 2.371 1 96.31 477 ASP B O 1
ATOM 7995 N N . TYR B 1 478 ? 15.578 -10.047 0.475 1 97.38 478 TYR B N 1
ATOM 7996 C CA . TYR B 1 478 ? 16.797 -10.852 0.456 1 97.38 478 TYR B CA 1
ATOM 7997 C C . TYR B 1 478 ? 18.031 -9.969 0.522 1 97.38 478 TYR B C 1
ATOM 7999 O O . TYR B 1 478 ? 18.922 -10.195 1.346 1 97.38 478 TYR B O 1
ATOM 8007 N N . PHE B 1 479 ? 18.062 -8.961 -0.257 1 98.38 479 PHE B N 1
ATOM 8008 C CA . PHE B 1 479 ? 19.234 -8.07 -0.322 1 98.38 479 PHE B CA 1
ATOM 8009 C C . PHE B 1 479 ? 19.312 -7.195 0.921 1 98.38 479 PHE B C 1
ATOM 8011 O O . PHE B 1 479 ? 20.391 -6.941 1.439 1 98.38 479 PHE B O 1
ATOM 8018 N N . LYS B 1 480 ? 18.188 -6.676 1.346 1 97.56 480 LYS B N 1
ATOM 8019 C CA . LYS B 1 480 ? 18.156 -5.867 2.561 1 97.56 480 LYS B CA 1
ATOM 8020 C C . LYS B 1 480 ? 18.719 -6.641 3.75 1 97.56 480 LYS B C 1
ATOM 8022 O O . LYS B 1 480 ? 19.547 -6.125 4.504 1 97.56 480 LYS B O 1
ATOM 8027 N N . ASP B 1 481 ? 18.25 -7.879 3.879 1 95.75 481 ASP B N 1
ATOM 8028 C CA . ASP B 1 481 ? 18.672 -8.711 5.004 1 95.75 481 ASP B CA 1
ATOM 8029 C C . ASP B 1 481 ? 20.156 -9.07 4.898 1 95.75 481 ASP B C 1
ATOM 8031 O O . ASP B 1 481 ? 20.859 -9.141 5.91 1 95.75 481 ASP B O 1
ATOM 8035 N N . LEU B 1 482 ? 20.594 -9.297 3.705 1 96.62 482 LEU B N 1
ATOM 8036 C CA . LEU B 1 482 ? 22 -9.562 3.492 1 96.62 482 LEU B CA 1
ATOM 8037 C C . LEU B 1 482 ? 22.859 -8.406 4.004 1 96.62 482 LEU B C 1
ATOM 8039 O O . LEU B 1 482 ? 23.875 -8.625 4.668 1 96.62 482 LEU B O 1
ATOM 8043 N N . LEU B 1 483 ? 22.453 -7.223 3.729 1 95.56 483 LEU B N 1
ATOM 8044 C CA . LEU B 1 483 ? 23.203 -6.039 4.121 1 95.56 483 LEU B CA 1
ATOM 8045 C C . LEU B 1 483 ? 23.047 -5.762 5.609 1 95.56 483 LEU B C 1
ATOM 8047 O O . LEU B 1 483 ? 24 -5.301 6.262 1 95.56 483 LEU B O 1
ATOM 8051 N N . TYR B 1 484 ? 21.891 -5.992 6.129 1 93.56 484 TYR B N 1
ATOM 8052 C CA . TYR B 1 484 ? 21.562 -5.617 7.5 1 93.56 484 TYR B CA 1
ATOM 8053 C C . TYR B 1 484 ? 22.328 -6.477 8.5 1 93.56 484 TYR B C 1
ATOM 8055 O O . TYR B 1 484 ? 22.938 -5.961 9.438 1 93.56 484 TYR B O 1
ATOM 8063 N N . ASP B 1 485 ? 22.281 -7.824 8.273 1 91.56 485 ASP B N 1
ATOM 8064 C CA . ASP B 1 485 ? 22.891 -8.68 9.289 1 91.56 485 ASP B CA 1
ATOM 8065 C C . ASP B 1 485 ? 23.891 -9.648 8.664 1 91.56 485 ASP B C 1
ATOM 8067 O O . ASP B 1 485 ? 24.281 -10.633 9.297 1 91.56 485 ASP B O 1
ATOM 8071 N N . GLY B 1 486 ? 24.188 -9.43 7.438 1 91.75 486 GLY B N 1
ATOM 8072 C CA . GLY B 1 486 ? 25.172 -10.266 6.773 1 91.75 486 GLY B CA 1
ATOM 8073 C C . GLY B 1 486 ? 24.594 -11.578 6.273 1 91.75 486 GLY B C 1
ATOM 8074 O O . GLY B 1 486 ? 25.344 -12.508 5.961 1 91.75 486 GLY B O 1
ATOM 8075 N N . GLY B 1 487 ? 23.281 -11.68 6.32 1 91.62 487 GLY B N 1
ATOM 8076 C CA . GLY B 1 487 ? 22.656 -12.906 5.852 1 91.62 487 GLY B CA 1
ATOM 8077 C C . GLY B 1 487 ? 22.781 -14.055 6.828 1 91.62 487 GLY B C 1
ATOM 8078 O O . GLY B 1 487 ? 23.062 -15.188 6.434 1 91.62 487 GLY B O 1
ATOM 8079 N N . THR B 1 488 ? 22.547 -13.805 8.016 1 90.81 488 THR B N 1
ATOM 8080 C CA . THR B 1 488 ? 22.766 -14.789 9.07 1 90.81 488 THR B CA 1
ATOM 8081 C C . THR B 1 488 ? 21.875 -16.016 8.859 1 90.81 488 THR B C 1
ATOM 8083 O O . THR B 1 488 ? 22.25 -17.141 9.211 1 90.81 488 THR B O 1
ATOM 8086 N N . ARG B 1 489 ? 20.734 -15.852 8.242 1 90.5 489 ARG B N 1
ATOM 8087 C CA . ARG B 1 489 ? 19.797 -16.938 8.008 1 90.5 489 ARG B CA 1
ATOM 8088 C C . ARG B 1 489 ? 20.062 -17.594 6.656 1 90.5 489 ARG B C 1
ATOM 8090 O O . ARG B 1 489 ? 19.422 -18.594 6.312 1 90.5 489 ARG B O 1
ATOM 8097 N N . MET B 1 490 ? 20.984 -17.047 5.891 1 93.88 490 MET B N 1
ATOM 8098 C CA . MET B 1 490 ? 21.172 -17.469 4.504 1 93.88 490 MET B CA 1
ATOM 8099 C C . MET B 1 490 ? 22.359 -18.422 4.375 1 93.88 490 MET B C 1
ATOM 8101 O O . MET B 1 490 ? 23.047 -18.688 5.355 1 93.88 490 MET B O 1
ATOM 8105 N N . SER B 1 491 ? 22.531 -19.047 3.25 1 92.69 491 SER B N 1
ATOM 8106 C CA . SER B 1 491 ? 23.609 -20.016 3.012 1 92.69 491 SER B CA 1
ATOM 8107 C C . SER B 1 491 ? 24.953 -19.312 2.881 1 92.69 491 SER B C 1
ATOM 8109 O O . SER B 1 491 ? 25.031 -18.094 2.74 1 92.69 491 SER B O 1
ATOM 8111 N N . VAL B 1 492 ? 25.953 -20.094 2.924 1 93.31 492 VAL B N 1
ATOM 8112 C CA . VAL B 1 492 ? 27.312 -19.578 2.811 1 93.31 492 VAL B CA 1
ATOM 8113 C C . VAL B 1 492 ? 27.516 -18.953 1.431 1 93.31 492 VAL B C 1
ATOM 8115 O O . VAL B 1 492 ? 28.25 -17.984 1.284 1 93.31 492 VAL B O 1
ATOM 8118 N N . ARG B 1 493 ? 26.938 -19.484 0.417 1 93.88 493 ARG B N 1
ATOM 8119 C CA . ARG B 1 493 ? 27.047 -18.953 -0.938 1 93.88 493 ARG B CA 1
ATOM 8120 C C . ARG B 1 493 ? 26.438 -17.562 -1.028 1 93.88 493 ARG B C 1
ATOM 8122 O O . ARG B 1 493 ? 26.984 -16.688 -1.707 1 93.88 493 ARG B O 1
ATOM 8129 N N . ASP B 1 494 ? 25.312 -17.406 -0.349 1 95.56 494 ASP B N 1
ATOM 8130 C CA . ASP B 1 494 ? 24.641 -16.109 -0.344 1 95.56 494 ASP B CA 1
ATOM 8131 C C . ASP B 1 494 ? 25.516 -15.031 0.308 1 95.56 494 ASP B C 1
ATOM 8133 O O . ASP B 1 494 ? 25.641 -13.922 -0.216 1 95.56 494 ASP B O 1
ATOM 8137 N N . ARG B 1 495 ? 26.109 -15.414 1.386 1 96.19 495 ARG B N 1
ATOM 8138 C CA . ARG B 1 495 ? 26.922 -14.477 2.139 1 96.19 495 ARG B CA 1
ATOM 8139 C C . ARG B 1 495 ? 28.172 -14.086 1.354 1 96.19 495 ARG B C 1
ATOM 8141 O O . ARG B 1 495 ? 28.703 -12.992 1.528 1 96.19 495 ARG B O 1
ATOM 8148 N N . ALA B 1 496 ? 28.594 -14.961 0.485 1 97.06 496 ALA B N 1
ATOM 8149 C CA . ALA B 1 496 ? 29.781 -14.734 -0.33 1 97.06 496 ALA B CA 1
ATOM 8150 C C . ALA B 1 496 ? 29.609 -13.508 -1.222 1 97.06 496 ALA B C 1
ATOM 8152 O O . ALA B 1 496 ? 30.594 -12.891 -1.64 1 97.06 496 ALA B O 1
ATOM 8153 N N . LEU B 1 497 ? 28.391 -13.117 -1.526 1 97.31 497 LEU B N 1
ATOM 8154 C CA . LEU B 1 497 ? 28.109 -11.969 -2.383 1 97.31 497 LEU B CA 1
ATOM 8155 C C . LEU B 1 497 ? 28.672 -10.695 -1.77 1 97.31 497 LEU B C 1
ATOM 8157 O O . LEU B 1 497 ? 28.938 -9.719 -2.484 1 97.31 497 LEU B O 1
ATOM 8161 N N . LEU B 1 498 ? 28.875 -10.68 -0.448 1 96.75 498 LEU B N 1
ATOM 8162 C CA . LEU B 1 498 ? 29.344 -9.492 0.253 1 96.75 498 LEU B CA 1
ATOM 8163 C C . LEU B 1 498 ? 30.859 -9.43 0.273 1 96.75 498 LEU B C 1
ATOM 8165 O O . LEU B 1 498 ? 31.438 -8.438 0.711 1 96.75 498 LEU B O 1
ATOM 8169 N N . SER B 1 499 ? 31.5 -10.422 -0.237 1 95.88 499 SER B N 1
ATOM 8170 C CA . SER B 1 499 ? 32.938 -10.531 -0.105 1 95.88 499 SER B CA 1
ATOM 8171 C C . SER B 1 499 ? 33.656 -9.766 -1.211 1 95.88 499 SER B C 1
ATOM 8173 O O . SER B 1 499 ? 34.844 -9.414 -1.072 1 95.88 499 SER B O 1
ATOM 8175 N N . SER B 1 500 ? 33 -9.578 -2.33 1 95.56 500 SER B N 1
ATOM 8176 C CA . SER B 1 500 ? 33.562 -8.789 -3.42 1 95.56 500 SER B CA 1
ATOM 8177 C C . SER B 1 500 ? 32.906 -7.418 -3.508 1 95.56 500 SER B C 1
ATOM 8179 O O . SER B 1 500 ? 31.703 -7.293 -3.316 1 95.56 500 SER B O 1
ATOM 8181 N N . GLU B 1 501 ? 33.75 -6.422 -3.852 1 94.25 501 GLU B N 1
ATOM 8182 C CA . GLU B 1 501 ? 33.219 -5.059 -3.943 1 94.25 501 GLU B CA 1
ATOM 8183 C C . GLU B 1 501 ? 32.156 -4.941 -5.047 1 94.25 501 GLU B C 1
ATOM 8185 O O . GLU B 1 501 ? 31.172 -4.234 -4.887 1 94.25 501 GLU B O 1
ATOM 8190 N N . ASP B 1 502 ? 32.406 -5.621 -6.121 1 95.5 502 ASP B N 1
ATOM 8191 C CA . ASP B 1 502 ? 31.516 -5.539 -7.266 1 95.5 502 ASP B CA 1
ATOM 8192 C C . ASP B 1 502 ? 30.156 -6.137 -6.93 1 95.5 502 ASP B C 1
ATOM 8194 O O . ASP B 1 502 ? 29.109 -5.52 -7.184 1 95.5 502 ASP B O 1
ATOM 8198 N N . THR B 1 503 ? 30.141 -7.328 -6.426 1 97.81 503 THR B N 1
ATOM 8199 C CA . THR B 1 503 ? 28.875 -7.973 -6.094 1 97.81 503 THR B CA 1
ATOM 8200 C C . THR B 1 503 ? 28.188 -7.246 -4.938 1 97.81 503 THR B C 1
ATOM 8202 O O . THR B 1 503 ? 26.953 -7.141 -4.906 1 97.81 503 THR B O 1
ATOM 8205 N N . LYS B 1 504 ? 28.984 -6.75 -4 1 96.69 504 LYS B N 1
ATOM 8206 C CA . LYS B 1 504 ? 28.438 -6.008 -2.869 1 96.69 504 LYS B CA 1
ATOM 8207 C C . LYS B 1 504 ? 27.734 -4.734 -3.332 1 96.69 504 LYS B C 1
ATOM 8209 O O . LYS B 1 504 ? 26.688 -4.371 -2.809 1 96.69 504 LYS B O 1
ATOM 8214 N N . ARG B 1 505 ? 28.359 -4.086 -4.23 1 96 505 ARG B N 1
ATOM 8215 C CA . ARG B 1 505 ? 27.766 -2.881 -4.789 1 96 505 ARG B CA 1
ATOM 8216 C C . ARG B 1 505 ? 26.422 -3.186 -5.438 1 96 505 ARG B C 1
ATOM 8218 O O . ARG B 1 505 ? 25.469 -2.422 -5.285 1 96 505 ARG B O 1
ATOM 8225 N N . THR B 1 506 ? 26.312 -4.273 -6.219 1 98.06 506 THR B N 1
ATOM 8226 C CA . THR B 1 506 ? 25.062 -4.68 -6.855 1 98.06 506 THR B CA 1
ATOM 8227 C C . THR B 1 506 ? 24.016 -5.043 -5.805 1 98.06 506 THR B C 1
ATOM 8229 O O . THR B 1 506 ? 22.828 -4.711 -5.953 1 98.06 506 THR B O 1
ATOM 8232 N N . VAL B 1 507 ? 24.484 -5.727 -4.773 1 98.38 507 VAL B N 1
ATOM 8233 C CA . VAL B 1 507 ? 23.578 -6.066 -3.672 1 98.38 507 VAL B CA 1
ATOM 8234 C C . VAL B 1 507 ? 22.984 -4.797 -3.08 1 98.38 507 VAL B C 1
ATOM 8236 O O . VAL B 1 507 ? 21.781 -4.727 -2.838 1 98.38 507 VAL B O 1
ATOM 8239 N N . LEU B 1 508 ? 23.828 -3.816 -2.887 1 97.19 508 LEU B N 1
ATOM 8240 C CA . LEU B 1 508 ? 23.375 -2.541 -2.342 1 97.19 508 LEU B CA 1
ATOM 8241 C C . LEU B 1 508 ? 22.375 -1.867 -3.281 1 97.19 508 LEU B C 1
ATOM 8243 O O . LEU B 1 508 ? 21.344 -1.356 -2.84 1 97.19 508 LEU B O 1
ATOM 8247 N N . GLU B 1 509 ? 22.672 -1.859 -4.52 1 97.12 509 GLU B N 1
ATOM 8248 C CA . GLU B 1 509 ? 21.781 -1.263 -5.52 1 97.12 509 GLU B CA 1
ATOM 8249 C C . GLU B 1 509 ? 20.406 -1.902 -5.488 1 97.12 509 GLU B C 1
ATOM 8251 O O . GLU B 1 509 ? 19.391 -1.201 -5.484 1 97.12 509 GLU B O 1
ATOM 8256 N N . TYR B 1 510 ? 20.359 -3.227 -5.461 1 98.31 510 TYR B N 1
ATOM 8257 C CA . TYR B 1 510 ? 19.094 -3.955 -5.48 1 98.31 510 TYR B CA 1
ATOM 8258 C C . TYR B 1 510 ? 18.344 -3.771 -4.172 1 98.31 510 TYR B C 1
ATOM 8260 O O . TYR B 1 510 ? 17.109 -3.814 -4.148 1 98.31 510 TYR B O 1
ATOM 8268 N N . ALA B 1 511 ? 19.047 -3.541 -3.09 1 97.75 511 ALA B N 1
ATOM 8269 C CA . ALA B 1 511 ? 18.422 -3.322 -1.79 1 97.75 511 ALA B CA 1
ATOM 8270 C C . ALA B 1 511 ? 17.703 -1.976 -1.747 1 97.75 511 ALA B C 1
ATOM 8272 O O . ALA B 1 511 ? 16.672 -1.84 -1.104 1 97.75 511 ALA B O 1
ATOM 8273 N N . VAL B 1 512 ? 18.297 -1.014 -2.471 1 95.88 512 VAL B N 1
ATOM 8274 C CA . VAL B 1 512 ? 17.766 0.339 -2.336 1 95.88 512 VAL B CA 1
ATOM 8275 C C . VAL B 1 512 ? 16.859 0.664 -3.527 1 95.88 512 VAL B C 1
ATOM 8277 O O . VAL B 1 512 ? 16.016 1.559 -3.447 1 95.88 512 VAL B O 1
ATOM 8280 N N . ARG B 1 513 ? 17.062 -0.075 -4.621 1 95.44 513 ARG B N 1
ATOM 8281 C CA . ARG B 1 513 ? 16.25 0.13 -5.82 1 95.44 513 ARG B CA 1
ATOM 8282 C C . ARG B 1 513 ? 15.625 -1.179 -6.289 1 95.44 513 ARG B C 1
ATOM 8284 O O . ARG B 1 513 ? 16.109 -1.803 -7.23 1 95.44 513 ARG B O 1
ATOM 8291 N N . PRO B 1 514 ? 14.5 -1.541 -5.734 1 96.38 514 PRO B N 1
ATOM 8292 C CA . PRO B 1 514 ? 13.867 -2.814 -6.098 1 96.38 514 PRO B CA 1
ATOM 8293 C C . PRO B 1 514 ? 13.492 -2.887 -7.574 1 96.38 514 PRO B C 1
ATOM 8295 O O . PRO B 1 514 ? 13.508 -3.969 -8.164 1 96.38 514 PRO B O 1
ATOM 8298 N N . GLU B 1 515 ? 13.195 -1.733 -8.219 1 95.38 515 GLU B N 1
ATOM 8299 C CA . GLU B 1 515 ? 12.828 -1.723 -9.633 1 95.38 515 GLU B CA 1
ATOM 8300 C C . GLU B 1 515 ? 13.984 -2.203 -10.508 1 95.38 515 GLU B C 1
ATOM 8302 O O . GLU B 1 515 ? 13.758 -2.871 -11.523 1 95.38 515 GLU B O 1
ATOM 8307 N N . ARG B 1 516 ? 15.133 -1.875 -10.133 1 97.06 516 ARG B N 1
ATOM 8308 C CA . ARG B 1 516 ? 16.312 -2.328 -10.867 1 97.06 516 ARG B CA 1
ATOM 8309 C C . ARG B 1 516 ? 16.5 -3.834 -10.719 1 97.06 516 ARG B C 1
ATOM 8311 O O . ARG B 1 516 ? 16.812 -4.523 -11.688 1 97.06 516 ARG B O 1
ATOM 8318 N N . PHE B 1 517 ? 16.297 -4.258 -9.508 1 98.19 517 PHE B N 1
ATOM 8319 C CA . PHE B 1 517 ? 16.375 -5.695 -9.258 1 98.19 517 PHE B CA 1
ATOM 8320 C C . PHE B 1 517 ? 15.383 -6.449 -10.141 1 98.19 517 PHE B C 1
ATOM 8322 O O . PHE B 1 517 ? 15.75 -7.406 -10.82 1 98.19 517 PHE B O 1
ATOM 8329 N N . PHE B 1 518 ? 14.156 -6.016 -10.148 1 98.44 518 PHE B N 1
ATOM 8330 C CA . PHE B 1 518 ? 13.109 -6.699 -10.906 1 98.44 518 PHE B CA 1
ATOM 8331 C C . PHE B 1 518 ? 13.438 -6.715 -12.391 1 98.44 518 PHE B C 1
ATOM 8333 O O . PHE B 1 518 ? 13.281 -7.738 -13.062 1 98.44 518 PHE B O 1
ATOM 8340 N N . SER B 1 519 ? 13.891 -5.598 -12.852 1 97.75 519 SER B N 1
ATOM 8341 C CA . SER B 1 519 ? 14.25 -5.488 -14.258 1 97.75 519 SER B CA 1
ATOM 8342 C C . SER B 1 519 ? 15.398 -6.43 -14.609 1 97.75 519 SER B C 1
ATOM 8344 O O . SER B 1 519 ? 15.32 -7.176 -15.586 1 97.75 519 SER B O 1
ATOM 8346 N N . ASP B 1 520 ? 16.406 -6.395 -13.797 1 98.31 520 ASP B N 1
ATOM 8347 C CA . ASP B 1 520 ? 17.578 -7.219 -14.055 1 98.31 520 ASP B CA 1
ATOM 8348 C C . ASP B 1 520 ? 17.266 -8.703 -13.906 1 98.31 520 ASP B C 1
ATOM 8350 O O . ASP B 1 520 ? 17.781 -9.539 -14.641 1 98.31 520 ASP B O 1
ATOM 8354 N N . PHE B 1 521 ? 16.469 -9.055 -12.945 1 98.5 521 PHE B N 1
ATOM 8355 C CA . PHE B 1 521 ? 16.094 -10.445 -12.758 1 98.5 521 PHE B CA 1
ATOM 8356 C C . PHE B 1 521 ? 15.336 -10.969 -13.977 1 98.5 521 PHE B C 1
ATOM 8358 O O . PHE B 1 521 ? 15.594 -12.078 -14.453 1 98.5 521 PHE B O 1
ATOM 8365 N N . SER B 1 522 ? 14.352 -10.18 -14.414 1 97.81 522 SER B N 1
ATOM 8366 C CA . SER B 1 522 ? 13.586 -10.57 -15.594 1 97.81 522 SER B CA 1
ATOM 8367 C C . SER B 1 522 ? 14.5 -10.836 -16.781 1 97.81 522 SER B C 1
ATOM 8369 O O . SER B 1 522 ? 14.32 -11.82 -17.5 1 97.81 522 SER B O 1
ATOM 8371 N N . ALA B 1 523 ? 15.438 -9.969 -16.953 1 96.44 523 ALA B N 1
ATOM 8372 C CA . ALA B 1 523 ? 16.375 -10.086 -18.078 1 96.44 523 ALA B CA 1
ATOM 8373 C C . ALA B 1 523 ? 17.219 -11.344 -17.953 1 96.44 523 ALA B C 1
ATOM 8375 O O . ALA B 1 523 ? 17.391 -12.078 -18.922 1 96.44 523 ALA B O 1
ATOM 8376 N N . VAL B 1 524 ? 17.75 -11.609 -16.797 1 97.06 524 VAL B N 1
ATOM 8377 C CA . VAL B 1 524 ? 18.656 -12.727 -16.641 1 97.06 524 VAL B CA 1
ATOM 8378 C C . VAL B 1 524 ? 17.891 -14.047 -16.719 1 97.06 524 VAL B C 1
ATOM 8380 O O . VAL B 1 524 ? 18.391 -15.039 -17.234 1 97.06 524 VAL B O 1
ATOM 8383 N N . TYR B 1 525 ? 16.734 -14.117 -16.125 1 96.88 525 TYR B N 1
ATOM 8384 C CA . TYR B 1 525 ? 15.922 -15.328 -16.219 1 96.88 525 TYR B CA 1
ATOM 8385 C C . TYR B 1 525 ? 15.641 -15.672 -17.688 1 96.88 525 TYR B C 1
ATOM 8387 O O . TYR B 1 525 ? 15.766 -16.828 -18.094 1 96.88 525 TYR B O 1
ATOM 8395 N N . SER B 1 526 ? 15.258 -14.641 -18.406 1 94.44 526 SER B N 1
ATOM 8396 C CA . SER B 1 526 ? 14.992 -14.844 -19.828 1 94.44 526 SER B CA 1
ATOM 8397 C C . SER B 1 526 ? 16.234 -15.344 -20.562 1 94.44 526 SER B C 1
ATOM 8399 O O . SER B 1 526 ? 16.141 -16.234 -21.406 1 94.44 526 SER B O 1
ATOM 8401 N N . LYS B 1 527 ? 17.312 -14.75 -20.25 1 92.38 527 LYS B N 1
ATOM 8402 C CA . LYS B 1 527 ? 18.578 -15.164 -20.844 1 92.38 527 LYS B CA 1
ATOM 8403 C C . LYS B 1 527 ? 18.906 -16.609 -20.5 1 92.38 527 LYS B C 1
ATOM 8405 O O . LYS B 1 527 ? 19.312 -17.391 -21.359 1 92.38 527 LYS B O 1
ATOM 8410 N N . LEU B 1 528 ? 18.703 -16.969 -19.297 1 93 528 LEU B N 1
ATOM 8411 C CA . LEU B 1 528 ? 19.031 -18.297 -18.781 1 93 528 LEU B CA 1
ATOM 8412 C C . LEU B 1 528 ? 18.203 -19.375 -19.484 1 93 528 LEU B C 1
ATOM 8414 O O . LEU B 1 528 ? 18.734 -20.406 -19.922 1 93 528 LEU B O 1
ATOM 8418 N N . VAL B 1 529 ? 16.922 -19.141 -19.641 1 92.69 529 VAL B N 1
ATOM 8419 C CA . VAL B 1 529 ? 16.047 -20.172 -20.172 1 92.69 529 VAL B CA 1
ATOM 8420 C C . VAL B 1 529 ? 16.141 -20.172 -21.703 1 92.69 529 VAL B C 1
ATOM 8422 O O . VAL B 1 529 ? 15.766 -21.156 -22.344 1 92.69 529 VAL B O 1
ATOM 8425 N N . ARG B 1 530 ? 16.578 -19.109 -22.266 1 87.56 530 ARG B N 1
ATOM 8426 C CA . ARG B 1 530 ? 16.781 -19.062 -23.703 1 87.56 530 ARG B CA 1
ATOM 8427 C C . ARG B 1 530 ? 17.984 -19.891 -24.109 1 87.56 530 ARG B C 1
ATOM 8429 O O . ARG B 1 530 ? 18 -20.5 -25.188 1 87.56 530 ARG B O 1
ATOM 8436 N N . GLY B 1 531 ? 18.922 -19.938 -23.391 1 79.88 531 GLY B N 1
ATOM 8437 C CA . GLY B 1 531 ? 20.125 -20.719 -23.656 1 79.88 531 GLY B CA 1
ATOM 8438 C C . GLY B 1 531 ? 21.016 -20.094 -24.719 1 79.88 531 GLY B C 1
ATOM 8439 O O . GLY B 1 531 ? 20.984 -18.875 -24.922 1 79.88 531 GLY B O 1
ATOM 8440 N N . LYS B 1 532 ? 22.016 -20.781 -25.297 1 68.56 532 LYS B N 1
ATOM 8441 C CA . LYS B 1 532 ? 23.062 -20.375 -26.234 1 68.56 532 LYS B CA 1
ATOM 8442 C C . LYS B 1 532 ? 22.453 -19.969 -27.578 1 68.56 532 LYS B C 1
ATOM 8444 O O . LYS B 1 532 ? 23.031 -19.156 -28.297 1 68.56 532 LYS B O 1
ATOM 8449 N N . ASN B 1 533 ? 21.359 -20.5 -28.078 1 54.91 533 ASN B N 1
ATOM 8450 C CA . ASN B 1 533 ? 21.031 -20.438 -29.5 1 54.91 533 ASN B CA 1
ATOM 8451 C C . ASN B 1 533 ? 20.812 -19 -29.969 1 54.91 533 ASN B C 1
ATOM 8453 O O . ASN B 1 533 ? 21 -18.703 -31.141 1 54.91 533 ASN B O 1
ATOM 8457 N N . GLU B 1 534 ? 19.922 -18.094 -29.406 1 50.03 534 GLU B N 1
ATOM 8458 C CA . GLU B 1 534 ? 19.438 -17.031 -30.281 1 50.03 534 GLU B CA 1
ATOM 8459 C C . GLU B 1 534 ? 20.406 -15.867 -30.344 1 50.03 534 GLU B C 1
ATOM 8461 O O . GLU B 1 534 ? 20.219 -14.852 -29.672 1 50.03 534 GLU B O 1
ATOM 8466 N N . THR B 1 535 ? 21.641 -16.016 -30.391 1 40.78 535 THR B N 1
ATOM 8467 C CA . THR B 1 535 ? 22.328 -14.75 -30.641 1 40.78 535 THR B CA 1
ATOM 8468 C C . THR B 1 535 ? 21.719 -14.031 -31.844 1 40.78 535 THR B C 1
ATOM 8470 O O . THR B 1 535 ? 22.062 -12.883 -32.125 1 40.78 535 THR B O 1
ATOM 8473 N N . SER B 1 536 ? 21.609 -14.742 -33.094 1 37.03 536 SER B N 1
ATOM 8474 C CA . SER B 1 536 ? 21.578 -13.828 -34.219 1 37.03 536 SER B CA 1
ATOM 8475 C C . SER B 1 536 ? 20.281 -13.039 -34.281 1 37.03 536 SER B C 1
ATOM 8477 O O . SER B 1 536 ? 19.203 -13.625 -34.312 1 37.03 536 SER B O 1
ATOM 8479 N N . PRO B 1 537 ? 20.234 -11.867 -33.812 1 37.31 537 PRO B N 1
ATOM 8480 C CA . PRO B 1 537 ? 19.047 -11.039 -34.031 1 37.31 537 PRO B CA 1
ATOM 8481 C C . PRO B 1 537 ? 18.453 -11.195 -35.438 1 37.31 537 PRO B C 1
ATOM 8483 O O . PRO B 1 537 ? 19.188 -11.492 -36.375 1 37.31 537 PRO B O 1
ATOM 8486 N N . PRO B 1 538 ? 17.219 -11.562 -35.656 1 32.78 538 PRO B N 1
ATOM 8487 C CA . PRO B 1 538 ? 16.828 -11.445 -37.062 1 32.78 538 PRO B CA 1
ATOM 8488 C C . PRO B 1 538 ? 17.328 -10.164 -37.719 1 32.78 538 PRO B C 1
ATOM 8490 O O . PRO B 1 538 ? 17.359 -9.109 -37.094 1 32.78 538 PRO B O 1
ATOM 8493 N N . THR B 1 539 ? 18.344 -10.195 -38.594 1 30.84 539 THR B N 1
ATOM 8494 C CA . THR B 1 539 ? 18.75 -9.125 -39.5 1 30.84 539 THR B CA 1
ATOM 8495 C C . THR B 1 539 ? 17.531 -8.438 -40.125 1 30.84 539 THR B C 1
ATOM 8497 O O . THR B 1 539 ? 16.562 -9.094 -40.5 1 30.84 539 THR B O 1
ATOM 8500 N N . ASP B 1 540 ? 17.266 -7.176 -39.781 1 28.42 540 ASP B N 1
ATOM 8501 C CA . ASP B 1 540 ? 16.344 -6.273 -40.469 1 28.42 540 ASP B CA 1
ATOM 8502 C C . ASP B 1 540 ? 16.375 -6.492 -41.969 1 28.42 540 ASP B C 1
ATOM 8504 O O . ASP B 1 540 ? 17.453 -6.453 -42.594 1 28.42 540 ASP B O 1
ATOM 8508 N N . PRO B 1 541 ? 15.469 -7.301 -42.594 1 28.78 541 PRO B N 1
ATOM 8509 C CA . PRO B 1 541 ? 15.406 -7.215 -44.062 1 28.78 541 PRO B CA 1
ATOM 8510 C C . PRO B 1 541 ? 15.344 -5.777 -44.562 1 28.78 541 PRO B C 1
ATOM 8512 O O . PRO B 1 541 ? 14.352 -5.078 -44.344 1 28.78 541 PRO B O 1
ATOM 8515 N N . GLU B 1 542 ? 16.078 -4.797 -44.156 1 23.11 542 GLU B N 1
ATOM 8516 C CA . GLU B 1 542 ? 16.156 -3.635 -45.031 1 23.11 542 GLU B CA 1
ATOM 8517 C C . GLU B 1 542 ? 16.719 -4.02 -46.406 1 23.11 542 GLU B C 1
ATOM 8519 O O . GLU B 1 542 ? 16.797 -3.184 -47.312 1 23.11 542 GLU B O 1
ATOM 8524 N N . ARG B 1 543 ? 16.938 -5.074 -47.094 1 21.5 543 ARG B N 1
ATOM 8525 C CA . ARG B 1 543 ? 16.844 -4.617 -48.5 1 21.5 543 ARG B CA 1
ATOM 8526 C C . ARG B 1 543 ? 15.398 -4.645 -48.969 1 21.5 543 ARG B C 1
ATOM 8528 O O . ARG B 1 543 ? 14.648 -5.566 -48.656 1 21.5 543 ARG B O 1
#

InterPro domains:
  IPR001041 2Fe-2S ferredoxin-type iron-sulfur binding domain [PF00111] (8-82)
  IPR001041 2Fe-2S ferredoxin-type iron-sulfur binding domain [PS51085] (1-94)
  IPR001041 2Fe-2S ferredoxin-type iron-sulfur binding domain [cd00207] (2-89)
  IPR001054 Adenylyl cyclase class-3/4/guanylyl cyclase [PF00211] (112-293)
  IPR001054 Adenylyl cyclase class-3/4/guanylyl cyclase [PS50125] (116-249)
  IPR001054 Adenylyl cyclase class-3/4/guanylyl cyclase [SM00044] (53-283)
  IPR001054 Adenylyl cyclase class-3/4/guanylyl cyclase [cd07302] (115-295)
  IPR002016 Haem peroxidase [PF00141] (345-511)
  IPR002016 Haem peroxidase [PR00458] (386-403)
  IPR002016 Haem peroxidase [PR00458] (404-416)
  IPR002016 Haem peroxidase [PR00458] (449-464)
  IPR002016 Haem peroxidase [PR00458] (467-482)
  IPR002016 Haem peroxidase [PS50873] (386-543)
  IPR002207 Class I peroxidase [PR00459] (385-403)
  IPR002207 Class I peroxidase [PR00459] (404-416)
  IPR002207 Class I peroxidase [PR00459] (443-464)
  IPR010255 Haem peroxidase superfamily [SSF48113] (336-530)
  IPR012675 Beta-grasp domain superfamily [G3DSA:3.10.20.30] (4-94)
  IPR029787 Nucleotide cyclase [G3DSA:3.30.70.1230] (104-303)
  IPR029787 Nucleotide cyclase [SSF55073] (109-296)

Radius of gyration: 31.76 Å; Cα contacts (8 Å, |Δi|>4): 2073; chains: 2; bounding box: 72×81×98 Å

Secondary structure (DSSP, 8-state):
-EEEETTS-EEE----SBHHHHHHHTT-----TTSSSSSSSTTEEEEEE-GGGBPPPPHHHHHHHHHHT--TTEEETTT-BBSS-EEEEESS-SHHHHHHHHHTTTS---EEEEEEEEEEEEETHHHHHHHS-HHHHHHHHHHHHHHHHHHHHHTT-EEEEEETTEEEEEE-SS---HHHHHHHHHHHHHHHHHHHHHHHHHHHHHHS---EEEEEEEEEEEEEEEES-GGG-EEEEESHHHHHHHHHHHHHHHHT-SEEEEHHHHHHHTTTEEEEEEEEEE-TTS-SEEEEEEEEEE-TTS---HHHHHHHHHHHH--GGGHHHHHHHHHHHH-EE-TTS-B---SSGGGSHHHHTT---HHHHHHHHHHHHHHHHS---SS----HHHHHHHHHHHHHHHTT-------S-PPPPSS--SEE-PPP--S-HHHHHHHHHTTT--HHHHHHHHGGGGG-EETTEESSS-TTS-SSHHHHHHHHHS-TTS-HHHHGGGSSHHHHHHHHHHHH-HHHHHHHHHHHHHHHHH-SSTTS-------/-EEEETTS-EEE----SBHHHHHHHTT-----TTSSSSSSSTTEEEEEE-GGGBPPPPHHHHHHHHHHT--TTEEETTT-BBSS-EEEEESS-SHHHHHHHHHSTTS---EEEEEEEEEEEEETHHHHHHHS-HHHHHHHHHHHHHHHHHHHHHTT-EEEEEETTEEEEEE-SS---HHHHHHHHHHHHHHHHHHHHHHHHHHHHHHS---EEEEEEEEEEEEEEEES-GGG-EEEEESHHHHHHHHHHHHHHHHT-SEEEEHHHHHHHTTTEEEEEEEEEE-TTS-SEEEEEEEEEE-TTT---HHHHHHHHHHHH--GGGHHHHHHHHHHHH-EE-TTS-B---SSGGGSHHHHTT---HHHHHHHHHHHHHHHHS---SS----HHHHHHHHHHHHHHHTT----PPPS-PPPPSS--SEE-PPP--S-HHHHHHHHHTTT--HHHHHHHHGGGGG-EETTEESSS-TTS-SSHHHHHHHHHS-TTS-HHHHGGGSSHHHHHHHHHHHH-HHHHHHHHHHHHHHHHH-SSTTS-------

Solvent-accessible surface area (backbone atoms only — not comparable to full-atom values): 57135 Å² total; per-residue (Å²): 71,40,42,31,40,64,98,66,57,76,42,80,49,88,59,92,48,26,48,38,55,50,34,51,75,70,67,41,85,68,35,42,43,47,65,51,66,58,58,38,69,45,37,27,27,36,50,75,39,44,66,84,30,39,53,70,75,39,71,56,47,45,54,47,31,62,75,70,62,53,54,90,48,47,42,49,21,50,62,28,33,56,80,34,52,31,32,32,32,67,68,54,66,52,73,68,37,47,48,50,39,55,72,41,68,84,56,70,34,34,44,75,43,66,30,32,34,38,22,35,38,53,48,68,45,62,62,49,51,71,74,43,48,47,21,45,42,44,51,51,48,26,52,48,31,34,57,45,43,49,37,37,48,67,49,64,28,42,80,58,48,69,60,72,73,23,40,35,33,41,24,26,87,88,51,82,51,63,49,62,30,48,50,27,53,47,52,28,53,56,48,42,54,55,50,46,54,57,50,27,55,51,32,39,74,73,64,72,41,72,76,46,53,20,29,4,35,24,52,36,56,27,32,34,32,66,41,38,23,90,89,59,58,42,66,45,66,36,47,62,39,54,52,49,8,47,48,42,17,59,45,16,65,82,68,72,38,52,41,34,29,30,53,62,40,44,70,61,39,57,90,30,42,41,74,59,62,75,46,79,41,76,50,91,96,50,94,56,79,43,54,34,35,26,66,73,46,72,42,90,80,43,82,83,53,67,67,57,53,52,49,49,55,48,54,73,67,57,45,59,84,45,25,37,46,39,36,46,45,34,51,54,39,25,31,22,21,37,93,88,62,47,58,61,17,38,23,50,31,48,76,36,65,88,47,37,68,68,53,80,52,62,68,46,53,50,49,54,52,50,49,52,51,56,64,66,65,45,80,79,69,73,92,74,80,79,31,65,23,34,50,43,45,41,44,19,34,48,30,38,33,74,25,59,31,57,83,47,76,70,73,79,81,44,54,58,52,91,49,75,62,55,44,74,61,75,82,75,93,43,60,50,50,68,59,53,47,52,58,42,37,62,72,71,41,52,67,67,43,50,55,32,56,55,42,57,43,11,28,28,68,51,94,88,35,55,44,32,91,48,35,55,38,47,51,43,56,37,38,27,43,33,71,69,65,53,25,78,55,44,54,59,52,63,39,16,41,64,73,39,71,68,49,30,51,50,40,49,45,26,38,61,33,49,68,56,35,44,52,46,27,42,52,41,53,41,50,45,53,59,34,72,74,78,66,72,64,82,75,76,80,79,126,73,41,41,33,40,65,97,68,58,77,42,78,50,88,57,92,48,27,46,39,55,51,33,50,74,71,68,41,86,66,34,42,43,47,66,52,66,58,57,41,70,44,35,27,25,37,51,76,40,44,66,85,30,39,52,70,75,40,73,55,48,46,52,48,31,62,74,70,61,52,55,90,48,46,42,48,21,48,63,27,32,55,77,34,52,30,32,33,32,67,67,55,67,49,74,66,39,48,49,49,40,56,74,41,67,83,54,70,34,34,45,73,43,66,30,32,33,39,23,35,36,54,48,68,46,63,62,49,51,72,73,44,48,48,18,44,44,44,50,52,49,27,53,48,30,35,55,46,44,49,38,38,47,67,48,63,29,43,80,57,49,70,60,72,74,23,40,35,34,42,24,26,87,88,49,81,52,64,50,62,30,47,49,28,53,49,52,27,53,56,48,41,54,53,50,46,55,58,49,29,55,52,32,38,74,74,64,71,42,72,76,46,52,21,28,4,34,26,50,35,56,28,32,33,33,66,40,40,23,89,90,60,57,41,67,43,6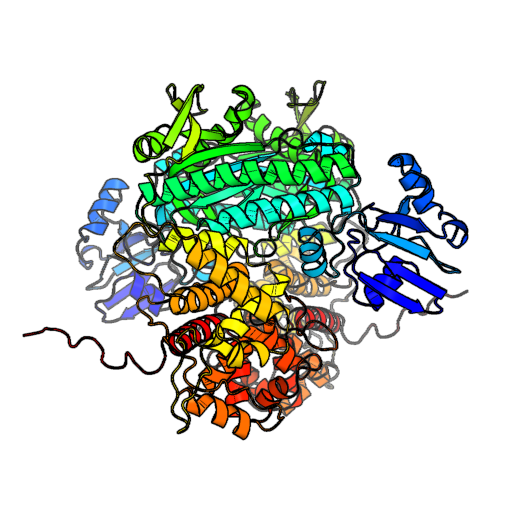5,35,47,60,37,53,52,49,8,47,48,42,17,58,44,15,64,82,65,72,38,53,43,34,28,30,53,63,39,42,70,62,39,56,92,31,40,41,73,60,61,76,46,75,44,75,50,89,96,51,93,57,80,41,54,34,35,26,66,74,47,71,41,84,80,48,76,81,53,66,66,57,54,51,48,49,53,47,54,72,67,58,45,59,84,47,24,38,44,39,38,47,44,33,52,53,38,26,32,22,21,38,92,86,62,48,56,61,18,37,24,46,31,48,76,36,66,87,48,37,68,69,53,80,52,61,67,46,52,51,48,53,50,50,48,50,50,54,64,66,66,46,80,78,70,67,92,72,78,79,30,64,22,35,50,42,45,41,43,18,34,48,31,36,33,75,23,58,32,57,83,48,77,73,74,80,81,42,54,58,50,92,51,78,62,55,43,71,61,75,81,75,92,43,59,50,50,69,60,52,46,52,59,43,38,64,72,72,42,50,68,68,43,50,54,31,56,55,43,55,42,11,29,27,67,50,94,88,34,54,44,34,91,48,36,56,37,48,53,43,56,38,38,28,43,33,70,69,64,53,26,78,53,46,53,59,54,63,39,16,41,65,74,39,72,68,50,31,51,50,40,49,44,26,39,62,33,48,68,56,34,44,53,46,28,41,51,40,52,40,49,46,54,59,33,71,73,77,66,73,64,83,73,77,78,71,124

Sequence (1086 aa):
MLILFENDREISIDSDETLLQISLAEGIPHVHACGGNARCSTCRVLVLEGGEHLSRRTEKESTLAERKGFPENVRLACQTKAFGDVKLRRLVIDDSDLILASSFSGKVSGKEKAITILFSDIRGFTSFSESHLPYDVIHILNRYFHKMGDKVLKYGGVIDKYIGDGLMALFGLEESDPERTNLAAIRCALEMRSELNSLNSYLKSQFNTGFEIGIGIHHGTAILGQLGHTLRMSSTAIGDSVNQASRIESATKKAGAGFLVSENVYGIVKNSVRKGRTFETSLKGKTGKYRLYEILEVLPNAEKDPWQEIRYRIWDEIELPEAGNWISLAVYSSSIFEADGSWIGLDASLRFPSLLNEIKNPRIRGHVSSLLRIHSERKVDSDTEISLSDTIALAGALAVEKTGGPKINVFPERLDSKFPAGRMEKEPETSDIREILDHYARMQLEPKEVVALFGAHTLGQGERGNYTDTPNEFNNDYFKDLLYDGGTRMSVRDRALLSSEDTKRTVLEYAVRPERFFSDFSAVYSKLVRGKNETSPPTDPERMLILFENDREISIDSDETLLQISLAEGIPHVHACGGNARCSTCRVLVLEGGEHLSRRTEKESTLAERKGFPENVRLACQTKAFGDVKLRRLVIDDSDLILASSFSGKVSGKEKAITILFSDIRGFTSFSESHLPYDVIHILNRYFHKMGDKVLKYGGVIDKYIGDGLMALFGLEESDPERTNLAAIRCALEMRSELNSLNSYLKSQFNTGFEIGIGIHHGTAILGQLGHTLRMSSTAIGDSVNQASRIESATKKAGAGFLVSENVYGIVKNSVRKGRTFETSLKGKTGKYRLYEILEVLPNAEKDPWQEIRYRIWDEIELPEAGNWISLAVYSSSIFEADGSWIGLDASLRFPSLLNEIKNPRIRGHVSSLLRIHSERKVDSDTEISLSDTIALAGALAVEKTGGPKINVFPERLDSKFPAGRMEKEPETSDIREILDHYARMQLEPKEVVALFGAHTLGQGERGNYTDTPNEFNNDYFKDLLYDGGTRMSVRDRALLSSEDTKRTVLEYAVRPERFFSDFSAVYSKLVRGKNETSPPTDPER

Nearest PDB structures (foldseek):
  3r5g-assembly2_B  TM=9.303E-01  e=2.712E-15  Pseudomonas aeruginosa
  2w01-assembly1_B  TM=9.403E-01  e=2.338E-15  Synechocystis sp. PCC 6803
  1wc1-assembly2_B  TM=9.147E-01  e=7.290E-15  Limnospira platensis
  8qfi-assembly1_A  TM=6.943E-01  e=1.676E-12  Oscillatoria acuminata PCC 6304
  4yut-assembly1_B  TM=6.264E-01  e=9.732E-13  Oscillatoria acuminata PCC 6304

Organism: NCBI:txid2484979

pLDDT: mean 87.42, std 12.53, range [21.5, 98.75]

Foldseek 3Di:
DWEAEPPDDIDDDDDQAFQVVVCVVVVNQADDLQVLPLPDQRRKKFWDDDLVQKDDADPSFVVSCVVVVPDSRIGRRSRMGGRDYTYIYGDNDDPVSSCVCVLCPPPNFKDKDKKKKKKKAKPPLVVVCVVDDVVVSVVLLVVLCVQLVLLCVLLPKDWQDDDDRMTMIIWCPPPRQLQSRLVSVVSSLQVSQVVQVVSQVVCCVPPVDGIAMFMFMEIDIWMWGWDDDSVDIGTDTDDVRNVVRVVRSVVCVVVVHRYKYWPRSCVSHVVFFDWDDKDWDDRPPDPDITIIIHTDGTHPPHDPDLVSVLSSQLSVVDDLLCLLLLLVLQLQQQQFAAPVLAGPGHALLCLDPVNVVVDPDVVSSVVNVSLVVSLVPRPPDDDFRFDSLQSSLSSNQSSQVSQPADRADADGDHHHDPHNGGHGDDQDQDLAQVSRQVSCVSQVDDLLLSLLSCLSLCLPADPVGRQAPRNSHSWLRNLVSCVPPVSPRHGSNSSSLCVDPVSVVSSVCCNVPVVVSRVSNSVSSNSSSVGDPDPPDPDPPPD/DWEAEPPDDIDDDDDQAFQVVVCVVVVNQADDLQVLPLPDQRRKKFWDDDLVQKDDADPSFVVSCVVVVPDSRIGRRSRMGGRDYTYIYGDNDDPVSSCVCVLCPPPNFKDKDKKKKKKKAKPPLVVVCVVDDVVVSVVLLVVLCVQLVLLCVLLPKDWQDDDDSMTMIIWCPPPRQLQSRLVSVVSSLQVSQVVQVVSQVVCCVPPVDGIAMFMFMEIDIWMWGWDDDSVDIGTDTDDVRNVVRVVRSVVCVVVVHRYKYWPVSCVSHVVFFDWDDKDWDDRPPDPDITIIIHTDGTHPPRDPDLVSVLSSQLSVVDDLLCLLLLLVLQLQQQQFAAPVLAGPGHALLCLDPVNVVVDPDVVSSVVNVSLVVSLVPRPPPDPDRFDSLQSSLSSNQSSQVSQPADRADADGDHHHDPHNGGHGDDQDQDLAQVSRQVSCVSQVDDLLLSLLQCLSLCLPADPVGRQAPRNSHSWLRNLVSCVPPLSPRHGSNSSSLCVDPVSVVSSVCCNVPVVVSRVSNSVSSNSSSVGDPPPPDPDPPPD